Protein 1DJ2 (pdb70)

Sequence (858 aa):
IGSLSQVSGVLGCQWGDEGKGKLVDILAQHFDIVARCQGGANAGHTIYNSEGKKFALHLVPSGILNEDTTCVIGNGVVVHLPGLFKEIDGLESNGVSCKGRILVSDRAHLLFDFHQEVDGLRESELAKSFIGTTKRGIGPAYSSKVIRNGIRVGDLRHMDTLPQKLDLLLSDAAARFQGFKYTPEMLREEVEAYKRYADRLEPYITDTVHFINDSISQKKKVLVEGGQATMLDIDFGTYPFVTSSSPSAGGICTGLGIAPSVVGDLIGVVKAYTTRVGSGPFPTENLGTGGDLLRLAGQEFGTTTGRPRRCGWLDIVALKFSCQINGFASLNLTKLDVLSDLNEIQLGVAYKRSDGTPVKSFPGDLRLLEELHVEYEVLPGWKSDISSVRNYSDLPKAAQQYVERIEELVGVPIHYIGIGPGRDALIYKIGSLSQVSGVLGCQWGDEGKGKLVDILAQHFDIVARCQGGANAGHTIYNSEGKKFALHLVPSGILNEDTTCVIGNGVVVHLPGLFKEIDGLESNGVSCKGRILVSDRAHLLFDFHQEVDGLRESELAKSFIGTTKRGIGPAYSSKVIRNGIRVGDLRHMDTLPQKLDLLLSDAAARFQGFKYTPEMLREEVEAYKRYADRLEPYITDTVHFINDSISQKKKVLVEGGQATMLDIDFGTYPFVTSSSPSAGGICTGLGIAPSVVGDLIGVVKAYTTRVGSGPFPTENLGTGGDLLRLAGQEFGTTTGRPRRCGWLDIVALKFSCQINGFASLNLTKLDVLSDLNEIQLGVAYKRSDGTPVKSFPGDLRLLEELHVEYEVLPGWKSDISSVRNYSDLPKAAQQYVERIEELVGVPIHYIGIGPGRDALIYK

Foldseek 3Di:
DLPFDQFEEEFAQFAFPLQQLLVCCLVLVNAQEEEEFAEEQLHWRWAQDPVGDTQTDGQWGSVQVPQNYAYEYFQNYAYALVVVVVSQVVVVVVPRHNVRRYAYEQNHFYCYPLLLVLQVLVQVVDPDDGQQGPSSNQQVRVVCVVVVLTHTNNCLVCLVCVLVSLCVSLVVSCVVDVPDDDDPVVSVVVSVVVNVSNVVCVVRYDNQQCVVVVCVVVSGGYYYYQRGHQLQAVPNHQPPNHGPHGSALVSVCVRRVDDPVSRTAYEYRAEQAHWHATDAQDQFFDPDVVQVLLCVLVVQADPVHRHGITTGGAELLSNLSSCVRRVHQAYAHAPLQSCLQPQKGKYQQFKAAPVGHTDDGDDRPRVRSRGIHTDMDIAGHHNDGCQPPAELVVDDPSSNVSQVVSCVSRVHYHQWYANDSHSRRIYGD/DLPFDLFEEEFAQFAFDLQLLLVCCLVLVNAQEEEEFAEEQLHWHWAQPPVGDTQTDRQWRSNLVPQNHAYEYWQNYAYALVVVVVSQVVVVVVPRHCPRRYAYEQNHFYCYPLLLVLLVLVQVVDDPPGAPDNSPRQVVRVVCVVVPLTHGLNNLVCLPCVLVSLCVSLVVSCVPDVPDDDDPVVSVVVSVVVNVSNVVCVVRYDNQLCVVVVCVVVSGGYYYYQRGHQLQAVPNHQPPHHGDMGSALVSCCVRRVDDPVSRTAYEYRFEQFHWHATDAFDQFWDDDDVFVQLCVLVVQADPVHRHGITTGGRELLSNLSSCVRRVHQAYAHAQLQSLQQPQKGKYQQFKAAPVGHTDDGDDNDRVRSNGIHTDIDIAGHHNDGCQPPAELVVDDPSSNVSQVVSCVSNVHHHQWYANDSHSRRIYGD

Secondary structure (DSSP, 8-state):
-TTS-SEEEEEESSSS-SSHHHHHHHHGGG-SEEEE-S--TT--EEEE-SS--EEEESSS-GGGGSTT-EEEE-TT-EE-HHHHHHHHHHHHTTT---TTTEEEESSSEE--HHHHHHHHHHHHHS-S------S--HHHHHHHHHHT-PPBGGGGG-TTTHHHHHHHHHHHHHHH-TT----HHHHHHHHHHHHHHHHHHTTTEE-HHHHHHHHHHTT--EEEEEEEEGGG-TTTSSTTSS-SS--STHHHHHTTT--TTT---EEEEEESEEEESSSS--TTB--SHHHHHHHHHHT-B-TTT-PBPEEEEEEHHHHHHHHHHHT-SEEEEE-GGGGGG-SEEEEEEEEE-SSS-B--S--S-HHHHHH-EEEEEEEEPP-S--TT--SSTTS-HHHHHHHHHHHHHH-S-EEEEE-SSSSS-EEE-/-TTS-SEEEEEESSSS-S-HHHHHHHHGGG-SEEEE-S--TT--EEEE-SS--EEEESSS-GGGGSTT-EEEE-TT-EE-HHHHHHHHHHHHTTT---TTTEEEETTSEE--HHHHHHHHHHHTT--TT--S--S--HHHHHHHHHHT-PPBGGGGG-TTTHHHHHHHHHHHHHHH-TT----HHHHHHHHHHHHHHHHHHTTTEE-HHHHHHHHHHTT--EEEEEEEEGGG-TTTSSTTSS-SS--STHHHHHHHT--TTT---EEEEEESEEEESSSS--TTEE-SHHHHHHHHHTT-B-TTT-PBPEEEE-BHHHHHHHHHHHT-SEEEEE-GGGGGG-SEEEEEEEEE-SSSPBP-S--S-HHHHHH-EEEEEEEEPP-S--TT--SSTTS-HHHHHHHHHHHHHHS--EEEEE-SSSSS-EEE-

Structure (mmCIF, N/CA/C/O backbone):
data_1DJ2
#
_entry.id   1DJ2
#
_cell.length_a   212.76
_cell.length_b   212.76
_cell.length_c   212.76
_cell.angle_alpha   90
_cell.angle_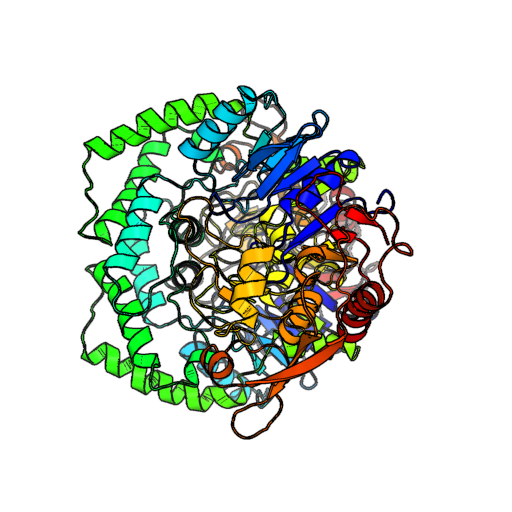beta   90
_cell.angle_gamma   90
#
_symmetry.space_group_name_H-M   'I 2 3'
#
loop_
_entity.id
_entity.type
_entity.pdbx_description
1 polymer 'ADENYLOSUCCINATE SYNTHETASE'
2 non-polymer "GUANOSINE-5'-DIPHOSPHATE"
#
loop_
_atom_site.group_PDB
_atom_site.id
_atom_site.type_symbol
_atom_site.label_atom_id
_atom_site.label_alt_id
_atom_site.label_comp_id
_atom_site.label_asym_id
_atom_site.label_entity_id
_atom_site.label_seq_id
_atom_site.pdbx_PDB_ins_code
_atom_site.Cartn_x
_atom_site.Cartn_y
_atom_site.Cartn_z
_atom_site.occupancy
_atom_site.B_iso_or_equiv
_atom_site.auth_seq_id
_atom_site.auth_comp_id
_atom_site.auth_asym_id
_atom_site.auth_atom_id
_atom_site.pdbx_PDB_model_num
ATOM 1 N N . ILE A 1 15 ? 27.023 58.851 35.988 1.00 91.14 15 ILE A N 1
ATOM 2 C CA . ILE A 1 15 ? 26.353 60.174 36.193 1.00 91.80 15 ILE A CA 1
ATOM 3 C C . ILE A 1 15 ? 24.966 60.202 35.544 1.00 90.47 15 ILE A C 1
ATOM 4 O O . ILE A 1 15 ? 24.011 60.729 36.120 1.00 90.86 15 ILE A O 1
ATOM 9 N N . GLY A 1 16 ? 24.870 59.667 34.330 1.00 88.46 16 GLY A N 1
ATOM 10 C CA . GLY A 1 16 ? 23.590 59.623 33.644 1.00 85.23 16 GLY A CA 1
ATOM 11 C C . GLY A 1 16 ? 22.786 58.421 34.109 1.00 83.03 16 GLY A C 1
ATOM 12 O O . GLY A 1 16 ? 21.646 58.216 33.687 1.00 82.16 16 GLY A O 1
ATOM 13 N N . SER A 1 17 ? 23.405 57.618 34.972 1.00 80.19 17 SER A N 1
ATOM 14 C CA . SER A 1 17 ? 22.796 56.414 35.523 1.00 75.47 17 SER A CA 1
ATOM 15 C C . SER A 1 17 ? 21.940 56.743 36.757 1.00 72.78 17 SER A C 1
ATOM 16 O O . SER A 1 17 ? 21.241 55.879 37.287 1.00 73.68 17 SER A O 1
ATOM 19 N N . LEU A 1 18 ? 22.002 57.995 37.208 1.00 68.25 18 LEU A N 1
ATOM 20 C CA . LEU A 1 18 ? 21.245 58.447 38.377 1.00 61.98 18 LEU A CA 1
ATOM 21 C C . LEU A 1 18 ? 19.737 58.232 38.246 1.00 58.45 18 LEU A C 1
ATOM 22 O O . LEU A 1 18 ? 19.188 58.255 37.141 1.00 57.82 18 LEU A O 1
ATOM 27 N N . SER A 1 19 ? 19.081 57.997 39.378 1.00 54.55 19 SER A N 1
ATOM 28 C CA . SER A 1 19 ? 17.646 57.768 39.393 1.00 50.55 19 SER A CA 1
ATOM 29 C C . SER A 1 19 ? 16.905 58.999 38.880 1.00 49.51 19 SER A C 1
ATOM 30 O O . SER A 1 19 ? 17.500 60.064 38.695 1.00 47.58 19 SER A O 1
ATOM 33 N N . GLN A 1 20 ? 15.619 58.827 38.580 1.00 48.09 20 GLN A N 1
ATOM 34 C CA . GLN A 1 20 ? 14.806 59.922 38.070 1.00 44.19 20 GLN A CA 1
ATOM 35 C C . GLN A 1 20 ? 14.699 61.047 39.092 1.00 38.91 20 GLN A C 1
ATOM 36 O O . GLN A 1 20 ? 14.721 62.224 38.736 1.00 34.54 20 GLN A O 1
ATOM 42 N N . VAL A 1 21 ? 14.542 60.682 40.358 1.00 34.30 21 VAL A N 1
ATOM 43 C CA . VAL A 1 21 ? 14.435 61.683 41.404 1.00 32.10 21 VAL A CA 1
ATOM 44 C C . VAL A 1 21 ? 15.600 61.569 42.379 1.00 31.43 21 VAL A C 1
ATOM 45 O O . VAL A 1 21 ? 15.461 61.012 43.467 1.00 31.78 21 VAL A O 1
ATOM 49 N N . SER A 1 22 ? 16.748 62.107 41.979 1.00 30.66 22 SER A N 1
ATOM 50 C CA . SER A 1 22 ? 17.941 62.074 42.816 1.00 29.04 22 SER A CA 1
ATOM 51 C C . SER A 1 22 ? 17.957 63.241 43.801 1.00 26.22 22 SER A C 1
ATOM 52 O O . SER A 1 22 ? 17.112 64.135 43.744 1.00 26.73 22 SER A O 1
ATOM 55 N N . GLY A 1 23 ? 18.938 63.236 44.695 1.00 23.96 23 GLY A N 1
ATOM 56 C CA . GLY A 1 23 ? 19.053 64.291 45.679 1.00 21.18 23 GLY A CA 1
ATOM 57 C C . GLY A 1 23 ? 20.480 64.366 46.169 1.00 22.05 23 GLY A C 1
ATOM 58 O O . GLY A 1 23 ? 21.237 63.405 46.046 1.00 26.30 23 GLY A O 1
ATOM 59 N N . VAL A 1 24 ? 20.856 65.508 46.721 1.00 20.30 24 VAL A N 1
ATOM 60 C CA . VAL A 1 24 ? 22.207 65.704 47.218 1.00 19.58 24 VAL A CA 1
ATOM 61 C C . VAL A 1 24 ? 22.109 66.311 48.607 1.00 20.24 24 VAL A C 1
ATOM 62 O O . VAL A 1 24 ? 21.574 67.399 48.764 1.00 19.28 24 VAL A O 1
ATOM 66 N N . LEU A 1 25 ? 22.616 65.611 49.614 1.00 22.51 25 LEU A N 1
ATOM 67 C CA . LEU A 1 25 ? 22.557 66.109 50.986 1.00 25.07 25 LEU A CA 1
ATOM 68 C C . LEU A 1 25 ? 23.935 66.190 51.635 1.00 25.70 25 LEU A C 1
ATOM 69 O O . LEU A 1 25 ? 24.892 65.588 51.149 1.00 27.45 25 LEU A O 1
ATOM 74 N N . GLY A 1 26 ? 24.035 66.959 52.714 1.00 24.32 26 GLY A N 1
ATOM 75 C CA . GLY A 1 26 ? 25.301 67.091 53.418 1.00 28.01 26 GLY A CA 1
ATOM 76 C C . GLY A 1 26 ? 25.401 66.074 54.543 1.00 31.47 26 GLY A C 1
ATOM 77 O O . GLY A 1 26 ? 24.393 65.782 55.196 1.00 33.35 26 GLY A O 1
ATOM 78 N N . CYS A 1 27 ? 26.606 65.563 54.799 1.00 30.32 27 CYS A N 1
ATOM 79 C CA . CYS A 1 27 ? 26.816 64.555 55.839 1.00 27.05 27 CYS A CA 1
ATOM 80 C C . CYS A 1 27 ? 27.430 65.052 57.141 1.00 27.63 27 CYS A C 1
ATOM 81 O O . CYS A 1 27 ? 27.276 64.415 58.184 1.00 27.26 27 CYS A O 1
ATOM 84 N N . GLN A 1 28 ? 28.173 66.150 57.080 1.00 28.25 28 GLN A N 1
ATOM 85 C CA . GLN A 1 28 ? 28.819 66.672 58.279 1.00 30.35 28 GLN A CA 1
ATOM 86 C C . GLN A 1 28 ? 28.126 67.874 58.912 1.00 29.39 28 GLN A C 1
ATOM 87 O O . GLN A 1 28 ? 26.979 67.767 59.324 1.00 28.64 28 GLN A O 1
ATOM 93 N N . TRP A 1 29 ? 28.814 69.005 59.022 1.00 29.65 29 TRP A N 1
ATOM 94 C CA . TRP A 1 29 ? 28.204 70.178 59.629 1.00 29.31 29 TRP A CA 1
ATOM 95 C C . TRP A 1 29 ? 28.003 71.414 58.760 1.00 31.39 29 TRP A C 1
ATOM 96 O O . TRP A 1 29 ? 28.114 72.541 59.263 1.00 30.57 29 TRP A O 1
ATOM 107 N N . GLY A 1 30 ? 27.753 71.227 57.466 1.00 32.92 30 GLY A N 1
ATOM 108 C CA . GLY A 1 30 ? 27.477 72.384 56.631 1.00 36.68 30 GLY A CA 1
ATOM 109 C C . GLY A 1 30 ? 28.131 72.774 55.318 1.00 37.31 30 GLY A C 1
ATOM 110 O O . GLY A 1 30 ? 27.419 73.073 54.352 1.00 42.42 30 GLY A O 1
ATOM 111 N N . ASP A 1 31 ? 29.454 72.839 55.270 1.00 32.42 31 ASP A N 1
ATOM 112 C CA . ASP A 1 31 ? 30.108 73.291 54.051 1.00 29.40 31 ASP A CA 1
ATOM 113 C C . ASP A 1 31 ? 30.781 72.237 53.207 1.00 30.47 31 ASP A C 1
ATOM 114 O O . ASP A 1 31 ? 31.783 72.508 52.541 1.00 30.75 31 ASP A O 1
ATOM 119 N N . GLU A 1 32 ? 30.177 71.059 53.163 1.00 30.21 32 GLU A N 1
ATOM 120 C CA . GLU A 1 32 ? 30.724 69.946 52.406 1.00 30.58 32 GLU A CA 1
ATOM 121 C C . GLU A 1 32 ? 31.159 70.318 50.988 1.00 31.11 32 GLU A C 1
ATOM 122 O O . GLU A 1 32 ? 32.334 70.179 50.644 1.00 32.84 32 GLU A O 1
ATOM 128 N N . GLY A 1 33 ? 30.234 70.840 50.187 1.00 29.92 33 GLY A N 1
ATOM 129 C CA . GLY A 1 33 ? 30.566 71.207 48.820 1.00 26.45 33 GLY A CA 1
ATOM 130 C C . GLY A 1 33 ? 29.490 70.738 47.858 1.00 24.88 33 GLY A C 1
ATOM 131 O O . GLY A 1 33 ? 29.781 70.340 46.729 1.00 23.75 33 GLY A O 1
ATOM 132 N N . LYS A 1 34 ? 28.240 70.803 48.311 1.00 24.03 34 LYS A N 1
ATOM 133 C CA . LYS A 1 34 ? 27.089 70.378 47.519 1.00 21.92 34 LYS A CA 1
ATOM 134 C C . LYS A 1 34 ? 26.858 71.284 46.326 1.00 22.45 34 LYS A C 1
ATOM 135 O O . LYS A 1 34 ? 26.539 70.806 45.240 1.00 22.89 34 LYS A O 1
ATOM 141 N N . GLY A 1 35 ? 26.954 72.593 46.558 1.00 24.68 35 GLY A N 1
ATOM 142 C CA . GLY A 1 35 ? 26.748 73.566 45.498 1.00 24.02 35 GLY A CA 1
ATOM 143 C C . GLY A 1 35 ? 27.478 73.178 44.233 1.00 25.24 35 GLY A C 1
ATOM 144 O O . GLY A 1 35 ? 26.886 73.109 43.155 1.00 26.97 35 GLY A O 1
ATOM 145 N N . LYS A 1 36 ? 28.768 72.902 44.379 1.00 24.50 36 LYS A N 1
ATOM 146 C CA . LYS A 1 36 ? 29.596 72.493 43.257 1.00 24.21 36 LYS A CA 1
ATOM 147 C C . LYS A 1 36 ? 28.982 71.290 42.547 1.00 22.90 36 LYS A C 1
ATOM 148 O O . LYS A 1 36 ? 28.832 71.285 41.329 1.00 20.78 36 LYS A O 1
ATOM 154 N N . LEU A 1 37 ? 28.647 70.272 43.332 1.00 25.33 37 LEU A N 1
ATOM 155 C CA . LEU A 1 37 ? 28.079 69.031 42.823 1.00 25.28 37 LEU A CA 1
ATOM 156 C C . LEU A 1 37 ? 26.763 69.187 42.097 1.00 26.40 37 LEU A C 1
ATOM 157 O O . LEU A 1 37 ? 26.557 68.565 41.055 1.00 26.58 37 LEU A O 1
ATOM 162 N N . VAL A 1 38 ? 25.841 69.936 42.692 1.00 27.59 38 VAL A N 1
ATOM 163 C CA . VAL A 1 38 ? 24.539 70.147 42.076 1.00 30.12 38 VAL A CA 1
ATOM 164 C C . VAL A 1 38 ? 24.733 70.849 40.742 1.00 32.99 38 VAL A C 1
ATOM 165 O O . VAL A 1 38 ? 24.089 70.503 39.753 1.00 35.46 38 VAL A O 1
ATOM 169 N N . ASP A 1 39 ? 25.619 71.837 40.730 1.00 33.55 39 ASP A N 1
ATOM 170 C CA . ASP A 1 39 ? 25.922 72.588 39.523 1.00 33.89 39 ASP A CA 1
ATOM 171 C C . ASP A 1 39 ? 26.445 71.647 38.446 1.00 32.64 39 ASP A C 1
ATOM 172 O O . ASP A 1 39 ? 26.116 71.787 37.267 1.00 34.07 39 ASP A O 1
ATOM 177 N N . ILE A 1 40 ? 27.240 70.669 38.862 1.00 30.49 40 ILE A N 1
ATOM 178 C CA . ILE A 1 40 ? 27.810 69.702 37.935 1.00 32.03 40 ILE A CA 1
ATOM 179 C C . ILE A 1 40 ? 26.767 68.692 37.464 1.00 32.81 40 ILE A C 1
ATOM 180 O O . ILE A 1 40 ? 26.738 68.318 36.292 1.00 30.34 40 ILE A O 1
ATOM 185 N N . LEU A 1 41 ? 25.916 68.254 38.384 1.00 36.35 41 LEU A N 1
ATOM 186 C CA . LEU A 1 41 ? 24.883 67.273 38.074 1.00 38.88 41 LEU A CA 1
ATOM 187 C C . LEU A 1 41 ? 23.681 67.825 37.315 1.00 39.58 41 LEU A C 1
ATOM 188 O O . LEU A 1 41 ? 22.983 67.075 36.632 1.00 37.92 41 LEU A O 1
ATOM 193 N N . ALA A 1 42 ? 23.448 69.129 37.441 1.00 41.93 42 ALA A N 1
ATOM 194 C CA . ALA A 1 42 ? 22.325 69.808 36.793 1.00 45.17 42 ALA A CA 1
ATOM 195 C C . ALA A 1 42 ? 22.267 69.661 35.276 1.00 48.55 42 ALA A C 1
ATOM 196 O O . ALA A 1 42 ? 21.212 69.826 34.671 1.00 48.75 42 ALA A O 1
ATOM 198 N N . GLN A 1 43 ? 23.397 69.334 34.667 1.00 54.01 43 GLN A N 1
ATOM 199 C CA . GLN A 1 43 ? 23.469 69.170 33.220 1.00 58.11 43 GLN A CA 1
ATOM 200 C C . GLN A 1 43 ? 22.495 68.103 32.713 1.00 57.08 43 GLN A C 1
ATOM 201 O O . GLN A 1 43 ? 21.993 68.195 31.595 1.00 55.98 43 GLN A O 1
ATOM 207 N N . HIS A 1 44 ? 22.248 67.082 33.528 1.00 57.87 44 HIS A N 1
ATOM 208 C CA . HIS A 1 44 ? 21.356 65.995 33.134 1.00 60.80 44 HIS A CA 1
ATOM 209 C C . HIS A 1 44 ? 20.065 65.920 33.942 1.00 59.46 44 HIS A C 1
ATOM 210 O O . HIS A 1 44 ? 19.511 64.834 34.144 1.00 59.57 44 HIS A O 1
ATOM 217 N N . PHE A 1 45 ? 19.577 67.076 34.380 1.00 55.95 45 PHE A N 1
ATOM 218 C CA . PHE A 1 45 ? 18.349 67.150 35.162 1.00 51.59 45 PHE A CA 1
ATOM 219 C C . PHE A 1 45 ? 17.434 68.267 34.680 1.00 49.01 45 PHE A C 1
ATOM 220 O O . PHE A 1 45 ? 17.869 69.401 34.495 1.00 48.86 45 PHE A O 1
ATOM 228 N N . ASP A 1 46 ? 16.161 67.936 34.488 1.00 46.26 46 ASP A N 1
ATOM 229 C CA . ASP A 1 46 ? 15.172 68.904 34.032 1.00 41.45 46 ASP A CA 1
ATOM 230 C C . ASP A 1 46 ? 14.819 69.904 35.138 1.00 40.27 46 ASP A C 1
ATOM 231 O O . ASP A 1 46 ? 14.557 71.078 34.861 1.00 41.41 46 ASP A O 1
ATOM 236 N N . ILE A 1 47 ? 14.830 69.447 36.390 1.00 38.16 47 ILE A N 1
ATOM 237 C CA . ILE A 1 47 ? 14.470 70.304 37.525 1.00 36.20 47 ILE A CA 1
ATOM 238 C C . ILE A 1 47 ? 15.388 70.175 38.742 1.00 33.11 47 ILE A C 1
ATOM 239 O O . ILE A 1 47 ? 15.799 69.072 39.108 1.00 32.13 47 ILE A O 1
ATOM 244 N N . VAL A 1 48 ? 15.699 71.308 39.366 1.00 29.27 48 VAL A N 1
ATOM 245 C CA . VAL A 1 48 ? 16.529 71.336 40.570 1.00 29.45 48 VAL A CA 1
ATOM 246 C C . VAL A 1 48 ? 15.739 72.086 41.638 1.00 29.50 48 VAL A C 1
ATOM 247 O O . VAL A 1 48 ? 15.416 73.263 41.459 1.00 28.36 48 VAL A O 1
ATOM 251 N N . ALA A 1 49 ? 15.461 71.427 42.760 1.00 28.08 49 ALA A N 1
ATOM 252 C CA . ALA A 1 49 ? 14.665 72.057 43.806 1.00 27.12 49 ALA A CA 1
ATOM 253 C C . ALA A 1 49 ? 15.180 71.990 45.232 1.00 25.13 49 ALA A C 1
ATOM 254 O O . ALA A 1 49 ? 15.555 70.932 45.729 1.00 24.49 49 ALA A O 1
ATOM 256 N N . ARG A 1 50 ? 15.152 73.135 45.897 1.00 26.79 50 ARG A N 1
ATOM 257 C CA . ARG A 1 50 ? 15.570 73.235 47.286 1.00 30.78 50 ARG A CA 1
ATOM 258 C C . ARG A 1 50 ? 14.344 72.835 48.106 1.00 31.77 50 ARG A C 1
ATOM 259 O O . ARG A 1 50 ? 13.216 73.098 47.694 1.00 32.08 50 ARG A O 1
ATOM 267 N N . CYS A 1 51 ? 14.547 72.206 49.257 1.00 33.60 51 CYS A N 1
ATOM 268 C CA . CYS A 1 51 ? 13.410 71.766 50.061 1.00 33.31 51 CYS A CA 1
ATOM 269 C C . CYS A 1 51 ? 13.293 72.308 51.480 1.00 32.07 51 CYS A C 1
ATOM 270 O O . CYS A 1 51 ? 12.189 72.415 52.002 1.00 30.65 51 CYS A O 1
ATOM 273 N N . GLN A 1 52 ? 14.418 72.635 52.108 1.00 34.44 52 GLN A N 1
ATOM 274 C CA . GLN A 1 52 ? 14.403 73.143 53.483 1.00 37.52 52 GLN A CA 1
ATOM 275 C C . GLN A 1 52 ? 15.292 74.368 53.638 1.00 38.80 52 GLN A C 1
ATOM 276 O O . GLN A 1 52 ? 15.818 74.887 52.658 1.00 39.96 52 GLN A O 1
ATOM 282 N N . GLY A 1 53 ? 15.480 74.791 54.884 1.00 41.74 53 GLY A N 1
ATOM 283 C CA . GLY A 1 53 ? 16.327 75.932 55.188 1.00 47.09 53 GLY A CA 1
ATOM 284 C C . GLY A 1 53 ? 15.884 77.267 54.622 1.00 50.89 53 GLY A C 1
ATOM 285 O O . GLY A 1 53 ? 14.742 77.424 54.174 1.00 49.96 53 GLY A O 1
ATOM 286 N N . GLY A 1 54 ? 16.794 78.239 54.662 1.00 54.13 54 GLY A N 1
ATOM 287 C CA . GLY A 1 54 ? 16.496 79.565 54.156 1.00 56.00 54 GLY A CA 1
ATOM 288 C C . GLY A 1 54 ? 17.643 80.236 53.423 1.00 56.84 54 GLY A C 1
ATOM 289 O O . GLY A 1 54 ? 18.229 79.673 52.501 1.00 55.96 54 GLY A O 1
ATOM 290 N N . ALA A 1 55 ? 17.926 81.477 53.801 1.00 59.08 55 ALA A N 1
ATOM 291 C CA . ALA A 1 55 ? 19.000 82.240 53.175 1.00 61.68 55 ALA A CA 1
ATOM 292 C C . ALA A 1 55 ? 20.341 81.962 53.841 1.00 63.27 55 ALA A C 1
ATOM 293 O O . ALA A 1 55 ? 21.390 82.381 53.348 1.00 63.33 55 ALA A O 1
ATOM 295 N N . ASN A 1 56 ? 20.288 81.281 54.980 1.00 65.73 56 ASN A N 1
ATOM 296 C CA . ASN A 1 56 ? 21.473 80.913 55.750 1.00 68.40 56 ASN A CA 1
ATOM 297 C C . ASN A 1 56 ? 22.560 80.217 54.918 1.00 69.57 56 ASN A C 1
ATOM 298 O O . ASN A 1 56 ? 23.729 80.201 55.309 1.00 70.43 56 ASN A O 1
ATOM 303 N N . ALA A 1 57 ? 22.171 79.659 53.774 1.00 69.80 57 ALA A N 1
ATOM 304 C CA . ALA A 1 57 ? 23.088 78.942 52.891 1.00 68.45 57 ALA A CA 1
ATOM 305 C C . ALA A 1 57 ? 24.166 79.812 52.236 1.00 67.01 57 ALA A C 1
ATOM 306 O O . ALA A 1 57 ? 24.182 81.036 52.392 1.00 66.26 57 ALA A O 1
ATOM 308 N N . GLY A 1 58 ? 25.071 79.156 51.510 1.00 64.96 58 GLY A N 1
ATOM 309 C CA . GLY A 1 58 ? 26.148 79.850 50.828 1.00 61.28 58 GLY A CA 1
ATOM 310 C C . GLY A 1 58 ? 26.830 78.950 49.814 1.00 57.78 58 GLY A C 1
ATOM 311 O O . GLY A 1 58 ? 28.043 78.778 49.839 1.00 58.73 58 GLY A O 1
ATOM 312 N N . HIS A 1 59 ? 26.034 78.353 48.936 1.00 56.13 59 HIS A N 1
ATOM 313 C CA . HIS A 1 59 ? 26.538 77.453 47.905 1.00 55.75 59 HIS A CA 1
ATOM 314 C C . HIS A 1 59 ? 27.429 78.182 46.893 1.00 54.53 59 HIS A C 1
ATOM 315 O O . HIS A 1 59 ? 26.925 78.893 46.029 1.00 57.74 59 HIS A O 1
ATOM 322 N N . THR A 1 60 ? 28.743 77.983 46.982 1.00 51.68 60 THR A N 1
ATOM 323 C CA . THR A 1 60 ? 29.684 78.628 46.062 1.00 46.57 60 THR A CA 1
ATOM 324 C C . THR A 1 60 ? 29.935 77.771 44.814 1.00 46.74 60 THR A C 1
ATOM 325 O O . THR A 1 60 ? 30.195 76.568 44.912 1.00 48.42 60 THR A O 1
ATOM 329 N N . ILE A 1 61 ? 29.880 78.399 43.642 1.00 46.99 61 ILE A N 1
ATOM 330 C CA . ILE A 1 61 ? 30.072 77.703 42.370 1.00 48.17 61 ILE A CA 1
ATOM 331 C C . ILE A 1 61 ? 30.880 78.542 41.383 1.00 47.18 61 ILE A C 1
ATOM 332 O O . ILE A 1 61 ? 30.810 79.765 41.403 1.00 48.97 61 ILE A O 1
ATOM 337 N N . TYR A 1 62 ? 31.635 77.879 40.513 1.00 45.74 62 TYR A N 1
ATOM 338 C CA . TYR A 1 62 ? 32.436 78.564 39.502 1.00 44.96 62 TYR A CA 1
ATOM 339 C C . TYR A 1 62 ? 32.040 78.048 38.124 1.00 45.87 62 TYR A C 1
ATOM 340 O O . TYR A 1 62 ? 32.083 76.845 37.877 1.00 47.23 62 TYR A O 1
ATOM 349 N N . ASN A 1 63 ? 31.648 78.945 37.229 1.00 47.38 63 ASN A N 1
ATOM 350 C CA . ASN A 1 63 ? 31.260 78.526 35.889 1.00 50.23 63 ASN A CA 1
ATOM 351 C C . ASN A 1 63 ? 32.453 78.079 35.041 1.00 52.10 63 ASN A C 1
ATOM 352 O O . ASN A 1 63 ? 33.566 77.916 35.547 1.00 51.48 63 ASN A O 1
ATOM 357 N N . SER A 1 64 ? 32.208 77.863 33.753 1.00 54.13 64 SER A N 1
ATOM 358 C CA . SER A 1 64 ? 33.242 77.413 32.827 1.00 54.42 64 SER A CA 1
ATOM 359 C C . SER A 1 64 ? 34.458 78.337 32.774 1.00 54.29 64 SER A C 1
ATOM 360 O O . SER A 1 64 ? 35.583 77.882 32.565 1.00 52.40 64 SER A O 1
ATOM 363 N N . GLU A 1 65 ? 34.223 79.629 32.972 1.00 56.73 65 GLU A N 1
ATOM 364 C CA . GLU A 1 65 ? 35.285 80.630 32.936 1.00 58.24 65 GLU A CA 1
ATOM 365 C C . GLU A 1 65 ? 36.046 80.804 34.246 1.00 56.06 65 GLU A C 1
ATOM 366 O O . GLU A 1 65 ? 37.258 81.013 34.240 1.00 58.39 65 GLU A O 1
ATOM 372 N N . GLY A 1 66 ? 35.334 80.751 35.364 1.00 52.99 66 GLY A N 1
ATOM 373 C CA . GLY A 1 66 ? 35.980 80.910 36.651 1.00 50.02 66 GLY A CA 1
ATOM 374 C C . GLY A 1 66 ? 35.304 81.940 37.533 1.00 50.91 66 GLY A C 1
ATOM 375 O O . GLY A 1 66 ? 35.838 82.301 38.585 1.00 49.26 66 GLY A O 1
ATOM 376 N N . LYS A 1 67 ? 34.142 82.426 37.099 1.00 52.05 67 LYS A N 1
A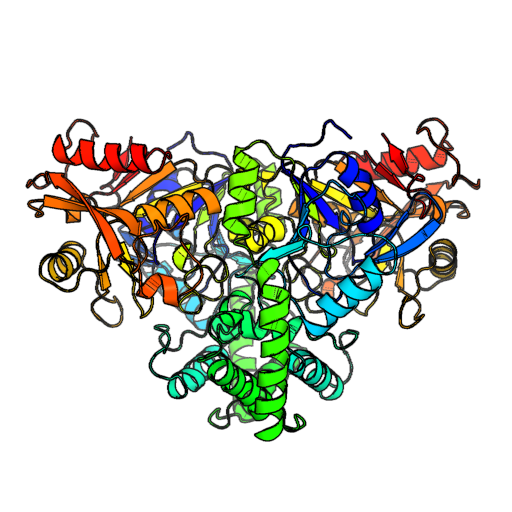TOM 377 C CA . LYS A 1 67 ? 33.381 83.418 37.854 1.00 50.96 67 LYS A CA 1
ATOM 378 C C . LYS A 1 67 ? 32.806 82.783 39.117 1.00 48.39 67 LYS A C 1
ATOM 379 O O . LYS A 1 67 ? 32.235 81.696 39.073 1.00 47.80 67 LYS A O 1
ATOM 385 N N . LYS A 1 68 ? 32.970 83.473 40.238 1.00 46.32 68 LYS A N 1
ATOM 386 C CA . LYS A 1 68 ? 32.494 82.998 41.531 1.00 44.79 68 LYS A CA 1
ATOM 387 C C . LYS A 1 68 ? 31.055 83.423 41.815 1.00 45.87 68 LYS A C 1
ATOM 388 O O . LYS A 1 68 ? 30.774 84.604 42.029 1.00 47.09 68 LYS A O 1
ATOM 394 N N . PHE A 1 69 ? 30.148 82.455 41.791 1.00 45.69 69 PHE A N 1
ATOM 395 C CA . PHE A 1 69 ? 28.738 82.688 42.071 1.00 43.61 69 PHE A CA 1
ATOM 396 C C . PHE A 1 69 ? 28.445 82.153 43.472 1.00 43.13 69 PHE A C 1
ATOM 397 O O . PHE A 1 69 ? 28.821 81.031 43.794 1.00 41.13 69 PHE A O 1
ATOM 405 N N . ALA A 1 70 ? 27.790 82.951 44.309 1.00 44.55 70 ALA A N 1
ATOM 406 C CA . ALA A 1 70 ? 27.460 82.504 45.661 1.00 45.94 70 ALA A CA 1
ATOM 407 C C . ALA A 1 70 ? 25.950 82.516 45.908 1.00 47.17 70 ALA A C 1
ATOM 408 O O . ALA A 1 70 ? 25.403 83.499 46.415 1.00 49.04 70 ALA A O 1
ATOM 410 N N . LEU A 1 71 ? 25.282 81.432 45.516 1.00 46.27 71 LEU A N 1
ATOM 411 C CA . LEU A 1 71 ? 23.836 81.290 45.684 1.00 45.53 71 LEU A CA 1
ATOM 412 C C . LEU A 1 71 ? 23.444 81.167 47.152 1.00 46.49 71 LEU A C 1
ATOM 413 O O . LEU A 1 71 ? 24.266 80.817 47.997 1.00 48.56 71 LEU A O 1
ATOM 418 N N . HIS A 1 72 ? 22.182 81.450 47.446 1.00 46.74 72 HIS A N 1
ATOM 419 C CA . HIS A 1 72 ? 21.663 81.352 48.803 1.00 46.24 72 HIS A CA 1
ATOM 420 C C . HIS A 1 72 ? 20.307 80.675 48.776 1.00 45.92 72 HIS A C 1
ATOM 421 O O . HIS A 1 72 ? 20.163 79.549 49.243 1.00 46.72 72 HIS A O 1
ATOM 428 N N . LEU A 1 73 ? 19.317 81.364 48.223 1.00 45.60 73 LEU A N 1
ATOM 429 C CA . LEU A 1 73 ? 17.967 80.824 48.125 1.00 45.22 73 LEU A CA 1
ATOM 430 C C . LEU A 1 73 ? 17.719 80.086 46.816 1.00 42.36 73 LEU A C 1
ATOM 431 O O . LEU A 1 73 ? 17.055 79.048 46.796 1.00 42.25 73 LEU A O 1
ATOM 436 N N . VAL A 1 74 ? 18.210 80.653 45.720 1.00 39.40 74 VAL A N 1
ATOM 437 C CA . VAL A 1 74 ? 18.042 80.059 44.403 1.00 36.35 74 VAL A CA 1
ATOM 438 C C . VAL A 1 74 ? 18.862 78.777 44.299 1.00 34.70 74 VAL A C 1
ATOM 439 O O . VAL A 1 74 ? 20.038 78.755 44.662 1.00 35.14 74 VAL A O 1
ATOM 443 N N . PRO A 1 75 ? 18.237 77.680 43.838 1.00 34.18 75 PRO A N 1
ATOM 444 C CA . PRO A 1 75 ? 18.906 76.383 43.686 1.00 37.32 75 PRO A CA 1
ATOM 445 C C . PRO A 1 75 ? 20.179 76.469 42.837 1.00 39.74 75 PRO A C 1
ATOM 446 O O . PRO A 1 75 ? 20.201 77.158 41.812 1.00 40.67 75 PRO A O 1
ATOM 450 N N . SER A 1 76 ? 21.216 75.748 43.255 1.00 42.02 76 SER A N 1
ATOM 451 C CA . SER A 1 76 ? 22.504 75.741 42.564 1.00 43.66 76 SER A CA 1
ATOM 452 C C . SER A 1 76 ? 22.462 75.325 41.092 1.00 44.85 76 SER A C 1
ATOM 453 O O . SER A 1 76 ? 23.444 75.492 40.368 1.00 47.30 76 SER A O 1
ATOM 456 N N . GLY A 1 77 ? 21.337 74.781 40.642 1.00 43.84 77 GLY A N 1
ATOM 457 C CA . GLY A 1 77 ? 21.236 74.399 39.245 1.00 44.97 77 GLY A CA 1
ATOM 458 C C . GLY A 1 77 ? 20.785 75.565 38.378 1.00 45.45 77 GLY A C 1
ATOM 459 O O . GLY A 1 77 ? 20.396 75.375 37.227 1.00 44.79 77 GLY A O 1
ATOM 460 N N . ILE A 1 78 ? 20.827 76.772 38.939 1.00 46.19 78 ILE A N 1
ATOM 461 C CA . ILE A 1 78 ? 20.405 77.983 38.236 1.00 46.25 78 ILE A CA 1
ATOM 462 C C . ILE A 1 78 ? 21.362 78.400 37.119 1.00 48.57 78 ILE A C 1
ATOM 463 O O . ILE A 1 78 ? 21.011 79.210 36.266 1.00 48.63 78 ILE A O 1
ATOM 468 N N . LEU A 1 79 ? 22.587 77.891 37.155 1.00 52.27 79 LEU A N 1
ATOM 469 C CA . LEU A 1 79 ? 23.561 78.238 36.132 1.00 53.94 79 LEU A CA 1
ATOM 470 C C . LEU A 1 79 ? 23.283 77.535 34.807 1.00 55.92 79 LEU A C 1
ATOM 471 O O . LEU A 1 79 ? 23.738 77.986 33.757 1.00 57.53 79 LEU A O 1
ATOM 476 N N . ASN A 1 80 ? 22.555 76.425 34.859 1.00 59.11 80 ASN A N 1
ATOM 477 C CA . ASN A 1 80 ? 22.202 75.689 33.649 1.00 63.49 80 ASN A CA 1
ATOM 478 C C . ASN A 1 80 ? 20.944 76.310 33.064 1.00 65.49 80 ASN A C 1
ATOM 479 O O . ASN A 1 80 ? 19.866 76.205 33.638 1.00 66.95 80 ASN A O 1
ATOM 484 N N . GLU A 1 81 ? 21.090 76.923 31.897 1.00 68.03 81 GLU A N 1
ATOM 485 C CA . GLU A 1 81 ? 19.988 77.601 31.228 1.00 69.44 81 GLU A CA 1
ATOM 486 C C . GLU A 1 81 ? 18.730 76.774 30.981 1.00 68.13 81 GLU A C 1
ATOM 487 O O . GLU A 1 81 ? 17.623 77.310 31.009 1.00 68.80 81 GLU A O 1
ATOM 493 N N . ASP A 1 82 ? 18.891 75.486 30.701 1.00 66.95 82 ASP A N 1
ATOM 494 C CA . ASP A 1 82 ? 17.7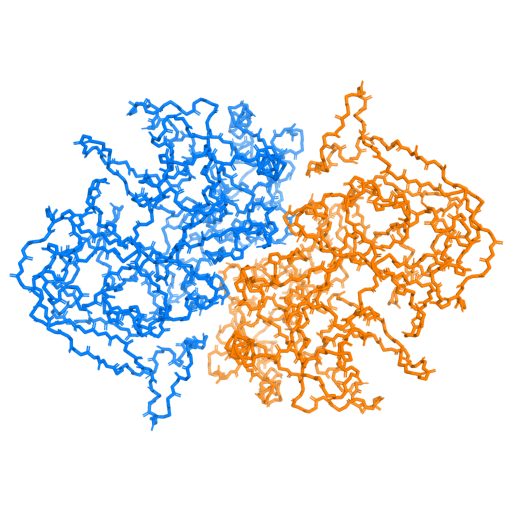32 74.634 30.443 1.00 66.96 82 ASP A CA 1
ATOM 495 C C . ASP A 1 82 ? 17.214 73.928 31.700 1.00 65.27 82 ASP A C 1
ATOM 496 O O . ASP A 1 82 ? 16.650 72.832 31.624 1.00 66.53 82 ASP A O 1
ATOM 501 N N . THR A 1 83 ? 17.358 74.586 32.845 1.00 61.59 83 THR A N 1
ATOM 502 C CA . THR A 1 83 ? 16.921 74.020 34.114 1.00 57.85 83 THR A CA 1
ATOM 503 C C . THR A 1 83 ? 15.944 74.922 34.856 1.00 55.27 83 THR A C 1
ATOM 504 O O . THR A 1 83 ? 16.198 76.113 35.049 1.00 54.05 83 THR A O 1
ATOM 508 N N . THR A 1 84 ? 14.827 74.345 35.283 1.00 51.89 84 THR A N 1
ATOM 509 C CA . THR A 1 84 ? 13.830 75.103 36.024 1.00 47.65 84 THR A CA 1
ATOM 510 C C . THR A 1 84 ? 14.045 74.875 37.521 1.00 43.78 84 THR A C 1
ATOM 511 O O . THR A 1 84 ? 13.884 73.761 38.018 1.00 45.46 84 THR A O 1
ATOM 515 N N . CYS A 1 85 ? 14.486 75.913 38.218 1.00 39.10 85 CYS A N 1
ATOM 516 C CA . CYS A 1 85 ? 14.719 75.829 39.653 1.00 37.09 85 CYS A CA 1
ATOM 517 C C . CYS A 1 85 ? 13.417 75.960 40.432 1.00 37.37 85 CYS A C 1
ATOM 518 O O . CYS A 1 85 ? 12.557 76.766 40.080 1.00 39.38 85 CYS A O 1
ATOM 521 N N . VAL A 1 86 ? 13.282 75.184 41.502 1.00 35.47 86 VAL A N 1
ATOM 522 C CA . VAL A 1 86 ? 12.075 75.220 42.318 1.00 32.70 86 VAL A CA 1
ATOM 523 C C . VAL A 1 86 ? 12.391 75.396 43.796 1.00 30.46 86 VAL A C 1
ATOM 524 O O . VAL A 1 86 ? 13.245 74.700 44.342 1.00 29.05 86 VAL A O 1
ATOM 528 N N . ILE A 1 87 ? 11.734 76.363 44.424 1.00 28.98 87 ILE A N 1
ATOM 529 C CA . ILE A 1 87 ? 11.913 76.605 45.848 1.00 28.45 87 ILE A CA 1
ATOM 530 C C . ILE A 1 87 ? 10.713 75.970 46.542 1.00 31.81 87 ILE A C 1
ATOM 531 O O . ILE A 1 87 ? 9.608 76.506 46.503 1.00 31.31 87 ILE A O 1
ATOM 536 N N . GLY A 1 88 ? 10.949 74.813 47.154 1.00 35.06 88 GLY A N 1
ATOM 537 C CA . GLY A 1 88 ? 9.900 74.070 47.833 1.00 34.98 88 GLY A CA 1
ATOM 538 C C . GLY A 1 88 ? 9.163 74.744 48.974 1.00 34.22 88 GLY A C 1
ATOM 539 O O . GLY A 1 88 ? 9.503 75.856 49.395 1.00 34.41 88 GLY A O 1
ATOM 540 N N . ASN A 1 89 ? 8.160 74.034 49.486 1.00 32.75 89 ASN A N 1
ATOM 541 C CA . ASN A 1 89 ? 7.318 74.505 50.585 1.00 31.18 89 ASN A CA 1
ATOM 542 C C . ASN A 1 89 ? 7.966 74.472 51.968 1.00 29.28 89 ASN A C 1
ATOM 543 O O . ASN A 1 89 ? 7.532 75.187 52.875 1.00 29.08 89 ASN A O 1
ATOM 548 N N . GLY A 1 90 ? 9.011 73.665 52.123 1.00 27.92 90 GLY A N 1
ATOM 549 C CA . GLY A 1 90 ? 9.687 73.580 53.405 1.00 27.90 90 GLY A CA 1
ATOM 550 C C . GLY A 1 90 ? 10.633 74.743 53.638 1.00 28.48 90 GLY A C 1
ATOM 551 O O . GLY A 1 90 ? 11.171 74.918 54.733 1.00 28.06 90 GLY A O 1
ATOM 552 N N . VAL A 1 91 ? 10.830 75.542 52.595 1.00 28.29 91 VAL A N 1
ATOM 553 C CA . VAL A 1 91 ? 11.720 76.693 52.648 1.00 29.34 91 VAL A CA 1
ATOM 554 C C . VAL A 1 91 ? 11.069 77.888 53.351 1.00 30.74 91 VAL A C 1
ATOM 555 O O . VAL A 1 91 ? 9.844 77.950 53.481 1.00 31.25 91 VAL A O 1
ATOM 559 N N . VAL A 1 92 ? 11.896 78.830 53.800 1.00 32.75 92 VAL A N 1
ATOM 560 C CA . VAL A 1 92 ? 11.429 80.052 54.463 1.00 35.10 92 VAL A CA 1
ATOM 561 C C . VAL A 1 92 ? 12.008 81.270 53.730 1.00 37.76 92 VAL A C 1
ATOM 562 O O . VAL A 1 92 ? 13.025 81.843 54.138 1.00 40.84 92 VAL A O 1
ATOM 566 N N . VAL A 1 93 ? 11.357 81.649 52.634 1.00 39.67 93 VAL A N 1
ATOM 567 C CA . VAL A 1 93 ? 11.810 82.764 51.805 1.00 40.92 93 VAL A CA 1
ATOM 568 C C . VAL A 1 93 ? 11.698 84.172 52.376 1.00 40.87 93 VAL A C 1
ATOM 569 O O . VAL A 1 93 ? 10.647 84.585 52.863 1.00 38.94 93 VAL A O 1
ATOM 573 N N . HIS A 1 94 ? 12.807 84.900 52.286 1.00 42.64 94 HIS A N 1
ATOM 574 C CA . HIS A 1 94 ? 12.895 86.289 52.724 1.00 44.83 94 HIS A CA 1
ATOM 575 C C . HIS A 1 94 ? 12.911 87.064 51.414 1.00 45.47 94 HIS A C 1
ATOM 576 O O . HIS A 1 94 ? 13.965 87.235 50.803 1.00 46.60 94 HIS A O 1
ATOM 583 N N . LEU A 1 95 ? 11.737 87.505 50.972 1.00 45.78 95 LEU A N 1
ATOM 584 C CA . LEU A 1 95 ? 11.597 88.224 49.708 1.00 45.07 95 LEU A CA 1
ATOM 585 C C . LEU A 1 95 ? 12.622 89.309 49.374 1.00 43.54 95 LEU A C 1
ATOM 586 O O . LEU A 1 95 ? 13.103 89.374 48.241 1.00 42.61 95 LEU A O 1
ATOM 591 N N . PRO A 1 96 ? 12.935 90.201 50.331 1.00 40.98 96 PRO A N 1
ATOM 592 C CA . PRO A 1 96 ? 13.917 91.254 50.051 1.00 40.74 96 PRO A CA 1
ATOM 593 C C . PRO A 1 96 ? 15.249 90.663 49.585 1.00 42.45 96 PRO A C 1
ATOM 594 O O . PRO A 1 96 ? 15.885 91.177 48.660 1.00 44.68 96 PRO A O 1
ATOM 598 N N . GLY A 1 97 ? 15.671 89.594 50.253 1.00 41.61 97 GLY A N 1
ATOM 599 C CA . GLY A 1 97 ? 16.914 88.939 49.902 1.00 38.56 97 GLY A CA 1
ATOM 600 C C . GLY A 1 97 ? 16.827 88.163 48.601 1.00 36.62 97 GLY A C 1
ATOM 601 O O . GLY A 1 97 ? 17.777 88.155 47.817 1.00 37.25 97 GLY A O 1
ATOM 602 N N . LEU A 1 98 ? 15.693 87.505 48.376 1.00 35.22 98 LEU A N 1
ATOM 603 C CA . LEU A 1 98 ? 15.491 86.708 47.170 1.00 36.56 98 LEU A CA 1
ATOM 604 C C . LEU A 1 98 ? 15.593 87.530 45.893 1.00 37.84 98 LEU A C 1
ATOM 605 O O . LEU A 1 98 ? 16.157 87.074 44.894 1.00 34.38 98 LEU A O 1
ATOM 610 N N . PHE A 1 99 ? 14.987 88.713 45.907 1.00 40.65 99 PHE A N 1
ATOM 611 C CA . PHE A 1 99 ? 15.015 89.590 44.745 1.00 42.20 99 PHE A CA 1
ATOM 612 C C . PHE A 1 99 ? 16.397 90.174 44.548 1.00 43.63 99 PHE A C 1
ATOM 613 O O . PHE A 1 99 ? 16.894 90.223 43.430 1.00 43.63 99 PHE A O 1
ATOM 621 N N . LYS A 1 100 ? 17.026 90.582 45.646 1.00 45.04 100 LYS A N 1
ATOM 622 C CA . LYS A 1 100 ? 18.374 91.129 45.589 1.00 46.16 100 LYS A CA 1
ATOM 623 C C . LYS A 1 100 ? 19.295 90.086 44.954 1.00 46.31 100 LYS A C 1
ATOM 624 O O . LYS A 1 100 ? 20.239 90.424 44.241 1.00 47.80 100 LYS A O 1
ATOM 630 N N . GLU A 1 101 ? 19.032 88.820 45.258 1.00 46.09 101 GLU A N 1
ATOM 631 C CA . GLU A 1 101 ? 19.812 87.721 44.719 1.00 46.09 101 GLU A CA 1
ATOM 632 C C . GLU A 1 101 ? 19.507 87.554 43.237 1.00 46.74 101 GLU A C 1
ATOM 633 O O . GLU A 1 101 ? 20.416 87.345 42.435 1.00 48.25 101 GLU A O 1
ATOM 639 N N . ILE A 1 102 ? 18.228 87.622 42.878 1.00 47.75 102 ILE A N 1
ATOM 640 C CA . ILE A 1 102 ? 17.815 87.485 41.483 1.00 48.86 102 ILE A CA 1
ATOM 641 C C . ILE A 1 102 ? 18.335 88.661 40.652 1.00 48.85 102 ILE A C 1
ATOM 642 O O . ILE A 1 102 ? 18.672 88.500 39.480 1.00 46.46 102 ILE A O 1
ATOM 647 N N . ASP A 1 103 ? 18.405 89.834 41.271 1.00 51.21 103 ASP A N 1
ATOM 648 C CA . ASP A 1 103 ? 18.886 91.036 40.596 1.00 53.58 103 ASP A CA 1
ATOM 649 C C . ASP A 1 103 ? 20.362 90.910 40.231 1.00 54.96 103 ASP A C 1
ATOM 650 O O . ASP A 1 103 ? 20.738 91.085 39.070 1.00 55.00 103 ASP A O 1
ATOM 655 N N . GLY A 1 104 ? 21.193 90.629 41.231 1.00 55.60 104 GLY A N 1
ATOM 656 C CA . GLY A 1 104 ? 22.618 90.482 40.995 1.00 56.87 104 GLY A CA 1
ATOM 657 C C . GLY A 1 104 ? 22.965 89.209 40.246 1.00 58.16 104 GLY A C 1
ATOM 658 O O . GLY A 1 104 ? 24.130 88.959 39.936 1.00 58.89 104 GLY A O 1
ATOM 659 N N . LEU A 1 105 ? 21.964 88.373 40.005 1.00 59.10 105 LEU A N 1
ATOM 660 C CA . LEU A 1 105 ? 22.181 87.129 39.291 1.00 62.07 105 LEU A CA 1
ATOM 661 C C . LEU A 1 105 ? 21.976 87.365 37.799 1.00 64.05 105 LEU A C 1
ATOM 662 O O . LEU A 1 105 ? 22.743 86.864 36.971 1.00 65.07 105 LEU A O 1
ATOM 667 N N . GLU A 1 106 ? 20.940 88.129 37.460 1.00 65.34 106 GLU A N 1
ATOM 668 C CA . GLU A 1 106 ? 20.647 88.430 36.066 1.00 66.16 106 GLU A CA 1
ATOM 669 C C . GLU A 1 106 ? 21.632 89.443 35.500 1.00 66.80 106 GLU A C 1
ATOM 670 O O . GLU A 1 106 ? 21.891 89.454 34.293 1.00 68.30 106 GLU A O 1
ATOM 676 N N . SER A 1 107 ? 22.159 90.313 36.360 1.00 66.34 107 SER A N 1
ATOM 677 C CA . SER A 1 107 ? 23.130 91.309 35.917 1.00 65.22 107 SER A CA 1
ATOM 678 C C . SER A 1 107 ? 24.446 90.608 35.601 1.00 65.73 107 SER A C 1
ATOM 679 O O . SER A 1 107 ? 25.282 91.134 34.859 1.00 67.81 107 SER A O 1
ATOM 682 N N . ASN A 1 108 ? 24.608 89.404 36.140 1.00 64.60 108 ASN A N 1
ATOM 683 C CA . ASN A 1 108 ? 25.803 88.616 35.899 1.00 63.11 108 ASN A CA 1
ATOM 684 C C . ASN A 1 108 ? 25.609 87.603 34.770 1.00 63.05 108 ASN A C 1
ATOM 685 O O . ASN A 1 108 ? 26.415 86.687 34.602 1.00 64.42 108 ASN A O 1
ATOM 690 N N . GLY A 1 109 ? 24.535 87.766 34.000 1.00 62.54 109 GLY A N 1
ATOM 691 C CA . GLY A 1 109 ? 24.290 86.879 32.877 1.00 62.79 109 GLY A CA 1
ATOM 692 C C . GLY A 1 109 ? 23.090 85.953 32.905 1.00 64.39 109 GLY A C 1
ATOM 693 O O . GLY A 1 109 ? 22.318 85.923 31.948 1.00 66.92 109 GLY A O 1
ATOM 694 N N . VAL A 1 110 ? 22.953 85.174 33.972 1.00 65.00 110 VAL A N 1
ATOM 695 C CA . VAL A 1 110 ? 21.861 84.209 34.114 1.00 64.27 110 VAL A CA 1
ATOM 696 C C . VAL A 1 110 ? 20.476 84.843 34.107 1.00 64.52 110 VAL A C 1
ATOM 697 O O . VAL A 1 110 ? 20.171 85.652 34.974 1.00 64.54 110 VAL A O 1
ATOM 701 N N . SER A 1 111 ? 19.632 84.459 33.152 1.00 65.65 111 SER A N 1
ATOM 702 C CA . SER A 1 111 ? 18.277 85.004 33.086 1.00 68.43 111 SER A CA 1
ATOM 703 C C . SER A 1 111 ? 17.287 84.155 33.885 1.00 68.47 111 SER A C 1
ATOM 704 O O . SER A 1 111 ? 16.926 83.050 33.486 1.00 69.90 111 SER A O 1
ATOM 707 N N . CYS A 1 112 ? 16.835 84.699 35.009 1.00 67.74 112 CYS A N 1
ATOM 708 C CA . CYS A 1 112 ? 15.910 84.013 35.906 1.00 66.37 112 CYS A CA 1
ATOM 709 C C . CYS A 1 112 ? 14.426 84.078 35.541 1.00 67.21 112 CYS A C 1
ATOM 710 O O . CYS A 1 112 ? 13.583 83.555 36.273 1.00 68.18 112 CYS A O 1
ATOM 713 N N . LYS A 1 113 ? 14.101 84.707 34.419 1.00 67.49 113 LYS A N 1
ATOM 714 C CA . LYS A 1 113 ? 12.711 84.832 33.999 1.00 66.46 113 LYS A CA 1
ATOM 715 C C . LYS A 1 113 ? 12.064 83.486 33.690 1.00 64.41 113 LYS A C 1
ATOM 716 O O . LYS A 1 113 ? 12.470 82.785 32.760 1.00 63.54 113 LYS A O 1
ATOM 722 N N . GLY A 1 114 ? 11.050 83.139 34.478 1.00 61.81 114 GLY A N 1
ATOM 723 C CA . GLY A 1 114 ? 10.336 81.889 34.284 1.00 57.41 114 GLY A CA 1
ATOM 724 C C . GLY A 1 114 ? 11.141 80.632 34.552 1.00 54.71 114 GLY A C 1
ATOM 725 O O . GLY A 1 114 ? 10.844 79.574 33.996 1.00 54.19 114 GLY A O 1
ATOM 726 N N . ARG A 1 115 ? 12.148 80.739 35.410 1.00 52.15 115 ARG A N 1
ATOM 727 C CA . ARG A 1 115 ? 12.986 79.595 35.744 1.00 49.47 115 ARG A CA 1
ATOM 728 C C . ARG A 1 115 ? 13.043 79.334 37.247 1.00 45.02 115 ARG A C 1
ATOM 729 O O . ARG A 1 115 ? 13.450 78.263 37.679 1.00 45.79 115 ARG A O 1
ATOM 737 N N . ILE A 1 116 ? 12.652 80.324 38.041 1.00 40.53 116 ILE A N 1
ATOM 738 C CA . ILE A 1 116 ? 12.631 80.180 39.494 1.00 36.24 116 ILE A CA 1
ATOM 739 C C . ILE A 1 116 ? 11.175 80.089 39.954 1.00 36.38 116 ILE A C 1
ATOM 740 O O . ILE A 1 116 ? 10.464 81.096 39.986 1.00 36.94 116 ILE A O 1
ATOM 745 N N . LEU A 1 117 ? 10.730 78.882 40.289 1.00 33.75 117 LEU A N 1
ATOM 746 C CA . LEU A 1 117 ? 9.361 78.663 40.745 1.00 30.33 117 LEU A CA 1
ATOM 747 C C . LEU A 1 117 ? 9.286 78.674 42.273 1.00 30.11 117 LEU A C 1
ATOM 748 O O . LEU A 1 117 ? 9.864 77.811 42.937 1.00 30.72 117 LEU A O 1
ATOM 753 N N . VAL A 1 118 ? 8.626 79.685 42.829 1.00 27.82 118 VAL A N 1
ATOM 754 C CA . VAL A 1 118 ? 8.492 79.802 44.276 1.00 27.70 118 VAL A CA 1
ATOM 755 C C . VAL A 1 118 ? 7.155 79.255 44.777 1.00 32.81 118 VAL A C 1
ATOM 756 O O . VAL A 1 118 ? 6.089 79.785 44.444 1.00 35.93 118 VAL A O 1
ATOM 760 N N . SER A 1 119 ? 7.237 78.231 45.622 1.00 34.52 119 SER A N 1
ATOM 761 C CA . SER A 1 119 ? 6.071 77.577 46.216 1.00 35.90 119 SER A CA 1
ATOM 762 C C . SER A 1 119 ? 5.159 78.549 46.955 1.00 36.69 119 SER A C 1
ATOM 763 O O . SER A 1 119 ? 5.623 79.465 47.645 1.00 37.04 119 SER A O 1
ATOM 766 N N . ASP A 1 120 ? 3.857 78.353 46.792 1.00 37.70 120 ASP A N 1
ATOM 767 C CA . ASP A 1 120 ? 2.865 79.185 47.453 1.00 36.99 120 ASP A CA 1
ATOM 768 C C . ASP A 1 120 ? 2.649 78.745 48.899 1.00 39.27 120 ASP A C 1
ATOM 769 O O . ASP A 1 120 ? 2.140 79.517 49.717 1.00 38.97 120 ASP A O 1
ATOM 774 N N . ARG A 1 121 ? 3.073 77.523 49.221 1.00 39.22 121 ARG A N 1
ATOM 775 C CA . ARG A 1 121 ? 2.928 76.982 50.569 1.00 38.64 121 ARG A CA 1
ATOM 776 C C . ARG A 1 121 ? 4.135 77.286 51.457 1.00 38.01 121 ARG A C 1
ATOM 777 O O . ARG A 1 121 ? 4.133 76.967 52.649 1.00 39.07 121 ARG A O 1
ATOM 785 N N . ALA A 1 122 ? 5.172 77.877 50.873 1.00 36.64 122 ALA A N 1
ATOM 786 C CA . ALA A 1 122 ? 6.377 78.228 51.623 1.00 34.99 122 ALA A CA 1
ATOM 787 C C . ALA A 1 122 ? 6.088 79.407 52.555 1.00 34.04 122 ALA A C 1
ATOM 788 O O . ALA A 1 122 ? 5.205 80.214 52.278 1.00 34.69 122 ALA A O 1
ATOM 790 N N . HIS A 1 123 ? 6.802 79.494 53.673 1.00 33.81 123 HIS A N 1
ATOM 791 C CA . HIS A 1 123 ? 6.591 80.595 54.609 1.00 33.36 123 HIS A CA 1
ATOM 792 C C . HIS A 1 123 ? 7.482 81.798 54.321 1.00 33.91 123 HIS A C 1
ATOM 793 O O . HIS A 1 123 ? 8.573 81.660 53.769 1.00 34.31 123 HIS A O 1
ATOM 800 N N . LEU A 1 124 ? 7.004 82.980 54.687 1.00 34.45 124 LEU A N 1
ATOM 801 C CA . LEU A 1 124 ? 7.753 84.206 54.454 1.00 35.02 124 LEU A CA 1
ATOM 802 C C . LEU A 1 124 ? 8.556 84.654 55.660 1.00 35.81 124 LEU A C 1
ATOM 803 O O . LEU A 1 124 ? 8.011 84.863 56.741 1.00 37.80 124 LEU A O 1
ATOM 808 N N . LEU A 1 125 ? 9.866 84.744 55.482 1.00 37.97 125 LEU A N 1
ATOM 809 C CA . LEU A 1 125 ? 10.755 85.200 56.533 1.00 39.07 125 LEU A CA 1
ATOM 810 C C . LEU A 1 125 ? 10.709 86.725 56.462 1.00 41.60 125 LEU A C 1
ATOM 811 O O . LEU A 1 125 ? 11.135 87.321 55.472 1.00 41.38 125 LEU A O 1
ATOM 816 N N . PHE A 1 126 ? 10.136 87.348 57.485 1.00 43.36 126 PHE A N 1
ATOM 817 C CA . PHE A 1 126 ? 10.022 88.801 57.511 1.00 47.54 126 PHE A CA 1
ATOM 818 C C . PHE A 1 126 ? 11.201 89.503 58.161 1.00 51.71 126 PHE A C 1
ATOM 819 O O . PHE A 1 126 ? 11.996 88.882 58.870 1.00 51.78 126 PHE A O 1
ATOM 827 N N . ASP A 1 127 ? 11.288 90.807 57.919 1.00 57.30 127 ASP A N 1
ATOM 828 C CA . ASP A 1 127 ? 12.349 91.645 58.458 1.00 61.76 127 ASP A CA 1
ATOM 829 C C . ASP A 1 127 ? 12.335 91.623 59.980 1.00 63.71 127 ASP A C 1
ATOM 830 O O . ASP A 1 127 ? 13.383 91.723 60.622 1.00 63.44 127 ASP A O 1
ATOM 835 N N . PHE A 1 128 ? 11.146 91.494 60.561 1.00 65.88 128 PHE A N 1
ATOM 836 C CA . PHE A 1 128 ? 11.034 91.458 62.010 1.00 68.31 128 PHE A CA 1
ATOM 837 C C . PHE A 1 128 ? 11.577 90.137 62.546 1.00 68.86 128 PHE A C 1
ATOM 838 O O . PHE A 1 128 ? 12.023 90.069 63.686 1.00 69.93 128 PHE A O 1
ATOM 846 N N . HIS A 1 129 ? 11.488 89.080 61.740 1.00 70.06 129 HIS A N 1
ATOM 847 C CA . HIS A 1 129 ? 11.990 87.766 62.142 1.00 72.79 129 HIS A CA 1
ATOM 848 C C . HIS A 1 129 ? 13.492 87.814 62.408 1.00 74.99 129 HIS A C 1
ATOM 849 O O . HIS A 1 129 ? 13.998 87.101 63.276 1.00 74.21 129 HIS A O 1
ATOM 856 N N . GLN A 1 130 ? 14.193 88.628 61.623 1.00 77.15 130 GLN A N 1
ATOM 857 C CA . GLN A 1 130 ? 15.639 88.792 61.742 1.00 79.27 130 GLN A CA 1
ATOM 858 C C . GLN A 1 130 ? 16.024 89.636 62.957 1.00 80.97 130 GLN A C 1
ATOM 859 O O . GLN A 1 130 ? 17.038 89.375 63.606 1.00 80.54 130 GLN A O 1
ATOM 865 N N . GLU A 1 131 ? 15.241 90.677 63.226 1.00 83.86 131 GLU A N 1
ATOM 866 C CA . GLU A 1 131 ? 15.497 91.556 64.363 1.00 87.46 131 GLU A CA 1
ATOM 867 C C . GLU A 1 131 ? 15.206 90.814 65.665 1.00 88.41 131 GLU A C 1
ATOM 868 O O . GLU A 1 131 ? 15.913 90.982 66.658 1.00 88.09 131 GLU A O 1
ATOM 874 N N . VAL A 1 132 ? 14.155 90.000 65.644 1.00 90.58 132 VAL A N 1
ATOM 875 C CA . VAL A 1 132 ? 13.739 89.207 66.797 1.00 92.59 132 VAL A CA 1
ATOM 876 C C . VAL A 1 132 ? 14.783 88.148 67.151 1.00 93.29 132 VAL A C 1
ATOM 877 O O . VAL A 1 132 ? 15.111 87.957 68.326 1.00 93.14 132 VAL A O 1
ATOM 881 N N . ASP A 1 133 ? 15.277 87.456 66.129 1.00 93.66 133 ASP A N 1
ATOM 882 C CA . ASP A 1 133 ? 16.278 86.408 66.297 1.00 93.74 133 ASP A CA 1
ATOM 883 C C . ASP A 1 133 ? 17.496 86.946 67.042 1.00 94.02 133 ASP A C 1
ATOM 884 O O . ASP A 1 133 ? 17.964 86.339 68.009 1.00 94.84 133 ASP A O 1
ATOM 889 N N . GLY A 1 134 ? 17.972 88.111 66.613 1.00 94.00 134 GLY A N 1
ATOM 890 C CA . GLY A 1 134 ? 19.129 88.724 67.237 1.00 94.97 134 GLY A CA 1
ATOM 891 C C . GLY A 1 134 ? 18.903 89.203 68.657 1.00 95.66 134 GLY A C 1
ATOM 892 O O . GLY A 1 134 ? 19.858 89.341 69.422 1.00 95.75 134 GLY A O 1
ATOM 893 N N . LEU A 1 135 ? 17.653 89.501 68.994 1.00 96.57 135 LEU A N 1
ATOM 894 C CA . LEU A 1 135 ? 17.308 89.971 70.331 1.00 97.68 135 LEU A CA 1
ATOM 895 C C . LEU A 1 135 ? 17.403 88.860 71.375 1.00 98.31 135 LEU A C 1
ATOM 896 O O . LEU A 1 135 ? 17.509 89.134 72.572 1.00 98.72 135 LEU A O 1
ATOM 901 N N . ARG A 1 136 ? 17.335 87.611 70.923 1.00 98.22 136 ARG A N 1
ATOM 902 C CA . ARG A 1 136 ? 17.401 86.470 71.828 1.00 98.73 136 ARG A CA 1
ATOM 903 C C . ARG A 1 136 ? 18.830 86.020 72.150 1.00 99.57 136 ARG A C 1
ATOM 904 O O . ARG A 1 136 ? 19.056 85.324 73.145 1.00 100.00 136 ARG A O 1
ATOM 912 N N . GLU A 1 137 ? 19.784 86.376 71.294 1.00 100.00 137 GLU A N 1
ATOM 913 C CA . GLU A 1 137 ? 21.180 86.005 71.524 1.00 100.00 137 GLU A CA 1
ATOM 914 C C . GLU A 1 137 ? 21.882 86.969 72.484 1.00 100.00 137 GLU A C 1
ATOM 915 O O . GLU A 1 137 ? 22.732 86.553 73.277 1.00 100.00 137 GLU A O 1
ATOM 921 N N . SER A 1 138 ? 21.553 88.255 72.381 1.00 100.00 138 SER A N 1
ATOM 922 C CA . SER A 1 138 ? 22.144 89.276 73.248 1.00 100.00 138 SER A CA 1
ATOM 923 C C . SER A 1 138 ? 21.537 89.207 74.647 1.00 99.63 138 SER A C 1
ATOM 924 O O . SER A 1 138 ? 22.147 89.643 75.629 1.00 99.62 138 SER A O 1
ATOM 927 N N . GLU A 1 139 ? 20.322 88.676 74.716 1.00 98.86 139 GLU A N 1
ATOM 928 C CA . GLU A 1 139 ? 19.600 88.519 75.968 1.00 99.20 139 GLU A CA 1
ATOM 929 C C . GLU A 1 139 ? 20.176 87.328 76.739 1.00 99.65 139 GLU A C 1
ATOM 930 O O . GLU A 1 139 ? 20.206 87.323 77.972 1.00 100.00 139 GLU A O 1
ATOM 936 N N . LEU A 1 140 ? 20.632 86.324 75.997 1.00 99.51 140 LEU A N 1
ATOM 937 C CA . LEU A 1 140 ? 21.207 85.116 76.576 1.00 99.53 140 LEU A CA 1
ATOM 938 C C . LEU A 1 140 ? 22.609 85.360 77.145 1.00 99.81 140 LEU A C 1
ATOM 939 O O . LEU A 1 140 ? 23.364 86.196 76.643 1.00 99.46 140 LEU A O 1
ATOM 944 N N . ALA A 1 141 ? 22.931 84.652 78.223 1.00 100.00 141 ALA A N 1
ATOM 945 C CA . ALA A 1 141 ? 24.239 84.768 78.859 1.00 100.00 141 ALA A CA 1
ATOM 946 C C . ALA A 1 141 ? 25.100 83.549 78.512 1.00 100.00 141 ALA A C 1
ATOM 947 O O . ALA A 1 141 ? 24.575 82.465 78.238 1.00 100.00 141 ALA A O 1
ATOM 949 N N . LYS A 1 142 ? 26.420 83.733 78.544 1.00 100.00 142 LYS A N 1
ATOM 950 C CA . LYS A 1 142 ? 27.387 82.671 78.243 1.00 100.00 142 LYS A CA 1
ATOM 951 C C . LYS A 1 142 ? 27.306 82.091 76.822 1.00 100.00 142 LYS A C 1
ATOM 952 O O . LYS A 1 142 ? 27.563 82.802 75.843 1.00 100.00 142 LYS A O 1
ATOM 958 N N . SER A 1 143 ? 26.982 80.802 76.722 1.00 100.00 143 SER A N 1
ATOM 959 C CA . SER A 1 143 ? 26.889 80.098 75.439 1.00 100.00 143 SER A CA 1
ATOM 960 C C . SER A 1 143 ? 25.808 80.617 74.482 1.00 100.00 143 SER A C 1
ATOM 961 O O . SER A 1 143 ? 24.616 80.634 74.813 1.00 100.00 143 SER A O 1
ATOM 964 N N . PHE A 1 144 ? 26.240 81.033 73.291 1.00 100.00 144 PHE A N 1
ATOM 965 C CA . PHE A 1 144 ? 25.340 81.543 72.255 1.00 100.00 144 PHE A CA 1
ATOM 966 C C . PHE A 1 144 ? 25.155 80.471 71.172 1.00 100.00 144 PHE A C 1
ATOM 967 O O . PHE A 1 144 ? 25.355 79.281 71.432 1.00 100.00 144 PHE A O 1
ATOM 975 N N . ILE A 1 145 ? 24.748 80.886 69.976 1.00 100.00 145 ILE A N 1
ATOM 976 C CA . ILE A 1 145 ? 24.547 79.951 68.867 1.00 100.00 145 ILE A CA 1
ATOM 977 C C . ILE A 1 145 ? 25.599 80.167 67.776 1.00 99.93 145 ILE A C 1
ATOM 978 O O . ILE A 1 145 ? 26.184 79.208 67.259 1.00 99.97 145 ILE A O 1
ATOM 983 N N . GLY A 1 146 ? 25.854 81.433 67.457 1.00 99.90 146 GLY A N 1
ATOM 984 C CA . GLY A 1 146 ? 26.824 81.772 66.430 1.00 99.93 146 GLY A CA 1
ATOM 985 C C . GLY A 1 146 ? 26.201 82.137 65.090 1.00 99.92 146 GLY A C 1
ATOM 986 O O . GLY A 1 146 ? 26.917 82.256 64.089 1.00 99.91 146 GLY A O 1
ATOM 987 N N . THR A 1 147 ? 24.880 82.314 65.067 1.00 99.89 147 THR A N 1
ATOM 988 C CA . THR A 1 147 ? 24.146 82.667 63.845 1.00 99.91 147 THR A CA 1
ATOM 989 C C . THR A 1 147 ? 24.327 84.153 63.468 1.00 99.89 147 THR A C 1
ATOM 990 O O . THR A 1 147 ? 24.533 85.011 64.336 1.00 99.91 147 THR A O 1
ATOM 994 N N . THR A 1 148 ? 24.301 84.437 62.165 1.00 99.92 148 THR A N 1
ATOM 995 C CA . THR A 1 148 ? 24.458 85.802 61.645 1.00 99.94 148 THR A CA 1
ATOM 996 C C . THR A 1 148 ? 23.211 86.676 61.820 1.00 99.94 148 THR A C 1
ATOM 997 O O . THR A 1 148 ? 23.168 87.816 61.337 1.00 99.95 148 THR A O 1
ATOM 1001 N N . LYS A 1 149 ? 22.221 86.142 62.537 1.00 99.96 149 LYS A N 1
ATOM 1002 C CA . LYS A 1 149 ? 20.951 86.816 62.808 1.00 97.76 149 LYS A CA 1
ATOM 1003 C C . LYS A 1 149 ? 20.076 86.898 61.550 1.00 96.03 149 LYS A C 1
ATOM 1004 O O . LYS A 1 149 ? 19.564 87.966 61.198 1.00 96.10 149 LYS A O 1
ATOM 1010 N N . ARG A 1 150 ? 19.914 85.762 60.871 1.00 92.36 150 ARG A N 1
ATOM 1011 C CA . ARG A 1 150 ? 19.104 85.697 59.656 1.00 88.63 150 ARG A CA 1
ATOM 1012 C C . ARG A 1 150 ? 17.636 85.371 59.976 1.00 84.69 150 ARG A C 1
ATOM 1013 O O . ARG A 1 150 ? 16.765 85.467 59.110 1.00 83.61 150 ARG A O 1
ATOM 1021 N N . GLY A 1 151 ? 17.376 84.961 61.214 1.00 81.40 151 GLY A N 1
ATOM 1022 C CA . GLY A 1 151 ? 16.018 84.657 61.642 1.00 76.30 151 GLY A CA 1
ATOM 1023 C C . GLY A 1 151 ? 15.352 83.384 61.148 1.00 71.69 151 GLY A C 1
ATOM 1024 O O . GLY A 1 151 ? 14.131 83.345 61.003 1.00 69.09 151 GLY A O 1
ATOM 1025 N N . ILE A 1 152 ? 16.134 82.337 60.910 1.00 69.15 152 ILE A N 1
ATOM 1026 C CA . ILE A 1 152 ? 15.586 81.066 60.445 1.00 65.07 152 ILE A CA 1
ATOM 1027 C C . ILE A 1 152 ? 14.707 80.438 61.522 1.00 61.67 152 ILE A C 1
ATOM 1028 O O . ILE A 1 152 ? 13.615 79.948 61.235 1.00 61.43 152 ILE A O 1
ATOM 1033 N N . GLY A 1 153 ? 15.195 80.463 62.759 1.00 57.59 153 GLY A N 1
ATOM 1034 C CA . GLY A 1 153 ? 14.452 79.896 63.868 1.00 51.98 153 GLY A CA 1
ATOM 1035 C C . GLY A 1 153 ? 13.067 80.497 64.013 1.00 47.93 153 GLY A C 1
ATOM 1036 O O . GLY A 1 153 ? 12.075 79.775 63.944 1.00 47.81 153 GLY A O 1
ATOM 1037 N N . PRO A 1 154 ? 12.965 81.820 64.220 1.00 45.00 154 PRO A N 1
ATOM 1038 C CA . PRO A 1 154 ? 11.676 82.494 64.373 1.00 42.55 154 PRO A CA 1
ATOM 1039 C C . PRO A 1 154 ? 10.719 82.248 63.215 1.00 40.31 154 PRO A C 1
ATOM 1040 O O . PRO A 1 154 ? 9.509 82.267 63.404 1.00 40.89 154 PRO A O 1
ATOM 1044 N N . ALA A 1 155 ? 11.263 82.060 62.017 1.00 39.23 155 ALA A N 1
ATOM 1045 C CA . ALA A 1 155 ? 10.443 81.810 60.834 1.00 38.86 155 ALA A CA 1
ATOM 1046 C C . ALA A 1 155 ? 9.673 80.501 60.983 1.00 40.73 155 ALA A C 1
ATOM 1047 O O . ALA A 1 155 ? 8.473 80.440 60.696 1.00 42.30 155 ALA A O 1
ATOM 1049 N N . TYR A 1 156 ? 10.380 79.446 61.379 1.00 41.69 156 TYR A N 1
ATOM 1050 C CA . TYR A 1 156 ? 9.759 78.142 61.577 1.00 40.69 156 TYR A CA 1
ATOM 1051 C C . TYR A 1 156 ? 8.904 78.159 62.839 1.00 41.26 156 TYR A C 1
ATOM 1052 O O . TYR A 1 156 ? 7.953 77.388 62.964 1.00 42.54 156 TYR A O 1
ATOM 1061 N N . SER A 1 157 ? 9.273 79.018 63.785 1.00 41.70 157 SER A N 1
ATOM 1062 C CA . SER A 1 157 ? 8.534 79.158 65.036 1.00 41.80 157 SER A CA 1
ATOM 1063 C C . SER A 1 157 ? 7.089 79.524 64.699 1.00 42.25 157 SER A C 1
ATOM 1064 O O . SER A 1 157 ? 6.155 78.818 65.086 1.00 42.65 157 SER A O 1
ATOM 1067 N N . SER A 1 158 ? 6.929 80.599 63.929 1.00 41.90 158 SER A N 1
ATOM 1068 C CA . SER A 1 158 ? 5.620 81.080 63.503 1.00 39.25 158 SER A CA 1
ATOM 1069 C C . SER A 1 158 ? 4.892 80.024 62.677 1.00 39.22 158 SER A C 1
ATOM 1070 O O . SER A 1 158 ? 3.673 79.901 62.760 1.00 40.95 158 SER A O 1
ATOM 1073 N N . LYS A 1 159 ? 5.639 79.282 61.862 1.00 37.89 159 LYS A N 1
ATOM 1074 C CA . LYS A 1 159 ? 5.054 78.230 61.036 1.00 35.01 159 LYS A CA 1
ATOM 1075 C C . LYS A 1 159 ? 4.428 77.170 61.926 1.00 34.75 159 LYS A C 1
ATOM 1076 O O . LYS A 1 159 ? 3.343 76.662 61.637 1.00 35.04 159 LYS A O 1
ATOM 1082 N N . VAL A 1 160 ? 5.170 76.779 62.957 1.00 33.48 160 VAL A N 1
ATOM 1083 C CA . VAL A 1 160 ? 4.712 75.784 63.910 1.00 33.59 160 VAL A CA 1
ATOM 1084 C C . VAL A 1 160 ? 3.522 76.343 64.683 1.00 35.09 160 VAL A C 1
ATOM 1085 O O . VAL A 1 160 ? 2.520 75.659 64.881 1.00 35.85 160 VAL A O 1
ATOM 1089 N N . ILE A 1 161 ? 3.644 77.598 65.105 1.00 36.67 161 ILE A N 1
ATOM 1090 C CA . ILE A 1 161 ? 2.594 78.289 65.844 1.00 37.47 161 ILE A CA 1
ATOM 1091 C C . ILE A 1 161 ? 1.382 78.502 64.941 1.00 38.87 161 ILE A C 1
ATOM 1092 O O . ILE A 1 161 ? 0.292 78.827 65.413 1.00 41.77 161 ILE A O 1
ATOM 1097 N N . ARG A 1 162 ? 1.583 78.304 63.642 1.00 39.54 162 ARG A N 1
ATOM 1098 C CA . ARG A 1 162 ? 0.530 78.448 62.644 1.00 40.13 162 ARG A CA 1
ATOM 1099 C C . ARG A 1 162 ? 0.025 79.876 62.417 1.00 39.54 162 ARG A C 1
ATOM 1100 O O . ARG A 1 162 ? -1.030 80.075 61.803 1.00 39.10 162 ARG A O 1
ATOM 1108 N N . ASN A 1 163 ? 0.744 80.866 62.937 1.00 37.76 163 ASN A N 1
ATOM 1109 C CA . ASN A 1 163 ? 0.345 82.253 62.729 1.00 37.45 163 ASN A CA 1
ATOM 1110 C C . ASN A 1 163 ? 1.242 82.935 61.691 1.00 36.81 163 ASN A C 1
ATOM 1111 O O . ASN A 1 163 ? 1.085 84.126 61.409 1.00 37.35 163 ASN A O 1
ATOM 1116 N N . GLY A 1 164 ? 2.153 82.159 61.105 1.00 34.57 164 GLY A N 1
ATOM 1117 C CA . GLY A 1 164 ? 3.064 82.677 60.100 1.00 34.22 164 GLY A CA 1
ATOM 1118 C C . GLY A 1 164 ? 2.406 82.866 58.747 1.00 33.34 164 GLY A C 1
ATOM 1119 O O . GLY A 1 164 ? 1.529 82.101 58.361 1.00 33.13 164 GLY A O 1
ATOM 1120 N N . ILE A 1 165 ? 2.849 83.881 58.014 1.00 33.98 165 ILE A N 1
ATOM 1121 C CA . ILE A 1 165 ? 2.296 84.186 56.694 1.00 32.55 165 ILE A CA 1
ATOM 1122 C C . ILE A 1 165 ? 3.025 83.424 55.586 1.00 32.25 165 ILE A C 1
ATOM 1123 O O . ILE A 1 165 ? 4.256 83.403 55.543 1.00 31.16 165 ILE A O 1
ATOM 1128 N N . ARG A 1 166 ? 2.262 82.798 54.698 1.00 33.22 166 ARG A N 1
ATOM 1129 C CA . ARG A 1 166 ? 2.838 82.042 53.595 1.00 35.91 166 ARG A CA 1
ATOM 1130 C C . ARG A 1 166 ? 2.918 82.871 52.312 1.00 37.81 166 ARG A C 1
ATOM 1131 O O . ARG A 1 166 ? 2.434 84.002 52.260 1.00 39.02 166 ARG A O 1
ATOM 1139 N N . VAL A 1 167 ? 3.577 82.322 51.298 1.00 39.26 167 VAL A N 1
ATOM 1140 C CA . VAL A 1 167 ? 3.744 83.006 50.024 1.00 39.46 167 VAL A CA 1
ATOM 1141 C C . VAL A 1 167 ? 2.414 83.249 49.328 1.00 40.80 167 VAL A C 1
ATOM 1142 O O . VAL A 1 167 ? 2.206 84.314 48.745 1.00 43.34 167 VAL A O 1
ATOM 1146 N N . GLY A 1 168 ? 1.536 82.251 49.362 1.00 41.08 168 GLY A N 1
ATOM 1147 C CA . GLY A 1 168 ? 0.234 82.372 48.725 1.00 43.67 168 GLY A CA 1
ATOM 1148 C C . GLY A 1 168 ? -0.708 83.368 49.383 1.00 44.93 168 GLY A C 1
ATOM 1149 O O . GLY A 1 168 ? -1.755 83.712 48.822 1.00 44.12 168 GLY A O 1
ATOM 1150 N N . ASP A 1 169 ? -0.340 83.824 50.576 1.00 45.97 169 ASP A N 1
ATOM 1151 C CA . ASP A 1 169 ? -1.142 84.786 51.322 1.00 46.53 169 ASP A CA 1
ATOM 1152 C C . ASP A 1 169 ? -0.955 86.201 50.772 1.00 47.35 169 ASP A C 1
ATOM 1153 O O . ASP A 1 169 ? -1.637 87.137 51.195 1.00 48.67 169 ASP A O 1
ATOM 1158 N N . LEU A 1 170 ? -0.015 86.351 49.841 1.00 47.73 170 LEU A N 1
ATOM 1159 C CA . LEU A 1 170 ? 0.276 87.640 49.217 1.00 47.42 170 LEU A CA 1
ATOM 1160 C C . LEU A 1 170 ? -0.759 88.000 48.147 1.00 48.42 170 LEU A C 1
ATOM 1161 O O . LEU A 1 170 ? -0.831 89.145 47.687 1.00 49.55 170 LEU A O 1
ATOM 1166 N N . ARG A 1 171 ? -1.541 87.009 47.734 1.00 47.10 171 ARG A N 1
ATOM 1167 C CA . ARG A 1 171 ? -2.577 87.214 46.732 1.00 47.32 171 ARG A CA 1
ATOM 1168 C C . ARG A 1 171 ? -3.861 87.780 47.344 1.00 49.06 171 ARG A C 1
ATOM 1169 O O . ARG A 1 171 ? -4.851 87.994 46.643 1.00 49.07 171 ARG A O 1
ATOM 1177 N N . HIS A 1 172 ? -3.847 87.972 48.661 1.00 50.79 172 HIS A N 1
ATOM 1178 C CA . HIS A 1 172 ? -4.983 88.525 49.397 1.00 51.15 172 HIS A CA 1
ATOM 1179 C C . HIS A 1 172 ? -4.438 89.678 50.220 1.00 52.91 172 HIS A C 1
ATOM 1180 O O . HIS A 1 172 ? -4.176 89.541 51.417 1.00 51.05 172 HIS A O 1
ATOM 1187 N N . MET A 1 173 ? -4.182 90.789 49.538 1.00 57.09 173 MET A N 1
ATOM 1188 C CA . MET A 1 173 ? -3.641 91.981 50.176 1.00 62.61 173 MET A CA 1
ATOM 1189 C C . MET A 1 173 ? -4.585 92.615 51.193 1.00 64.18 173 MET A C 1
ATOM 1190 O O . MET A 1 173 ? -4.156 93.388 52.055 1.00 64.76 173 MET A O 1
ATOM 1195 N N . ASP A 1 174 ? -5.871 92.312 51.061 1.00 65.96 174 ASP A N 1
ATOM 1196 C CA . ASP A 1 174 ? -6.902 92.826 51.955 1.00 65.52 174 ASP A CA 1
ATOM 1197 C C . ASP A 1 174 ? -6.772 92.276 53.373 1.00 67.40 174 ASP A C 1
ATOM 1198 O O . ASP A 1 174 ? -7.083 92.971 54.347 1.00 67.86 174 ASP A O 1
ATOM 1203 N N . THR A 1 175 ? -6.301 91.039 53.488 1.00 69.32 175 THR A N 1
ATOM 1204 C CA . THR A 1 175 ? -6.130 90.404 54.788 1.00 70.83 175 THR A CA 1
ATOM 1205 C C . THR A 1 175 ? -4.681 90.419 55.258 1.00 70.90 175 THR A C 1
ATOM 1206 O O . THR A 1 175 ? -4.415 90.312 56.456 1.00 71.59 175 THR A O 1
ATOM 1210 N N . LEU A 1 176 ? -3.754 90.598 54.322 1.00 70.47 176 LEU A N 1
ATOM 1211 C CA . LEU A 1 176 ? -2.331 90.608 54.641 1.00 71.57 176 LEU A CA 1
ATOM 1212 C C . LEU A 1 176 ? -1.945 91.511 55.817 1.00 72.32 176 LEU A C 1
ATOM 1213 O O . LEU A 1 176 ? -1.145 91.111 56.667 1.00 71.81 176 LEU A O 1
ATOM 1218 N N . PRO A 1 177 ? -2.474 92.751 55.864 1.00 72.76 177 PRO A N 1
ATOM 1219 C CA . PRO A 1 177 ? -2.135 93.650 56.973 1.00 72.66 177 PRO A CA 1
ATOM 1220 C C . PRO A 1 177 ? -2.633 93.137 58.325 1.00 71.44 177 PRO A C 1
ATOM 1221 O O . PRO A 1 177 ? -2.120 93.530 59.371 1.00 70.62 177 PRO A O 1
ATOM 1225 N N . GLN A 1 178 ? -3.662 92.298 58.288 1.00 71.22 178 GLN A N 1
ATOM 1226 C CA . GLN A 1 178 ? -4.232 91.706 59.493 1.00 71.97 178 GLN A CA 1
ATOM 1227 C C . GLN A 1 178 ? -3.244 90.682 60.052 1.00 68.88 178 GLN A C 1
ATOM 1228 O O . GLN A 1 178 ? -2.949 90.668 61.249 1.00 67.27 178 GLN A O 1
ATOM 1234 N N . LYS A 1 179 ? -2.756 89.814 59.173 1.00 65.25 179 LYS A N 1
ATOM 1235 C CA . LYS A 1 179 ? -1.797 88.785 59.551 1.00 62.58 179 LYS A CA 1
ATOM 1236 C C . LYS A 1 179 ? -0.545 89.436 60.131 1.00 63.07 179 LYS A C 1
ATOM 1237 O O . LYS A 1 179 ? -0.016 88.992 61.154 1.00 63.10 179 LYS A O 1
ATOM 1243 N N . LEU A 1 180 ? -0.069 90.473 59.446 1.00 62.55 180 LEU A N 1
ATOM 1244 C CA . LEU A 1 180 ? 1.113 91.211 59.863 1.00 62.70 180 LEU A CA 1
ATOM 1245 C C . LEU A 1 180 ? 1.021 91.669 61.316 1.00 64.13 180 LEU A C 1
ATOM 1246 O O . LEU A 1 180 ? 1.949 91.460 62.098 1.00 64.03 180 LEU A O 1
ATOM 1251 N N . ASP A 1 181 ? -0.096 92.307 61.652 1.00 65.87 181 ASP A N 1
ATOM 1252 C CA . ASP A 1 181 ? -0.345 92.824 62.996 1.00 67.35 181 ASP A CA 1
ATOM 1253 C C . ASP A 1 181 ? -0.114 91.765 64.077 1.00 67.96 181 ASP A C 1
ATOM 1254 O O . ASP A 1 181 ? 0.555 92.026 65.080 1.00 66.78 181 ASP A O 1
ATOM 1259 N N . LEU A 1 182 ? -0.650 90.566 63.856 1.00 68.31 182 LEU A N 1
ATOM 1260 C CA . LEU A 1 182 ? -0.504 89.467 64.806 1.00 67.49 182 LEU A CA 1
ATOM 1261 C C . LEU A 1 182 ? 0.950 89.087 65.031 1.00 66.42 182 LEU A C 1
ATOM 1262 O O . LEU A 1 182 ? 1.400 88.992 66.172 1.00 65.88 182 LEU A O 1
ATOM 1267 N N . LEU A 1 183 ? 1.659 88.824 63.938 1.00 63.97 183 LEU A N 1
ATOM 1268 C CA . LEU A 1 183 ? 3.063 88.455 64.001 1.00 62.19 183 LEU A CA 1
ATOM 1269 C C . LEU A 1 183 ? 3.881 89.517 64.719 1.00 64.18 183 LEU A C 1
ATOM 1270 O O . LEU A 1 183 ? 4.755 89.201 65.526 1.00 65.51 183 LEU A O 1
ATOM 1275 N N . LEU A 1 184 ? 3.620 90.776 64.385 1.00 65.79 184 LEU A N 1
ATOM 1276 C CA . LEU A 1 184 ? 4.326 91.896 64.991 1.00 67.75 184 LEU A CA 1
ATOM 1277 C C . LEU A 1 184 ? 3.931 92.078 66.449 1.00 69.22 184 LEU A C 1
ATOM 1278 O O . LEU A 1 184 ? 4.739 92.516 67.269 1.00 68.65 184 LEU A O 1
ATOM 1283 N N . SER A 1 185 ? 2.677 91.765 66.753 1.00 71.82 185 SER A N 1
ATOM 1284 C CA . SER A 1 185 ? 2.159 91.873 68.109 1.00 74.97 185 SER A CA 1
ATOM 1285 C C . SER A 1 185 ? 2.868 90.824 68.966 1.00 76.14 185 SER A C 1
ATOM 1286 O O . SER A 1 185 ? 3.339 91.122 70.067 1.00 75.00 185 SER A O 1
ATOM 1289 N N . ASP A 1 186 ? 2.950 89.605 68.436 1.00 78.16 186 ASP A N 1
ATOM 1290 C CA . ASP A 1 186 ? 3.602 88.483 69.108 1.00 80.67 186 ASP A CA 1
ATOM 1291 C C . ASP A 1 186 ? 5.045 88.882 69.412 1.00 81.77 186 ASP A C 1
ATOM 1292 O O . ASP A 1 186 ? 5.528 88.732 70.537 1.00 81.89 186 ASP A O 1
ATOM 1297 N N . ALA A 1 187 ? 5.705 89.449 68.408 1.00 83.23 187 ALA A N 1
ATOM 1298 C CA . ALA A 1 187 ? 7.090 89.882 68.528 1.00 86.05 187 ALA A CA 1
ATOM 1299 C C . ALA A 1 187 ? 7.293 90.998 69.553 1.00 88.14 187 ALA A C 1
ATOM 1300 O O . ALA A 1 187 ? 8.289 91.006 70.280 1.00 89.24 187 ALA A O 1
ATOM 1302 N N . ALA A 1 188 ? 6.377 91.961 69.574 1.00 89.87 188 ALA A N 1
ATOM 1303 C CA . ALA A 1 188 ? 6.460 93.084 70.502 1.00 91.17 188 ALA A CA 1
ATOM 1304 C C . ALA A 1 188 ? 6.143 92.671 71.935 1.00 92.44 188 ALA A C 1
ATOM 1305 O O . ALA A 1 188 ? 6.752 93.171 72.884 1.00 93.77 188 ALA A O 1
ATOM 1307 N N . ALA A 1 189 ? 5.149 91.800 72.089 1.00 92.92 189 ALA A N 1
ATOM 1308 C CA . ALA A 1 189 ? 4.740 91.315 73.403 1.00 93.05 189 ALA A CA 1
ATOM 1309 C C . ALA A 1 189 ? 5.864 90.523 74.056 1.00 94.04 189 ALA A C 1
ATOM 1310 O O . ALA A 1 189 ? 6.065 90.597 75.269 1.00 94.70 189 ALA A O 1
ATOM 1312 N N . ARG A 1 190 ? 6.592 89.770 73.239 1.00 94.61 190 ARG A N 1
ATOM 1313 C CA . ARG A 1 190 ? 7.700 88.951 73.707 1.00 96.04 190 ARG A CA 1
ATOM 1314 C C . ARG A 1 190 ? 8.923 89.787 74.091 1.00 96.78 190 ARG A C 1
ATOM 1315 O O . ARG A 1 190 ? 9.326 89.815 75.255 1.00 96.44 190 ARG A O 1
ATOM 1323 N N . PHE A 1 191 ? 9.515 90.455 73.106 1.00 97.98 191 PHE A N 1
ATOM 1324 C CA . PHE A 1 191 ? 10.701 91.272 73.337 1.00 98.99 191 PHE A CA 1
ATOM 1325 C C . PHE A 1 191 ? 10.415 92.759 73.505 1.00 99.19 191 PHE A C 1
ATOM 1326 O O . PHE A 1 191 ? 9.868 93.406 72.609 1.00 98.62 191 PHE A O 1
ATOM 1334 N N . GLN A 1 192 ? 10.820 93.297 74.653 1.00 99.81 192 GLN A N 1
ATOM 1335 C CA . GLN A 1 192 ? 10.638 94.712 74.958 1.00 99.70 192 GLN A CA 1
ATOM 1336 C C . GLN A 1 192 ? 11.553 95.588 74.098 1.00 99.39 192 GLN A C 1
ATOM 1337 O O . GLN A 1 192 ? 11.276 96.770 73.879 1.00 99.46 192 GLN A O 1
ATOM 1343 N N . GLY A 1 193 ? 12.642 94.996 73.613 1.00 98.63 193 GLY A N 1
ATOM 1344 C CA . GLY A 1 193 ? 13.577 95.731 72.784 1.00 97.94 193 GLY A CA 1
ATOM 1345 C C . GLY A 1 193 ? 13.058 95.966 71.379 1.00 97.93 193 GLY A C 1
ATOM 1346 O O . GLY A 1 193 ? 13.597 96.797 70.648 1.00 98.06 193 GLY A O 1
ATOM 1347 N N . PHE A 1 194 ? 12.021 95.224 70.999 1.00 97.60 194 PHE A N 1
ATOM 1348 C CA . PHE A 1 194 ? 11.425 95.342 69.671 1.00 97.25 194 PHE A CA 1
ATOM 1349 C C . PHE A 1 194 ? 10.654 96.647 69.482 1.00 98.14 194 PHE A C 1
ATOM 1350 O O . PHE A 1 194 ? 9.553 96.816 70.013 1.00 97.35 194 PHE A O 1
ATOM 1358 N N . LYS A 1 195 ? 11.239 97.557 68.705 1.00 99.69 195 LYS A N 1
ATOM 1359 C CA . LYS A 1 195 ? 10.635 98.856 68.416 1.00 100.00 195 LYS A CA 1
ATOM 1360 C C . LYS A 1 195 ? 9.442 98.681 67.474 1.00 100.00 195 LYS A C 1
ATOM 1361 O O . LYS A 1 195 ? 9.602 98.619 66.253 1.00 100.00 195 LYS A O 1
ATOM 1367 N N . TYR A 1 196 ? 8.246 98.603 68.045 1.00 99.72 196 TYR A N 1
ATOM 1368 C CA . TYR A 1 196 ? 7.044 98.420 67.244 1.00 99.84 196 TYR A CA 1
ATOM 1369 C C . TYR A 1 196 ? 6.145 99.651 67.226 1.00 100.00 196 TYR A C 1
ATOM 1370 O O . TYR A 1 196 ? 5.694 100.122 68.273 1.00 100.00 196 TYR A O 1
ATOM 1379 N N . THR A 1 197 ? 5.872 100.151 66.025 1.00 100.00 197 THR A N 1
ATOM 1380 C CA . THR A 1 197 ? 5.011 101.316 65.846 1.00 99.90 197 THR A CA 1
ATOM 1381 C C . THR A 1 197 ? 3.959 101.033 64.775 1.00 99.50 197 THR A C 1
ATOM 1382 O O . THR A 1 197 ? 4.143 100.153 63.933 1.00 98.72 197 THR A O 1
ATOM 1386 N N . PRO A 1 198 ? 2.797 101.708 64.857 1.00 99.76 198 PRO A N 1
ATOM 1387 C CA . PRO A 1 198 ? 1.723 101.514 63.875 1.00 99.30 198 PRO A CA 1
ATOM 1388 C C . PRO A 1 198 ? 2.185 101.966 62.493 1.00 99.00 198 PRO A C 1
ATOM 1389 O O . PRO A 1 198 ? 1.571 101.631 61.479 1.00 97.84 198 PRO A O 1
ATOM 1393 N N . GLU A 1 199 ? 3.270 102.733 62.478 1.00 99.19 199 GLU A N 1
ATOM 1394 C CA . GLU A 1 199 ? 3.850 103.254 61.249 1.00 99.08 199 GLU A CA 1
ATOM 1395 C C . GLU A 1 199 ? 4.706 102.197 60.556 1.00 98.81 199 GLU A C 1
ATOM 1396 O O . GLU A 1 199 ? 4.748 102.134 59.327 1.00 99.58 199 GLU A O 1
ATOM 1402 N N . MET A 1 200 ? 5.410 101.389 61.346 1.00 98.40 200 MET A N 1
ATOM 1403 C CA . MET A 1 200 ? 6.251 100.324 60.804 1.00 97.64 200 MET A CA 1
ATOM 1404 C C . MET A 1 200 ? 5.411 99.175 60.262 1.00 96.57 200 MET A C 1
ATOM 1405 O O . MET A 1 200 ? 5.918 98.308 59.548 1.00 96.44 200 MET A O 1
ATOM 1410 N N . LEU A 1 201 ? 4.139 99.146 60.646 1.00 95.48 201 LEU A N 1
ATOM 1411 C CA . LEU A 1 201 ? 3.219 98.112 60.190 1.00 94.59 201 LEU A CA 1
ATOM 1412 C C . LEU A 1 201 ? 2.866 98.437 58.745 1.00 94.19 201 LEU A C 1
ATOM 1413 O O . LEU A 1 201 ? 2.951 97.585 57.863 1.00 94.89 201 LEU A O 1
ATOM 1418 N N . ARG A 1 202 ? 2.460 99.681 58.523 1.00 94.03 202 ARG A N 1
ATOM 1419 C CA . ARG A 1 202 ? 2.092 100.164 57.199 1.00 93.39 202 ARG A CA 1
ATOM 1420 C C . ARG A 1 202 ? 3.313 100.159 56.280 1.00 91.40 202 ARG A C 1
ATOM 1421 O O . ARG A 1 202 ? 3.180 100.119 55.058 1.00 89.85 202 ARG A O 1
ATOM 1429 N N . GLU A 1 203 ? 4.496 100.221 56.883 1.00 90.19 203 GLU A N 1
ATOM 1430 C CA . GLU A 1 203 ? 5.756 100.222 56.147 1.00 89.81 203 GLU A CA 1
ATOM 1431 C C . GLU A 1 203 ? 5.916 98.920 55.370 1.00 87.44 203 GLU A C 1
ATOM 1432 O O . GLU A 1 203 ? 6.059 98.934 54.145 1.00 86.02 203 GLU A O 1
ATOM 1438 N N . GLU A 1 204 ? 5.894 97.800 56.089 1.00 84.88 204 GLU A N 1
ATOM 1439 C CA . GLU A 1 204 ? 6.037 96.488 55.470 1.00 82.67 204 GLU A CA 1
ATOM 1440 C C . GLU A 1 204 ? 4.829 96.089 54.635 1.00 80.27 204 GLU A C 1
ATOM 1441 O O . GLU A 1 204 ? 4.925 95.201 53.789 1.00 79.72 204 GLU A O 1
ATOM 1447 N N . VAL A 1 205 ? 3.687 96.716 54.900 1.00 77.63 205 VAL A N 1
ATOM 1448 C CA . VAL A 1 205 ? 2.468 96.424 54.155 1.00 75.64 205 VAL A CA 1
ATOM 1449 C C . VAL A 1 205 ? 2.607 96.897 52.714 1.00 74.80 205 VAL A C 1
ATOM 1450 O O . VAL A 1 205 ? 2.301 96.158 51.773 1.00 72.84 205 VAL A O 1
ATOM 1454 N N . GLU A 1 206 ? 3.040 98.141 52.554 1.00 75.60 206 GLU A N 1
ATOM 1455 C CA . GLU A 1 206 ? 3.224 98.720 51.233 1.00 76.69 206 GLU A CA 1
ATOM 1456 C C . GLU A 1 206 ? 4.421 98.066 50.556 1.00 75.13 206 GLU A C 1
ATOM 1457 O O . GLU A 1 206 ? 4.411 97.831 49.348 1.00 75.25 206 GLU A O 1
ATOM 1463 N N . ALA A 1 207 ? 5.448 97.771 51.349 1.00 73.11 207 ALA A N 1
ATOM 1464 C CA . ALA A 1 207 ? 6.662 97.139 50.848 1.00 69.86 207 ALA A CA 1
ATOM 1465 C C . ALA A 1 207 ? 6.367 95.758 50.273 1.00 68.15 207 ALA A C 1
ATOM 1466 O O . ALA A 1 207 ? 6.771 95.445 49.152 1.00 66.63 207 ALA A O 1
ATOM 1468 N N . TYR A 1 208 ? 5.689 94.926 51.060 1.00 68.00 208 TYR A N 1
ATOM 1469 C CA . TYR A 1 208 ? 5.341 93.576 50.632 1.00 67.04 208 TYR A CA 1
ATOM 1470 C C . TYR A 1 208 ? 4.286 93.521 49.534 1.00 65.76 208 TYR A C 1
ATOM 1471 O O . TYR A 1 208 ? 4.063 92.469 48.928 1.00 61.86 208 TYR A O 1
ATOM 1480 N N . LYS A 1 209 ? 3.616 94.646 49.305 1.00 67.09 209 LYS A N 1
ATOM 1481 C CA . LYS A 1 209 ? 2.623 94.729 48.246 1.00 68.05 209 LYS A CA 1
ATOM 1482 C C . LYS A 1 209 ? 3.411 94.747 46.944 1.00 67.75 209 LYS A C 1
ATOM 1483 O O . LYS A 1 209 ? 3.038 94.094 45.974 1.00 66.65 209 LYS A O 1
ATOM 1489 N N . ARG A 1 210 ? 4.508 95.503 46.945 1.00 67.74 210 ARG A N 1
ATOM 1490 C CA . ARG A 1 210 ? 5.377 95.610 45.780 1.00 68.47 210 ARG A CA 1
ATOM 1491 C C . ARG A 1 210 ? 5.993 94.234 45.526 1.00 66.60 210 ARG A C 1
ATOM 1492 O O . ARG A 1 210 ? 6.129 93.800 44.377 1.00 64.86 210 ARG A O 1
ATOM 1500 N N . TYR A 1 211 ? 6.408 93.578 46.609 1.00 63.71 211 TYR A N 1
ATOM 1501 C CA . TYR A 1 211 ? 7.012 92.253 46.530 1.00 58.99 211 TYR A CA 1
ATOM 1502 C C . TYR A 1 211 ? 5.994 91.254 46.008 1.00 56.29 211 TYR A C 1
ATOM 1503 O O . TYR A 1 211 ? 6.346 90.308 45.308 1.00 56.53 211 TYR A O 1
ATOM 1512 N N . ALA A 1 212 ? 4.739 91.444 46.394 1.00 52.88 212 ALA A N 1
ATOM 1513 C CA . ALA A 1 212 ? 3.669 90.557 45.969 1.00 50.94 212 ALA A CA 1
ATOM 1514 C C . ALA A 1 212 ? 3.433 90.641 44.464 1.00 50.50 212 ALA A C 1
ATOM 1515 O O . ALA A 1 212 ? 3.250 89.618 43.799 1.00 48.47 212 ALA A O 1
ATOM 1517 N N . ASP A 1 213 ? 3.440 91.861 43.937 1.00 51.23 213 ASP A N 1
ATOM 1518 C CA . ASP A 1 213 ? 3.214 92.091 42.512 1.00 52.81 213 ASP A CA 1
ATOM 1519 C C . ASP A 1 213 ? 4.370 91.547 41.682 1.00 51.46 213 ASP A C 1
ATOM 1520 O O . ASP A 1 213 ? 4.166 90.987 40.601 1.00 49.65 213 ASP A O 1
ATOM 1525 N N . ARG A 1 214 ? 5.583 91.742 42.190 1.00 51.77 214 ARG A N 1
ATOM 1526 C CA . ARG A 1 214 ? 6.803 91.286 41.536 1.00 50.72 214 ARG A CA 1
ATOM 1527 C C . ARG A 1 214 ? 6.937 89.767 41.588 1.00 49.42 214 ARG A C 1
ATOM 1528 O O . ARG A 1 214 ? 7.290 89.133 40.591 1.00 50.38 214 ARG A O 1
ATOM 1536 N N . LEU A 1 215 ? 6.668 89.196 42.757 1.00 47.35 215 LEU A N 1
ATOM 1537 C CA . LEU A 1 215 ? 6.772 87.756 42.968 1.00 46.53 215 LEU A CA 1
ATOM 1538 C C . LEU A 1 215 ? 5.669 86.939 42.304 1.00 44.41 215 LEU A C 1
ATOM 1539 O O . LEU A 1 215 ? 5.834 85.743 42.073 1.00 42.22 215 LEU A O 1
ATOM 1544 N N . GLU A 1 216 ? 4.557 87.592 41.991 1.00 44.01 216 GLU A N 1
ATOM 1545 C CA . GLU A 1 216 ? 3.407 86.935 41.378 1.00 44.63 216 GLU A CA 1
ATOM 1546 C C . GLU A 1 216 ? 3.720 85.892 40.298 1.00 43.38 216 GLU A C 1
ATOM 1547 O O . GLU A 1 216 ? 3.253 84.754 40.372 1.00 41.47 216 GLU A O 1
ATOM 1553 N N . PRO A 1 217 ? 4.521 86.261 39.285 1.00 43.44 217 PRO A N 1
ATOM 1554 C CA . PRO A 1 217 ? 4.855 85.307 38.220 1.00 43.67 217 PRO A CA 1
ATOM 1555 C C . PRO A 1 217 ? 5.570 84.048 38.719 1.00 43.66 217 PRO A C 1
ATOM 1556 O O . PRO A 1 217 ? 5.401 82.964 38.155 1.00 41.12 217 PRO A O 1
ATOM 1560 N N . TYR A 1 218 ? 6.402 84.218 39.743 1.00 46.09 218 TYR A N 1
ATOM 1561 C CA . TYR A 1 218 ? 7.164 83.119 40.335 1.00 48.03 218 TYR A CA 1
ATOM 1562 C C . TYR A 1 218 ? 6.292 82.107 41.085 1.00 47.80 218 TYR A C 1
ATOM 1563 O O . TYR A 1 218 ? 6.467 80.894 40.934 1.00 48.16 218 TYR A O 1
ATOM 1572 N N . ILE A 1 219 ? 5.371 82.615 41.902 1.00 46.56 219 ILE A N 1
ATOM 1573 C CA . ILE A 1 219 ? 4.481 81.777 42.701 1.00 42.72 219 ILE A CA 1
ATOM 1574 C C . ILE A 1 219 ? 3.785 80.678 41.904 1.00 41.34 219 ILE A C 1
ATOM 1575 O O . ILE A 1 219 ? 3.048 80.949 40.953 1.00 42.22 219 ILE A O 1
ATOM 1580 N N . THR A 1 220 ? 4.030 79.436 42.296 1.00 40.36 220 THR A N 1
ATOM 1581 C CA . THR A 1 220 ? 3.414 78.290 41.646 1.00 41.09 220 THR A CA 1
ATOM 1582 C C . THR A 1 220 ? 3.215 77.173 42.661 1.00 41.58 220 THR A C 1
ATOM 1583 O O . THR A 1 220 ? 3.861 77.152 43.707 1.00 40.82 220 THR A O 1
ATOM 1587 N N . ASP A 1 221 ? 2.271 76.283 42.365 1.00 44.02 221 ASP A N 1
ATOM 1588 C CA . ASP A 1 221 ? 1.972 75.148 43.232 1.00 43.99 221 ASP A CA 1
ATOM 1589 C C . ASP A 1 221 ? 3.108 74.144 43.083 1.00 43.97 221 ASP A C 1
ATOM 1590 O O . ASP A 1 221 ? 3.149 73.361 42.127 1.00 43.12 221 ASP A O 1
ATOM 1595 N N . THR A 1 222 ? 4.053 74.221 44.011 1.00 42.34 222 THR A N 1
ATOM 1596 C CA . THR A 1 222 ? 5.220 73.360 44.031 1.00 40.34 222 THR A CA 1
ATOM 1597 C C . THR A 1 222 ? 4.872 71.880 44.081 1.00 39.30 222 THR A C 1
ATOM 1598 O O . THR A 1 222 ? 5.398 71.085 43.299 1.00 38.09 222 THR A O 1
ATOM 1602 N N . VAL A 1 223 ? 3.998 71.523 45.017 1.00 36.98 223 VAL A N 1
ATOM 1603 C CA . VAL A 1 223 ? 3.568 70.144 45.202 1.00 32.71 223 VAL A CA 1
ATOM 1604 C C . VAL A 1 223 ? 3.043 69.554 43.907 1.00 32.55 223 VAL A C 1
ATOM 1605 O O . VAL A 1 223 ? 3.480 68.490 43.477 1.00 32.62 223 VAL A O 1
ATOM 1609 N N . HIS A 1 224 ? 2.095 70.256 43.297 1.00 33.99 224 HIS A N 1
ATOM 1610 C CA . HIS A 1 224 ? 1.499 69.815 42.046 1.00 36.26 224 HIS A CA 1
ATOM 1611 C C . HIS A 1 224 ? 2.558 69.746 40.955 1.00 35.12 224 HIS A C 1
ATOM 1612 O O . HIS A 1 224 ? 2.693 68.728 40.279 1.00 34.19 224 HIS A O 1
ATOM 1619 N N . PHE A 1 225 ? 3.301 70.834 40.784 1.00 34.21 225 PHE A N 1
ATOM 1620 C CA . PHE A 1 225 ? 4.332 70.889 39.762 1.00 34.24 225 PHE A CA 1
ATOM 1621 C C . PHE A 1 225 ? 5.291 69.713 39.817 1.00 34.05 225 PHE A C 1
ATOM 1622 O O . PHE A 1 225 ? 5.481 69.017 38.824 1.00 34.39 225 PHE A O 1
ATOM 1630 N N . ILE A 1 226 ? 5.920 69.521 40.972 1.00 32.12 226 ILE A N 1
ATOM 1631 C CA . ILE A 1 226 ? 6.875 68.438 41.141 1.00 31.05 226 ILE A CA 1
ATOM 1632 C C . ILE A 1 226 ? 6.261 67.089 40.805 1.00 30.66 226 ILE A C 1
ATOM 1633 O O . ILE A 1 226 ? 6.808 66.337 40.004 1.00 29.53 226 ILE A O 1
ATOM 1638 N N . ASN A 1 227 ? 5.131 66.786 41.427 1.00 33.75 227 ASN A N 1
ATOM 1639 C CA . ASN A 1 227 ? 4.459 65.513 41.211 1.00 38.27 227 ASN A CA 1
ATOM 1640 C C . ASN A 1 227 ? 4.045 65.278 39.771 1.00 39.36 227 ASN A C 1
ATOM 1641 O O . ASN A 1 227 ? 4.230 64.180 39.241 1.00 39.24 227 ASN A O 1
ATOM 1646 N N . ASP A 1 228 ? 3.468 66.300 39.152 1.00 41.23 228 ASP A N 1
ATOM 1647 C CA . ASP A 1 228 ? 3.021 66.207 37.766 1.00 43.54 228 ASP A CA 1
ATOM 1648 C C . ASP A 1 228 ? 4.234 65.979 36.870 1.00 40.95 228 ASP A C 1
ATOM 1649 O O . ASP A 1 228 ? 4.229 65.114 35.994 1.00 39.98 228 ASP A O 1
ATOM 1654 N N . SER A 1 229 ? 5.285 66.753 37.119 1.00 38.11 229 SER A N 1
ATOM 1655 C CA . SER A 1 229 ? 6.515 66.647 36.355 1.00 35.18 229 SER A CA 1
ATOM 1656 C C . SER A 1 229 ? 7.084 65.235 36.455 1.00 34.62 229 SER A C 1
ATOM 1657 O O . SER A 1 229 ? 7.517 64.658 35.455 1.00 34.56 229 SER A O 1
ATOM 1660 N N . ILE A 1 230 ? 7.069 64.683 37.663 1.00 34.62 230 ILE A N 1
ATOM 1661 C CA . ILE A 1 230 ? 7.589 63.346 37.910 1.00 35.60 230 ILE A CA 1
ATOM 1662 C C . ILE A 1 230 ? 6.860 62.255 37.128 1.00 38.69 230 ILE A C 1
ATOM 1663 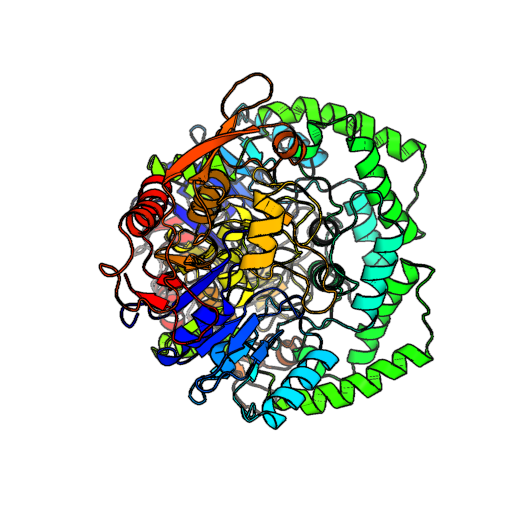O O . ILE A 1 230 ? 7.491 61.346 36.599 1.00 40.93 230 ILE A O 1
ATOM 1668 N N . SER A 1 231 ? 5.536 62.313 37.071 1.00 42.76 231 SER A N 1
ATOM 1669 C CA . SER A 1 231 ? 4.814 61.299 36.312 1.00 46.62 231 SER A CA 1
ATOM 1670 C C . SER A 1 231 ? 5.084 61.492 34.822 1.00 47.48 231 SER A C 1
ATOM 1671 O O . SER A 1 231 ? 5.018 60.538 34.039 1.00 45.63 231 SER A O 1
ATOM 1674 N N . GLN A 1 232 ? 5.433 62.724 34.452 1.00 50.68 232 GLN A N 1
ATOM 1675 C CA . GLN A 1 232 ? 5.741 63.078 33.071 1.00 53.28 232 GLN A CA 1
ATOM 1676 C C . GLN A 1 232 ? 7.156 62.649 32.695 1.00 52.79 232 GLN A C 1
ATOM 1677 O O . GLN A 1 232 ? 7.641 62.952 31.602 1.00 52.32 232 GLN A O 1
ATOM 1683 N N . LYS A 1 233 ? 7.804 61.936 33.610 1.00 52.18 233 LYS A N 1
ATOM 1684 C CA . LYS A 1 233 ? 9.157 61.421 33.426 1.00 51.72 233 LYS A CA 1
ATOM 1685 C C . LYS A 1 233 ? 10.261 62.477 33.397 1.00 50.97 233 LYS A C 1
ATOM 1686 O O . LYS A 1 233 ? 11.325 62.256 32.812 1.00 53.28 233 LYS A O 1
ATOM 1692 N N . LYS A 1 234 ? 10.008 63.627 34.010 1.00 49.05 234 LYS A N 1
ATOM 1693 C CA . LYS A 1 234 ? 11.008 64.684 34.061 1.00 47.19 234 LYS A CA 1
ATOM 1694 C C . LYS A 1 234 ? 11.990 64.389 35.196 1.00 46.82 234 LYS A C 1
ATOM 1695 O O . LYS A 1 234 ? 11.600 63.861 36.240 1.00 49.28 234 LYS A O 1
ATOM 1701 N N . LYS A 1 235 ? 13.263 64.710 34.983 1.00 43.83 235 LYS A N 1
ATOM 1702 C CA . LYS A 1 235 ? 14.299 64.475 35.987 1.00 40.94 235 LYS A CA 1
ATOM 1703 C C . LYS A 1 235 ? 14.314 65.543 37.082 1.00 36.53 235 LYS A C 1
ATOM 1704 O O . LYS A 1 235 ? 14.299 66.738 36.795 1.00 33.89 235 LYS A O 1
ATOM 1710 N N . VAL A 1 236 ? 14.345 65.106 38.337 1.00 33.02 236 VAL A N 1
ATOM 1711 C CA . VAL A 1 236 ? 14.352 66.033 39.464 1.00 32.42 236 VAL A CA 1
ATOM 1712 C C . VAL A 1 236 ? 15.520 65.807 40.414 1.00 31.62 236 VAL A C 1
ATOM 1713 O O . VAL A 1 236 ? 15.674 64.727 40.976 1.00 33.65 236 VAL A O 1
ATOM 1717 N N . LEU A 1 237 ? 16.336 66.836 40.593 1.00 29.54 237 LEU A N 1
ATOM 1718 C CA . LEU A 1 237 ? 17.467 66.751 41.494 1.00 29.97 237 LEU A CA 1
ATOM 1719 C C . LEU A 1 237 ? 17.214 67.643 42.696 1.00 30.10 237 LEU A C 1
ATOM 1720 O O . LEU A 1 237 ? 17.231 68.869 42.593 1.00 29.77 237 LEU A O 1
ATOM 1725 N N . VAL A 1 238 ? 16.957 67.022 43.835 1.00 30.83 238 VAL A N 1
ATOM 1726 C CA . VAL A 1 238 ? 16.705 67.773 45.049 1.00 33.14 238 VAL A CA 1
ATOM 1727 C C . VAL A 1 238 ? 18.023 68.287 45.612 1.00 34.38 238 VAL A C 1
ATOM 1728 O O . VAL A 1 238 ? 19.026 67.576 45.609 1.00 36.78 238 VAL A O 1
ATOM 1732 N N . GLU A 1 239 ? 18.023 69.533 46.062 1.00 35.09 239 GLU A N 1
ATOM 1733 C CA . GLU A 1 239 ? 19.216 70.134 46.629 1.00 36.23 239 GLU A CA 1
ATOM 1734 C C . GLU A 1 239 ? 19.103 70.232 48.140 1.00 36.52 239 GLU A C 1
ATOM 1735 O O . GLU A 1 239 ? 18.198 70.879 48.671 1.00 34.66 239 GLU A O 1
ATOM 1741 N N . GLY A 1 240 ? 20.029 69.570 48.824 1.00 39.15 240 GLY A N 1
ATOM 1742 C CA . GLY A 1 240 ? 20.042 69.580 50.273 1.00 39.84 240 GLY A CA 1
ATOM 1743 C C . GLY A 1 240 ? 20.493 70.914 50.816 1.00 41.24 240 GLY A C 1
ATOM 1744 O O . GLY A 1 240 ? 21.496 71.473 50.368 1.00 38.43 240 GLY A O 1
ATOM 1745 N N . GLY A 1 241 ? 19.741 71.426 51.784 1.00 45.57 241 GLY A N 1
ATOM 1746 C CA . GLY A 1 241 ? 20.075 72.703 52.383 1.00 47.55 241 GLY A CA 1
ATOM 1747 C C . GLY A 1 241 ? 21.444 72.664 53.027 1.00 45.10 241 GLY A C 1
ATOM 1748 O O . GLY A 1 241 ? 22.396 73.272 52.536 1.00 46.63 241 GLY A O 1
ATOM 1749 N N . GLN A 1 242 ? 21.539 71.940 54.134 1.00 43.02 242 GLN A N 1
ATOM 1750 C CA . GLN A 1 242 ? 22.797 71.813 54.852 1.00 43.21 242 GLN A CA 1
ATOM 1751 C C . GLN A 1 242 ? 23.074 70.346 55.144 1.00 42.80 242 GLN A C 1
ATOM 1752 O O . GLN A 1 242 ? 22.557 69.463 54.451 1.00 47.88 242 GLN A O 1
ATOM 1758 N N . ALA A 1 243 ? 23.872 70.084 56.172 1.00 38.55 243 ALA A N 1
ATOM 1759 C CA . ALA A 1 243 ? 24.213 68.714 56.534 1.00 34.64 243 ALA A CA 1
ATOM 1760 C C . ALA A 1 243 ? 23.327 68.159 57.641 1.00 32.52 243 ALA A C 1
ATOM 1761 O O . ALA A 1 243 ? 22.750 68.923 58.422 1.00 29.61 243 ALA A O 1
ATOM 1763 N N . THR A 1 244 ? 23.244 66.830 57.715 1.00 30.21 244 THR A N 1
ATOM 1764 C CA . THR A 1 244 ? 22.415 66.148 58.709 1.00 27.45 244 THR A CA 1
ATOM 1765 C C . THR A 1 244 ? 22.869 66.295 60.156 1.00 26.65 244 THR A C 1
ATOM 1766 O O . THR A 1 244 ? 22.083 66.068 61.071 1.00 29.30 244 THR A O 1
ATOM 1770 N N . MET A 1 245 ? 24.136 66.624 60.382 1.00 24.59 245 MET A N 1
ATOM 1771 C CA . MET A 1 245 ? 24.593 66.798 61.755 1.00 25.99 245 MET A CA 1
ATOM 1772 C C . MET A 1 245 ? 24.084 68.139 62.276 1.00 26.03 245 MET A C 1
ATOM 1773 O O . MET A 1 245 ? 24.331 68.510 63.421 1.00 23.08 245 MET A O 1
ATOM 1778 N N . LEU A 1 246 ? 23.393 68.868 61.401 1.00 28.34 246 LEU A N 1
ATOM 1779 C CA . LEU A 1 246 ? 22.798 70.161 61.725 1.00 28.30 246 LEU A CA 1
ATOM 1780 C C . LEU A 1 246 ? 21.281 70.048 61.675 1.00 29.43 246 LEU A C 1
ATOM 1781 O O . LEU A 1 246 ? 20.576 71.058 61.690 1.00 28.78 246 LEU A O 1
ATOM 1786 N N . ASP A 1 247 ? 20.794 68.813 61.584 1.00 31.76 247 ASP A N 1
ATOM 1787 C CA . ASP A 1 247 ? 19.364 68.534 61.539 1.00 32.43 247 ASP A CA 1
ATOM 1788 C C . ASP A 1 247 ? 18.753 68.830 62.906 1.00 34.27 247 ASP A C 1
ATOM 1789 O O . ASP A 1 247 ? 19.387 68.601 63.944 1.00 34.34 247 ASP A O 1
ATOM 1794 N N . ILE A 1 248 ? 17.541 69.378 62.897 1.00 33.05 248 ILE A N 1
ATOM 1795 C CA . ILE A 1 248 ? 16.825 69.722 64.122 1.00 29.85 248 ILE A CA 1
ATOM 1796 C C . ILE A 1 248 ? 16.591 68.500 65.027 1.00 29.81 248 ILE A C 1
ATOM 1797 O O . ILE A 1 248 ? 16.489 68.636 66.251 1.00 29.98 248 ILE A O 1
ATOM 1802 N N . ASP A 1 249 ? 16.524 67.317 64.422 1.00 29.78 249 ASP A N 1
ATOM 1803 C CA . ASP A 1 249 ? 16.304 66.075 65.153 1.00 33.68 249 ASP A CA 1
ATOM 1804 C C . ASP A 1 249 ? 17.567 65.241 65.322 1.00 35.21 249 ASP A C 1
ATOM 1805 O O . ASP A 1 249 ? 17.990 64.936 66.440 1.00 37.80 249 ASP A O 1
ATOM 1810 N N . PHE A 1 250 ? 18.155 64.855 64.197 1.00 34.38 250 PHE A N 1
ATOM 1811 C CA . PHE A 1 250 ? 19.341 64.010 64.186 1.00 35.01 250 PHE A CA 1
ATOM 1812 C C . PHE A 1 250 ? 20.691 64.706 64.381 1.00 35.59 250 PHE A C 1
ATOM 1813 O O . PHE A 1 250 ? 21.736 64.046 64.395 1.00 36.73 250 PHE A O 1
ATOM 1821 N N . GLY A 1 251 ? 20.673 66.026 64.541 1.00 35.54 251 GLY A N 1
ATOM 1822 C CA . GLY A 1 251 ? 21.910 66.763 64.736 1.00 33.70 251 GLY A CA 1
ATOM 1823 C C . GLY A 1 251 ? 22.420 66.781 66.168 1.00 31.67 251 GLY A C 1
ATOM 1824 O O . GLY A 1 251 ? 22.094 65.904 66.976 1.00 33.04 251 GLY A O 1
ATOM 1825 N N . THR A 1 252 ? 23.252 67.772 66.470 1.00 28.30 252 THR A N 1
ATOM 1826 C CA . THR A 1 252 ? 23.828 67.934 67.802 1.00 31.03 252 THR A CA 1
ATOM 1827 C C . THR A 1 252 ? 23.082 69.019 68.579 1.00 31.31 252 THR A C 1
ATOM 1828 O O . THR A 1 252 ? 23.666 70.015 69.010 1.00 31.24 252 THR A O 1
ATOM 1832 N N . TYR A 1 253 ? 21.781 68.811 68.752 1.00 31.98 253 TYR A N 1
ATOM 1833 C CA . TYR A 1 253 ? 20.908 69.743 69.464 1.00 30.91 253 TYR A CA 1
ATOM 1834 C C . TYR A 1 253 ? 21.547 70.207 70.774 1.00 29.53 253 TYR A C 1
ATOM 1835 O O . TYR A 1 253 ? 22.108 69.397 71.511 1.00 31.18 253 TYR A O 1
ATOM 1844 N N . PRO A 1 254 ? 21.422 71.505 71.112 1.00 28.93 254 PRO A N 1
ATOM 1845 C CA . PRO A 1 254 ? 20.742 72.592 70.397 1.00 30.23 254 PRO A CA 1
ATOM 1846 C C . PRO A 1 254 ? 21.586 73.309 69.345 1.00 32.39 254 PRO A C 1
ATOM 1847 O O . PRO A 1 254 ? 21.226 74.397 68.896 1.00 34.44 254 PRO A O 1
ATOM 1851 N N . PHE A 1 255 ? 22.722 72.728 68.984 1.00 33.84 255 PHE A N 1
ATOM 1852 C CA . PHE A 1 255 ? 23.594 73.347 67.998 1.00 33.27 255 PHE A CA 1
ATOM 1853 C C . PHE A 1 255 ? 23.340 72.827 66.589 1.00 33.17 255 PHE A C 1
ATOM 1854 O O . PHE A 1 255 ? 24.212 72.250 65.949 1.00 33.79 255 PHE A O 1
ATOM 1862 N N . VAL A 1 256 ? 22.124 73.062 66.112 1.00 32.88 256 VAL A N 1
ATOM 1863 C CA . VAL A 1 256 ? 21.696 72.635 64.783 1.00 31.93 256 VAL A CA 1
ATOM 1864 C C . VAL A 1 256 ? 20.788 73.714 64.213 1.00 31.53 256 VAL A C 1
ATOM 1865 O O . VAL A 1 256 ? 20.531 74.710 64.879 1.00 32.98 256 VAL A O 1
ATOM 1869 N N . THR A 1 257 ? 20.336 73.544 62.976 1.00 31.04 257 THR A N 1
ATOM 1870 C CA . THR A 1 257 ? 19.428 74.523 62.389 1.00 32.94 257 THR A CA 1
ATOM 1871 C C . THR A 1 257 ? 17.981 74.114 62.697 1.00 33.19 257 THR A C 1
ATOM 1872 O O . THR A 1 257 ? 17.728 73.013 63.196 1.00 35.50 257 THR A O 1
ATOM 1876 N N . SER A 1 258 ? 17.038 74.998 62.396 1.00 31.35 258 SER A N 1
ATOM 1877 C CA . SER A 1 258 ? 15.633 74.743 62.664 1.00 27.12 258 SER A CA 1
ATOM 1878 C C . SER A 1 258 ? 14.942 73.844 61.651 1.00 25.50 258 SER A C 1
ATOM 1879 O O . SER A 1 258 ? 13.788 73.471 61.851 1.00 27.15 258 SER A O 1
ATOM 1882 N N . SER A 1 259 ? 15.619 73.523 60.553 1.00 24.69 259 SER A N 1
ATOM 1883 C CA . SER A 1 259 ? 15.026 72.675 59.519 1.00 23.82 259 SER A CA 1
ATOM 1884 C C . SER A 1 259 ? 15.503 71.223 59.552 1.00 22.24 259 SER A C 1
ATOM 1885 O O . SER A 1 259 ? 16.182 70.799 60.488 1.00 20.11 259 SER A O 1
ATOM 1888 N N . SER A 1 260 ? 15.155 70.472 58.513 1.00 21.86 260 SER A N 1
ATOM 1889 C CA . SER A 1 260 ? 15.539 69.072 58.414 1.00 21.78 260 SER A CA 1
ATOM 1890 C C . SER A 1 260 ? 16.386 68.769 57.173 1.00 22.21 260 SER A C 1
ATOM 1891 O O . SER A 1 260 ? 15.862 68.423 56.104 1.00 22.03 260 SER A O 1
ATOM 1894 N N . PRO A 1 261 ? 17.710 68.957 57.282 1.00 21.37 261 PRO A N 1
ATOM 1895 C CA . PRO A 1 261 ? 18.642 68.703 56.181 1.00 22.31 261 PRO A CA 1
ATOM 1896 C C . PRO A 1 261 ? 18.701 67.224 55.793 1.00 23.25 261 PRO A C 1
ATOM 1897 O O . PRO A 1 261 ? 19.420 66.849 54.862 1.00 25.91 261 PRO A O 1
ATOM 1901 N N . SER A 1 262 ? 17.969 66.396 56.537 1.00 25.01 262 SER A N 1
ATOM 1902 C CA . SER A 1 262 ? 17.904 64.954 56.304 1.00 25.67 262 SER A CA 1
ATOM 1903 C C . SER A 1 262 ? 17.137 64.617 55.040 1.00 25.83 262 SER A C 1
ATOM 1904 O O . SER A 1 262 ? 16.571 65.497 54.385 1.00 29.51 262 SER A O 1
ATOM 1907 N N . ALA A 1 263 ? 17.099 63.329 54.720 1.00 22.47 263 ALA A N 1
ATOM 1908 C CA . ALA A 1 263 ? 16.395 62.852 53.545 1.00 23.16 263 ALA A CA 1
ATOM 1909 C C . ALA A 1 263 ? 14.896 63.083 53.710 1.00 25.81 263 ALA A C 1
ATOM 1910 O O . ALA A 1 263 ? 14.176 63.271 52.729 1.00 26.57 263 ALA A O 1
ATOM 1912 N N . GLY A 1 264 ? 14.431 63.034 54.957 1.00 27.69 264 GLY A N 1
ATOM 1913 C CA . GLY A 1 264 ? 13.024 63.251 55.236 1.00 27.60 264 GLY A CA 1
ATOM 1914 C C . GLY A 1 264 ? 12.587 64.627 54.776 1.00 29.38 264 GLY A C 1
ATOM 1915 O O . GLY A 1 264 ? 11.475 64.788 54.272 1.00 32.36 264 GLY A O 1
ATOM 1916 N N . GLY A 1 265 ? 13.474 65.608 54.938 1.00 29.06 265 GLY A N 1
ATOM 1917 C CA . GLY A 1 265 ? 13.183 66.975 54.536 1.00 27.56 265 GLY A CA 1
ATOM 1918 C C . GLY A 1 265 ? 12.839 67.114 53.065 1.00 25.85 265 GLY A C 1
ATOM 1919 O O . GLY A 1 265 ? 12.269 68.122 52.641 1.00 25.99 265 GLY A O 1
ATOM 1920 N N . ILE A 1 266 ? 13.261 66.136 52.270 1.00 21.59 266 ILE A N 1
ATOM 1921 C CA . ILE A 1 266 ? 12.972 66.130 50.846 1.00 20.62 266 ILE A CA 1
ATOM 1922 C C . ILE A 1 266 ? 11.476 65.885 50.682 1.00 23.99 266 ILE A C 1
ATOM 1923 O O . ILE A 1 266 ? 10.829 66.463 49.807 1.00 25.70 266 ILE A O 1
ATOM 1928 N N . CYS A 1 267 ? 10.942 65.002 51.517 1.00 25.83 267 CYS A N 1
ATOM 1929 C CA . CYS A 1 267 ? 9.529 64.658 51.486 1.00 27.01 267 CYS A CA 1
ATOM 1930 C C . CYS A 1 267 ? 8.636 65.734 52.098 1.00 27.63 267 CYS A C 1
ATOM 1931 O O . CYS A 1 267 ? 7.629 66.124 51.503 1.00 29.69 267 CYS A O 1
ATOM 1934 N N . THR A 1 268 ? 8.968 66.181 53.303 1.00 24.64 268 THR A N 1
ATOM 1935 C CA . THR A 1 268 ? 8.156 67.200 53.946 1.00 25.82 268 THR A CA 1
ATOM 1936 C C . THR A 1 268 ? 8.337 68.579 53.329 1.00 27.10 268 THR A C 1
ATOM 1937 O O . THR A 1 268 ? 7.460 69.433 53.449 1.00 30.02 268 THR A O 1
ATOM 1941 N N . GLY A 1 269 ? 9.446 68.778 52.627 1.00 27.56 269 GLY A N 1
ATOM 1942 C CA . GLY A 1 269 ? 9.699 70.070 52.021 1.00 27.33 269 GLY A CA 1
ATOM 1943 C C . GLY A 1 269 ? 9.331 70.176 50.555 1.00 27.62 269 GLY A C 1
ATOM 1944 O O . GLY A 1 269 ? 9.497 71.242 49.960 1.00 27.80 269 GLY A O 1
ATOM 1945 N N . LEU A 1 270 ? 8.850 69.086 49.962 1.00 27.93 270 LEU A N 1
ATOM 1946 C CA . LEU A 1 270 ? 8.487 69.094 48.545 1.00 30.54 270 LEU A CA 1
ATOM 1947 C C . LEU A 1 270 ? 7.172 68.397 48.206 1.00 30.07 270 LEU A C 1
ATOM 1948 O O . LEU A 1 270 ? 6.589 68.639 47.142 1.00 30.57 270 LEU A O 1
ATOM 1953 N N . GLY A 1 271 ? 6.720 67.518 49.092 1.00 27.86 271 GLY A N 1
ATOM 1954 C CA . GLY A 1 271 ? 5.493 66.789 48.842 1.00 25.52 271 GLY A CA 1
ATOM 1955 C C . GLY A 1 271 ? 5.766 65.544 48.025 1.00 25.65 271 GLY A C 1
ATOM 1956 O O . GLY A 1 271 ? 4.929 65.108 47.237 1.00 23.88 271 GLY A O 1
ATOM 1957 N N . ILE A 1 272 ? 6.955 64.982 48.200 1.00 26.56 272 ILE A N 1
ATOM 1958 C CA . ILE A 1 272 ? 7.342 63.777 47.486 1.00 28.80 272 ILE A CA 1
ATOM 1959 C C . ILE A 1 272 ? 7.261 62.589 48.433 1.00 31.47 272 ILE A C 1
ATOM 1960 O O . ILE A 1 272 ? 7.733 62.653 49.570 1.00 33.00 272 ILE A O 1
ATOM 1965 N N . ALA A 1 273 ? 6.633 61.514 47.971 1.00 33.92 273 ALA A N 1
ATOM 1966 C CA . ALA A 1 273 ? 6.500 60.302 48.768 1.00 34.31 273 ALA A CA 1
ATOM 1967 C C . ALA A 1 273 ? 7.871 59.649 48.883 1.00 35.48 273 ALA A C 1
ATOM 1968 O O . ALA A 1 273 ? 8.687 59.744 47.968 1.00 37.47 273 ALA A O 1
ATOM 1970 N N . PRO A 1 274 ? 8.162 59.018 50.028 1.00 36.57 274 PRO A N 1
ATOM 1971 C CA . PRO A 1 274 ? 9.450 58.353 50.245 1.00 35.38 274 PRO A CA 1
ATOM 1972 C C . PRO A 1 274 ? 9.750 57.327 49.159 1.00 33.22 274 PRO A C 1
ATOM 1973 O O . PRO A 1 274 ? 10.899 57.158 48.759 1.00 33.67 274 PRO A O 1
ATOM 1977 N N . SER A 1 275 ? 8.709 56.648 48.692 1.00 31.94 275 SER A N 1
ATOM 1978 C CA . SER A 1 275 ? 8.853 55.637 47.651 1.00 32.22 275 SER A CA 1
ATOM 1979 C C . SER A 1 275 ? 9.238 56.244 46.303 1.00 30.60 275 SER A C 1
ATOM 1980 O O . SER A 1 275 ? 9.702 55.540 45.405 1.00 27.36 275 SER A O 1
ATOM 1983 N N . VAL A 1 276 ? 9.016 57.546 46.160 1.00 32.40 276 VAL A N 1
ATOM 1984 C CA . VAL A 1 276 ? 9.336 58.259 44.926 1.00 34.69 276 VAL A CA 1
ATOM 1985 C C . VAL A 1 276 ? 10.788 58.746 44.902 1.00 34.79 276 VAL A C 1
ATOM 1986 O O . VAL A 1 276 ? 11.399 58.841 43.835 1.00 34.28 276 VAL A O 1
ATOM 1990 N N . VAL A 1 277 ? 11.324 59.066 46.078 1.00 34.18 277 VAL A N 1
ATOM 1991 C CA . VAL A 1 277 ? 12.696 59.547 46.211 1.00 33.47 277 VAL A CA 1
ATOM 1992 C C . VAL A 1 277 ? 13.721 58.505 45.766 1.00 35.70 277 VAL A C 1
ATOM 1993 O O . VAL A 1 277 ? 13.795 57.405 46.322 1.00 37.02 277 VAL A O 1
ATOM 1997 N N . GLY A 1 278 ? 14.522 58.873 44.774 1.00 37.27 278 GLY A N 1
ATOM 1998 C CA . GLY A 1 278 ? 15.531 57.971 44.250 1.00 39.15 278 GLY A CA 1
ATOM 1999 C C . GLY A 1 278 ? 16.850 58.006 44.993 1.00 40.38 278 GLY A C 1
ATOM 2000 O O . GLY A 1 278 ? 16.888 58.210 46.212 1.00 42.10 278 GLY A O 1
ATOM 2001 N N . ASP A 1 279 ? 17.933 57.807 44.247 1.00 40.93 279 ASP A N 1
ATOM 2002 C CA . ASP A 1 279 ? 19.285 57.789 44.798 1.00 39.70 279 ASP A CA 1
ATOM 2003 C C . ASP A 1 279 ? 19.730 59.093 45.432 1.00 36.37 279 ASP A C 1
ATOM 2004 O O . ASP A 1 279 ? 19.667 60.155 44.819 1.00 35.59 279 ASP A O 1
ATOM 2009 N N . LEU A 1 280 ? 20.188 59.001 46.673 1.00 34.07 280 LEU A N 1
ATOM 2010 C CA . LEU A 1 280 ? 20.668 60.167 47.395 1.00 33.02 280 LEU A CA 1
ATOM 2011 C C . LEU A 1 280 ? 22.185 60.145 47.477 1.00 31.06 280 LEU A C 1
ATOM 2012 O O . LEU A 1 280 ? 22.786 59.125 47.823 1.00 32.39 280 LEU A O 1
ATOM 2017 N N . ILE A 1 281 ? 22.802 61.273 47.153 1.00 27.23 281 ILE A N 1
ATOM 2018 C CA . ILE A 1 281 ? 24.249 61.376 47.188 1.00 24.32 281 ILE A CA 1
ATOM 2019 C C . ILE A 1 281 ? 24.706 62.174 48.403 1.00 22.13 281 ILE A C 1
ATOM 2020 O O . ILE A 1 281 ? 24.283 63.312 48.612 1.00 22.04 281 ILE A O 1
ATOM 2025 N N . GLY A 1 282 ? 25.544 61.549 49.220 1.00 18.96 282 GLY A N 1
ATOM 2026 C CA . GLY A 1 282 ? 26.048 62.205 50.409 1.00 20.45 282 GLY A CA 1
ATOM 2027 C C . GLY A 1 282 ? 27.372 62.890 50.165 1.00 20.71 282 GLY A C 1
ATOM 2028 O O . GLY A 1 282 ? 28.361 62.255 49.808 1.00 22.54 282 GLY A O 1
ATOM 2029 N N . VAL A 1 283 ? 27.388 64.199 50.353 1.00 20.88 283 VAL A N 1
ATOM 2030 C CA . VAL A 1 283 ? 28.591 64.983 50.155 1.00 18.80 283 VAL A CA 1
ATOM 2031 C C . VAL A 1 283 ? 29.429 64.978 51.436 1.00 18.61 283 VAL A C 1
ATOM 2032 O O . VAL A 1 283 ? 29.028 65.541 52.451 1.00 19.42 283 VAL A O 1
ATOM 2036 N N . VAL A 1 284 ? 30.554 64.273 51.408 1.00 18.39 284 VAL A N 1
ATOM 2037 C CA . VAL A 1 284 ? 31.446 64.206 52.564 1.00 16.84 284 VAL A CA 1
ATOM 2038 C C . VAL A 1 284 ? 32.771 64.862 52.270 1.00 17.55 284 VAL A C 1
ATOM 2039 O O . VAL A 1 284 ? 33.394 64.600 51.244 1.00 18.46 284 VAL A O 1
ATOM 2043 N N . LYS A 1 285 ? 33.206 65.702 53.190 1.00 17.84 285 LYS A N 1
ATOM 2044 C CA . LYS A 1 285 ? 34.479 66.371 53.048 1.00 19.29 285 LYS A CA 1
ATOM 2045 C C . LYS A 1 285 ? 35.556 65.336 53.392 1.00 22.25 285 LYS A C 1
ATOM 2046 O O . LYS A 1 285 ? 35.283 64.356 54.097 1.00 23.05 285 LYS A O 1
ATOM 2052 N N . ALA A 1 286 ? 36.762 65.522 52.857 1.00 21.25 286 ALA A N 1
ATOM 2053 C CA . ALA A 1 286 ? 37.868 64.603 53.119 1.00 18.19 286 ALA A CA 1
ATOM 2054 C C . ALA A 1 286 ? 38.275 64.660 54.586 1.00 17.59 286 ALA A C 1
ATOM 2055 O O . ALA A 1 286 ? 39.144 63.920 55.035 1.00 17.55 286 ALA A O 1
ATOM 2057 N N . TYR A 1 287 ? 37.676 65.597 55.306 1.00 17.79 287 TYR A N 1
ATOM 2058 C CA . TYR A 1 287 ? 37.900 65.786 56.733 1.00 22.40 287 TYR A CA 1
ATOM 2059 C C . TYR A 1 287 ? 36.614 66.422 57.253 1.00 24.33 287 TYR A C 1
ATOM 2060 O O . TYR A 1 287 ? 35.580 66.326 56.593 1.00 26.08 287 TYR A O 1
ATOM 2069 N N . THR A 1 288 ? 36.658 67.067 58.412 1.00 25.48 288 THR A N 1
ATOM 2070 C CA . THR A 1 288 ? 35.449 67.689 58.939 1.00 29.90 288 THR A CA 1
ATOM 2071 C C . THR A 1 288 ? 35.650 69.122 59.417 1.00 31.72 288 THR A C 1
ATOM 2072 O O . THR A 1 288 ? 36.759 69.532 59.774 1.00 31.44 288 THR A O 1
ATOM 2076 N N . THR A 1 289 ? 34.568 69.889 59.384 1.00 33.24 289 THR A N 1
ATOM 2077 C CA . THR A 1 289 ? 34.582 71.277 59.821 1.00 32.74 289 THR A CA 1
ATOM 2078 C C . THR A 1 289 ? 33.307 71.551 60.600 1.00 33.89 289 THR A C 1
ATOM 2079 O O . THR A 1 289 ? 32.385 70.729 60.621 1.00 32.67 289 THR A O 1
ATOM 2083 N N . ARG A 1 290 ? 33.267 72.708 61.246 1.00 36.23 290 ARG A N 1
ATOM 2084 C CA . ARG A 1 290 ? 32.110 73.130 62.017 1.00 39.48 290 ARG A CA 1
ATOM 2085 C C . ARG A 1 290 ? 32.242 74.637 62.189 1.00 40.51 290 ARG A C 1
ATOM 2086 O O . ARG A 1 290 ? 33.209 75.119 62.780 1.00 38.15 290 ARG A O 1
ATOM 2094 N N . VAL A 1 291 ? 31.296 75.380 61.625 1.00 44.34 291 VAL A N 1
ATOM 2095 C CA . VAL A 1 291 ? 31.321 76.837 61.698 1.00 44.82 291 VAL A CA 1
ATOM 2096 C C . VAL A 1 291 ? 31.110 77.415 63.103 1.00 42.83 291 VAL A C 1
ATOM 2097 O O . VAL A 1 291 ? 31.962 78.148 63.602 1.00 43.95 291 VAL A O 1
ATOM 2101 N N . GLY A 1 292 ? 29.987 77.086 63.735 1.00 41.93 292 GLY A N 1
ATOM 2102 C CA . GLY A 1 292 ? 29.708 77.606 65.066 1.00 44.12 292 GLY A CA 1
ATOM 2103 C C . GLY A 1 292 ? 30.336 76.808 66.190 1.00 42.94 292 GLY A C 1
ATOM 2104 O O . GLY A 1 292 ? 31.323 76.111 65.975 1.00 42.73 292 GLY A O 1
ATOM 2105 N N . SER A 1 293 ? 29.813 76.973 67.403 1.00 43.69 293 SER A N 1
ATOM 2106 C CA . SER A 1 293 ? 30.316 76.230 68.556 1.00 43.74 293 SER A CA 1
ATOM 2107 C C . SER A 1 293 ? 29.441 75.002 68.807 1.00 43.77 293 SER A C 1
ATOM 2108 O O . SER A 1 293 ? 28.362 74.864 68.224 1.00 42.99 293 SER A O 1
ATOM 2111 N N . GLY A 1 294 ? 29.910 74.109 69.670 1.00 44.27 294 GLY A N 1
ATOM 2112 C CA . GLY A 1 294 ? 29.156 72.903 69.959 1.00 45.31 294 GLY A CA 1
ATOM 2113 C C . GLY A 1 294 ? 30.022 71.660 69.912 1.00 45.50 294 GLY A C 1
ATOM 2114 O O . GLY A 1 294 ? 31.238 71.759 69.788 1.00 47.22 294 GLY A O 1
ATOM 2115 N N . PRO A 1 295 ? 29.423 70.468 70.031 1.00 45.15 295 PRO A N 1
ATOM 2116 C CA . PRO A 1 295 ? 30.136 69.185 70.005 1.00 45.08 295 PRO A CA 1
ATOM 2117 C C . PRO A 1 295 ? 30.880 68.909 68.694 1.00 45.03 295 PRO A C 1
ATOM 2118 O O . PRO A 1 295 ? 30.277 68.852 67.621 1.00 48.02 295 PRO A O 1
ATOM 2122 N N . PHE A 1 296 ? 32.181 68.666 68.800 1.00 41.61 296 PHE A N 1
ATOM 2123 C CA . PHE A 1 296 ? 33.021 68.376 67.639 1.00 36.73 296 PHE A CA 1
ATOM 2124 C C . PHE A 1 296 ? 34.084 67.400 68.136 1.00 34.06 296 PHE A C 1
ATOM 2125 O O . PHE A 1 296 ? 35.188 67.788 68.518 1.00 33.31 296 PHE A O 1
ATOM 2133 N N . PRO A 1 297 ? 33.741 66.109 68.152 1.00 31.65 297 PRO A N 1
ATOM 2134 C CA . PRO A 1 297 ? 34.596 65.008 68.598 1.00 31.07 297 PRO A CA 1
ATOM 2135 C C . PRO A 1 297 ? 36.006 64.981 68.013 1.00 30.52 297 PRO A C 1
ATOM 2136 O O . PRO A 1 297 ? 36.986 64.864 68.753 1.00 30.02 297 PRO A O 1
ATOM 2140 N N . THR A 1 298 ? 36.091 65.080 66.690 1.00 29.78 298 THR A N 1
ATOM 2141 C CA . THR A 1 298 ? 37.364 65.033 65.972 1.00 28.01 298 THR A CA 1
ATOM 2142 C C . THR A 1 298 ? 38.112 66.357 65.834 1.00 29.69 298 THR A C 1
ATOM 2143 O O . THR A 1 298 ? 39.122 66.424 65.131 1.00 31.72 298 THR A O 1
ATOM 2147 N N . GLU A 1 299 ? 37.638 67.397 66.518 1.00 31.86 299 GLU A N 1
ATOM 2148 C CA . GLU A 1 299 ? 38.276 68.707 66.445 1.00 32.03 299 GLU A CA 1
ATOM 2149 C C . GLU A 1 299 ? 39.759 68.623 66.771 1.00 33.07 299 GLU A C 1
ATOM 2150 O O . GLU A 1 299 ? 40.164 67.955 67.722 1.00 31.70 299 GLU A O 1
ATOM 2156 N N . ASN A 1 300 ? 40.561 69.289 65.950 1.00 37.62 300 ASN A N 1
ATOM 2157 C CA . ASN A 1 300 ? 42.011 69.312 66.104 1.00 41.99 300 ASN A CA 1
ATOM 2158 C C . ASN A 1 300 ? 42.458 70.731 66.450 1.00 44.12 300 ASN A C 1
ATOM 2159 O O . ASN A 1 300 ? 42.468 71.616 65.594 1.00 45.50 300 ASN A O 1
ATOM 2164 N N . LEU A 1 301 ? 42.790 70.954 67.717 1.00 46.16 301 LEU A N 1
ATOM 2165 C CA . LEU A 1 301 ? 43.222 72.272 68.175 1.00 49.61 301 LEU A CA 1
ATOM 2166 C C . LEU A 1 301 ? 44.713 72.548 67.945 1.00 50.94 301 LEU A C 1
ATOM 2167 O O . LEU A 1 301 ? 45.237 73.575 68.390 1.00 51.69 301 LEU A O 1
ATOM 2172 N N . GLY A 1 302 ? 45.398 71.614 67.294 1.00 51.32 302 GLY A N 1
ATOM 2173 C CA . GLY A 1 302 ? 46.817 71.779 67.044 1.00 51.71 302 GLY A CA 1
ATOM 2174 C C . GLY A 1 302 ? 47.169 72.207 65.637 1.00 51.89 302 GLY A C 1
ATOM 2175 O O . GLY A 1 302 ? 46.326 72.711 64.897 1.00 50.05 302 GLY A O 1
ATOM 2176 N N . THR A 1 303 ? 48.432 71.999 65.278 1.00 53.27 303 THR A N 1
ATOM 2177 C CA . THR A 1 303 ? 48.938 72.353 63.957 1.00 53.99 303 THR A CA 1
ATOM 2178 C C . THR A 1 303 ? 48.312 71.513 62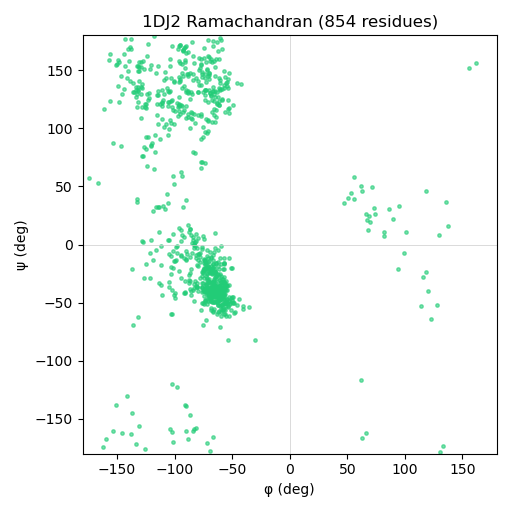.853 1.00 52.85 303 THR A C 1
ATOM 2179 O O . THR A 1 303 ? 48.376 71.879 61.680 1.00 53.01 303 THR A O 1
ATOM 2183 N N . GLY A 1 304 ? 47.765 70.358 63.225 1.00 53.24 304 GLY A N 1
ATOM 2184 C CA . GLY A 1 304 ? 47.129 69.489 62.249 1.00 53.33 304 GLY A CA 1
ATOM 2185 C C . GLY A 1 304 ? 45.871 70.140 61.705 1.00 53.10 304 GLY A C 1
ATOM 2186 O O . GLY A 1 304 ? 45.535 69.985 60.523 1.00 51.32 304 GLY A O 1
ATOM 2187 N N . GLY A 1 305 ? 45.164 70.839 62.593 1.00 51.52 305 GLY A N 1
ATOM 2188 C CA . GLY A 1 305 ? 43.950 71.540 62.219 1.00 48.43 305 GLY A CA 1
ATOM 2189 C C . GLY A 1 305 ? 44.306 72.811 61.477 1.00 46.82 305 GLY A C 1
ATOM 2190 O O . GLY A 1 305 ? 43.618 73.195 60.531 1.00 46.25 305 GLY A O 1
ATOM 2191 N N . ASP A 1 306 ? 45.392 73.451 61.903 1.00 45.76 306 ASP A N 1
ATOM 2192 C CA . ASP A 1 306 ? 45.873 74.678 61.280 1.00 45.47 306 ASP A CA 1
ATOM 2193 C C . ASP A 1 306 ? 46.153 74.436 59.797 1.00 45.13 306 ASP A C 1
ATOM 2194 O O . ASP A 1 306 ? 45.703 75.200 58.942 1.00 46.88 306 ASP A O 1
ATOM 2199 N N . LEU A 1 307 ? 46.915 73.383 59.502 1.00 43.01 307 LEU A N 1
ATOM 2200 C CA . LEU A 1 307 ? 47.275 73.031 58.126 1.00 43.42 307 LEU A CA 1
ATOM 2201 C C . LEU A 1 307 ? 46.057 72.632 57.311 1.00 41.75 307 LEU A C 1
ATOM 2202 O O . LEU A 1 307 ? 45.999 72.861 56.098 1.00 39.71 307 LEU A O 1
ATOM 2207 N N . LEU A 1 308 ? 45.131 71.960 57.985 1.00 39.49 308 LEU A N 1
ATOM 2208 C CA . LEU A 1 308 ? 43.897 71.477 57.383 1.00 34.87 308 LEU A CA 1
ATOM 2209 C C . LEU A 1 308 ? 43.011 72.650 56.975 1.00 30.58 308 LEU A C 1
ATOM 2210 O O . LEU A 1 308 ? 42.393 72.634 55.911 1.00 26.60 308 LEU A O 1
ATOM 2215 N N . ARG A 1 309 ? 42.977 73.669 57.828 1.00 29.65 309 ARG A N 1
ATOM 2216 C CA . ARG A 1 309 ? 42.189 74.874 57.587 1.00 30.99 309 ARG A CA 1
ATOM 2217 C C . ARG A 1 309 ? 42.724 75.679 56.405 1.00 31.40 309 ARG A C 1
ATOM 2218 O O . ARG A 1 309 ? 41.968 76.100 55.530 1.00 32.36 309 ARG A O 1
ATOM 2226 N N . LEU A 1 310 ? 44.028 75.929 56.415 1.00 32.67 310 LEU A N 1
ATOM 2227 C CA . LEU A 1 310 ? 44.681 76.699 55.369 1.00 32.36 310 LEU A CA 1
ATOM 2228 C C . LEU A 1 310 ? 44.534 76.103 53.976 1.00 33.43 310 LEU A C 1
ATOM 2229 O O . LEU A 1 310 ? 44.223 76.816 53.021 1.00 37.22 310 LEU A O 1
ATOM 2234 N N . ALA A 1 311 ? 44.776 74.804 53.852 1.00 32.37 311 ALA A N 1
ATOM 2235 C CA . ALA A 1 311 ? 44.666 74.141 52.559 1.00 31.76 311 ALA A CA 1
ATOM 2236 C C . ALA A 1 311 ? 43.224 74.061 52.065 1.00 32.74 311 ALA A C 1
ATOM 2237 O O . ALA A 1 311 ? 42.981 73.881 50.871 1.00 32.30 311 ALA A O 1
ATOM 2239 N N . GLY A 1 312 ? 42.276 74.176 52.988 1.00 35.27 312 GLY A N 1
ATOM 2240 C CA . GLY A 1 312 ? 40.871 74.114 52.626 1.00 37.81 312 GLY A CA 1
ATOM 2241 C C . GLY A 1 312 ? 40.211 75.473 52.503 1.00 39.27 312 GLY A C 1
ATOM 2242 O O . GLY A 1 312 ? 39.130 75.589 51.918 1.00 40.84 312 GLY A O 1
ATOM 2243 N N . GLN A 1 313 ? 40.887 76.510 52.996 1.00 40.21 313 GLN A N 1
ATOM 2244 C CA . GLN A 1 313 ? 40.370 77.877 52.958 1.00 41.25 313 GLN A CA 1
ATOM 2245 C C . GLN A 1 313 ? 39.084 77.949 53.775 1.00 40.40 313 GLN A C 1
ATOM 2246 O O . GLN A 1 313 ? 38.087 78.543 53.351 1.00 41.09 313 GLN A O 1
ATOM 2252 N N . GLU A 1 314 ? 39.134 77.356 54.963 1.00 39.42 314 GLU A N 1
ATOM 2253 C CA . GLU A 1 314 ? 37.986 77.311 55.856 1.00 40.33 314 GLU A CA 1
ATOM 2254 C C . GLU A 1 314 ? 37.835 78.576 56.706 1.00 41.32 314 GLU A C 1
ATOM 2255 O O . GLU A 1 314 ? 38.246 78.615 57.874 1.00 40.60 314 GLU A O 1
ATOM 2261 N N . PHE A 1 315 ? 37.280 79.619 56.093 1.00 41.73 315 PHE A N 1
ATOM 2262 C CA . PHE A 1 315 ? 37.045 80.903 56.752 1.00 43.21 315 PHE A CA 1
ATOM 2263 C C . PHE A 1 315 ? 35.710 81.450 56.261 1.00 46.03 315 PHE A C 1
ATOM 2264 O O . PHE A 1 315 ? 35.364 81.288 55.087 1.00 43.63 315 PHE A O 1
ATOM 2272 N N . GLY A 1 316 ? 34.973 82.105 57.156 1.00 50.17 316 GLY A N 1
ATOM 2273 C CA . GLY A 1 316 ? 33.689 82.674 56.785 1.00 53.19 316 GLY A CA 1
ATOM 2274 C C . GLY A 1 316 ? 33.840 83.588 55.584 1.00 54.41 316 GLY A C 1
ATOM 2275 O O . GLY A 1 316 ? 34.798 84.359 55.499 1.00 53.60 316 GLY A O 1
ATOM 2276 N N . THR A 1 317 ? 32.924 83.478 54.632 1.00 57.63 317 THR A N 1
ATOM 2277 C CA . THR A 1 317 ? 32.991 84.311 53.437 1.00 61.37 317 THR A CA 1
ATOM 2278 C C . THR A 1 317 ? 32.595 85.747 53.771 1.00 64.77 317 THR A C 1
ATOM 2279 O O . THR A 1 317 ? 33.174 86.706 53.247 1.00 67.92 317 THR A O 1
ATOM 2283 N N . THR A 1 318 ? 31.609 85.887 54.650 1.00 65.57 318 THR A N 1
ATOM 2284 C CA . THR A 1 318 ? 31.120 87.196 55.048 1.00 66.15 318 THR A CA 1
ATOM 2285 C C . THR A 1 318 ? 31.903 87.777 56.224 1.00 66.35 318 THR A C 1
ATOM 2286 O O . THR A 1 318 ? 32.080 88.993 56.318 1.00 69.89 318 THR A O 1
ATOM 2290 N N . THR A 1 319 ? 32.375 86.913 57.115 1.00 65.33 319 THR A N 1
ATOM 2291 C CA . THR A 1 319 ? 33.112 87.365 58.291 1.00 64.87 319 THR A CA 1
ATOM 2292 C C . THR A 1 319 ? 34.626 87.159 58.258 1.00 63.33 319 THR A C 1
ATOM 2293 O O . THR A 1 319 ? 35.384 87.976 58.796 1.00 62.77 319 THR A O 1
ATOM 2297 N N . GLY A 1 320 ? 35.065 86.089 57.604 1.00 62.19 320 GLY A N 1
ATOM 2298 C CA . GLY A 1 320 ? 36.484 85.788 57.538 1.00 59.69 320 GLY A CA 1
ATOM 2299 C C . GLY A 1 320 ? 36.942 85.076 58.797 1.00 58.54 320 GLY A C 1
ATOM 2300 O O . GLY A 1 320 ? 38.142 84.917 59.034 1.00 57.07 320 GLY A O 1
ATOM 2301 N N . ARG A 1 321 ? 35.981 84.649 59.611 1.00 58.54 321 ARG A N 1
ATOM 2302 C CA . ARG A 1 321 ? 36.269 83.951 60.860 1.00 58.10 321 ARG A CA 1
ATOM 2303 C C . ARG A 1 321 ? 36.774 82.529 60.615 1.00 54.68 321 ARG A C 1
ATOM 2304 O O . ARG A 1 321 ? 36.292 81.830 59.721 1.00 53.17 321 ARG A O 1
ATOM 2312 N N . PRO A 1 322 ? 37.775 82.094 61.399 1.00 50.40 322 PRO A N 1
ATOM 2313 C CA . PRO A 1 322 ? 38.352 80.753 61.275 1.00 48.52 322 PRO A CA 1
ATOM 2314 C C . PRO A 1 322 ? 37.349 79.676 61.666 1.00 47.68 322 PRO A C 1
ATOM 2315 O O . PRO A 1 322 ? 36.673 79.787 62.692 1.00 49.23 322 PRO A O 1
ATOM 2319 N N . ARG A 1 323 ? 37.229 78.654 60.830 1.00 45.68 323 ARG A N 1
ATOM 2320 C CA . ARG A 1 323 ? 36.306 77.566 61.106 1.00 44.32 323 ARG A CA 1
ATOM 2321 C C . ARG A 1 323 ? 37.008 76.421 61.823 1.00 42.59 323 ARG A C 1
ATOM 2322 O O . ARG A 1 323 ? 38.203 76.211 61.641 1.00 45.87 323 ARG A O 1
ATOM 2330 N N . ARG A 1 324 ? 36.274 75.725 62.685 1.00 40.38 324 ARG A N 1
ATOM 2331 C CA . ARG A 1 324 ? 36.814 74.596 63.436 1.00 39.85 324 ARG A CA 1
ATOM 2332 C C . ARG A 1 324 ? 37.115 73.442 62.478 1.00 39.10 324 ARG A C 1
ATOM 2333 O O . ARG A 1 324 ? 36.255 73.045 61.686 1.00 38.70 324 ARG A O 1
ATOM 2341 N N . CYS A 1 325 ? 38.328 72.901 62.553 1.00 35.94 325 CYS A N 1
ATOM 2342 C CA . CYS A 1 325 ? 38.719 71.807 61.670 1.00 34.89 325 CYS A CA 1
ATOM 2343 C C . CYS A 1 325 ? 39.133 70.530 62.388 1.00 32.48 325 CYS A C 1
ATOM 2344 O O . CYS A 1 325 ? 39.663 70.577 63.497 1.00 31.42 325 CYS A O 1
ATOM 2347 N N . GLY A 1 326 ? 38.914 69.395 61.729 1.00 30.11 326 GLY A N 1
ATOM 2348 C CA . GLY A 1 326 ? 39.257 68.106 62.304 1.00 27.21 326 GLY A CA 1
ATOM 2349 C C . GLY A 1 326 ? 39.335 66.989 61.275 1.00 26.40 326 GLY A C 1
ATOM 2350 O O . GLY A 1 326 ? 39.272 67.239 60.070 1.00 27.20 326 GLY A O 1
ATOM 2351 N N . TRP A 1 327 ? 39.535 65.761 61.745 1.00 24.54 327 TRP A N 1
ATOM 2352 C CA . TRP A 1 327 ? 39.632 64.604 60.858 1.00 24.55 327 TRP A CA 1
ATOM 2353 C C . TRP A 1 327 ? 38.257 64.068 60.489 1.00 24.67 327 TRP A C 1
ATOM 2354 O O . TRP A 1 327 ? 37.293 64.253 61.229 1.00 25.61 327 TRP A O 1
ATOM 2365 N N . LEU A 1 328 ? 38.179 63.378 59.356 1.00 23.20 328 LEU A N 1
ATOM 2366 C CA . LEU A 1 328 ? 36.917 62.810 58.908 1.00 22.14 328 LEU A CA 1
ATOM 2367 C C . LEU A 1 328 ? 36.355 61.900 59.996 1.00 24.84 328 LEU A C 1
ATOM 2368 O O . LEU A 1 328 ? 36.953 60.878 60.331 1.00 27.20 328 LEU A O 1
ATOM 2373 N N . ASP A 1 329 ? 35.221 62.294 60.563 1.00 26.20 329 ASP A N 1
ATOM 2374 C CA . ASP A 1 329 ? 34.579 61.518 61.617 1.00 24.02 329 ASP A CA 1
ATOM 2375 C C . ASP A 1 329 ? 33.821 60.362 60.974 1.00 23.99 329 ASP A C 1
ATOM 2376 O O . ASP A 1 329 ? 32.860 60.583 60.232 1.00 26.84 329 ASP A O 1
ATOM 2381 N N . ILE A 1 330 ? 34.300 59.141 61.189 1.00 22.26 330 ILE A N 1
ATOM 2382 C CA . ILE A 1 330 ? 33.658 57.960 60.627 1.00 20.60 330 ILE A CA 1
ATOM 2383 C C . ILE A 1 330 ? 32.401 57.602 61.405 1.00 21.78 330 ILE A C 1
ATOM 2384 O O . ILE A 1 330 ? 31.420 57.126 60.826 1.00 20.96 330 ILE A O 1
ATOM 2389 N N . VAL A 1 331 ? 32.445 57.790 62.720 1.00 20.82 331 VAL A N 1
ATOM 2390 C CA . VAL A 1 331 ? 31.293 57.500 63.564 1.00 22.97 331 VAL A CA 1
ATOM 2391 C C . VAL A 1 331 ? 30.121 58.391 63.141 1.00 25.57 331 VAL A C 1
ATOM 2392 O O . VAL A 1 331 ? 28.995 57.912 62.951 1.00 26.67 331 VAL A O 1
ATOM 2396 N N . ALA A 1 332 ? 30.403 59.683 62.985 1.00 26.25 332 ALA A N 1
ATOM 2397 C CA . ALA A 1 332 ? 29.406 60.662 62.568 1.00 24.83 332 ALA A CA 1
ATOM 2398 C C . ALA A 1 332 ? 28.957 60.414 61.135 1.00 23.97 332 ALA A C 1
ATOM 2399 O O . ALA A 1 332 ? 27.814 60.686 60.786 1.00 26.93 332 ALA A O 1
ATOM 2401 N N . LEU A 1 333 ? 29.866 59.913 60.309 1.00 22.94 333 LEU A N 1
ATOM 2402 C CA . LEU A 1 333 ? 29.560 59.640 58.917 1.00 22.61 333 LEU A CA 1
ATOM 2403 C C . LEU A 1 333 ? 28.694 58.397 58.715 1.00 24.02 333 LEU A C 1
ATOM 2404 O O . LEU A 1 333 ? 27.855 58.371 57.817 1.00 23.21 333 LEU A O 1
ATOM 2409 N N . LYS A 1 334 ? 28.936 57.342 59.489 1.00 27.13 334 LYS A N 1
ATOM 2410 C CA . LYS A 1 334 ? 28.122 56.135 59.356 1.00 28.57 334 LYS A CA 1
ATOM 2411 C C . LYS A 1 334 ? 26.708 56.460 59.810 1.00 28.05 334 LYS A C 1
ATOM 2412 O O . LYS A 1 334 ? 25.729 55.958 59.254 1.00 25.86 334 LYS A O 1
ATOM 2418 N N . PHE A 1 335 ? 26.624 57.297 60.839 1.00 28.78 335 PHE A N 1
ATOM 2419 C CA . PHE A 1 335 ? 25.356 57.738 61.390 1.00 28.78 335 PHE A CA 1
ATOM 2420 C C . PHE A 1 335 ? 24.528 58.404 60.289 1.00 31.33 335 PHE A C 1
ATOM 2421 O O . PHE A 1 335 ? 23.424 57.956 59.979 1.00 32.42 335 PHE A O 1
ATOM 2429 N N . SER A 1 336 ? 25.066 59.466 59.699 1.00 32.45 336 SER A N 1
ATOM 2430 C CA . SER A 1 336 ? 24.364 60.180 58.639 1.00 34.76 336 SER A CA 1
ATOM 2431 C C . SER A 1 336 ? 24.014 59.260 57.477 1.00 35.06 336 SER A C 1
ATOM 2432 O O . SER A 1 336 ? 22.991 59.442 56.821 1.00 36.99 336 SER A O 1
ATOM 2435 N N . CYS A 1 337 ? 24.858 58.265 57.227 1.00 34.47 337 CYS A N 1
ATOM 2436 C CA . CYS A 1 337 ? 24.610 57.335 56.139 1.00 34.92 337 CYS A CA 1
ATOM 2437 C C . CYS A 1 337 ? 23.401 56.453 56.384 1.00 37.03 337 CYS A C 1
ATOM 2438 O O . CYS A 1 337 ? 22.725 56.059 55.435 1.00 40.05 337 CYS A O 1
ATOM 2441 N N . GLN A 1 338 ? 23.147 56.104 57.640 1.00 36.43 338 GLN A N 1
ATOM 2442 C CA . GLN A 1 338 ? 22.000 55.263 57.942 1.00 36.50 338 GLN A CA 1
ATOM 2443 C C . GLN A 1 338 ? 20.724 56.087 58.026 1.00 33.27 338 GLN A C 1
ATOM 2444 O O . GLN A 1 338 ? 19.646 55.601 57.681 1.00 37.35 338 GLN A O 1
ATOM 2450 N N . ILE A 1 339 ? 20.860 57.337 58.462 1.00 27.69 339 ILE A N 1
ATOM 2451 C CA . ILE A 1 339 ? 19.733 58.262 58.584 1.00 24.04 339 ILE A CA 1
ATOM 2452 C C . ILE A 1 339 ? 19.129 58.583 57.214 1.00 23.06 339 ILE A C 1
ATOM 2453 O O . ILE A 1 339 ? 17.908 58.596 57.039 1.00 23.20 339 ILE A O 1
ATOM 2458 N N . ASN A 1 340 ? 19.996 58.832 56.244 1.00 20.59 340 ASN A N 1
ATOM 2459 C CA . ASN A 1 340 ? 19.561 59.187 54.908 1.00 19.07 340 ASN A CA 1
ATOM 2460 C C . ASN A 1 340 ? 19.594 58.033 53.922 1.00 20.82 340 ASN A C 1
ATOM 2461 O O . ASN A 1 340 ? 19.008 58.126 52.842 1.00 21.79 340 ASN A O 1
ATOM 2466 N N . GLY A 1 341 ? 20.271 56.949 54.288 1.00 22.12 341 GLY A N 1
ATOM 2467 C CA . GLY A 1 341 ? 20.365 55.798 53.406 1.00 23.43 341 GLY A CA 1
ATOM 2468 C C . GLY A 1 341 ? 20.925 56.181 52.049 1.00 26.50 341 GLY A C 1
ATOM 2469 O O . GLY A 1 341 ? 20.276 55.986 51.021 1.00 29.60 341 GLY A O 1
ATOM 2470 N N . PHE A 1 342 ? 22.131 56.740 52.046 1.00 28.05 342 PHE A N 1
ATOM 2471 C CA . PHE A 1 342 ? 22.785 57.165 50.813 1.00 27.62 342 PHE A CA 1
ATOM 2472 C C . PHE A 1 342 ? 23.132 56.017 49.873 1.00 29.03 342 PHE A C 1
ATOM 2473 O O . PHE A 1 342 ? 23.480 54.917 50.312 1.00 29.30 342 PHE A O 1
ATOM 2481 N N . ALA A 1 343 ? 23.026 56.279 48.576 1.00 30.81 343 ALA A N 1
ATOM 2482 C CA . ALA A 1 343 ? 23.352 55.284 47.563 1.00 33.40 343 ALA A CA 1
ATOM 2483 C C . ALA A 1 343 ? 24.821 55.443 47.191 1.00 34.95 343 ALA A C 1
ATOM 2484 O O . ALA A 1 343 ? 25.552 54.458 47.049 1.00 34.38 343 ALA A O 1
ATOM 2486 N N . SER A 1 344 ? 25.245 56.698 47.073 1.00 35.48 344 SER A N 1
ATOM 2487 C CA . SER A 1 344 ? 26.613 57.033 46.716 1.00 33.62 344 SER A CA 1
ATOM 2488 C C . SER A 1 344 ? 27.071 58.192 47.576 1.00 31.81 344 SER A C 1
ATOM 2489 O O . SER A 1 344 ? 26.266 58.832 48.252 1.00 28.63 344 SER A O 1
ATOM 2492 N N . LEU A 1 345 ? 28.372 58.461 47.539 1.00 33.06 345 LEU A N 1
ATOM 2493 C CA . LEU A 1 345 ? 28.962 59.560 48.295 1.00 30.65 345 LEU A CA 1
ATOM 2494 C C . LEU A 1 345 ? 29.837 60.420 47.385 1.00 29.76 345 LEU A C 1
ATOM 2495 O O . LEU A 1 345 ? 30.262 59.982 46.312 1.00 29.99 345 LEU A O 1
ATOM 2500 N N . ASN A 1 346 ? 30.044 61.667 47.789 1.00 28.79 346 ASN A N 1
ATOM 2501 C CA . ASN A 1 346 ? 30.883 62.589 47.043 1.00 28.95 346 ASN A CA 1
ATOM 2502 C C . ASN A 1 346 ? 31.940 63.095 48.014 1.00 29.46 346 ASN A C 1
ATOM 2503 O O . ASN A 1 346 ? 31.693 64.015 48.790 1.00 29.69 346 ASN A O 1
ATOM 2508 N N . LEU A 1 347 ? 33.077 62.413 48.044 1.00 29.26 347 LEU A N 1
ATOM 2509 C CA . LEU A 1 347 ? 34.165 62.796 48.929 1.00 26.73 347 LEU A CA 1
ATOM 2510 C C . LEU A 1 347 ? 34.781 64.060 48.351 1.00 25.86 347 LEU A C 1
ATOM 2511 O O . LEU A 1 347 ? 35.421 64.028 47.301 1.00 26.89 347 LEU A O 1
ATOM 2516 N N . THR A 1 348 ? 34.533 65.177 49.017 1.00 24.95 348 THR A N 1
ATOM 2517 C CA . THR A 1 348 ? 35.036 66.464 48.572 1.00 26.36 348 THR A CA 1
ATOM 2518 C C . THR A 1 348 ? 36.335 66.882 49.251 1.00 28.17 348 THR A C 1
ATOM 2519 O O . THR A 1 348 ? 36.796 66.245 50.200 1.00 29.10 348 THR A O 1
ATOM 2523 N N . LYS A 1 349 ? 36.921 67.959 48.736 1.00 27.39 349 LYS A N 1
ATOM 2524 C CA . LYS A 1 349 ? 38.156 68.524 49.264 1.00 27.22 349 LYS A CA 1
ATOM 2525 C C . LYS A 1 349 ? 39.279 67.528 49.539 1.00 26.78 349 LYS A C 1
ATOM 2526 O O . LYS A 1 349 ? 40.029 67.687 50.510 1.00 26.20 349 LYS A O 1
ATOM 2532 N N . LEU A 1 350 ? 39.398 66.501 48.702 1.00 24.23 350 LEU A N 1
ATOM 2533 C CA . LEU A 1 350 ? 40.451 65.520 48.900 1.00 25.31 350 LEU A CA 1
ATOM 2534 C C . LEU A 1 350 ? 41.804 66.217 48.802 1.00 26.53 350 LEU A C 1
ATOM 2535 O O . LEU A 1 350 ? 42.689 65.995 49.628 1.00 29.07 350 LEU A O 1
ATOM 2540 N N . ASP A 1 351 ? 41.929 67.090 47.809 1.00 27.58 351 ASP A N 1
ATOM 2541 C CA . ASP A 1 351 ? 43.148 67.852 47.557 1.00 26.37 351 ASP A CA 1
ATOM 2542 C C . ASP A 1 351 ? 43.699 68.634 48.750 1.00 25.86 351 ASP A C 1
ATOM 2543 O O . ASP A 1 351 ? 44.824 69.137 48.700 1.00 29.71 351 ASP A O 1
ATOM 2548 N N . VAL A 1 352 ? 42.917 68.748 49.816 1.00 23.98 352 VAL A N 1
ATOM 2549 C CA . VAL A 1 352 ? 43.358 69.474 51.002 1.00 22.87 352 VAL A CA 1
ATOM 2550 C C . VAL A 1 352 ? 44.365 68.655 51.812 1.00 24.59 352 VAL A C 1
ATOM 2551 O O . VAL A 1 352 ? 45.178 69.204 52.558 1.00 24.39 352 VAL A O 1
ATOM 2555 N N . LEU A 1 353 ? 44.310 67.340 51.650 1.00 26.85 353 LEU A N 1
ATOM 2556 C CA . LEU A 1 353 ? 45.195 66.430 52.366 1.00 29.00 353 LEU A CA 1
ATOM 2557 C C . LEU A 1 353 ? 46.477 66.114 51.597 1.00 33.72 353 LEU A C 1
ATOM 2558 O O . LEU A 1 353 ? 47.257 65.254 52.016 1.00 36.39 353 LEU A O 1
ATOM 2563 N N . SER A 1 354 ? 46.685 66.796 50.474 1.00 35.93 354 SER A N 1
ATOM 2564 C CA . SER A 1 354 ? 47.861 66.568 49.638 1.00 36.36 354 SER A CA 1
ATOM 2565 C C . SER A 1 354 ? 49.188 66.894 50.316 1.00 38.72 354 SER A C 1
ATOM 2566 O O . SER A 1 354 ? 50.234 66.372 49.927 1.00 40.78 354 SER A O 1
ATOM 2569 N N . ASP A 1 355 ? 49.156 67.780 51.306 1.00 39.80 355 ASP A N 1
ATOM 2570 C CA . ASP A 1 355 ? 50.378 68.179 51.999 1.00 41.17 355 ASP A CA 1
ATOM 2571 C C . ASP A 1 355 ? 50.616 67.368 53.272 1.00 39.91 355 ASP A C 1
ATOM 2572 O O . ASP A 1 355 ? 51.693 67.415 53.869 1.00 39.37 355 ASP A O 1
ATOM 2577 N N . LEU A 1 356 ? 49.612 66.595 53.668 1.00 40.99 356 LEU A N 1
ATOM 2578 C CA . LEU A 1 356 ? 49.707 65.786 54.874 1.00 40.60 356 LEU A CA 1
ATOM 2579 C C . LEU A 1 356 ? 50.589 64.545 54.808 1.00 41.51 356 LEU A C 1
ATOM 2580 O O . LEU A 1 356 ? 50.467 63.700 53.914 1.00 37.85 356 LEU A O 1
ATOM 2585 N N . ASN A 1 357 ? 51.476 64.462 55.793 1.00 43.43 357 ASN A N 1
ATOM 2586 C CA . ASN A 1 357 ? 52.407 63.356 55.973 1.00 43.44 357 ASN A CA 1
ATOM 2587 C C . ASN A 1 357 ? 51.612 62.084 56.277 1.00 41.73 357 ASN A C 1
ATOM 2588 O O . ASN A 1 357 ? 51.833 61.040 55.663 1.00 39.16 357 ASN A O 1
ATOM 2593 N N . GLU A 1 358 ? 50.686 62.193 57.227 1.00 41.70 358 GLU A N 1
ATOM 2594 C CA . GLU A 1 358 ? 49.815 61.094 57.639 1.00 40.68 358 GLU A CA 1
ATOM 2595 C C . GLU A 1 358 ? 48.403 61.631 57.842 1.00 37.56 358 GLU A C 1
ATOM 2596 O O . GLU A 1 358 ? 48.216 62.727 58.375 1.00 40.05 358 GLU A O 1
ATOM 2602 N N . ILE A 1 359 ? 47.411 60.852 57.429 1.00 32.87 359 ILE A N 1
ATOM 2603 C CA . ILE A 1 359 ? 46.012 61.239 57.560 1.00 27.65 359 ILE A CA 1
ATOM 2604 C C . ILE A 1 359 ? 45.298 60.377 58.599 1.00 25.62 359 ILE A C 1
ATOM 2605 O O . ILE A 1 359 ? 45.421 59.162 58.577 1.00 26.05 359 ILE A O 1
ATOM 2610 N N . GLN A 1 360 ? 44.549 61.003 59.500 1.00 24.62 360 GLN A N 1
ATOM 2611 C CA . GLN A 1 360 ? 43.822 60.259 60.524 1.00 24.68 360 GLN A CA 1
ATOM 2612 C C . GLN A 1 360 ? 42.320 60.151 60.254 1.00 26.64 360 GLN A C 1
ATOM 2613 O O . GLN A 1 360 ? 41.747 60.949 59.511 1.00 25.97 360 GLN A O 1
ATOM 2619 N N . LEU A 1 361 ? 41.688 59.171 60.895 1.00 28.65 361 LEU A N 1
ATOM 2620 C CA . LEU A 1 361 ? 40.252 58.939 60.777 1.00 28.89 361 LEU A CA 1
ATOM 2621 C C . LEU A 1 361 ? 39.653 58.667 62.152 1.00 31.87 361 LEU A C 1
ATOM 2622 O O . LEU A 1 361 ? 40.204 57.877 62.919 1.00 32.86 361 LEU A O 1
ATOM 2627 N N . GLY A 1 362 ? 38.561 59.360 62.479 1.00 34.29 362 GLY A N 1
ATOM 2628 C CA . GLY A 1 362 ? 37.885 59.145 63.752 1.00 34.89 362 GLY A CA 1
ATOM 2629 C C . GLY A 1 362 ? 37.098 57.855 63.614 1.00 36.26 362 GLY A C 1
ATOM 2630 O O . GLY A 1 362 ? 35.945 57.859 63.183 1.00 38.00 362 GLY A O 1
ATOM 2631 N N . VAL A 1 363 ? 37.729 56.745 63.975 1.00 35.97 363 VAL A N 1
ATOM 2632 C CA . VAL A 1 363 ? 37.124 55.429 63.834 1.00 33.97 363 VAL A CA 1
ATOM 2633 C C . VAL A 1 363 ? 36.145 54.964 64.911 1.00 31.62 363 VAL A C 1
ATOM 2634 O O . VAL A 1 363 ? 35.153 54.292 64.599 1.00 30.32 363 VAL A O 1
ATOM 2638 N N . ALA A 1 364 ? 36.396 55.320 66.166 1.00 29.78 364 ALA A N 1
ATOM 2639 C CA . ALA A 1 364 ? 35.511 54.889 67.242 1.00 29.22 364 ALA A CA 1
ATOM 2640 C C . ALA A 1 364 ? 35.409 55.837 68.431 1.00 31.05 364 ALA A C 1
ATOM 2641 O O . ALA A 1 364 ? 36.297 56.650 68.680 1.00 30.26 364 ALA A O 1
ATOM 2643 N N . TYR A 1 365 ? 34.286 55.746 69.136 1.00 34.96 365 TYR A N 1
ATOM 2644 C CA . TYR A 1 365 ? 34.029 56.558 70.320 1.00 38.50 365 TYR A CA 1
ATOM 2645 C C . TYR A 1 365 ? 34.093 55.648 71.541 1.00 40.82 365 TYR A C 1
ATOM 2646 O O . TYR A 1 365 ? 33.620 54.506 71.495 1.00 40.84 365 TYR A O 1
ATOM 2655 N N . LYS A 1 366 ? 34.662 56.149 72.630 1.00 42.12 366 LYS A N 1
ATOM 2656 C CA . LYS A 1 366 ? 34.759 55.379 73.868 1.00 43.76 366 LYS A CA 1
ATOM 2657 C C . LYS A 1 366 ? 34.591 56.330 75.050 1.00 46.43 366 LYS A C 1
ATOM 2658 O O . LYS A 1 366 ? 35.167 57.420 75.064 1.00 46.20 366 LYS A O 1
ATOM 2664 N N . ARG A 1 367 ? 33.763 55.938 76.015 1.00 49.48 367 ARG A N 1
ATOM 2665 C CA . ARG A 1 367 ? 33.508 56.760 77.199 1.00 51.87 367 ARG A CA 1
ATOM 2666 C C . ARG A 1 367 ? 34.750 56.974 78.057 1.00 53.78 367 ARG A C 1
ATOM 2667 O O . ARG A 1 367 ? 35.813 56.411 77.792 1.00 53.83 367 ARG A O 1
ATOM 2675 N N . SER A 1 368 ? 34.607 57.812 79.076 1.00 57.40 368 SER A N 1
ATOM 2676 C CA . SER A 1 368 ? 35.696 58.119 79.998 1.00 59.27 368 SER A CA 1
ATOM 2677 C C . SER A 1 368 ? 36.141 56.858 80.741 1.00 58.26 368 SER A C 1
ATOM 2678 O O . SER A 1 368 ? 37.327 56.673 81.026 1.00 56.91 368 SER A O 1
ATOM 2681 N N . ASP A 1 369 ? 35.172 56.016 81.085 1.00 58.19 369 ASP A N 1
ATOM 2682 C CA . ASP A 1 369 ? 35.444 54.773 81.789 1.00 56.26 369 ASP A CA 1
ATOM 2683 C C . ASP A 1 369 ? 35.938 53.685 80.843 1.00 54.50 369 ASP A C 1
ATOM 2684 O O . ASP A 1 369 ? 36.561 52.718 81.278 1.00 54.96 369 ASP A O 1
ATOM 2689 N N . GLY A 1 370 ? 35.701 53.862 79.548 1.00 51.83 370 GLY A N 1
ATOM 2690 C CA . GLY A 1 370 ? 36.157 52.878 78.587 1.00 47.65 370 GLY A CA 1
ATOM 2691 C C . GLY A 1 370 ? 35.071 52.204 77.781 1.00 45.49 370 GLY A C 1
ATOM 2692 O O . GLY A 1 370 ? 35.346 51.680 76.703 1.00 43.46 370 GLY A O 1
ATOM 2693 N N . THR A 1 371 ? 33.848 52.177 78.298 1.00 46.36 371 THR A N 1
ATOM 2694 C CA . THR A 1 371 ? 32.752 51.547 77.573 1.00 47.25 371 THR A CA 1
ATOM 2695 C C . THR A 1 371 ? 32.548 52.203 76.212 1.00 46.36 371 THR A C 1
ATOM 2696 O O . THR A 1 371 ? 32.431 53.421 76.100 1.00 46.47 371 THR A O 1
ATOM 2700 N N . PRO A 1 372 ? 32.572 51.398 75.146 1.00 45.22 372 PRO A N 1
ATOM 2701 C CA . PRO A 1 372 ? 32.391 51.919 73.794 1.00 44.29 372 PRO A CA 1
ATOM 2702 C C . PRO A 1 372 ? 31.036 52.577 73.596 1.00 41.28 372 PRO A C 1
ATOM 2703 O O . PRO A 1 372 ? 30.013 52.045 74.024 1.00 41.62 372 PRO A O 1
ATOM 2707 N N . VAL A 1 373 ? 31.047 53.750 72.971 1.00 37.48 373 VAL A N 1
ATOM 2708 C CA . VAL A 1 373 ? 29.826 54.483 72.665 1.00 33.46 373 VAL A CA 1
ATOM 2709 C C . VAL A 1 373 ? 29.332 53.947 71.318 1.00 36.15 373 VAL A C 1
ATOM 2710 O O . VAL A 1 373 ? 29.855 54.309 70.264 1.00 32.50 373 VAL A O 1
ATOM 2714 N N . LYS A 1 374 ? 28.347 53.054 71.393 1.00 41.84 374 LYS A N 1
ATOM 2715 C CA . LYS A 1 374 ? 27.719 52.373 70.253 1.00 46.88 374 LYS A CA 1
ATOM 2716 C C . LYS A 1 374 ? 27.665 53.136 68.921 1.00 45.14 374 LYS A C 1
ATOM 2717 O O . LYS A 1 374 ? 28.428 52.845 67.993 1.00 41.94 374 LYS A O 1
ATOM 2723 N N . SER A 1 375 ? 26.671 54.013 68.805 1.00 40.53 375 SER A N 1
ATOM 2724 C CA . SER A 1 375 ? 26.462 54.825 67.612 1.00 37.01 375 SER A CA 1
ATOM 2725 C C . SER A 1 375 ? 26.610 56.279 68.049 1.00 35.88 375 SER A C 1
ATOM 2726 O O . SER A 1 375 ? 26.874 56.544 69.228 1.00 36.81 375 SER A O 1
ATOM 2729 N N . PHE A 1 376 ? 26.468 57.216 67.112 1.00 33.39 376 PHE A N 1
ATOM 2730 C CA . PHE A 1 376 ? 26.570 58.639 67.436 1.00 30.79 376 PHE A CA 1
ATOM 2731 C C . PHE A 1 376 ? 25.465 59.014 68.433 1.00 29.80 376 PHE A C 1
ATOM 2732 O O . PHE A 1 376 ? 24.281 58.884 68.133 1.00 30.97 376 PHE A O 1
ATOM 2740 N N . PRO A 1 377 ? 25.848 59.510 69.620 1.00 27.56 377 PRO A N 1
ATOM 2741 C CA . PRO A 1 377 ? 24.912 59.902 70.678 1.00 28.55 377 PRO A CA 1
ATOM 2742 C C . PRO A 1 377 ? 24.198 61.234 70.504 1.00 30.47 377 PRO A C 1
ATOM 2743 O O . PRO A 1 377 ? 24.708 62.156 69.862 1.00 31.68 377 PRO A O 1
ATOM 2747 N N . GLY A 1 378 ? 23.035 61.333 71.137 1.00 31.00 378 GLY A N 1
ATOM 2748 C CA . GLY A 1 378 ? 22.254 62.552 71.081 1.00 32.73 378 GLY A CA 1
ATOM 2749 C C . GLY A 1 378 ? 22.625 63.454 72.239 1.00 33.73 378 GLY A C 1
ATOM 2750 O O . GLY A 1 378 ? 22.589 64.679 72.125 1.00 33.90 378 GLY A O 1
ATOM 2751 N N . ASP A 1 379 ? 22.998 62.838 73.359 1.00 36.12 379 ASP A N 1
ATOM 2752 C CA . ASP A 1 379 ? 23.383 63.575 74.560 1.00 37.86 379 ASP A CA 1
ATOM 2753 C C . ASP A 1 379 ? 24.646 64.401 74.328 1.00 38.31 379 ASP A C 1
ATOM 2754 O O . ASP A 1 379 ? 25.742 63.858 74.173 1.00 38.17 379 ASP A O 1
ATOM 2759 N N . LEU A 1 380 ? 24.476 65.718 74.283 1.00 39.52 380 LEU A N 1
ATOM 2760 C CA . LEU A 1 380 ? 25.585 66.636 74.062 1.00 42.36 380 LEU A CA 1
ATOM 2761 C C . LEU A 1 380 ? 26.715 66.448 75.067 1.00 43.30 380 LEU A C 1
ATOM 2762 O O . LEU A 1 380 ? 27.884 66.577 74.720 1.00 44.28 380 LEU A O 1
ATOM 2767 N N . ARG A 1 381 ? 26.357 66.195 76.319 1.00 44.13 381 ARG A N 1
ATOM 2768 C CA . ARG A 1 381 ? 27.344 65.999 77.364 1.00 44.32 381 ARG A CA 1
ATOM 2769 C C . ARG A 1 381 ? 28.245 64.825 77.028 1.00 44.44 381 ARG A C 1
ATOM 2770 O O . ARG A 1 381 ? 29.464 64.960 77.018 1.00 46.40 381 ARG A O 1
ATOM 2778 N N . LEU A 1 382 ? 27.636 63.669 76.782 1.00 43.44 382 LEU A N 1
ATOM 2779 C CA . LEU A 1 382 ? 28.378 62.462 76.432 1.00 42.06 382 LEU A CA 1
ATOM 2780 C C . LEU A 1 382 ? 29.244 62.723 75.214 1.00 42.87 382 LEU A C 1
ATOM 2781 O O . LEU A 1 382 ? 30.314 62.133 75.058 1.00 43.93 382 LEU A O 1
ATOM 2786 N N . LEU A 1 383 ? 28.749 63.583 74.335 1.00 43.60 383 LEU A N 1
ATOM 2787 C CA . LEU A 1 383 ? 29.449 63.928 73.116 1.00 43.99 383 LEU A CA 1
ATOM 2788 C C . LEU A 1 383 ? 30.646 64.840 73.372 1.00 45.04 383 LEU A C 1
ATOM 2789 O O . LEU A 1 383 ? 31.494 65.020 72.498 1.00 46.23 383 LEU A O 1
ATOM 2794 N N . GLU A 1 384 ? 30.723 65.409 74.567 1.00 47.81 384 GLU A N 1
ATOM 2795 C CA . GLU A 1 384 ? 31.835 66.286 74.911 1.00 52.13 384 GLU A CA 1
ATOM 2796 C C . GLU A 1 384 ? 32.737 65.660 75.972 1.00 53.36 384 GLU A C 1
ATOM 2797 O O . GLU A 1 384 ? 33.769 66.229 76.338 1.00 53.48 384 GLU A O 1
ATOM 2803 N N . GLU A 1 385 ? 32.366 64.464 76.420 1.00 54.95 385 GLU A N 1
ATOM 2804 C CA . GLU A 1 385 ? 33.130 63.733 77.427 1.00 55.94 385 GLU A CA 1
ATOM 2805 C C . GLU A 1 385 ? 33.956 62.617 76.800 1.00 53.03 385 GLU A C 1
ATOM 2806 O O . GLU A 1 385 ? 35.092 62.362 77.204 1.00 52.23 385 GLU A O 1
ATOM 2812 N N . LEU A 1 386 ? 33.363 61.948 75.819 1.00 49.26 386 LEU A N 1
ATOM 2813 C CA . LEU A 1 386 ? 34.006 60.839 75.133 1.00 46.44 386 LEU A CA 1
ATOM 2814 C C . LEU A 1 386 ? 35.258 61.237 74.359 1.00 45.87 386 LEU A C 1
ATOM 2815 O O . LEU A 1 386 ? 35.465 62.412 74.045 1.00 45.63 386 LEU A O 1
ATOM 2820 N N . HIS A 1 387 ? 36.103 60.251 74.080 1.00 44.47 387 HIS A N 1
ATOM 2821 C CA . HIS A 1 387 ? 37.321 60.477 73.322 1.00 42.35 387 HIS A CA 1
ATOM 2822 C C . HIS A 1 387 ? 37.278 59.607 72.072 1.00 38.90 387 HIS A C 1
ATOM 2823 O O . HIS A 1 387 ? 36.591 58.580 72.044 1.00 34.67 387 HIS A O 1
ATOM 2830 N N . VAL A 1 388 ? 37.992 60.035 71.036 1.00 35.96 388 VAL A N 1
ATOM 2831 C CA . VAL A 1 388 ? 38.019 59.309 69.768 1.00 32.58 388 VAL A CA 1
ATOM 2832 C C . VAL A 1 388 ? 39.267 58.460 69.574 1.00 30.38 388 VAL A C 1
ATOM 2833 O O . VAL A 1 388 ? 40.370 58.858 69.966 1.00 27.39 388 VAL A O 1
ATOM 2837 N N . GLU A 1 389 ? 39.070 57.274 69.008 1.00 29.37 389 GLU A N 1
ATOM 2838 C CA . GLU A 1 389 ? 40.165 56.367 68.701 1.00 31.80 389 GLU A CA 1
ATOM 2839 C C . GLU A 1 389 ? 40.415 56.513 67.206 1.00 31.04 389 GLU A C 1
ATOM 2840 O O . GLU A 1 389 ? 39.542 56.232 66.383 1.00 30.60 389 GLU A O 1
ATOM 2846 N N . TYR A 1 390 ? 41.597 57.005 66.860 1.00 29.72 390 TYR A N 1
ATOM 2847 C CA . TYR A 1 390 ? 41.934 57.211 65.464 1.00 26.52 390 TYR A CA 1
ATOM 2848 C C . TYR A 1 390 ? 42.651 56.067 64.767 1.00 26.49 390 TYR A C 1
ATOM 2849 O O . TYR A 1 390 ? 43.167 55.130 65.389 1.00 24.00 390 TYR A O 1
ATOM 2858 N N . GLU A 1 391 ? 42.697 56.197 63.451 1.00 26.63 391 GLU A N 1
ATOM 2859 C CA . GLU A 1 391 ? 43.347 55.260 62.564 1.00 26.11 391 GLU A CA 1
ATOM 2860 C C . GLU A 1 391 ? 44.254 56.171 61.733 1.00 26.38 391 GLU A C 1
ATOM 2861 O O . GLU A 1 391 ? 43.858 57.288 61.406 1.00 26.27 391 GLU A O 1
ATOM 2867 N N . VAL A 1 392 ? 45.490 55.756 61.473 1.00 27.31 392 VAL A N 1
ATOM 2868 C CA . VAL A 1 392 ? 46.393 56.589 60.680 1.00 28.76 392 VAL A CA 1
ATOM 2869 C C . VAL A 1 392 ? 46.777 55.962 59.346 1.00 27.74 392 VAL A C 1
ATOM 2870 O O . VAL A 1 392 ? 47.317 54.858 59.295 1.00 28.47 392 VAL A O 1
ATOM 2874 N N . LEU A 1 393 ? 46.458 56.658 58.262 1.00 28.62 393 LEU A N 1
ATOM 2875 C CA . LEU A 1 393 ? 46.777 56.189 56.923 1.00 29.55 393 LEU A CA 1
ATOM 2876 C C . LEU A 1 393 ? 47.903 57.039 56.346 1.00 31.12 393 LEU A C 1
ATOM 2877 O O . LEU A 1 393 ? 48.045 58.216 56.677 1.00 29.35 393 LEU A O 1
ATOM 2882 N N . PRO A 1 394 ? 48.742 56.442 55.493 1.00 32.32 394 PRO A N 1
ATOM 2883 C CA . PRO A 1 394 ? 49.837 57.208 54.908 1.00 32.83 394 PRO A CA 1
ATOM 2884 C C . PRO A 1 394 ? 49.290 58.164 53.852 1.00 33.04 394 PRO A C 1
ATOM 2885 O O . PRO A 1 394 ? 48.443 57.790 53.036 1.00 32.97 394 PRO A O 1
ATOM 2889 N N . GLY A 1 395 ? 49.733 59.410 53.906 1.00 32.11 395 GLY A N 1
ATOM 2890 C CA . GLY A 1 395 ? 49.276 60.371 52.930 1.00 34.49 395 GLY A CA 1
ATOM 2891 C C . GLY A 1 395 ? 50.194 60.406 51.727 1.00 36.74 395 GLY A C 1
ATOM 2892 O O . GLY A 1 395 ? 51.312 59.892 51.764 1.00 37.77 395 GLY A O 1
ATOM 2893 N N . TRP A 1 396 ? 49.670 60.892 50.613 1.00 38.96 396 TRP A N 1
ATOM 2894 C CA . TRP A 1 396 ? 50.456 61.048 49.400 1.00 40.80 396 TRP A CA 1
ATOM 2895 C C . TRP A 1 396 ? 50.875 62.509 49.501 1.00 44.74 396 TRP A C 1
ATOM 2896 O O . TRP A 1 396 ? 50.124 63.327 50.043 1.00 48.76 396 TRP A O 1
ATOM 2907 N N . LYS A 1 397 ? 52.086 62.838 49.071 1.00 44.47 397 LYS A N 1
ATOM 2908 C CA . LYS A 1 397 ? 52.513 64.231 49.146 1.00 45.07 397 LYS A CA 1
ATOM 2909 C C . LYS A 1 397 ? 52.786 64.776 47.750 1.00 44.63 397 LYS A C 1
ATOM 2910 O O . LYS A 1 397 ? 53.930 65.089 47.394 1.00 45.04 397 LYS A O 1
ATOM 2916 N N . SER A 1 398 ? 51.718 64.857 46.959 1.00 42.37 398 SER A N 1
ATOM 2917 C CA . SER A 1 398 ? 51.790 65.354 45.590 1.00 40.86 398 SER A CA 1
ATOM 2918 C C . SER A 1 398 ? 50.561 66.168 45.218 1.00 40.31 398 SER A C 1
ATOM 2919 O O . SER A 1 398 ? 49.505 66.013 45.816 1.00 42.52 398 SER A O 1
ATOM 2922 N N . ASP A 1 399 ? 50.723 67.086 44.273 1.00 40.18 399 ASP A N 1
ATOM 2923 C CA . ASP A 1 399 ? 49.608 67.907 43.821 1.00 40.83 399 ASP A CA 1
ATOM 2924 C C . ASP A 1 399 ? 48.707 67.017 42.972 1.00 40.88 399 ASP A C 1
ATOM 2925 O O . ASP A 1 399 ? 49.191 66.268 42.118 1.00 40.60 399 ASP A O 1
ATOM 2930 N N . ILE A 1 400 ? 47.406 67.064 43.230 1.00 41.54 400 ILE A N 1
ATOM 2931 C CA . ILE A 1 400 ? 46.470 66.233 42.482 1.00 40.60 400 ILE A CA 1
ATOM 2932 C C . ILE A 1 400 ? 45.319 67.017 41.869 1.00 39.46 400 ILE A C 1
ATOM 2933 O O . ILE A 1 400 ? 44.429 66.434 41.247 1.00 36.93 400 ILE A O 1
ATOM 2938 N N . SER A 1 401 ? 45.336 68.331 42.040 1.00 40.09 401 SER A N 1
ATOM 2939 C CA . SER A 1 401 ? 44.272 69.168 41.513 1.00 41.46 401 SER A CA 1
ATOM 2940 C C . SER A 1 401 ? 44.083 69.114 39.999 1.00 41.39 401 SER A C 1
ATOM 2941 O O . SER A 1 401 ? 43.165 69.741 39.473 1.00 45.75 401 SER A O 1
ATOM 2944 N N . SER A 1 402 ? 44.908 68.336 39.306 1.00 40.31 402 SER A N 1
ATOM 2945 C CA . SER A 1 402 ? 44.794 68.224 37.855 1.00 39.51 402 SER A CA 1
ATOM 2946 C C . SER A 1 402 ? 44.435 66.810 37.399 1.00 40.75 402 SER A C 1
ATOM 2947 O O . SER A 1 402 ? 44.256 66.560 36.201 1.00 40.91 402 SER A O 1
ATOM 2950 N N . VAL A 1 403 ? 44.379 65.876 38.344 1.00 39.01 403 VAL A N 1
ATOM 2951 C CA . VAL A 1 403 ? 44.049 64.493 38.031 1.00 39.12 403 VAL A CA 1
ATOM 2952 C C . VAL A 1 403 ? 42.592 64.377 37.584 1.00 43.17 403 VAL A C 1
ATOM 2953 O O . VAL A 1 403 ? 41.685 64.844 38.274 1.00 43.09 403 VAL A O 1
ATOM 2957 N N . ARG A 1 404 ? 42.376 63.756 36.426 1.00 48.23 404 ARG A N 1
ATOM 2958 C CA . ARG A 1 404 ? 41.027 63.582 35.887 1.00 52.40 404 ARG A CA 1
ATOM 2959 C C . ARG A 1 404 ? 40.483 62.162 36.025 1.00 52.29 404 ARG A C 1
ATOM 2960 O O . ARG A 1 404 ? 39.281 61.970 36.208 1.00 53.93 404 ARG A O 1
ATOM 2968 N N . ASN A 1 405 ? 41.353 61.171 35.877 1.00 52.76 405 ASN A N 1
ATOM 2969 C CA . ASN A 1 405 ? 40.947 59.774 36.012 1.00 53.86 405 ASN A CA 1
ATOM 2970 C C . ASN A 1 405 ? 41.215 59.290 37.436 1.00 51.97 405 ASN A C 1
ATOM 2971 O O . ASN A 1 405 ? 42.037 59.869 38.151 1.00 50.28 405 ASN A O 1
ATOM 2976 N N . TYR A 1 406 ? 40.494 58.256 37.861 1.00 48.87 406 TYR A N 1
ATOM 2977 C CA . TYR A 1 406 ? 40.668 57.722 39.206 1.00 44.56 406 TYR A CA 1
ATOM 2978 C C . TYR A 1 406 ? 42.034 57.075 39.395 1.00 44.14 406 TYR A C 1
ATOM 2979 O O . TYR A 1 406 ? 42.777 57.437 40.306 1.00 44.03 406 TYR A O 1
ATOM 2988 N N . SER A 1 407 ? 42.333 56.094 38.549 1.00 42.88 407 SER A N 1
ATOM 2989 C CA . SER A 1 407 ? 43.595 55.367 38.614 1.00 41.05 407 SER A CA 1
ATOM 2990 C C . SER A 1 407 ? 44.840 56.247 38.510 1.00 39.14 407 SER A C 1
ATOM 2991 O O . SER A 1 407 ? 45.942 55.807 38.838 1.00 39.68 407 SER A O 1
ATOM 2994 N N . ASP A 1 408 ? 44.662 57.483 38.054 1.00 37.37 408 ASP A N 1
ATOM 2995 C CA . ASP A 1 408 ? 45.771 58.419 37.935 1.00 37.26 408 ASP A CA 1
ATOM 2996 C C . ASP A 1 408 ? 46.132 59.012 39.295 1.00 35.85 408 ASP A C 1
ATOM 2997 O O . ASP A 1 408 ? 47.147 59.694 39.437 1.00 38.16 408 ASP A O 1
ATOM 3002 N N . LEU A 1 409 ? 45.286 58.773 40.290 1.00 33.52 409 LEU A N 1
ATOM 3003 C CA . LEU A 1 409 ? 45.524 59.269 41.640 1.00 30.16 409 LEU A CA 1
ATOM 3004 C C . LEU A 1 409 ? 46.577 58.434 42.339 1.00 29.84 409 LEU A C 1
ATOM 3005 O O . LEU A 1 409 ? 46.649 57.222 42.140 1.00 28.94 409 LEU A O 1
ATOM 3010 N N . PRO A 1 410 ? 47.411 59.075 43.173 1.00 29.09 410 PRO A N 1
ATOM 3011 C CA . PRO A 1 410 ? 48.464 58.384 43.921 1.00 28.12 410 PRO A CA 1
ATOM 3012 C C . PRO A 1 410 ? 47.815 57.223 44.670 1.00 29.38 410 PRO A C 1
ATOM 3013 O O . PRO A 1 410 ? 46.663 57.327 45.092 1.00 28.77 410 PRO A O 1
ATOM 3017 N N . LYS A 1 411 ? 48.548 56.130 44.844 1.00 30.54 411 LYS A N 1
ATOM 3018 C CA . LYS A 1 411 ? 47.986 54.969 45.520 1.00 30.72 411 LYS A CA 1
ATOM 3019 C C . LYS A 1 411 ? 47.491 55.263 46.940 1.00 29.51 411 LYS A C 1
ATOM 3020 O O . LYS A 1 411 ? 46.449 54.760 47.352 1.00 26.88 411 LYS A O 1
ATOM 3026 N N . ALA A 1 412 ? 48.230 56.083 47.682 1.00 29.57 412 ALA A N 1
ATOM 3027 C CA . ALA A 1 412 ? 47.839 56.420 49.049 1.00 29.44 412 ALA A CA 1
ATOM 3028 C C . ALA A 1 412 ? 46.482 57.114 49.064 1.00 29.85 412 ALA A C 1
ATOM 3029 O O . ALA A 1 412 ? 45.704 56.963 50.009 1.00 30.72 412 ALA A O 1
ATOM 3031 N N . ALA A 1 413 ? 46.227 57.903 48.026 1.00 30.34 413 ALA A N 1
ATOM 3032 C CA . ALA A 1 413 ? 44.971 58.626 47.891 1.00 30.51 413 ALA A CA 1
ATOM 3033 C C . ALA A 1 413 ? 43.830 57.649 47.634 1.00 30.35 413 ALA A C 1
ATOM 3034 O O . ALA A 1 413 ? 42.772 57.735 48.260 1.00 28.84 413 ALA A O 1
ATOM 3036 N N . GLN A 1 414 ? 44.043 56.746 46.681 1.00 31.36 414 GLN A N 1
ATOM 3037 C CA . GLN A 1 414 ? 43.045 55.745 46.335 1.00 31.69 414 GLN A CA 1
ATOM 3038 C C . GLN A 1 414 ? 42.669 54.967 47.584 1.00 32.91 414 GLN A C 1
ATOM 3039 O O . GLN A 1 414 ? 41.496 54.815 47.903 1.00 35.59 414 GLN A O 1
ATOM 3045 N N . GLN A 1 415 ? 43.683 54.516 48.313 1.00 32.32 415 GLN A N 1
ATOM 3046 C CA . GLN A 1 415 ? 43.466 53.753 49.527 1.00 31.85 415 GLN A CA 1
ATOM 3047 C C . GLN A 1 415 ? 42.625 54.515 50.546 1.00 30.45 415 GLN A C 1
ATOM 3048 O O . GLN A 1 415 ? 41.789 53.919 51.228 1.00 31.04 415 GLN A O 1
ATOM 3054 N N . TYR A 1 416 ? 42.862 55.819 50.669 1.00 27.44 416 TYR A N 1
ATOM 3055 C CA . TYR A 1 416 ? 42.105 56.641 51.607 1.00 23.51 416 TYR A CA 1
ATOM 3056 C C . TYR A 1 416 ? 40.641 56.573 51.229 1.00 23.49 416 TYR A C 1
ATOM 3057 O O . TYR A 1 416 ? 39.779 56.402 52.084 1.00 24.69 416 TYR A O 1
ATOM 3066 N N . VAL A 1 417 ? 40.375 56.753 49.942 1.00 24.28 417 VAL A N 1
ATOM 3067 C CA . VAL A 1 417 ? 39.025 56.713 49.400 1.00 26.50 417 VAL A CA 1
ATOM 3068 C C . VAL A 1 417 ? 38.365 55.369 49.657 1.00 28.00 417 VAL A C 1
ATOM 3069 O O . VAL A 1 417 ? 37.259 55.305 50.190 1.00 30.66 417 VAL A O 1
ATOM 3073 N N . GLU A 1 418 ? 39.057 54.304 49.280 1.00 29.88 418 GLU A N 1
ATOM 3074 C CA . GLU A 1 418 ? 38.549 52.951 49.437 1.00 31.24 418 GLU A CA 1
ATOM 3075 C C . GLU A 1 418 ? 38.349 52.560 50.898 1.00 31.23 418 GLU A C 1
ATOM 3076 O O . GLU A 1 418 ? 37.530 51.691 51.203 1.00 31.76 418 GLU A O 1
ATOM 3082 N N . ARG A 1 419 ? 39.117 53.177 51.793 1.00 30.66 419 ARG A N 1
ATOM 3083 C CA . ARG A 1 419 ? 39.012 52.896 53.223 1.00 29.43 419 ARG A CA 1
ATOM 3084 C C . ARG A 1 419 ? 37.724 53.471 53.793 1.00 29.34 419 ARG A C 1
ATOM 3085 O O . ARG A 1 419 ? 37.101 52.874 54.669 1.00 30.55 419 ARG A O 1
ATOM 3093 N N . ILE A 1 420 ? 37.368 54.667 53.341 1.00 28.82 420 ILE A N 1
ATOM 3094 C CA . ILE A 1 420 ? 36.151 55.319 53.796 1.00 29.09 420 ILE A CA 1
ATOM 3095 C C . ILE A 1 420 ? 34.959 54.474 53.353 1.00 29.69 420 ILE A C 1
ATOM 3096 O O . ILE A 1 420 ? 33.972 54.349 54.075 1.00 30.89 420 ILE A O 1
ATOM 3101 N N . GLU A 1 421 ? 35.066 53.880 52.172 1.00 30.55 421 GLU A N 1
ATOM 3102 C CA . GLU A 1 421 ? 34.004 53.031 51.655 1.00 33.02 421 GLU A CA 1
ATOM 3103 C C . GLU A 1 421 ? 33.903 51.740 52.467 1.00 37.11 421 GLU A C 1
ATOM 3104 O O . GLU A 1 421 ? 32.810 51.206 52.661 1.00 41.29 421 GLU A O 1
ATOM 3110 N N . GLU A 1 422 ? 35.046 51.216 52.899 1.00 38.64 422 GLU A N 1
ATOM 3111 C CA . GLU A 1 422 ? 35.073 49.978 53.669 1.00 41.11 422 GLU A CA 1
ATOM 3112 C C . GLU A 1 422 ? 34.458 50.139 55.052 1.00 38.26 422 GLU A C 1
ATOM 3113 O O . GLU A 1 422 ? 33.691 49.290 55.508 1.00 39.79 422 GLU A O 1
ATOM 3119 N N . LEU A 1 423 ? 34.813 51.226 55.722 1.00 34.69 423 LEU A N 1
ATOM 3120 C CA . LEU A 1 423 ? 34.311 51.498 57.057 1.00 32.01 423 LEU A CA 1
ATOM 3121 C C . LEU A 1 423 ? 32.841 51.899 57.063 1.00 31.37 423 LEU A C 1
ATOM 3122 O O . LEU A 1 423 ? 32.090 51.536 57.972 1.00 28.92 423 LEU A O 1
ATOM 3127 N N . VAL A 1 424 ? 32.445 52.661 56.050 1.00 30.87 424 VAL A N 1
ATOM 3128 C CA . VAL A 1 424 ? 31.081 53.153 55.926 1.00 29.84 424 VAL A CA 1
ATOM 3129 C C . VAL A 1 424 ? 30.100 52.211 55.249 1.00 28.74 424 VAL A C 1
ATOM 3130 O O . VAL A 1 424 ? 28.962 52.084 55.695 1.00 30.87 424 VAL A O 1
ATOM 3134 N N . GLY A 1 425 ? 30.519 51.579 54.162 1.00 27.57 425 GLY A N 1
ATOM 3135 C CA . GLY A 1 425 ? 29.632 50.666 53.467 1.00 27.90 425 GLY A CA 1
ATOM 3136 C C . GLY A 1 425 ? 28.948 51.263 52.250 1.00 31.10 425 GLY A C 1
ATOM 3137 O O . GLY A 1 425 ? 28.243 50.552 51.526 1.00 34.21 425 GLY A O 1
ATOM 3138 N N . VAL A 1 426 ? 29.110 52.569 52.040 1.00 30.33 426 VAL A N 1
ATOM 3139 C CA . VAL A 1 426 ? 28.517 53.246 50.885 1.00 25.98 426 VAL A CA 1
ATOM 3140 C C . VAL A 1 426 ? 29.655 53.620 49.940 1.00 24.88 426 VAL A C 1
ATOM 3141 O O . VAL A 1 426 ? 30.646 54.209 50.366 1.00 25.86 426 VAL A O 1
ATOM 3145 N N . PRO A 1 427 ? 29.529 53.275 48.648 1.00 24.98 427 PRO A N 1
ATOM 3146 C CA . PRO A 1 427 ? 30.544 53.566 47.628 1.00 25.83 427 PRO A CA 1
ATOM 3147 C C . PRO A 1 427 ? 30.659 55.039 47.257 1.00 27.65 427 PRO A C 1
ATOM 3148 O O . PRO A 1 427 ? 29.664 55.761 47.218 1.00 29.74 427 PRO A O 1
ATOM 3152 N N . ILE A 1 428 ? 31.877 55.478 46.975 1.00 28.95 428 ILE A N 1
ATOM 3153 C CA . ILE A 1 428 ? 32.118 56.860 46.592 1.00 29.41 428 ILE A CA 1
ATOM 3154 C C . ILE A 1 428 ? 32.240 56.932 45.079 1.00 31.15 428 ILE A C 1
ATOM 3155 O O . ILE A 1 428 ? 33.146 56.337 44.496 1.00 31.40 428 ILE A O 1
ATOM 3160 N N . HIS A 1 429 ? 31.295 57.623 44.448 1.00 32.69 429 HIS A N 1
ATOM 3161 C CA . HIS A 1 429 ? 31.292 57.768 42.998 1.00 32.80 429 HIS A CA 1
ATOM 3162 C C . HIS A 1 429 ? 31.778 59.132 42.527 1.00 31.01 429 HIS A C 1
ATOM 3163 O O . HIS A 1 429 ? 31.968 59.349 41.332 1.00 29.92 429 HIS A O 1
ATOM 3170 N N . TYR A 1 430 ? 31.939 60.064 43.459 1.00 30.35 430 TYR A N 1
ATOM 3171 C CA . TYR A 1 430 ? 32.392 61.407 43.118 1.00 29.57 430 TYR A CA 1
ATOM 3172 C C . TYR A 1 430 ? 33.484 61.866 44.069 1.00 29.76 430 TYR A C 1
ATOM 3173 O O . TYR A 1 430 ? 33.325 61.804 45.293 1.00 27.32 430 TYR A O 1
ATOM 3182 N N . ILE A 1 431 ? 34.608 62.288 43.499 1.00 29.27 431 ILE A N 1
ATOM 3183 C CA . ILE A 1 431 ? 35.747 62.745 44.289 1.00 28.92 431 ILE A CA 1
ATOM 3184 C C . ILE A 1 431 ? 36.166 64.154 43.880 1.00 29.20 431 ILE A C 1
ATOM 3185 O O . ILE A 1 431 ? 36.573 64.387 42.739 1.00 28.05 431 ILE A O 1
ATOM 3190 N N . GLY A 1 432 ? 36.064 65.088 44.817 1.00 29.19 432 GLY A N 1
ATOM 3191 C CA . GLY A 1 432 ? 36.432 66.461 44.532 1.00 31.67 432 GLY A CA 1
ATOM 3192 C C . GLY A 1 432 ? 37.888 66.731 44.835 1.00 32.95 432 GLY A C 1
ATOM 3193 O O . GLY A 1 432 ? 38.382 66.363 45.905 1.00 34.33 432 GLY A O 1
ATOM 3194 N N . ILE A 1 433 ? 38.582 67.346 43.883 1.00 32.64 433 ILE A N 1
ATOM 3195 C CA . ILE A 1 433 ? 39.994 67.683 44.043 1.00 31.33 433 ILE A CA 1
ATOM 3196 C C . ILE A 1 433 ? 40.283 69.122 43.618 1.00 31.37 433 ILE A C 1
ATOM 3197 O O . ILE A 1 433 ? 41.307 69.404 42.991 1.00 32.37 433 ILE A O 1
ATOM 3202 N N . GLY A 1 434 ? 39.367 70.024 43.955 1.00 29.89 434 GLY A N 1
ATOM 3203 C CA . GLY A 1 434 ? 39.521 71.426 43.605 1.00 28.05 434 GLY A CA 1
ATOM 3204 C C . GLY A 1 434 ? 38.175 72.126 43.534 1.00 27.64 434 GLY A C 1
ATOM 3205 O O . GLY A 1 434 ? 37.165 71.487 43.242 1.00 28.58 434 GLY A O 1
ATOM 3206 N N . PRO A 1 435 ? 38.119 73.441 43.800 1.00 26.43 435 PRO A N 1
ATOM 3207 C CA . PRO A 1 435 ? 36.856 74.184 43.753 1.00 27.26 435 PRO A CA 1
ATOM 3208 C C . PRO A 1 435 ? 36.267 74.333 42.348 1.00 29.69 435 PRO A C 1
ATOM 3209 O O . PRO A 1 435 ? 35.124 74.758 42.188 1.00 31.28 435 PRO A O 1
ATOM 3213 N N . GLY A 1 436 ? 37.050 73.984 41.335 1.00 33.53 436 GLY A N 1
ATOM 3214 C CA . GLY A 1 436 ? 36.583 74.106 39.966 1.00 37.42 436 GLY A CA 1
ATOM 3215 C C . GLY A 1 436 ? 35.371 73.277 39.587 1.00 37.74 436 GLY A C 1
ATOM 3216 O O . GLY A 1 436 ? 35.041 72.291 40.235 1.00 35.90 436 GLY A O 1
ATOM 3217 N N . ARG A 1 437 ? 34.715 73.692 38.511 1.00 42.80 437 ARG A N 1
ATOM 3218 C CA . ARG A 1 437 ? 33.536 73.010 37.991 1.00 46.99 437 ARG A CA 1
ATOM 3219 C C . ARG A 1 437 ? 33.961 71.686 37.355 1.00 46.99 437 ARG A C 1
ATOM 3220 O O . ARG A 1 437 ? 33.229 70.698 37.403 1.00 46.58 437 ARG A O 1
ATOM 3228 N N . ASP A 1 438 ? 35.158 71.677 36.775 1.00 48.33 438 ASP A N 1
ATOM 3229 C CA . ASP A 1 438 ? 35.698 70.495 36.110 1.00 49.62 438 ASP A CA 1
ATOM 3230 C C . ASP A 1 438 ? 36.537 69.611 37.037 1.00 45.74 438 ASP A C 1
ATOM 3231 O O . ASP A 1 438 ? 36.858 68.476 36.697 1.00 44.20 438 ASP A O 1
ATOM 3236 N N . ALA A 1 439 ? 36.864 70.127 38.218 1.00 42.78 439 ALA A N 1
ATOM 3237 C CA . ALA A 1 439 ? 37.678 69.399 39.190 1.00 38.78 439 ALA A CA 1
ATOM 3238 C C . ALA A 1 439 ? 36.936 68.309 39.971 1.00 36.70 439 ALA A C 1
ATOM 3239 O O . ALA A 1 439 ? 36.804 68.391 41.193 1.00 34.83 439 ALA A O 1
ATOM 3241 N N . LEU A 1 440 ? 36.502 67.267 39.268 1.00 34.37 440 LEU A N 1
ATOM 3242 C CA . LEU A 1 440 ? 35.783 66.160 39.888 1.00 31.18 440 LEU A CA 1
ATOM 3243 C C . LEU A 1 440 ? 36.132 64.846 39.198 1.00 30.63 440 LEU A C 1
ATOM 3244 O O . LEU A 1 440 ? 36.049 64.732 37.973 1.00 29.22 440 LEU A O 1
ATOM 3249 N N . ILE A 1 441 ? 36.503 63.852 39.997 1.00 30.03 441 ILE A N 1
ATOM 3250 C CA . ILE A 1 441 ? 36.863 62.534 39.487 1.00 27.75 441 ILE A CA 1
ATOM 3251 C C . ILE A 1 441 ? 35.710 61.568 39.702 1.00 30.31 441 ILE A C 1
ATOM 3252 O O . ILE A 1 441 ? 35.225 61.410 40.823 1.00 31.41 441 ILE A O 1
ATOM 3257 N N . TYR A 1 442 ? 35.263 60.938 38.624 1.00 32.61 442 TYR A N 1
ATOM 3258 C CA . TYR A 1 442 ? 34.174 59.976 38.712 1.00 35.97 442 TYR A CA 1
ATOM 3259 C C . TYR A 1 442 ? 34.733 58.591 38.995 1.00 39.52 442 TYR A C 1
ATOM 3260 O O . TYR A 1 442 ? 35.828 58.254 38.538 1.00 42.93 442 TYR A O 1
ATOM 3269 N N . LYS A 1 443 ? 33.990 57.806 39.766 1.00 42.21 443 LYS A N 1
ATOM 3270 C CA . LYS A 1 443 ? 34.394 56.448 40.117 1.00 43.07 443 LYS A CA 1
ATOM 3271 C C . LYS A 1 443 ? 33.197 55.503 40.035 1.00 42.64 443 LYS A C 1
ATOM 3272 O O . LYS A 1 443 ? 33.408 54.300 39.789 1.00 43.40 443 LYS A O 1
ATOM 3279 N N . ILE B 1 15 ? -1.942 40.397 54.201 1.00 90.57 15 ILE B N 1
ATOM 3280 C CA . ILE B 1 15 ? -1.521 40.962 55.520 1.00 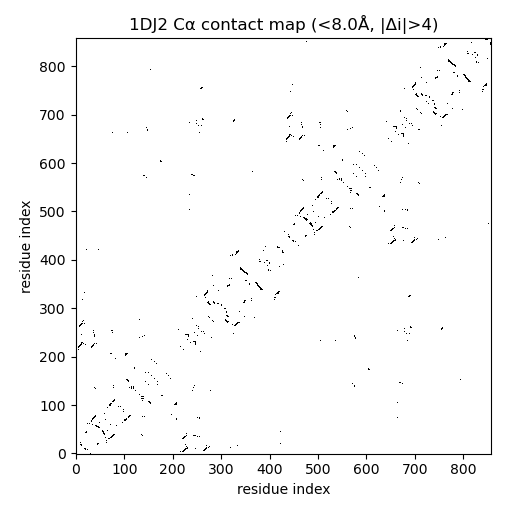91.17 15 ILE B CA 1
ATOM 3281 C C . ILE B 1 15 ? -0.076 40.587 55.867 1.00 89.72 15 ILE B C 1
ATOM 3282 O O . ILE B 1 15 ? 0.700 41.428 56.326 1.00 89.16 15 ILE B O 1
ATOM 3287 N N . GLY B 1 16 ? 0.269 39.315 55.681 1.00 88.48 16 GLY B N 1
ATOM 3288 C CA . GLY B 1 16 ? 1.622 38.868 55.962 1.00 85.14 16 GLY B CA 1
ATOM 3289 C C . GLY B 1 16 ? 2.541 39.149 54.786 1.00 82.68 16 GLY B C 1
ATOM 3290 O O . GLY B 1 16 ? 3.726 38.811 54.814 1.00 82.71 16 GLY B O 1
ATOM 3291 N N . SER B 1 17 ? 1.980 39.751 53.741 1.00 79.49 17 SER B N 1
ATOM 3292 C CA . SER B 1 17 ? 2.728 40.081 52.535 1.00 75.19 17 SER B CA 1
ATOM 3293 C C . SER B 1 17 ? 3.249 41.521 52.592 1.00 73.01 17 SER B C 1
ATOM 3294 O O . SER B 1 17 ? 3.840 42.018 51.632 1.00 74.04 17 SER B O 1
ATOM 3297 N N . LEU B 1 18 ? 3.002 42.196 53.712 1.00 68.78 18 LEU B N 1
ATOM 3298 C CA . LEU B 1 18 ? 3.455 43.573 53.898 1.00 63.38 18 LEU B CA 1
ATOM 3299 C C . LEU B 1 18 ? 4.976 43.644 53.936 1.00 60.68 18 LEU B C 1
ATOM 3300 O O . LEU B 1 18 ? 5.647 42.642 54.202 1.00 60.21 18 LEU B O 1
ATOM 3305 N N . SER B 1 19 ? 5.517 44.823 53.653 1.00 59.44 19 SER B N 1
ATOM 3306 C CA . SER B 1 19 ? 6.965 45.023 53.656 1.00 56.46 19 SER B CA 1
ATOM 3307 C C . SER B 1 19 ? 7.538 44.962 55.072 1.00 53.45 19 SER B C 1
ATOM 3308 O O . SER B 1 19 ? 6.811 45.081 56.062 1.00 51.67 19 SER B O 1
ATOM 3311 N N . GLN B 1 20 ? 8.845 44.738 55.160 1.00 50.63 20 GLN B N 1
ATOM 3312 C CA . GLN B 1 20 ? 9.517 44.657 56.447 1.00 45.88 20 GLN B CA 1
ATOM 3313 C C . GLN B 1 20 ? 9.249 45.900 57.280 1.00 41.48 20 GLN B C 1
ATOM 3314 O O . GLN B 1 20 ? 9.125 45.823 58.504 1.00 38.22 20 GLN B O 1
ATOM 3320 N N . VAL B 1 21 ? 9.228 47.047 56.613 1.00 38.54 21 VAL B N 1
ATOM 3321 C CA . VAL B 1 21 ? 8.975 48.312 57.284 1.00 36.55 21 VAL B CA 1
ATOM 3322 C C . VAL B 1 21 ? 7.731 48.979 56.705 1.00 35.49 21 VAL B C 1
ATOM 3323 O O . VAL B 1 21 ? 7.824 49.808 55.797 1.00 35.41 21 VAL B O 1
ATOM 3327 N N . SER B 1 22 ? 6.572 48.624 57.247 1.00 33.94 22 SER B N 1
ATOM 3328 C CA . SER B 1 22 ? 5.311 49.192 56.791 1.00 29.63 22 SER B CA 1
ATOM 3329 C C . SER B 1 22 ? 4.894 50.377 57.665 1.00 27.85 22 SER B C 1
ATOM 3330 O O . SER B 1 22 ? 5.502 50.650 58.703 1.00 27.20 22 SER B O 1
ATOM 3333 N N . GLY B 1 23 ? 3.846 51.073 57.241 1.00 28.21 23 GLY B N 1
ATOM 3334 C CA . GLY B 1 23 ? 3.343 52.207 57.990 1.00 27.15 23 GLY B CA 1
ATOM 3335 C C . GLY B 1 23 ? 1.846 52.363 57.797 1.00 28.01 23 GLY B C 1
ATOM 3336 O O . GLY B 1 23 ? 1.269 51.844 56.834 1.00 28.75 23 GLY B O 1
ATOM 3337 N N . VAL B 1 24 ? 1.210 53.059 58.731 1.00 26.88 24 VAL B N 1
ATOM 3338 C CA . VAL B 1 24 ? -0.228 53.308 58.685 1.00 26.09 24 VAL B CA 1
ATOM 3339 C C . VAL B 1 24 ? -0.433 54.808 58.860 1.00 26.97 24 VAL B C 1
ATOM 3340 O O . VAL B 1 24 ? -0.052 55.370 59.887 1.00 25.26 24 VAL B O 1
ATOM 3344 N N . LEU B 1 25 ? -1.018 55.463 57.861 1.00 29.51 25 LEU B N 1
ATOM 3345 C CA . LEU B 1 25 ? -1.241 56.908 57.939 1.00 32.23 25 LEU B CA 1
ATOM 3346 C C . LEU B 1 25 ? -2.689 57.324 57.671 1.00 32.54 25 LEU B C 1
ATOM 3347 O O . LEU B 1 25 ? -3.456 56.578 57.060 1.00 32.87 25 LEU B O 1
ATOM 3352 N N . GLY B 1 26 ? -3.052 58.513 58.152 1.00 32.49 26 GLY B N 1
ATOM 3353 C CA . GLY B 1 26 ? -4.398 59.031 57.960 1.00 32.54 26 GLY B CA 1
ATOM 3354 C C . GLY B 1 26 ? -4.527 59.883 56.708 1.00 34.04 26 GLY B C 1
ATOM 3355 O O . GLY B 1 26 ? -3.676 60.734 56.440 1.00 33.56 26 GLY B O 1
ATOM 3356 N N . CYS B 1 27 ? -5.605 59.675 55.957 1.00 32.67 27 CYS B N 1
ATOM 3357 C CA . CYS B 1 27 ? -5.833 60.409 54.718 1.00 29.41 27 CYS B CA 1
ATOM 3358 C C . CYS B 1 27 ? -6.703 61.660 54.848 1.00 29.27 27 CYS B C 1
ATOM 3359 O O . CYS B 1 27 ? -6.577 62.593 54.057 1.00 30.82 27 CYS B O 1
ATOM 3362 N N . GLN B 1 28 ? -7.612 61.670 55.814 1.00 28.11 28 GLN B N 1
ATOM 3363 C CA . GLN B 1 28 ? -8.507 62.809 55.977 1.00 28.27 28 GLN B CA 1
ATOM 3364 C C . GLN B 1 28 ? -8.124 63.832 57.037 1.00 28.24 28 GLN B C 1
ATOM 3365 O O . GLN B 1 28 ? -7.056 64.432 56.951 1.00 27.07 28 GLN B O 1
ATOM 3371 N N . TRP B 1 29 ? -9.001 64.076 58.006 1.00 29.08 29 TRP B N 1
ATOM 3372 C CA . TRP B 1 29 ? -8.704 65.063 59.033 1.00 30.55 29 TRP B CA 1
ATOM 3373 C C . TRP B 1 29 ? -8.532 64.573 60.462 1.00 31.85 29 TRP B C 1
ATOM 3374 O O . TRP B 1 29 ? -8.868 65.294 61.410 1.00 31.31 29 TRP B O 1
ATOM 3385 N N . GLY B 1 30 ? -8.022 63.357 60.629 1.00 33.62 30 GLY B N 1
ATOM 3386 C CA . GLY B 1 30 ? -7.773 62.870 61.976 1.00 39.39 30 GLY B CA 1
ATOM 3387 C C . GLY B 1 30 ? -8.390 61.637 62.618 1.00 41.65 30 GLY B C 1
ATOM 3388 O O . GLY B 1 30 ? -7.677 60.926 63.341 1.00 43.87 30 GLY B O 1
ATOM 3389 N N . ASP B 1 31 ? -9.675 61.369 62.399 1.00 38.85 31 ASP B N 1
ATOM 3390 C CA . ASP B 1 31 ? -10.298 60.224 63.064 1.00 36.34 31 ASP B CA 1
ATOM 3391 C C . ASP B 1 31 ? -10.649 59.004 62.225 1.00 35.58 31 ASP B C 1
ATOM 3392 O O . ASP B 1 31 ? -11.529 58.222 62.591 1.00 33.55 31 ASP B O 1
ATOM 3397 N N . GLU B 1 32 ? -9.869 58.777 61.174 1.00 35.95 32 GLU B N 1
ATOM 3398 C CA . GLU B 1 32 ? -10.081 57.664 60.255 1.00 35.73 32 GLU B CA 1
ATOM 3399 C C . GLU B 1 32 ? -10.254 56.282 60.904 1.00 35.18 32 GLU B C 1
ATOM 3400 O O . GLU B 1 32 ? -11.161 55.538 60.531 1.00 34.63 32 GLU B O 1
ATOM 3406 N N . GLY B 1 33 ? -9.406 55.945 61.876 1.00 35.09 33 GLY B N 1
ATOM 3407 C CA . GLY B 1 33 ? -9.503 54.644 62.528 1.00 34.38 33 GLY B CA 1
ATOM 3408 C C . GLY B 1 33 ? -8.257 53.794 62.334 1.00 32.36 33 GLY B C 1
ATOM 3409 O O . GLY B 1 33 ? -8.331 52.601 62.011 1.00 30.91 33 GLY B O 1
ATOM 3410 N N . LYS B 1 34 ? -7.104 54.422 62.539 1.00 29.30 34 LYS B N 1
ATOM 3411 C CA . LYS B 1 34 ? -5.820 53.757 62.380 1.00 28.69 34 LYS B CA 1
ATOM 3412 C C . LYS B 1 34 ? -5.567 52.817 63.546 1.00 29.65 34 LYS B C 1
ATOM 3413 O O . LYS B 1 34 ? -5.093 51.693 63.351 1.00 28.31 34 LYS B O 1
ATOM 3419 N N . GLY B 1 35 ? -5.854 53.308 64.753 1.00 30.20 35 GLY B N 1
ATOM 3420 C CA . GLY B 1 35 ? -5.662 52.518 65.958 1.00 30.02 35 GLY B CA 1
ATOM 3421 C C . GLY B 1 35 ? -6.092 51.082 65.752 1.00 30.66 35 GLY B C 1
ATOM 3422 O O . GLY B 1 35 ? -5.304 50.152 65.942 1.00 32.13 35 GLY B O 1
ATOM 3423 N N . LYS B 1 36 ? -7.340 50.912 65.328 1.00 28.84 36 LYS B N 1
ATOM 3424 C CA . LYS B 1 36 ? -7.891 49.594 65.064 1.00 28.18 36 LYS B CA 1
ATOM 3425 C C . LYS B 1 36 ? -6.988 48.804 64.119 1.00 29.22 36 LYS B C 1
ATOM 3426 O O . LYS B 1 36 ? -6.684 47.640 64.373 1.00 30.94 36 LYS B O 1
ATOM 3432 N N . LEU B 1 37 ? -6.594 49.432 63.016 1.00 28.55 37 LEU B N 1
ATOM 3433 C CA . LEU B 1 37 ? -5.746 48.781 62.026 1.00 29.17 37 LEU B CA 1
ATOM 3434 C C . LEU B 1 37 ? -4.381 48.364 62.553 1.00 30.47 37 LEU B C 1
ATOM 3435 O O . LEU B 1 37 ? -3.921 47.257 62.271 1.00 27.54 37 LEU B O 1
ATOM 3440 N N . VAL B 1 38 ? -3.698 49.274 63.242 1.00 33.91 38 VAL B N 1
ATOM 3441 C CA . VAL B 1 38 ? -2.378 48.973 63.792 1.00 37.54 38 VAL B CA 1
ATOM 3442 C C . VAL B 1 38 ? -2.453 47.783 64.749 1.00 40.85 38 VAL B C 1
ATOM 3443 O O . VAL B 1 38 ? -1.596 46.897 64.708 1.00 40.68 38 VAL B O 1
ATOM 3447 N N . ASP B 1 39 ? -3.468 47.792 65.612 1.00 42.09 39 ASP B N 1
ATOM 3448 C CA . ASP B 1 39 ? -3.701 46.727 66.589 1.00 41.58 39 ASP B CA 1
ATOM 3449 C C . ASP B 1 39 ? -3.882 45.375 65.895 1.00 38.50 39 ASP B C 1
ATOM 3450 O O . ASP B 1 39 ? -3.369 44.351 66.347 1.00 35.71 39 ASP B O 1
ATOM 3455 N N . ILE B 1 40 ? -4.617 45.387 64.791 1.00 36.37 40 ILE B N 1
ATOM 3456 C CA . ILE B 1 40 ? -4.862 44.180 64.017 1.00 39.35 40 ILE B CA 1
ATOM 3457 C C . ILE B 1 40 ? -3.591 43.738 63.288 1.00 39.58 40 ILE B C 1
ATOM 3458 O O . ILE B 1 40 ? -3.309 42.546 63.181 1.00 38.79 40 ILE B O 1
ATOM 3463 N N . LEU B 1 41 ? -2.830 44.706 62.786 1.00 42.03 41 LEU B N 1
ATOM 3464 C CA . LEU B 1 41 ? -1.600 44.416 62.056 1.00 44.55 41 LEU B CA 1
ATOM 3465 C C . LEU B 1 41 ? -0.402 44.048 62.933 1.00 45.41 41 LEU B C 1
ATOM 3466 O O . LEU B 1 41 ? 0.486 43.309 62.496 1.00 43.67 41 LEU B O 1
ATOM 3471 N N . ALA B 1 42 ? -0.372 44.575 64.154 1.00 47.41 42 ALA B N 1
ATOM 3472 C CA . ALA B 1 42 ? 0.721 44.320 65.091 1.00 50.04 42 ALA B CA 1
ATOM 3473 C C . ALA B 1 42 ? 0.955 42.842 65.388 1.00 53.15 42 ALA B C 1
ATOM 3474 O O . ALA B 1 42 ? 1.999 42.471 65.919 1.00 54.73 42 ALA B O 1
ATOM 3476 N N . GLN B 1 43 ? -0.014 41.999 65.044 1.00 57.77 43 GLN B N 1
ATOM 3477 C CA . GLN B 1 43 ? 0.107 40.563 65.277 1.00 61.36 43 GLN B CA 1
ATOM 3478 C C . GLN B 1 43 ? 1.285 39.976 64.500 1.00 61.53 43 GLN B C 1
ATOM 3479 O O . GLN B 1 43 ? 1.825 38.936 64.875 1.00 62.37 43 GLN B O 1
ATOM 3485 N N . HIS B 1 44 ? 1.644 40.615 63.389 1.00 61.65 44 HIS B N 1
ATOM 3486 C CA . HIS B 1 44 ? 2.742 40.138 62.553 1.00 62.18 44 HIS B CA 1
ATOM 3487 C C . HIS B 1 44 ? 3.899 41.125 62.430 1.00 59.34 44 HIS B C 1
ATOM 3488 O O . HIS B 1 44 ? 4.615 41.133 61.424 1.00 58.29 44 HIS B O 1
ATOM 3495 N N . PHE B 1 45 ? 4.080 41.946 63.460 1.00 55.76 45 PHE B N 1
ATOM 3496 C CA . PHE B 1 45 ? 5.149 42.938 63.495 1.00 52.25 45 PHE B CA 1
ATOM 3497 C C . PHE B 1 45 ? 5.903 42.877 64.816 1.00 50.34 45 PHE B C 1
ATOM 3498 O O . PHE B 1 45 ? 5.296 42.776 65.883 1.00 51.28 45 PHE B O 1
ATOM 3506 N N . ASP B 1 46 ? 7.228 42.927 64.735 1.00 46.06 46 ASP B N 1
ATOM 3507 C CA . ASP B 1 46 ? 8.069 42.880 65.925 1.00 42.69 46 ASP B CA 1
ATOM 3508 C C . ASP B 1 46 ? 8.054 44.216 66.656 1.00 40.08 46 ASP B C 1
ATOM 3509 O O . ASP B 1 46 ? 8.074 44.272 67.889 1.00 37.55 46 ASP B O 1
ATOM 3514 N N . ILE B 1 47 ? 8.019 45.298 65.888 1.00 38.83 47 ILE B N 1
ATOM 3515 C CA . ILE B 1 47 ? 8.041 46.632 66.467 1.00 37.60 47 ILE B CA 1
ATOM 3516 C C . ILE B 1 47 ? 6.957 47.544 65.909 1.00 35.56 47 ILE B C 1
ATOM 3517 O O . ILE B 1 47 ? 6.643 47.510 64.717 1.00 34.83 47 ILE B O 1
ATOM 3522 N N . VAL B 1 48 ? 6.376 48.347 66.791 1.00 32.40 48 VAL B N 1
ATOM 3523 C CA . VAL B 1 48 ? 5.354 49.308 66.411 1.00 31.52 48 VAL B CA 1
ATOM 3524 C C . VAL B 1 48 ? 5.870 50.645 66.935 1.00 32.61 48 VAL B C 1
ATOM 3525 O O . VAL B 1 48 ? 6.071 50.806 68.141 1.00 33.11 48 VAL B O 1
ATOM 3529 N N . ALA B 1 49 ? 6.110 51.593 66.034 1.00 31.03 49 ALA B N 1
ATOM 3530 C CA . ALA B 1 49 ? 6.646 52.882 66.440 1.00 30.02 49 ALA B CA 1
ATOM 3531 C C . ALA B 1 49 ? 5.889 54.098 65.938 1.00 31.91 49 ALA B C 1
ATOM 3532 O O . ALA B 1 49 ? 5.539 54.183 64.763 1.00 34.17 49 ALA B O 1
ATOM 3534 N N . ARG B 1 50 ? 5.665 55.048 66.840 1.00 34.26 50 ARG B N 1
ATOM 3535 C CA . ARG B 1 50 ? 4.979 56.299 66.527 1.00 35.74 50 ARG B CA 1
ATOM 3536 C C . ARG B 1 50 ? 6.080 57.320 66.226 1.00 35.00 50 ARG B C 1
ATOM 3537 O O . ARG B 1 50 ? 7.107 57.340 66.905 1.00 33.02 50 ARG B O 1
ATOM 3545 N N . CYS B 1 51 ? 5.869 58.171 65.225 1.00 35.38 51 CYS B N 1
ATOM 3546 C CA . CYS B 1 51 ? 6.885 59.146 64.838 1.00 33.28 51 CYS B CA 1
ATOM 3547 C C . CYS B 1 51 ? 6.614 60.627 65.079 1.00 34.22 51 CYS B C 1
ATOM 3548 O O . CYS B 1 51 ? 7.538 61.382 65.370 1.00 31.33 51 CYS B O 1
ATOM 3551 N N . GLN B 1 52 ? 5.362 61.049 64.951 1.00 36.58 52 GLN B N 1
ATOM 3552 C CA . GLN B 1 52 ? 5.027 62.462 65.140 1.00 40.18 52 GLN B CA 1
ATOM 3553 C C . GLN B 1 52 ? 3.929 62.689 66.170 1.00 42.09 52 GLN B C 1
ATOM 3554 O O . GLN B 1 52 ? 3.437 61.747 66.786 1.00 44.42 52 GLN B O 1
ATOM 3560 N N . GLY B 1 53 ? 3.527 63.948 66.312 1.00 44.41 53 GLY B N 1
ATOM 3561 C CA . GLY B 1 53 ? 2.470 64.310 67.240 1.00 48.47 53 GLY B CA 1
ATOM 3562 C C . GLY B 1 53 ? 2.769 64.132 68.717 1.00 50.61 53 GLY B C 1
ATOM 3563 O O . GLY B 1 53 ? 3.928 64.058 69.133 1.00 49.68 53 GLY B O 1
ATOM 3564 N N . GLY B 1 54 ? 1.706 64.100 69.514 1.00 53.43 54 GLY B N 1
ATOM 3565 C CA . GLY B 1 54 ? 1.848 63.932 70.946 1.00 56.26 54 GLY B CA 1
ATOM 3566 C C . GLY B 1 54 ? 0.658 63.240 71.581 1.00 58.35 54 GLY B C 1
ATOM 3567 O O . GLY B 1 54 ? 0.132 62.258 71.055 1.00 56.18 54 GLY B O 1
ATOM 3568 N N . ALA B 1 55 ? 0.249 63.743 72.741 1.00 62.37 55 ALA B N 1
ATOM 3569 C CA . ALA B 1 55 ? -0.882 63.178 73.471 1.00 66.22 55 ALA B CA 1
ATOM 3570 C C . ALA B 1 55 ? -2.226 63.532 72.829 1.00 68.07 55 ALA B C 1
ATOM 3571 O O . ALA B 1 55 ? -3.260 62.957 73.182 1.00 68.06 55 ALA B O 1
ATOM 3573 N N . ASN B 1 56 ? -2.200 64.491 71.905 1.00 69.70 56 ASN B N 1
ATOM 3574 C CA . ASN B 1 56 ? -3.396 64.947 71.195 1.00 71.00 56 ASN B CA 1
ATOM 3575 C C . ASN B 1 56 ? -4.222 63.812 70.586 1.00 71.89 56 ASN B C 1
ATOM 3576 O O . ASN B 1 56 ? -5.411 63.985 70.298 1.00 74.08 56 ASN B O 1
ATOM 3581 N N . ALA B 1 57 ? -3.593 62.657 70.397 1.00 71.03 57 ALA B N 1
ATOM 3582 C CA . ALA B 1 57 ? -4.260 61.502 69.816 1.00 69.04 57 ALA B CA 1
ATOM 3583 C C . ALA B 1 57 ? -5.320 60.878 70.735 1.00 67.52 57 ALA B C 1
ATOM 3584 O O . ALA B 1 57 ? -5.612 61.386 71.824 1.00 65.04 57 ALA B O 1
ATOM 3586 N N . GLY B 1 58 ? -5.911 59.787 70.264 1.00 66.85 58 GLY B N 1
ATOM 3587 C CA . GLY B 1 58 ? -6.928 59.086 71.025 1.00 65.44 58 GLY B CA 1
ATOM 3588 C C . GLY B 1 58 ? -7.301 57.817 70.288 1.00 64.67 58 GLY B C 1
ATOM 3589 O O . GLY B 1 58 ? -8.455 57.627 69.905 1.00 67.20 58 GLY B O 1
ATOM 3590 N N . HIS B 1 59 ? -6.299 56.980 70.036 1.00 62.73 59 HIS B N 1
ATOM 3591 C CA . HIS B 1 59 ? -6.484 55.719 69.325 1.00 61.32 59 HIS B CA 1
ATOM 3592 C C . HIS B 1 59 ? -7.312 54.702 70.118 1.00 60.15 59 HIS B C 1
ATOM 3593 O O . HIS B 1 59 ? -6.821 54.090 71.067 1.00 59.33 59 HIS B O 1
ATOM 3600 N N . THR B 1 60 ? -8.564 54.520 69.705 1.00 60.08 60 THR B N 1
ATOM 3601 C CA . THR B 1 60 ? -9.477 53.589 70.366 1.00 59.18 60 THR B CA 1
ATOM 3602 C C . THR B 1 60 ? -9.381 52.172 69.785 1.00 60.45 60 THR B C 1
ATOM 3603 O O . THR B 1 60 ? -9.409 51.976 68.562 1.00 60.77 60 THR B O 1
ATOM 3607 N N . ILE B 1 61 ? -9.263 51.191 70.678 1.00 60.62 61 ILE B N 1
ATOM 3608 C CA . ILE B 1 61 ? -9.151 49.781 70.309 1.00 58.16 61 ILE B CA 1
ATOM 3609 C C . ILE B 1 61 ? -9.971 48.925 71.271 1.00 58.15 61 ILE B C 1
ATOM 3610 O O . ILE B 1 61 ? -10.273 49.339 72.392 1.00 58.22 61 ILE B O 1
ATOM 3615 N N . TYR B 1 62 ? -10.337 47.733 70.811 1.00 58.00 62 TYR B N 1
ATOM 3616 C CA . TYR B 1 62 ? -11.094 46.773 71.604 1.00 56.54 62 TYR B CA 1
ATOM 3617 C C . TYR B 1 62 ? -10.383 45.430 71.456 1.00 57.33 62 TYR B C 1
ATOM 3618 O O . TYR B 1 62 ? -10.162 44.967 70.334 1.00 56.62 62 TYR B O 1
ATOM 3627 N N . ASN B 1 63 ? -9.974 44.838 72.576 1.00 58.64 63 ASN B N 1
ATOM 3628 C CA . ASN B 1 63 ? -9.291 43.540 72.557 1.00 59.66 63 ASN B CA 1
ATOM 3629 C C . ASN B 1 63 ? -10.210 42.403 72.084 1.00 60.82 63 ASN B C 1
ATOM 3630 O O . ASN B 1 63 ? -11.278 42.648 71.510 1.00 61.41 63 ASN B O 1
ATOM 3635 N N . SER B 1 64 ? -9.785 41.162 72.302 1.00 60.74 64 SER B N 1
ATOM 3636 C CA . SER B 1 64 ? -10.579 40.005 71.896 1.00 61.45 64 SER B CA 1
ATOM 3637 C C . SER B 1 64 ? -11.913 39.910 72.641 1.00 63.03 64 SER B C 1
ATOM 3638 O O . SER B 1 64 ? -12.892 39.377 72.112 1.00 62.52 64 SER B O 1
ATOM 3641 N N . GLU B 1 65 ? -11.943 40.419 73.869 1.00 65.27 65 GLU B N 1
ATOM 3642 C CA . GLU B 1 65 ? -13.155 40.402 74.683 1.00 67.00 65 GLU B CA 1
ATOM 3643 C C . GLU B 1 65 ? -14.088 41.568 74.363 1.00 66.86 65 GLU B C 1
ATOM 3644 O O . GLU B 1 65 ? -15.296 41.378 74.182 1.00 69.66 65 GLU B O 1
ATOM 3650 N N . GLY B 1 66 ? -13.530 42.773 74.311 1.00 63.25 66 GLY B N 1
ATOM 3651 C CA . GLY B 1 66 ? -14.326 43.946 74.014 1.00 60.97 66 GLY B CA 1
ATOM 3652 C C . GLY B 1 66 ? -13.982 45.125 74.899 1.00 61.11 66 GLY B C 1
ATOM 3653 O O . GLY B 1 66 ? -14.763 46.078 74.992 1.00 61.21 66 GLY B O 1
ATOM 3654 N N . LYS B 1 67 ? -12.827 45.062 75.561 1.00 60.37 67 LYS B N 1
ATOM 3655 C CA . LYS B 1 67 ? -12.387 46.141 76.442 1.00 59.12 67 LYS B CA 1
ATOM 3656 C C . LYS B 1 67 ? -11.922 47.358 75.647 1.00 57.91 67 LYS B C 1
ATOM 3657 O O . LYS B 1 67 ? -11.036 47.267 74.792 1.00 54.50 67 LYS B O 1
ATOM 3663 N N . LYS B 1 68 ? -12.536 48.496 75.955 1.00 58.04 68 LYS B N 1
ATOM 3664 C CA . LYS B 1 68 ? -12.245 49.762 75.296 1.00 56.60 68 LYS B CA 1
ATOM 3665 C C . LYS B 1 68 ? -10.941 50.378 75.804 1.00 55.92 68 LYS B C 1
ATOM 3666 O O . LYS B 1 68 ? -10.845 50.812 76.958 1.00 56.17 68 LYS B O 1
ATOM 3672 N N . PHE B 1 69 ? -9.935 50.381 74.938 1.00 54.77 69 PHE B N 1
ATOM 3673 C CA . PHE B 1 69 ? -8.632 50.949 75.252 1.00 52.39 69 PHE B CA 1
ATOM 3674 C C . PHE B 1 69 ? -8.425 52.209 74.427 1.00 51.22 69 PHE B C 1
ATOM 3675 O O . PHE B 1 69 ? -8.482 52.168 73.201 1.00 47.61 69 PHE B O 1
ATOM 3683 N N . ALA B 1 70 ? -8.196 53.332 75.093 1.00 52.10 70 ALA B N 1
ATOM 3684 C CA . ALA B 1 70 ? -7.969 54.577 74.374 1.00 54.38 70 ALA B CA 1
ATOM 3685 C C . ALA B 1 70 ? -6.529 55.038 74.572 1.00 54.94 70 ALA B C 1
ATOM 3686 O O . ALA B 1 70 ? -6.210 55.720 75.553 1.00 55.78 70 ALA B O 1
ATOM 3688 N N . LEU B 1 71 ? -5.651 54.601 73.674 1.00 52.67 71 LEU B N 1
ATOM 3689 C CA . LEU B 1 71 ? -4.244 54.974 73.730 1.00 51.61 71 LEU B CA 1
ATOM 3690 C C . LEU B 1 71 ? -4.077 56.428 73.318 1.00 52.48 71 LEU B C 1
ATOM 3691 O O . LEU B 1 71 ? -4.930 56.991 72.627 1.00 54.88 71 LEU B O 1
ATOM 3696 N N . HIS B 1 72 ? -2.979 57.034 73.750 1.00 52.82 72 HIS B N 1
ATOM 3697 C CA . HIS B 1 72 ? -2.681 58.423 73.426 1.00 52.55 72 HIS B CA 1
ATOM 3698 C C . HIS B 1 72 ? -1.249 58.557 72.925 1.00 51.18 72 HIS B C 1
ATOM 3699 O O . HIS B 1 72 ? -1.017 58.973 71.789 1.00 51.20 72 HIS B O 1
ATOM 3706 N N . LEU B 1 73 ? -0.296 58.224 73.789 1.00 49.53 73 LEU B N 1
ATOM 3707 C CA . LEU B 1 73 ? 1.120 58.286 73.451 1.00 46.62 73 LEU B CA 1
ATOM 3708 C C . LEU B 1 73 ? 1.638 56.900 73.112 1.00 42.96 73 LEU B C 1
ATOM 3709 O O . LEU B 1 73 ? 2.407 56.726 72.165 1.00 44.45 73 LEU B O 1
ATOM 3714 N N . VAL B 1 74 ? 1.239 55.919 73.909 1.00 38.79 74 VAL B N 1
ATOM 3715 C CA . VAL B 1 74 ? 1.665 54.547 73.696 1.00 37.04 74 VAL B CA 1
ATOM 3716 C C . VAL B 1 74 ? 1.110 54.034 72.374 1.00 34.39 74 VAL B C 1
ATOM 3717 O O . VAL B 1 74 ? -0.081 54.145 72.112 1.00 34.34 74 VAL B O 1
ATOM 3721 N N . PRO B 1 75 ? 1.984 53.501 71.507 1.00 35.56 75 PRO B N 1
ATOM 3722 C CA . PRO B 1 75 ? 1.573 52.974 70.202 1.00 38.68 75 PRO B CA 1
ATOM 3723 C C . PRO B 1 75 ? 0.457 51.952 70.352 1.00 40.79 75 PRO B C 1
ATOM 3724 O O . PRO B 1 75 ? 0.468 51.164 71.297 1.00 42.00 75 PRO B O 1
ATOM 3728 N N . SER B 1 76 ? -0.487 51.963 69.416 1.00 43.65 76 SER B N 1
ATOM 3729 C CA . SER B 1 76 ? -1.629 51.048 69.439 1.00 46.61 76 SER B CA 1
ATOM 3730 C C . SER B 1 76 ? -1.280 49.561 69.456 1.00 48.19 76 SER B C 1
ATOM 3731 O O . SER B 1 76 ? -2.133 48.727 69.770 1.00 49.59 76 SER B O 1
ATOM 3734 N N . GLY B 1 77 ? -0.042 49.223 69.109 1.00 48.65 77 GLY B N 1
ATOM 3735 C CA . GLY B 1 77 ? 0.363 47.827 69.113 1.00 49.42 77 GLY B CA 1
ATOM 3736 C C . GLY B 1 77 ? 0.745 47.320 70.494 1.00 49.29 77 GLY B C 1
ATOM 3737 O O . GLY B 1 77 ? 1.273 46.216 70.629 1.00 49.89 77 GLY B O 1
ATOM 3738 N N . ILE B 1 78 ? 0.487 48.131 71.518 1.00 47.83 78 ILE B N 1
ATOM 3739 C CA . ILE B 1 78 ? 0.814 47.777 72.895 1.00 47.26 78 ILE B CA 1
ATOM 3740 C C . ILE B 1 78 ? -0.014 46.599 73.406 1.00 47.84 78 ILE B C 1
ATOM 3741 O O . ILE B 1 78 ? 0.310 46.008 74.430 1.00 48.85 78 ILE B O 1
ATOM 3746 N N . LEU B 1 79 ? -1.107 46.286 72.722 1.00 50.47 79 LEU B N 1
ATOM 3747 C CA . LEU B 1 79 ? -1.948 45.177 73.150 1.00 53.42 79 LEU B CA 1
ATOM 3748 C C . LEU B 1 79 ? -1.342 43.813 72.852 1.00 55.65 79 LEU B C 1
ATOM 3749 O O . LEU B 1 79 ? -1.735 42.817 73.457 1.00 55.18 79 LEU B O 1
ATOM 3754 N N . ASN B 1 80 ? -0.422 43.759 71.893 1.00 60.40 80 ASN B N 1
ATOM 3755 C CA . ASN B 1 80 ? 0.246 42.505 71.549 1.00 64.53 80 ASN B CA 1
ATOM 3756 C C . ASN B 1 80 ? 1.468 42.369 72.443 1.00 66.20 80 ASN B C 1
ATOM 3757 O O . ASN B 1 80 ? 2.429 43.124 72.314 1.00 65.71 80 ASN B O 1
ATOM 3762 N N . GLU B 1 81 ? 1.418 41.391 73.343 1.00 68.86 81 GLU B N 1
ATOM 3763 C CA . GLU B 1 81 ? 2.487 41.142 74.309 1.00 71.09 81 GLU B CA 1
ATOM 3764 C C . GLU B 1 81 ? 3.876 40.941 73.706 1.00 69.45 81 GLU B C 1
ATOM 3765 O O . GLU B 1 81 ? 4.883 41.338 74.298 1.00 68.20 81 GLU B O 1
ATOM 3771 N N . ASP B 1 82 ? 3.929 40.298 72.545 1.00 68.29 82 ASP B N 1
ATOM 3772 C CA . ASP B 1 82 ? 5.201 40.042 71.879 1.00 67.36 82 ASP B CA 1
ATOM 3773 C C . ASP B 1 82 ? 5.590 41.164 70.920 1.00 65.68 82 ASP B C 1
ATOM 3774 O O . ASP B 1 82 ? 6.173 40.914 69.861 1.00 65.34 82 ASP B O 1
ATOM 3779 N N . THR B 1 83 ? 5.310 42.399 71.319 1.00 63.10 83 THR B N 1
ATOM 3780 C CA . THR B 1 83 ? 5.614 43.560 70.495 1.00 59.09 83 THR B CA 1
ATOM 3781 C C . THR B 1 83 ? 6.288 44.670 71.293 1.00 56.60 83 THR B C 1
ATOM 3782 O O . THR B 1 83 ? 5.856 45.020 72.394 1.00 56.66 83 THR B O 1
ATOM 3786 N N . THR B 1 84 ? 7.369 45.206 70.737 1.00 52.73 84 THR B N 1
ATOM 3787 C CA . THR B 1 84 ? 8.091 46.287 71.385 1.00 47.41 84 THR B CA 1
ATOM 3788 C C . THR B 1 84 ? 7.590 47.602 70.794 1.00 42.87 84 THR B C 1
ATOM 3789 O O . THR B 1 84 ? 7.608 47.801 69.575 1.00 40.13 84 THR B O 1
ATOM 3793 N N . CYS B 1 85 ? 7.069 48.462 71.657 1.00 38.05 85 CYS B N 1
ATOM 3794 C CA . CYS B 1 85 ? 6.564 49.751 71.226 1.00 36.43 85 CYS B CA 1
ATOM 3795 C C . CYS B 1 85 ? 7.639 50.813 71.358 1.00 35.39 85 CYS B C 1
ATOM 3796 O O . CYS B 1 85 ? 8.336 50.880 72.371 1.00 34.57 85 CYS B O 1
ATOM 3799 N N . VAL B 1 86 ? 7.776 51.631 70.320 1.00 33.84 86 VAL B N 1
ATOM 3800 C CA . VAL B 1 86 ? 8.777 52.682 70.302 1.00 32.58 86 VAL B CA 1
ATOM 3801 C C . VAL B 1 86 ? 8.163 54.057 70.097 1.00 31.62 86 VAL B C 1
ATOM 3802 O O . VAL B 1 86 ? 7.324 54.248 69.219 1.00 29.88 86 VAL B O 1
ATOM 3806 N N . ILE B 1 87 ? 8.554 54.994 70.952 1.00 30.81 87 ILE B N 1
ATOM 3807 C CA . ILE B 1 87 ? 8.097 56.370 70.858 1.00 30.76 87 ILE B CA 1
ATOM 3808 C C . ILE B 1 87 ? 9.265 57.145 70.240 1.00 32.28 87 ILE B C 1
ATOM 3809 O O . ILE B 1 87 ? 10.269 57.404 70.905 1.00 30.02 87 ILE B O 1
ATOM 3814 N N . GLY B 1 88 ? 9.123 57.480 68.958 1.00 33.27 88 GLY B N 1
ATOM 3815 C CA . GLY B 1 88 ? 10.158 58.186 68.215 1.00 32.39 88 GLY B CA 1
ATOM 3816 C C . GLY B 1 88 ? 10.613 59.567 68.659 1.00 32.29 88 GLY B C 1
ATOM 3817 O O . GLY B 1 88 ? 10.093 60.144 69.621 1.00 31.24 88 GLY B O 1
ATOM 3818 N N . ASN B 1 89 ? 11.592 60.095 67.925 1.00 32.11 89 ASN B N 1
ATOM 3819 C CA . ASN B 1 89 ? 12.174 61.408 68.194 1.00 32.05 89 ASN B CA 1
ATOM 3820 C C . ASN B 1 89 ? 11.321 62.598 67.758 1.00 30.63 89 ASN B C 1
ATOM 3821 O O . ASN B 1 89 ? 11.399 63.672 68.359 1.00 30.10 89 ASN B O 1
ATOM 3826 N N . GLY B 1 90 ? 10.481 62.400 66.747 1.00 30.60 90 GLY B N 1
ATOM 3827 C CA . GLY B 1 90 ? 9.627 63.481 66.277 1.00 33.61 90 GLY B CA 1
ATOM 3828 C C . GLY B 1 90 ? 8.459 63.779 67.210 1.00 34.46 90 GLY B C 1
ATOM 3829 O O . GLY B 1 90 ? 7.775 64.797 67.076 1.00 33.90 90 GLY B O 1
ATOM 3830 N N . VAL B 1 91 ? 8.230 62.879 68.159 1.00 33.21 91 VAL B N 1
ATOM 3831 C CA . VAL B 1 91 ? 7.149 63.019 69.122 1.00 31.00 91 VAL B CA 1
ATOM 3832 C C . VAL B 1 91 ? 7.489 64.031 70.221 1.00 31.82 91 VAL B C 1
ATOM 3833 O O . VAL B 1 91 ? 8.657 64.361 70.443 1.00 32.45 91 VAL B O 1
ATOM 3837 N N . VAL B 1 92 ? 6.454 64.540 70.883 1.00 33.43 92 VAL B N 1
ATOM 3838 C CA . VAL B 1 92 ? 6.606 65.486 71.986 1.00 35.86 92 VAL B CA 1
ATOM 3839 C C . VAL B 1 92 ? 5.915 64.874 73.206 1.00 37.04 92 VAL B C 1
ATOM 3840 O O . VAL B 1 92 ? 4.704 65.014 73.391 1.00 37.75 92 VAL B O 1
ATOM 3844 N N . VAL B 1 93 ? 6.682 64.147 74.010 1.00 38.81 93 VAL B N 1
ATOM 3845 C CA . VAL B 1 93 ? 6.134 63.490 75.187 1.00 39.38 93 VAL B CA 1
ATOM 3846 C C . VAL B 1 93 ? 5.916 64.360 76.409 1.00 40.10 93 VAL B C 1
ATOM 3847 O O . VAL B 1 93 ? 6.786 65.129 76.817 1.00 39.21 93 VAL B O 1
ATOM 3851 N N . HIS B 1 94 ? 4.722 64.233 76.971 1.00 42.84 94 HIS B N 1
ATOM 3852 C CA . HIS B 1 94 ? 4.342 64.940 78.181 1.00 44.63 94 HIS B CA 1
ATOM 3853 C C . HIS B 1 94 ? 4.393 63.835 79.230 1.00 45.47 94 HIS B C 1
ATOM 3854 O O . HIS B 1 94 ? 3.474 63.020 79.324 1.00 44.86 94 HIS B O 1
ATOM 3861 N N . LEU B 1 95 ? 5.491 63.781 79.977 1.00 45.84 95 LEU B N 1
ATOM 3862 C CA . LEU B 1 95 ? 5.687 62.749 80.989 1.00 44.94 95 LEU B CA 1
ATOM 3863 C C . LEU B 1 95 ? 4.544 62.486 81.965 1.00 44.48 95 LEU B C 1
ATOM 3864 O O . LEU B 1 95 ? 4.161 61.333 82.163 1.00 43.87 95 LEU B O 1
ATOM 3869 N N . PRO B 1 96 ? 3.996 63.541 82.601 1.00 42.88 96 PRO B N 1
ATOM 3870 C CA . PRO B 1 96 ? 2.898 63.328 83.548 1.00 42.38 96 PRO B CA 1
ATOM 3871 C C . PRO B 1 96 ? 1.803 62.468 82.930 1.00 42.45 96 PRO B C 1
ATOM 3872 O O . PRO B 1 96 ? 1.328 61.508 83.537 1.00 45.09 96 PRO B O 1
ATOM 3876 N N . GLY B 1 97 ? 1.417 62.829 81.712 1.00 41.03 97 GLY B N 1
ATOM 3877 C CA . GLY B 1 97 ? 0.389 62.091 81.010 1.00 38.73 97 GLY B CA 1
ATOM 3878 C C . GLY B 1 97 ? 0.844 60.716 80.576 1.00 37.60 97 GLY B C 1
ATOM 3879 O O . GLY B 1 97 ? 0.065 59.770 80.632 1.00 39.74 97 GLY B O 1
ATOM 3880 N N . LEU B 1 98 ? 2.092 60.608 80.127 1.00 36.37 98 LEU B N 1
ATOM 3881 C CA . LEU B 1 98 ? 2.637 59.335 79.671 1.00 36.46 98 LEU B CA 1
ATOM 3882 C C . LEU B 1 98 ? 2.566 58.275 80.753 1.00 36.34 98 LEU B C 1
ATOM 3883 O O . LEU B 1 98 ? 2.179 57.135 80.492 1.00 34.41 98 LEU B O 1
ATOM 3888 N N . PHE B 1 99 ? 2.991 58.645 81.955 1.00 39.12 99 PHE B N 1
ATOM 3889 C CA . PHE B 1 99 ? 2.985 57.724 83.084 1.00 43.17 99 PHE B CA 1
ATOM 3890 C C . PHE B 1 99 ? 1.567 57.346 83.474 1.00 44.80 99 PHE B C 1
ATOM 3891 O O . PHE B 1 99 ? 1.272 56.177 83.711 1.00 44.04 99 PHE B O 1
ATOM 3899 N N . LYS B 1 100 ? 0.690 58.344 83.502 1.00 46.04 100 LYS B N 1
ATOM 3900 C CA . LYS B 1 100 ? -0.709 58.138 83.845 1.00 47.64 100 LYS B CA 1
ATOM 3901 C C . LYS B 1 100 ? -1.325 57.113 82.890 1.00 46.33 100 LYS B C 1
ATOM 3902 O O . LYS B 1 100 ? -2.178 56.310 83.277 1.00 44.18 100 LYS B O 1
ATOM 3908 N N . GLU B 1 101 ? -0.903 57.175 81.633 1.00 47.62 101 GLU B N 1
ATOM 3909 C CA . GLU B 1 101 ? -1.389 56.266 80.604 1.00 48.54 101 GLU B CA 1
ATOM 3910 C C . GLU B 1 101 ? -0.818 54.873 80.830 1.00 49.62 101 GLU B C 1
ATOM 3911 O O . GLU B 1 101 ? -1.487 53.870 80.574 1.00 49.09 101 GLU B O 1
ATOM 3917 N N . ILE B 1 102 ? 0.436 54.818 81.266 1.00 50.73 102 ILE B N 1
ATOM 3918 C CA . ILE B 1 102 ? 1.095 53.547 81.537 1.00 52.84 102 ILE B CA 1
ATOM 3919 C C . ILE B 1 102 ? 0.488 52.905 82.786 1.00 53.17 102 ILE B C 1
ATOM 3920 O O . ILE B 1 102 ? 0.260 51.697 82.816 1.00 52.47 102 ILE B O 1
ATOM 3925 N N . ASP B 1 103 ? 0.227 53.721 83.803 1.00 53.20 103 ASP B N 1
ATOM 3926 C CA . ASP B 1 103 ? -0.363 53.247 85.050 1.00 53.25 103 ASP B CA 1
ATOM 3927 C C . ASP B 1 103 ? -1.666 52.517 84.769 1.00 53.78 103 ASP B C 1
ATOM 3928 O O . ASP B 1 103 ? -1.807 51.334 85.079 1.00 53.08 103 ASP B O 1
ATOM 3933 N N . GLY B 1 104 ? -2.620 53.243 84.191 1.00 55.43 104 GLY B N 1
ATOM 3934 C CA . GLY B 1 104 ? -3.913 52.668 83.878 1.00 58.93 104 GLY B CA 1
ATOM 3935 C C . GLY B 1 104 ? -3.878 51.600 82.803 1.00 61.24 104 GLY B C 1
ATOM 3936 O O . GLY B 1 104 ? -4.891 50.957 82.522 1.00 62.52 104 GLY B O 1
ATOM 3937 N N . LEU B 1 105 ? -2.732 51.445 82.152 1.00 63.85 105 LEU B N 1
ATOM 3938 C CA . LEU B 1 105 ? -2.605 50.444 81.106 1.00 67.01 105 LEU B CA 1
ATOM 3939 C C . LEU B 1 105 ? -2.230 49.102 81.725 1.00 67.48 105 LEU B C 1
ATOM 3940 O O . LEU B 1 105 ? -2.739 48.058 81.307 1.00 66.47 105 LEU B O 1
ATOM 3945 N N . GLU B 1 106 ? -1.342 49.139 82.717 1.00 69.78 106 GLU B N 1
ATOM 3946 C CA . GLU B 1 106 ? -0.901 47.929 83.408 1.00 71.11 106 GLU B CA 1
ATOM 3947 C C . GLU B 1 106 ? -1.979 47.425 84.365 1.00 71.29 106 GLU B C 1
ATOM 3948 O O . GLU B 1 106 ? -2.105 46.215 84.589 1.00 70.36 106 GLU B O 1
ATOM 3954 N N . SER B 1 107 ? -2.739 48.354 84.945 1.00 70.78 107 SER B N 1
ATOM 3955 C CA . SER B 1 107 ? -3.814 47.991 85.865 1.00 69.24 107 SER B CA 1
ATOM 3956 C C . SER B 1 107 ? -4.940 47.286 85.106 1.00 69.61 107 SER B C 1
ATOM 3957 O O . SER B 1 107 ? -5.716 46.521 85.688 1.00 72.21 107 SER B O 1
ATOM 3960 N N . ASN B 1 108 ? -5.008 47.531 83.801 1.00 68.61 108 ASN B N 1
ATOM 3961 C CA . ASN B 1 108 ? -6.015 46.905 82.957 1.00 68.22 108 ASN B CA 1
ATOM 3962 C C . ASN B 1 108 ? -5.485 45.624 82.318 1.00 67.97 108 ASN B C 1
ATOM 3963 O O . ASN B 1 108 ? -6.138 45.038 81.452 1.00 68.30 108 ASN B O 1
ATOM 3968 N N . GLY B 1 109 ? -4.296 45.197 82.739 1.00 67.50 109 GLY B N 1
ATOM 3969 C CA . GLY B 1 109 ? -3.725 43.974 82.206 1.00 68.42 109 GLY B CA 1
ATOM 3970 C C . GLY B 1 109 ? -2.363 44.057 81.542 1.00 70.29 109 GLY B C 1
ATOM 3971 O O . GLY B 1 109 ? -1.409 43.437 82.014 1.00 72.66 109 GLY B O 1
ATOM 3972 N N . VAL B 1 110 ? -2.279 44.795 80.437 1.00 71.49 110 VAL B N 1
ATOM 3973 C CA . VAL B 1 110 ? -1.041 44.945 79.657 1.00 71.18 110 VAL B CA 1
ATOM 3974 C C . VAL B 1 110 ? 0.192 45.406 80.446 1.00 71.33 110 VAL B C 1
ATOM 3975 O O . VAL B 1 110 ? 0.221 46.530 80.948 1.00 70.39 110 VAL B O 1
ATOM 3979 N N . SER B 1 111 ? 1.214 44.552 80.518 1.00 71.07 111 SER B N 1
ATOM 3980 C CA . SER B 1 111 ? 2.450 44.887 81.229 1.00 70.84 111 SER B CA 1
ATOM 3981 C C . SER B 1 111 ? 3.426 45.671 80.347 1.00 69.10 111 SER B C 1
ATOM 3982 O O . SER B 1 111 ? 4.047 45.128 79.434 1.00 68.01 111 SER B O 1
ATOM 3985 N N . CYS B 1 112 ? 3.567 46.954 80.654 1.00 68.14 112 CYS B N 1
ATOM 3986 C CA . CYS B 1 112 ? 4.426 47.859 79.902 1.00 69.25 112 CYS B CA 1
ATOM 3987 C C . CYS B 1 112 ? 5.915 47.824 80.245 1.00 69.77 112 CYS B C 1
ATOM 3988 O O . CYS B 1 112 ? 6.704 48.592 79.685 1.00 69.37 112 CYS B O 1
ATOM 3991 N N . LYS B 1 113 ? 6.306 46.933 81.147 1.00 70.23 113 LYS B N 1
ATOM 3992 C CA . LYS B 1 113 ? 7.703 46.836 81.549 1.00 69.50 113 LYS B CA 1
ATOM 3993 C C . LYS B 1 113 ? 8.636 46.381 80.424 1.00 66.44 113 LYS B C 1
ATOM 3994 O O . LYS B 1 113 ? 8.513 45.268 79.905 1.00 64.57 113 LYS B O 1
ATOM 4000 N N . GLY B 1 114 ? 9.560 47.267 80.053 1.00 63.05 114 GLY B N 1
ATOM 4001 C CA . GLY B 1 114 ? 10.525 46.970 79.009 1.00 59.36 114 GLY B CA 1
ATOM 4002 C C . GLY B 1 114 ? 9.960 46.807 77.612 1.00 57.06 114 GLY B C 1
ATOM 4003 O O . GLY B 1 114 ? 10.600 46.203 76.749 1.00 56.20 114 GLY B O 1
ATOM 4004 N N . ARG B 1 115 ? 8.770 47.346 77.380 1.00 55.53 115 ARG B N 1
ATOM 4005 C CA . ARG B 1 115 ? 8.137 47.251 76.070 1.00 53.44 115 ARG B CA 1
ATOM 4006 C C . ARG B 1 115 ? 7.901 48.625 75.443 1.00 50.00 115 ARG B C 1
ATOM 4007 O O . ARG B 1 115 ? 7.602 48.730 74.254 1.00 50.01 115 ARG B O 1
ATOM 4015 N N . ILE B 1 116 ? 8.028 49.673 76.250 1.00 44.72 116 ILE B N 1
ATOM 4016 C CA . ILE B 1 116 ? 7.845 51.035 75.767 1.00 40.12 116 ILE B CA 1
ATOM 4017 C C . ILE B 1 116 ? 9.190 51.756 75.727 1.00 39.60 116 ILE B C 1
ATOM 4018 O O . ILE B 1 116 ? 9.707 52.200 76.753 1.00 39.41 116 ILE B O 1
ATOM 4023 N N . LEU B 1 117 ? 9.765 51.847 74.536 1.00 36.76 117 LEU B N 1
ATOM 4024 C CA . LEU B 1 117 ? 11.045 52.513 74.357 1.00 31.97 117 LEU B CA 1
ATOM 4025 C C . LEU B 1 117 ? 10.818 53.982 74.020 1.00 31.62 117 LEU B C 1
ATOM 4026 O O . LEU B 1 117 ? 10.195 54.302 73.004 1.00 32.14 117 LEU B O 1
ATOM 4031 N N . VAL B 1 118 ? 11.258 54.869 74.906 1.00 28.55 118 VAL B N 1
ATOM 4032 C CA . VAL B 1 118 ? 11.100 56.299 74.683 1.00 26.09 118 VAL B CA 1
ATOM 4033 C C . VAL B 1 118 ? 12.404 56.927 74.211 1.00 29.44 118 VAL B C 1
ATOM 4034 O O . VAL B 1 118 ? 13.389 56.944 74.948 1.00 31.79 118 VAL B O 1
ATOM 4038 N N . SER B 1 119 ? 12.372 57.495 73.009 1.00 32.65 119 SER B N 1
ATOM 4039 C CA . SER B 1 119 ? 13.529 58.153 72.398 1.00 33.49 119 SER B CA 1
ATOM 4040 C C . SER B 1 119 ? 14.093 59.282 73.257 1.00 35.20 119 SER B C 1
ATOM 4041 O O . SER B 1 119 ? 13.346 60.078 73.846 1.00 33.91 119 SER B O 1
ATOM 4044 N N . ASP B 1 120 ? 15.419 59.330 73.339 1.00 37.26 120 ASP B N 1
ATOM 4045 C CA . ASP B 1 120 ? 16.119 60.352 74.103 1.00 37.48 120 ASP B CA 1
ATOM 4046 C C . ASP B 1 120 ? 16.248 61.656 73.314 1.00 36.83 120 ASP B C 1
ATOM 4047 O O . ASP B 1 120 ? 16.654 62.683 73.862 1.00 35.16 120 ASP B O 1
ATOM 4052 N N . ARG B 1 121 ? 15.897 61.611 72.031 1.00 37.49 121 ARG B N 1
ATOM 4053 C CA . ARG B 1 121 ? 15.958 62.790 71.175 1.00 38.54 121 ARG B CA 1
ATOM 4054 C C . ARG B 1 121 ? 14.583 63.455 71.043 1.00 40.01 121 ARG B C 1
ATOM 4055 O O . ARG B 1 121 ? 14.454 64.524 70.439 1.00 41.17 121 ARG B O 1
ATOM 4063 N N . ALA B 1 122 ? 13.553 62.802 71.577 1.00 38.92 122 ALA B N 1
ATOM 4064 C CA . ALA B 1 122 ? 12.196 63.344 71.537 1.00 36.24 122 ALA B CA 1
ATOM 4065 C C . ALA B 1 122 ? 12.121 64.522 72.506 1.00 35.36 122 ALA B C 1
ATOM 4066 O O . ALA B 1 122 ? 12.850 64.559 73.505 1.00 34.76 122 ALA B O 1
ATOM 4068 N N . HIS B 1 123 ? 11.264 65.494 72.202 1.00 36.04 123 HIS B N 1
ATOM 4069 C CA . HIS B 1 123 ? 11.120 66.676 73.053 1.00 37.22 123 HIS B CA 1
ATOM 4070 C C . HIS B 1 123 ? 10.078 66.543 74.158 1.00 35.74 123 HIS B C 1
ATOM 4071 O O . HIS B 1 123 ? 9.056 65.878 73.992 1.00 34.41 123 HIS B O 1
ATOM 4078 N N . LEU B 1 124 ? 10.354 67.187 75.288 1.00 35.36 124 LEU B N 1
ATOM 4079 C CA . LEU B 1 124 ? 9.460 67.155 76.435 1.00 35.21 124 LEU B CA 1
ATOM 4080 C C . LEU B 1 124 ? 8.426 68.271 76.445 1.00 37.83 124 LEU B C 1
ATOM 4081 O O . LEU B 1 124 ? 8.771 69.458 76.450 1.00 38.56 124 LEU B O 1
ATOM 4086 N N . LEU B 1 125 ? 7.158 67.884 76.417 1.00 39.19 125 LEU B N 1
ATOM 4087 C CA . LEU B 1 125 ? 6.065 68.839 76.476 1.00 40.95 125 LEU B CA 1
ATOM 4088 C C . LEU B 1 125 ? 5.831 69.093 77.964 1.00 42.56 125 LEU B C 1
ATOM 4089 O O . LEU B 1 125 ? 5.451 68.181 78.700 1.00 42.93 125 LEU B O 1
ATOM 4094 N N . PHE B 1 126 ? 6.089 70.316 78.414 1.00 43.65 126 PHE B N 1
ATOM 4095 C CA . PHE B 1 126 ? 5.913 70.640 79.825 1.00 47.46 126 PHE B CA 1
ATOM 4096 C C . PHE B 1 126 ? 4.531 71.170 80.169 1.00 52.03 126 PHE B C 1
ATOM 4097 O O . PHE B 1 126 ? 3.730 71.470 79.281 1.00 50.80 126 PHE B O 1
ATOM 4105 N N . ASP B 1 127 ? 4.266 71.278 81.468 1.00 58.30 127 ASP B N 1
ATOM 4106 C CA . ASP B 1 127 ? 2.991 71.777 81.976 1.00 62.59 127 ASP B CA 1
ATOM 4107 C C . ASP B 1 127 ? 2.775 73.227 81.569 1.00 63.78 127 ASP B C 1
ATOM 4108 O O . ASP B 1 127 ? 1.643 73.655 81.347 1.00 62.81 127 ASP B O 1
ATOM 4113 N N . PHE B 1 128 ? 3.863 73.988 81.490 1.00 66.03 128 PHE B N 1
ATOM 4114 C CA . PHE B 1 128 ? 3.771 75.388 81.104 1.00 68.41 128 PHE B CA 1
ATOM 4115 C C . PHE B 1 128 ? 3.405 75.503 79.625 1.00 68.78 128 PHE B C 1
ATOM 4116 O O . PHE B 1 128 ? 2.819 76.494 79.208 1.00 69.08 128 PHE B O 1
ATOM 4124 N N . HIS B 1 129 ? 3.818 74.521 78.827 1.00 70.52 129 HIS B N 1
ATOM 4125 C CA . HIS B 1 129 ? 3.511 74.517 77.398 1.00 72.08 129 HIS B CA 1
ATOM 4126 C C . HIS B 1 129 ? 2.001 74.478 77.187 1.00 74.11 129 HIS B C 1
ATOM 4127 O O . HIS B 1 129 ? 1.491 75.049 76.225 1.00 72.99 129 HIS B O 1
ATOM 4134 N N . GLN B 1 130 ? 1.309 73.761 78.073 1.00 77.65 130 GLN B N 1
ATOM 4135 C CA . GLN B 1 130 ? -0.146 73.613 78.021 1.00 79.79 130 GLN B CA 1
ATOM 4136 C C . GLN B 1 130 ? -0.870 74.884 78.462 1.00 81.89 130 GLN B C 1
ATOM 4137 O O . GLN B 1 130 ? -1.926 75.227 77.923 1.00 80.68 130 GLN B O 1
ATOM 4143 N N . GLU B 1 131 ? -0.329 75.546 79.482 1.00 85.30 131 GLU B N 1
ATOM 4144 C CA . GLU B 1 131 ? -0.916 76.778 79.998 1.00 88.44 131 GLU B CA 1
ATOM 4145 C C . GLU B 1 131 ? -0.709 77.908 78.992 1.00 89.80 131 GLU B C 1
ATOM 4146 O O . GLU B 1 131 ? -1.581 78.759 78.813 1.00 90.46 131 GLU B O 1
ATOM 4152 N N . VAL B 1 132 ? 0.451 77.902 78.340 1.00 92.43 132 VAL B N 1
ATOM 4153 C CA . VAL B 1 132 ? 0.810 78.907 77.340 1.00 94.48 132 VAL B CA 1
ATOM 4154 C C . VAL B 1 132 ? -0.047 78.808 76.074 1.00 94.74 132 VAL B C 1
ATOM 4155 O O . VAL B 1 132 ? -0.474 79.830 75.530 1.00 94.66 132 VAL B O 1
ATOM 4159 N N . ASP B 1 133 ? -0.274 77.583 75.605 1.00 94.95 133 ASP B N 1
ATOM 4160 C CA . ASP B 1 133 ? -1.078 77.340 74.406 1.00 94.67 133 ASP B CA 1
ATOM 4161 C C . ASP B 1 133 ? -2.471 77.945 74.568 1.00 95.82 133 ASP B C 1
ATOM 4162 O O . ASP B 1 133 ? -2.996 78.585 73.653 1.00 95.76 133 ASP B O 1
ATOM 4167 N N . GLY B 1 134 ? -3.047 77.761 75.753 1.00 97.15 134 GLY B N 1
ATOM 4168 C CA . GLY B 1 134 ? -4.370 78.286 76.036 1.00 97.47 134 GLY B CA 1
ATOM 4169 C C . GLY B 1 134 ? -4.434 79.795 76.180 1.00 97.38 134 GLY B C 1
ATOM 4170 O O . GLY B 1 134 ? -5.471 80.398 75.901 1.00 97.65 134 GLY B O 1
ATOM 4171 N N . LEU B 1 135 ? -3.351 80.402 76.659 1.00 96.92 135 LEU B N 1
ATOM 4172 C CA . LEU B 1 135 ? -3.300 81.850 76.833 1.00 96.90 135 LEU B CA 1
ATOM 4173 C C . LEU B 1 135 ? -3.375 82.575 75.490 1.00 96.86 135 LEU B C 1
ATOM 4174 O O . LEU B 1 135 ? -3.729 83.750 75.432 1.00 96.35 135 LEU B O 1
ATOM 4179 N N . ARG B 1 136 ? -3.005 81.876 74.422 1.00 97.60 136 ARG B N 1
ATOM 4180 C CA . ARG B 1 136 ? -3.035 82.445 73.081 1.00 98.41 136 ARG B CA 1
ATOM 4181 C C . ARG B 1 136 ? -4.413 82.257 72.458 1.00 98.53 136 ARG B C 1
ATOM 4182 O O . ARG B 1 136 ? -4.785 82.983 71.534 1.00 98.83 136 ARG B O 1
ATOM 4190 N N . GLU B 1 137 ? -5.145 81.251 72.933 1.00 98.95 137 GLU B N 1
ATOM 4191 C CA . GLU B 1 137 ? -6.480 80.963 72.419 1.00 99.23 137 GLU B CA 1
ATOM 4192 C C . GLU B 1 137 ? -7.464 82.075 72.774 1.00 99.57 137 GLU B C 1
ATOM 4193 O O . GLU B 1 137 ? -8.357 82.390 71.984 1.00 100.00 137 GLU B O 1
ATOM 4199 N N . SER B 1 138 ? -7.317 82.655 73.963 1.00 98.96 138 SER B N 1
ATOM 4200 C CA . SER B 1 138 ? -8.204 83.736 74.386 1.00 98.34 138 SER B CA 1
ATOM 4201 C C . SER B 1 138 ? -7.870 85.047 73.672 1.00 97.00 138 SER B C 1
ATOM 4202 O O . SER B 1 138 ? -8.474 86.089 73.941 1.00 96.77 138 SER B O 1
ATOM 4205 N N . GLU B 1 139 ? -6.924 84.976 72.742 1.00 96.17 139 GLU B N 1
ATOM 4206 C CA . GLU B 1 139 ? -6.503 86.134 71.967 1.00 96.38 139 GLU B CA 1
ATOM 4207 C C . GLU B 1 139 ? -6.909 85.980 70.499 1.00 97.40 139 GLU B C 1
ATOM 4208 O O . GLU B 1 139 ? -6.935 86.957 69.747 1.00 97.84 139 GLU B O 1
ATOM 4214 N N . LEU B 1 140 ? -7.217 84.749 70.098 1.00 98.69 140 LEU B N 1
ATOM 4215 C CA . LEU B 1 140 ? -7.623 84.448 68.725 1.00 99.57 140 LEU B CA 1
ATOM 4216 C C . LEU B 1 140 ? -8.984 85.052 68.363 1.00 100.00 140 LEU B C 1
ATOM 4217 O O . LEU B 1 140 ? -9.795 85.368 69.241 1.00 100.00 140 LEU B O 1
ATOM 4222 N N . ALA B 1 141 ? -9.209 85.238 67.063 1.00 100.00 141 ALA B N 1
ATOM 4223 C CA . ALA B 1 141 ? -10.463 85.793 66.557 1.00 100.00 141 ALA B CA 1
ATOM 4224 C C . ALA B 1 141 ? -11.470 84.669 66.276 1.00 100.00 141 ALA B C 1
ATOM 4225 O O . ALA B 1 141 ? -11.602 83.733 67.070 1.00 100.00 141 ALA B O 1
ATOM 4227 N N . LYS B 1 142 ? -12.196 84.779 65.165 1.00 100.00 142 LYS B N 1
ATOM 4228 C CA . LYS B 1 142 ? -13.180 83.763 64.788 1.00 100.00 142 LYS B CA 1
ATOM 4229 C C . LYS B 1 142 ? -12.501 82.510 64.227 1.00 100.00 142 LYS B C 1
ATOM 4230 O O . LYS B 1 142 ? -13.170 81.519 63.911 1.00 100.00 142 LYS B O 1
ATOM 4236 N N . SER B 1 143 ? -11.178 82.570 64.092 1.00 100.00 143 SER B N 1
ATOM 4237 C CA . SER B 1 143 ? -10.395 81.455 63.569 1.00 100.00 143 SER B CA 1
ATOM 4238 C C . SER B 1 143 ? -9.582 80.722 64.648 1.00 100.00 143 SER B C 1
ATOM 4239 O O . SER B 1 143 ? -8.409 80.380 64.444 1.00 100.00 143 SER B O 1
ATOM 4242 N N . PHE B 1 144 ? -10.216 80.478 65.795 1.00 100.00 144 PHE B N 1
ATOM 4243 C CA . PHE B 1 144 ? -9.569 79.784 66.910 1.00 100.00 144 PHE B CA 1
ATOM 4244 C C . PHE B 1 144 ? -9.410 78.279 66.652 1.00 100.00 144 PHE B C 1
ATOM 4245 O O . PHE B 1 144 ? -10.271 77.651 66.031 1.00 100.00 144 PHE B O 1
ATOM 4253 N N . ILE B 1 145 ? -8.290 77.717 67.105 1.00 100.00 145 ILE B N 1
ATOM 4254 C CA . ILE B 1 145 ? -8.026 76.287 66.932 1.00 100.00 145 ILE B CA 1
ATOM 4255 C C . ILE B 1 145 ? -8.930 75.415 67.814 1.00 100.00 145 ILE B C 1
ATOM 4256 O O . ILE B 1 145 ? -9.547 75.901 68.769 1.00 100.00 145 ILE B O 1
ATOM 4261 N N . GLY B 1 146 ? -9.031 74.135 67.464 1.00 100.00 146 GLY B N 1
ATOM 4262 C CA . GLY B 1 146 ? -9.857 73.219 68.231 1.00 100.00 146 GLY B CA 1
ATOM 4263 C C . GLY B 1 146 ? -9.113 72.549 69.374 1.00 99.93 146 GLY B C 1
ATOM 4264 O O . GLY B 1 146 ? -9.718 71.846 70.185 1.00 99.93 146 GLY B O 1
ATOM 4265 N N . THR B 1 147 ? -7.799 72.752 69.425 1.00 99.93 147 THR B N 1
ATOM 4266 C CA . THR B 1 147 ? -6.955 72.164 70.462 1.00 99.94 147 THR B CA 1
ATOM 4267 C C . THR B 1 147 ? -7.285 72.730 71.853 1.00 99.97 147 THR B C 1
ATOM 4268 O O . THR B 1 147 ? -7.052 73.911 72.121 1.00 100.00 147 THR B O 1
ATOM 4272 N N . THR B 1 148 ? -7.844 71.886 72.721 1.00 99.95 148 THR B N 1
ATOM 4273 C CA . THR B 1 148 ? -8.211 72.296 74.081 1.00 99.93 148 THR B CA 1
ATOM 4274 C C . THR B 1 148 ? -7.022 72.392 75.047 1.00 99.93 148 THR B C 1
ATOM 4275 O O . THR B 1 148 ? -6.890 71.588 75.977 1.00 99.91 148 THR B O 1
ATOM 4279 N N . LYS B 1 149 ? -6.180 73.403 74.837 1.00 99.98 149 LYS B N 1
ATOM 4280 C CA . LYS B 1 149 ? -4.999 73.644 75.670 1.00 100.00 149 LYS B CA 1
ATOM 4281 C C . LYS B 1 149 ? -4.079 72.420 75.803 1.00 99.38 149 LYS B C 1
ATOM 4282 O O . LYS B 1 149 ? -3.629 72.088 76.906 1.00 99.97 149 LYS B O 1
ATOM 4288 N N . ARG B 1 150 ? -3.823 71.740 74.688 1.00 96.90 150 ARG B N 1
ATOM 4289 C CA . ARG B 1 150 ? -2.950 70.568 74.691 1.00 93.46 150 ARG B CA 1
ATOM 4290 C C . ARG B 1 150 ? -1.480 71.011 74.703 1.00 89.47 150 ARG B C 1
ATOM 4291 O O . ARG B 1 150 ? -0.649 70.410 75.384 1.00 90.24 150 ARG B O 1
ATOM 4299 N N . GLY B 1 151 ? -1.167 72.057 73.943 1.00 83.69 151 GLY B N 1
ATOM 4300 C CA . GLY B 1 151 ? 0.191 72.575 73.908 1.00 76.34 151 GLY B CA 1
ATOM 4301 C C . GLY B 1 151 ? 1.142 71.993 72.879 1.00 71.83 151 GLY B C 1
ATOM 4302 O O . GLY B 1 151 ? 2.359 72.084 73.044 1.00 70.70 151 GLY B O 1
ATOM 4303 N N . ILE B 1 152 ? 0.605 71.413 71.810 1.00 67.98 152 ILE B N 1
ATOM 4304 C CA . ILE B 1 152 ? 1.435 70.827 70.760 1.00 64.07 152 ILE B CA 1
ATOM 4305 C C . ILE B 1 152 ? 2.221 71.909 70.023 1.00 61.31 152 ILE B C 1
ATOM 4306 O O . ILE B 1 152 ? 3.398 71.728 69.709 1.00 62.12 152 ILE B O 1
ATOM 4311 N N . GLY B 1 153 ? 1.559 73.032 69.759 1.00 58.26 153 GLY B N 1
ATOM 4312 C CA . GLY B 1 153 ? 2.198 74.142 69.071 1.00 52.84 153 GLY B CA 1
ATOM 4313 C C . GLY B 1 153 ? 3.413 74.662 69.817 1.00 48.75 153 GLY B C 1
ATOM 4314 O O . GLY B 1 153 ? 4.493 74.739 69.241 1.00 50.93 153 GLY B O 1
ATOM 4315 N N . PRO B 1 154 ? 3.264 75.063 71.092 1.00 45.29 154 PRO B N 1
ATOM 4316 C CA . PRO B 1 154 ? 4.364 75.579 71.913 1.00 44.36 154 PRO B CA 1
ATOM 4317 C C . PRO B 1 154 ? 5.535 74.604 72.034 1.00 42.45 154 PRO B C 1
ATOM 4318 O O . PRO B 1 154 ? 6.687 75.021 72.103 1.00 41.60 154 PRO B O 1
ATOM 4322 N N . ALA B 1 155 ? 5.227 73.315 72.122 1.00 41.55 155 ALA B N 1
ATOM 4323 C CA . ALA B 1 155 ? 6.259 72.290 72.227 1.00 41.85 155 ALA B CA 1
ATOM 4324 C C . ALA B 1 155 ? 7.171 72.352 71.007 1.00 43.18 155 ALA B C 1
ATOM 4325 O O . ALA B 1 155 ? 8.389 72.503 71.138 1.00 45.68 155 ALA B O 1
ATOM 4327 N N . TYR B 1 156 ? 6.583 72.203 69.822 1.00 41.77 156 TYR B N 1
ATOM 4328 C CA . TYR B 1 156 ? 7.353 72.259 68.588 1.00 41.64 156 TYR B CA 1
ATOM 4329 C C . TYR B 1 156 ? 7.955 73.642 68.372 1.00 42.14 156 TYR B C 1
ATOM 4330 O O . TYR B 1 156 ? 8.926 73.792 67.633 1.00 45.38 156 TYR B O 1
ATOM 4339 N N . SER B 1 157 ? 7.351 74.650 68.986 1.00 41.54 157 SER B N 1
ATOM 4340 C CA . SER B 1 157 ? 7.849 76.012 68.873 1.00 41.41 157 SER B CA 1
ATOM 4341 C C . SER B 1 157 ? 9.226 76.047 69.529 1.00 41.58 157 SER B C 1
ATOM 4342 O O . SER B 1 157 ? 10.198 76.497 68.921 1.00 42.00 157 SER B O 1
ATOM 4345 N N . SER B 1 158 ? 9.304 75.517 70.749 1.00 40.58 158 SER B N 1
ATOM 4346 C CA . SER B 1 158 ? 10.551 75.474 71.506 1.00 38.35 158 SER B CA 1
ATOM 4347 C C . SER B 1 158 ? 11.599 74.645 70.777 1.00 38.60 158 SER B C 1
ATOM 4348 O O . SER B 1 158 ? 12.778 74.992 70.769 1.00 39.54 158 SER B O 1
ATOM 4351 N N . LYS B 1 159 ? 11.162 73.541 70.178 1.00 37.11 159 LYS B N 1
ATOM 4352 C CA . LYS B 1 159 ? 12.057 72.658 69.437 1.00 35.08 159 LYS B CA 1
ATOM 4353 C C . LYS B 1 159 ? 12.785 73.440 68.351 1.00 34.45 159 LYS B C 1
ATOM 4354 O O . LYS B 1 159 ? 14.014 73.424 68.274 1.00 33.60 159 LYS B O 1
ATOM 4360 N N . VAL B 1 160 ? 12.000 74.078 67.489 1.00 33.55 160 VAL B N 1
ATOM 4361 C CA . VAL B 1 160 ? 12.509 74.881 66.388 1.00 33.07 160 VAL B CA 1
ATOM 4362 C C . VAL B 1 160 ? 13.419 76.015 66.873 1.00 35.53 160 VAL B C 1
ATOM 4363 O O . VAL B 1 160 ? 14.456 76.292 66.268 1.00 35.09 160 VAL B O 1
ATOM 4367 N N . ILE B 1 161 ? 13.013 76.670 67.956 1.00 38.45 161 ILE B N 1
ATOM 4368 C CA . ILE B 1 161 ? 13.778 77.762 68.556 1.00 38.54 161 ILE B CA 1
ATOM 4369 C C . ILE B 1 161 ? 15.086 77.226 69.147 1.00 40.43 161 ILE B C 1
ATOM 4370 O O . ILE B 1 161 ? 16.042 77.983 69.363 1.00 40.48 161 ILE B O 1
ATOM 4375 N N . ARG B 1 162 ? 15.108 75.916 69.397 1.00 41.36 162 ARG B N 1
ATOM 4376 C CA . ARG B 1 162 ? 16.265 75.207 69.942 1.00 40.64 162 ARG B CA 1
ATOM 4377 C C . ARG B 1 162 ? 16.551 75.442 71.430 1.00 37.77 162 ARG B C 1
ATOM 4378 O O . ARG B 1 162 ? 17.692 75.326 71.881 1.00 37.05 162 ARG B O 1
ATOM 4386 N N . ASN B 1 163 ? 15.523 75.785 72.192 1.00 36.40 163 ASN B N 1
ATOM 4387 C CA . ASN B 1 163 ? 15.698 75.994 73.622 1.00 35.75 163 ASN B CA 1
ATOM 4388 C C . ASN B 1 163 ? 14.819 75.033 74.423 1.00 34.20 163 ASN B C 1
ATOM 4389 O O . ASN B 1 163 ? 14.770 75.095 75.655 1.00 34.73 163 ASN B O 1
ATOM 4394 N N . GLY B 1 164 ? 14.130 74.146 73.713 1.00 31.65 164 GLY B N 1
ATOM 4395 C CA . GLY B 1 164 ? 13.286 73.162 74.360 1.00 31.95 164 GLY B CA 1
ATOM 4396 C C . GLY B 1 164 ? 14.147 72.085 74.995 1.00 32.90 164 GLY B C 1
ATOM 4397 O O . GLY B 1 164 ? 15.318 71.928 74.650 1.00 34.25 164 GLY B O 1
ATOM 4398 N N . ILE B 1 165 ? 13.582 71.352 75.945 1.00 32.53 165 ILE B N 1
ATOM 4399 C CA . ILE B 1 165 ? 14.327 70.294 76.620 1.00 31.36 165 ILE B CA 1
ATOM 4400 C C . ILE B 1 165 ? 13.950 68.934 76.047 1.00 30.36 165 ILE B C 1
ATOM 4401 O O . ILE B 1 165 ? 12.784 68.687 75.739 1.00 30.26 165 ILE B O 1
ATOM 4406 N N . ARG B 1 166 ? 14.941 68.066 75.872 1.00 30.73 166 ARG B N 1
ATOM 4407 C CA . ARG B 1 166 ? 14.696 66.731 75.334 1.00 33.16 166 ARG B CA 1
ATOM 4408 C C . ARG B 1 166 ? 14.695 65.682 76.442 1.00 33.73 166 ARG B C 1
ATOM 4409 O O . ARG B 1 166 ? 15.012 65.975 77.596 1.00 33.43 166 ARG B O 1
ATOM 4417 N N . VAL B 1 167 ? 14.294 64.468 76.091 1.00 34.86 167 VAL B N 1
ATOM 4418 C CA . VAL B 1 167 ? 14.233 63.364 77.040 1.00 37.32 167 VAL B CA 1
ATOM 4419 C C . VAL B 1 167 ? 15.594 63.028 77.650 1.00 39.37 167 VAL B C 1
ATOM 4420 O O . VAL B 1 167 ? 15.696 62.761 78.849 1.00 40.00 167 VAL B O 1
ATOM 4424 N N . GLY B 1 168 ? 16.621 62.990 76.807 1.00 41.37 168 GLY B N 1
ATOM 4425 C CA . GLY B 1 168 ? 17.962 62.674 77.271 1.00 43.22 168 GLY B CA 1
ATOM 4426 C C . GLY B 1 168 ? 18.543 63.714 78.209 1.00 43.72 168 GLY B C 1
ATOM 4427 O O . GLY B 1 168 ? 19.512 63.440 78.924 1.00 44.32 168 GLY B O 1
ATOM 4428 N N . ASP B 1 169 ? 17.960 64.909 78.197 1.00 43.39 169 ASP B N 1
ATOM 4429 C CA . ASP B 1 169 ? 18.418 65.998 79.049 1.00 44.56 169 ASP B CA 1
ATOM 4430 C C . ASP B 1 169 ? 18.049 65.740 80.504 1.00 44.85 169 ASP B C 1
ATOM 4431 O O . ASP B 1 169 ? 18.481 66.465 81.400 1.00 44.35 169 ASP B O 1
ATOM 4436 N N . LEU B 1 170 ? 17.221 64.723 80.728 1.00 45.33 170 LEU B N 1
ATOM 4437 C CA . LEU B 1 170 ? 16.785 64.361 82.072 1.00 46.27 170 LEU B CA 1
ATOM 4438 C C . LEU B 1 170 ? 17.894 63.674 82.858 1.00 48.84 170 LEU B C 1
ATOM 4439 O O . LEU B 1 170 ? 17.819 63.557 84.086 1.00 50.08 170 LEU B O 1
ATOM 4444 N N . ARG B 1 171 ? 18.909 63.203 82.140 1.00 48.50 171 ARG B N 1
ATOM 4445 C CA . ARG B 1 171 ? 20.038 62.517 82.751 1.00 46.66 171 ARG B CA 1
ATOM 4446 C C . ARG B 1 171 ? 21.076 63.467 83.344 1.00 45.89 171 ARG B C 1
ATOM 4447 O O . ARG B 1 171 ? 22.077 63.028 83.910 1.00 46.43 171 ARG B O 1
ATOM 4455 N N . HIS B 1 172 ? 20.849 64.764 83.183 1.00 45.81 172 HIS B N 1
ATOM 4456 C CA . HIS B 1 172 ? 21.748 65.777 83.723 1.00 49.23 172 HIS B CA 1
ATOM 4457 C C . HIS B 1 172 ? 20.898 66.734 84.540 1.00 52.81 172 HIS B C 1
ATOM 4458 O O . HIS B 1 172 ? 20.529 67.817 84.081 1.00 52.34 172 HIS B O 1
ATOM 4465 N N . MET B 1 173 ? 20.523 66.281 85.732 1.00 57.99 173 MET B N 1
ATOM 4466 C CA . MET B 1 173 ? 19.696 67.068 86.634 1.00 62.95 173 MET B CA 1
ATOM 4467 C C . MET B 1 173 ? 20.337 68.373 87.096 1.00 64.87 173 MET B C 1
ATOM 4468 O O . MET B 1 173 ? 19.659 69.237 87.661 1.00 65.69 173 MET B O 1
ATOM 4473 N N . ASP B 1 174 ? 21.644 68.490 86.887 1.00 65.52 174 ASP B N 1
ATOM 4474 C CA . ASP B 1 174 ? 22.397 69.684 87.259 1.00 67.00 174 ASP B CA 1
ATOM 4475 C C . ASP B 1 174 ? 22.120 70.882 86.353 1.00 68.71 174 ASP B C 1
ATOM 4476 O O . ASP B 1 174 ? 22.119 72.033 86.807 1.00 68.14 174 ASP B O 1
ATOM 4481 N N . THR B 1 175 ? 21.892 70.611 85.074 1.00 69.64 175 THR B N 1
ATOM 4482 C CA . THR B 1 175 ? 21.626 71.666 84.109 1.00 69.62 175 THR B CA 1
ATOM 4483 C C . THR B 1 175 ? 20.144 71.807 83.800 1.00 69.49 175 THR B C 1
ATOM 4484 O O . THR B 1 175 ? 19.717 72.821 83.249 1.00 68.72 175 THR B O 1
ATOM 4488 N N . LEU B 1 176 ? 19.357 70.808 84.189 1.00 70.02 176 LEU B N 1
ATOM 4489 C CA . LEU B 1 176 ? 17.921 70.824 83.941 1.00 70.33 176 LEU B CA 1
ATOM 4490 C C . LEU B 1 176 ? 17.221 72.077 84.468 1.00 70.42 176 LEU B C 1
ATOM 4491 O O . LEU B 1 176 ? 16.389 72.654 83.776 1.00 70.76 176 LEU B O 1
ATOM 4496 N N . PRO B 1 177 ? 17.501 72.482 85.720 1.00 70.84 177 PRO B N 1
ATOM 4497 C CA . PRO B 1 177 ? 16.846 73.685 86.246 1.00 70.57 177 PRO B CA 1
ATOM 4498 C C . PRO B 1 177 ? 17.239 74.942 85.471 1.00 69.64 177 PRO B C 1
ATOM 4499 O O . PRO B 1 177 ? 16.501 75.923 85.455 1.00 67.01 177 PRO B O 1
ATOM 4503 N N . GLN B 1 178 ? 18.429 74.910 84.879 1.00 71.66 178 GLN B N 1
ATOM 4504 C CA . GLN B 1 178 ? 18.955 76.013 84.078 1.00 72.26 178 GLN B CA 1
ATOM 4505 C C . GLN B 1 178 ? 18.148 76.122 82.783 1.00 68.98 178 GLN B C 1
ATOM 4506 O O . GLN B 1 178 ? 17.802 77.216 82.345 1.00 68.12 178 GLN B O 1
ATOM 4512 N N . LYS B 1 179 ? 17.898 74.976 82.157 1.00 65.76 179 LYS B N 1
ATOM 4513 C CA . LYS B 1 179 ? 17.120 74.911 80.926 1.00 62.32 179 LYS B CA 1
ATOM 4514 C C . LYS B 1 179 ? 15.687 75.342 81.216 1.00 61.54 179 LYS B C 1
ATOM 4515 O O . LYS B 1 179 ? 15.073 76.052 80.424 1.00 62.11 179 LYS B O 1
ATOM 4521 N N . LEU B 1 180 ? 15.149 74.848 82.329 1.00 61.05 180 LEU B N 1
ATOM 4522 C CA . LEU B 1 180 ? 13.791 75.160 82.752 1.00 61.30 180 LEU B CA 1
ATOM 4523 C C . LEU B 1 180 ? 13.565 76.658 82.857 1.00 62.50 180 LEU B C 1
ATOM 4524 O O . LEU B 1 180 ? 12.579 77.177 82.337 1.00 61.79 180 LEU B O 1
ATOM 4529 N N . ASP B 1 181 ? 14.469 77.330 83.564 1.00 65.16 181 ASP B N 1
ATOM 4530 C CA . ASP B 1 181 ? 14.398 78.774 83.767 1.00 68.09 181 ASP B CA 1
ATOM 4531 C C . ASP B 1 181 ? 14.172 79.513 82.448 1.00 68.39 181 ASP B C 1
ATOM 4532 O O . ASP B 1 181 ? 13.263 80.334 82.340 1.00 68.81 181 ASP B O 1
ATOM 4537 N N . LEU B 1 182 ? 14.979 79.190 81.440 1.00 68.39 182 LEU B N 1
ATOM 4538 C CA . LEU B 1 182 ? 14.863 79.820 80.128 1.00 67.56 182 LEU B CA 1
ATOM 4539 C C . LEU B 1 182 ? 13.489 79.631 79.495 1.00 66.21 182 LEU B C 1
ATOM 4540 O O . LEU B 1 182 ? 12.877 80.598 79.045 1.00 67.08 182 LEU B O 1
ATOM 4545 N N . LEU B 1 183 ? 13.024 78.388 79.425 1.00 63.96 183 LEU B N 1
ATOM 4546 C CA . LEU B 1 183 ? 11.718 78.103 78.844 1.00 62.30 183 LEU B CA 1
ATOM 4547 C C . LEU B 1 183 ? 10.627 78.881 79.559 1.00 63.85 183 LEU B C 1
ATOM 4548 O O . LEU B 1 183 ? 9.715 79.410 78.927 1.00 64.25 183 LEU B O 1
ATOM 4553 N N . LEU B 1 184 ? 10.705 78.907 80.885 1.00 64.82 184 LEU B N 1
ATOM 4554 C CA . LEU B 1 184 ? 9.729 79.615 81.699 1.00 66.63 184 LEU B CA 1
ATOM 4555 C C . LEU B 1 184 ? 9.886 81.127 81.580 1.00 67.39 184 LEU B C 1
ATOM 4556 O O . LEU B 1 184 ? 8.918 81.871 81.727 1.00 66.15 184 LEU B O 1
ATOM 4561 N N . SER B 1 185 ? 11.114 81.572 81.342 1.00 69.71 185 SER B N 1
ATOM 4562 C CA . SER B 1 185 ? 11.408 82.989 81.189 1.00 72.69 185 SER B CA 1
ATOM 4563 C C . SER B 1 185 ? 10.795 83.457 79.869 1.00 74.97 185 SER B C 1
ATOM 4564 O O . SER B 1 185 ? 10.190 84.527 79.803 1.00 75.33 185 SER B O 1
ATOM 4567 N N . ASP B 1 186 ? 10.942 82.634 78.831 1.00 78.02 186 ASP B N 1
ATOM 4568 C CA . ASP B 1 186 ? 10.403 82.920 77.499 1.00 81.18 186 ASP B CA 1
ATOM 4569 C C . ASP B 1 186 ? 8.880 83.027 77.595 1.00 82.62 186 ASP B C 1
ATOM 4570 O O . ASP B 1 186 ? 8.272 83.972 77.084 1.00 82.59 186 ASP B O 1
ATOM 4575 N N . ALA B 1 187 ? 8.276 82.068 78.293 1.00 83.72 187 ALA B N 1
ATOM 4576 C CA . ALA B 1 187 ? 6.830 82.022 78.473 1.00 85.54 187 ALA B CA 1
ATOM 4577 C C . ALA B 1 187 ? 6.282 83.183 79.300 1.00 87.35 187 ALA B C 1
ATOM 4578 O O . ALA B 1 187 ? 5.167 83.648 79.056 1.00 88.08 187 ALA B O 1
ATOM 4580 N N . ALA B 1 188 ? 7.039 83.606 80.309 1.00 88.92 188 ALA B N 1
ATOM 4581 C CA . ALA B 1 188 ? 6.628 84.709 81.174 1.00 90.17 188 ALA B CA 1
ATOM 4582 C C . ALA B 1 188 ? 6.785 86.054 80.476 1.00 91.16 188 ALA B C 1
ATOM 4583 O O . ALA B 1 188 ? 5.960 86.951 80.650 1.00 91.76 188 ALA B O 1
ATOM 4585 N N . ALA B 1 189 ? 7.876 86.206 79.731 1.00 92.30 189 ALA B N 1
ATOM 4586 C CA . ALA B 1 189 ? 8.151 87.440 79.004 1.00 93.28 189 ALA B CA 1
ATOM 4587 C C . ALA B 1 189 ? 7.104 87.678 77.919 1.00 94.50 189 ALA B C 1
ATOM 4588 O O . ALA B 1 189 ? 6.755 88.821 77.621 1.00 94.66 189 ALA B O 1
ATOM 4590 N N . ARG B 1 190 ? 6.609 86.590 77.338 1.00 95.99 190 ARG B N 1
ATOM 4591 C CA . ARG B 1 190 ? 5.604 86.657 76.285 1.00 97.39 190 ARG B CA 1
ATOM 4592 C C . ARG B 1 190 ? 4.211 86.991 76.827 1.00 97.89 190 ARG B C 1
ATOM 4593 O O . ARG B 1 190 ? 3.675 88.070 76.565 1.00 98.53 190 ARG B O 1
ATOM 4601 N N . PHE B 1 191 ? 3.623 86.054 77.564 1.00 97.71 191 PHE B N 1
ATOM 4602 C CA . PHE B 1 191 ? 2.293 86.251 78.128 1.00 97.36 191 PHE B CA 1
ATOM 4603 C C . PHE B 1 191 ? 2.320 86.781 79.553 1.00 97.62 191 PHE B C 1
ATOM 4604 O O . PHE B 1 191 ? 2.849 86.136 80.459 1.00 97.45 191 PHE B O 1
ATOM 4612 N N . GLN B 1 192 ? 1.727 87.955 79.745 1.00 98.11 192 GLN B N 1
ATOM 4613 C CA . GLN B 1 192 ? 1.666 88.583 81.060 1.00 98.74 192 GLN B CA 1
ATOM 4614 C C . GLN B 1 192 ? 0.778 87.799 82.024 1.00 98.76 192 GLN B C 1
ATOM 4615 O O . GLN B 1 192 ? 0.940 87.888 83.243 1.00 98.31 192 GLN B O 1
ATOM 4621 N N . GLY B 1 193 ? -0.161 87.038 81.467 1.00 98.94 193 GLY B N 1
ATOM 4622 C CA . GLY B 1 193 ? -1.066 86.250 82.283 1.00 98.30 193 GLY B CA 1
ATOM 4623 C C . GLY B 1 193 ? -0.406 85.036 82.906 1.00 98.41 193 GLY B C 1
ATOM 4624 O O . GLY B 1 193 ? -0.970 84.424 83.813 1.00 98.65 193 GLY B O 1
ATOM 4625 N N . PHE B 1 194 ? 0.779 84.683 82.412 1.00 98.64 194 PHE B N 1
ATOM 4626 C CA . PHE B 1 194 ? 1.531 83.531 82.909 1.00 97.54 194 PHE B CA 1
ATOM 4627 C C . PHE B 1 194 ? 2.106 83.762 84.308 1.00 97.99 194 PHE B C 1
ATOM 4628 O O . PHE B 1 194 ? 3.073 84.509 84.480 1.00 96.64 194 PHE B O 1
ATOM 4636 N N . LYS B 1 195 ? 1.506 83.103 85.297 1.00 99.32 195 LYS B N 1
ATOM 4637 C CA . LYS B 1 195 ? 1.937 83.210 86.690 1.00 100.00 195 LYS B CA 1
ATOM 4638 C C . LYS B 1 195 ? 3.282 82.507 86.879 1.00 100.00 195 LYS B C 1
ATOM 4639 O O . LYS B 1 195 ? 3.339 81.283 87.046 1.00 100.00 195 LYS B O 1
ATOM 4645 N N . TYR B 1 196 ? 4.361 83.282 86.850 1.00 100.00 196 TYR B N 1
ATOM 4646 C CA . TYR B 1 196 ? 5.699 82.725 87.010 1.00 100.00 196 TYR B CA 1
ATOM 4647 C C . TYR B 1 196 ? 6.371 83.161 88.307 1.00 100.00 196 TYR B C 1
ATOM 4648 O O . TYR B 1 196 ? 6.595 84.353 88.539 1.00 99.48 196 TYR B O 1
ATOM 4657 N N . THR B 1 197 ? 6.721 82.181 89.133 1.00 99.86 197 THR B N 1
ATOM 4658 C CA . THR B 1 197 ? 7.384 82.437 90.407 1.00 99.95 197 THR B CA 1
ATOM 4659 C C . THR B 1 197 ? 8.608 81.536 90.573 1.00 99.68 197 THR B C 1
ATOM 4660 O O . THR B 1 197 ? 8.711 80.487 89.931 1.00 99.60 197 THR B O 1
ATOM 4664 N N . PRO B 1 198 ? 9.600 81.984 91.363 1.00 99.38 198 PRO B N 1
ATOM 4665 C CA . PRO B 1 198 ? 10.811 81.187 91.588 1.00 99.24 198 PRO B CA 1
ATOM 4666 C C . PRO B 1 198 ? 10.486 79.885 92.320 1.00 99.46 198 PRO B C 1
ATOM 4667 O O . PRO B 1 198 ? 11.296 78.959 92.343 1.00 100.00 198 PRO B O 1
ATOM 4671 N N . GLU B 1 199 ? 9.298 79.830 92.915 1.00 99.13 199 GLU B N 1
ATOM 4672 C CA . GLU B 1 199 ? 8.847 78.652 93.648 1.00 99.41 199 GLU B CA 1
ATOM 4673 C C . GLU B 1 199 ? 8.304 77.592 92.688 1.00 99.53 199 GLU B C 1
ATOM 4674 O O . GLU B 1 199 ? 8.397 76.392 92.958 1.00 99.78 199 GLU B O 1
ATOM 4680 N N . MET B 1 200 ? 7.698 78.046 91.592 1.00 99.36 200 MET B N 1
ATOM 4681 C CA . MET B 1 200 ? 7.145 77.153 90.574 1.00 98.86 200 MET B CA 1
ATOM 4682 C C . MET B 1 200 ? 8.252 76.526 89.737 1.00 98.37 200 MET B C 1
ATOM 4683 O O . MET B 1 200 ? 8.038 75.518 89.064 1.00 99.07 200 MET B O 1
ATOM 4688 N N . LEU B 1 201 ? 9.420 77.159 89.741 1.00 97.39 201 LEU B N 1
ATOM 4689 C CA . LEU B 1 201 ? 10.567 76.657 88.996 1.00 96.02 201 LEU B CA 1
ATOM 4690 C C . LEU B 1 201 ? 11.082 75.429 89.736 1.00 95.07 201 LEU B C 1
ATOM 4691 O O . LEU B 1 201 ? 11.345 74.390 89.131 1.00 95.08 201 LEU B O 1
ATOM 4696 N N . ARG B 1 202 ? 11.230 75.570 91.050 1.00 94.28 202 ARG B N 1
ATOM 4697 C CA . ARG B 1 202 ? 11.703 74.496 91.914 1.00 93.73 202 ARG B CA 1
ATOM 4698 C C . ARG B 1 202 ? 10.675 73.368 91.975 1.00 91.86 202 ARG B C 1
ATOM 4699 O O . ARG B 1 202 ? 11.010 72.227 92.292 1.00 90.76 202 ARG B O 1
ATOM 4707 N N . GLU B 1 203 ? 9.422 73.707 91.688 1.00 90.31 203 GLU B N 1
ATOM 4708 C CA . GLU B 1 203 ? 8.324 72.746 91.699 1.00 90.08 203 GLU B CA 1
ATOM 4709 C C . GLU B 1 203 ? 8.524 71.660 90.639 1.00 87.95 203 GLU B C 1
ATOM 4710 O O . GLU B 1 203 ? 8.593 70.472 90.965 1.00 86.88 203 GLU B O 1
ATOM 4716 N N . GLU B 1 204 ? 8.608 72.068 89.374 1.00 85.84 204 GLU B N 1
ATOM 4717 C CA . GLU B 1 204 ? 8.795 71.126 88.274 1.00 83.14 204 GLU B CA 1
ATOM 4718 C C . GLU B 1 204 ? 10.179 70.483 88.252 1.00 81.16 204 GLU B C 1
ATOM 4719 O O . GLU B 1 204 ? 10.378 69.464 87.591 1.00 81.21 204 GLU B O 1
ATOM 4725 N N . VAL B 1 205 ? 11.146 71.102 88.923 1.00 78.87 205 VAL B N 1
ATOM 4726 C CA . VAL B 1 205 ? 12.496 70.553 88.978 1.00 76.84 205 VAL B CA 1
ATOM 4727 C C . VAL B 1 205 ? 12.474 69.278 89.816 1.00 75.73 205 VAL B C 1
ATOM 4728 O O . VAL B 1 205 ? 13.034 68.254 89.420 1.00 73.47 205 VAL B O 1
ATOM 4732 N N . GLU B 1 206 ? 11.826 69.356 90.973 1.00 76.08 206 GLU B N 1
ATOM 4733 C CA . GLU B 1 206 ? 11.712 68.212 91.870 1.00 76.86 206 GLU B CA 1
ATOM 4734 C C . GLU B 1 206 ? 10.783 67.176 91.252 1.00 74.34 206 GLU B C 1
ATOM 4735 O O . GLU B 1 206 ? 11.031 65.976 91.337 1.00 74.63 206 GLU B O 1
ATOM 4741 N N . ALA B 1 207 ? 9.708 67.656 90.634 1.00 72.36 207 ALA B N 1
ATOM 4742 C CA . ALA B 1 207 ? 8.723 66.793 89.994 1.00 69.57 207 ALA B CA 1
ATOM 4743 C C . ALA B 1 207 ? 9.327 65.994 88.843 1.00 68.21 207 ALA B C 1
ATOM 4744 O O . ALA B 1 207 ? 9.129 64.780 88.747 1.00 66.75 207 ALA B O 1
ATOM 4746 N N . TYR B 1 208 ? 10.024 66.687 87.948 1.00 67.39 208 TYR B N 1
ATOM 4747 C CA . TYR B 1 208 ? 10.650 66.039 86.805 1.00 66.63 208 TYR B CA 1
ATOM 4748 C C . TYR B 1 208 ? 11.856 65.175 87.171 1.00 67.38 208 TYR B C 1
ATOM 4749 O O . TYR B 1 208 ? 12.322 64.373 86.354 1.00 65.89 208 TYR B O 1
ATOM 4758 N N . LYS B 1 209 ? 12.368 65.356 88.386 1.00 67.99 209 LYS B N 1
ATOM 4759 C CA . LYS B 1 209 ? 13.493 64.562 88.867 1.00 67.51 209 LYS B CA 1
ATOM 4760 C C . LYS B 1 209 ? 12.964 63.151 89.088 1.00 66.03 209 LYS B C 1
ATOM 4761 O O . LYS B 1 209 ? 13.606 62.171 88.719 1.00 64.56 209 LYS B O 1
ATOM 4767 N N . ARG B 1 210 ? 11.775 63.073 89.681 1.00 66.13 210 ARG B N 1
ATOM 4768 C CA . ARG B 1 210 ? 11.114 61.804 89.962 1.00 66.85 210 ARG B CA 1
ATOM 4769 C C . ARG B 1 210 ? 10.778 61.128 88.637 1.00 64.64 210 ARG B C 1
ATOM 4770 O O . ARG B 1 210 ? 10.849 59.901 88.510 1.00 63.17 210 ARG B O 1
ATOM 4778 N N . TYR B 1 211 ? 10.339 61.940 87.679 1.00 62.75 211 TYR B N 1
ATOM 4779 C CA . TYR B 1 211 ? 9.989 61.459 86.349 1.00 59.94 211 TYR B CA 1
ATOM 4780 C C . TYR B 1 211 ? 11.236 60.934 85.652 1.00 57.14 211 TYR B C 1
ATOM 4781 O O . TYR B 1 211 ? 11.174 59.951 84.915 1.00 55.55 211 TYR B O 1
ATOM 4790 N N . ALA B 1 212 ? 12.348 61.639 85.843 1.00 54.16 212 ALA B N 1
ATOM 4791 C CA . ALA B 1 212 ? 13.625 61.269 85.243 1.00 52.59 212 ALA B CA 1
ATOM 4792 C C . ALA B 1 212 ? 14.101 59.909 85.743 1.00 52.27 212 ALA B C 1
ATOM 4793 O O . ALA B 1 212 ? 14.626 59.105 84.967 1.00 50.92 212 ALA B O 1
ATOM 4795 N N . ASP B 1 213 ? 13.934 59.672 87.043 1.00 52.43 213 ASP B N 1
ATOM 4796 C CA . ASP B 1 213 ? 14.335 58.412 87.658 1.00 52.53 213 ASP B CA 1
ATOM 4797 C C . ASP B 1 213 ? 13.416 57.303 87.164 1.00 51.03 213 ASP B C 1
ATOM 4798 O O . ASP B 1 213 ? 13.853 56.181 86.894 1.00 50.08 213 ASP B O 1
ATOM 4803 N N . ARG B 1 214 ? 12.136 57.633 87.048 1.00 50.47 214 ARG B N 1
ATOM 4804 C CA . ARG B 1 214 ? 11.117 56.697 86.593 1.00 50.72 214 ARG B CA 1
ATOM 4805 C C . ARG B 1 214 ? 11.241 56.359 85.103 1.00 49.48 214 ARG B C 1
ATOM 4806 O O . ARG B 1 214 ? 11.132 55.194 84.706 1.00 49.57 214 ARG B O 1
ATOM 4814 N N . LEU B 1 215 ? 11.444 57.383 84.283 1.00 47.39 215 LEU B N 1
ATOM 4815 C CA . LEU B 1 215 ? 11.568 57.205 82.844 1.00 45.57 215 LEU B CA 1
ATOM 4816 C C . LEU B 1 215 ? 12.879 56.539 82.428 1.00 44.06 215 LEU B C 1
ATOM 4817 O O . LEU B 1 215 ? 12.944 55.899 81.379 1.00 42.45 215 LEU B O 1
ATOM 4822 N N . GLU B 1 216 ? 13.902 56.677 83.265 1.00 43.11 216 GLU B N 1
ATOM 4823 C CA . GLU B 1 216 ? 15.230 56.125 83.004 1.00 43.35 216 GLU B CA 1
ATOM 4824 C C . GLU B 1 216 ? 15.288 54.780 82.274 1.00 42.33 216 GLU B C 1
ATOM 4825 O O . GLU B 1 216 ? 15.965 54.652 81.253 1.00 43.48 216 GLU B O 1
ATOM 4831 N N . PRO B 1 217 ? 14.591 53.754 82.789 1.00 41.26 217 PRO B N 1
ATOM 4832 C CA . PRO B 1 217 ? 14.628 52.454 82.114 1.00 40.93 217 PRO B CA 1
ATOM 4833 C C . PRO B 1 217 ? 14.061 52.517 80.700 1.00 42.17 217 PRO B C 1
ATOM 4834 O O . PRO B 1 217 ? 14.461 51.741 79.832 1.00 44.30 217 PRO B O 1
ATOM 4838 N N . TYR B 1 218 ? 13.101 53.414 80.499 1.00 42.70 218 TYR B N 1
ATOM 4839 C CA . TYR B 1 218 ? 12.445 53.591 79.208 1.00 45.13 218 TYR B CA 1
ATOM 4840 C C . TYR B 1 218 ? 13.302 54.266 78.142 1.00 45.02 218 TYR B C 1
ATOM 4841 O O . TYR B 1 218 ? 13.252 53.887 76.968 1.00 45.96 218 TYR B O 1
ATOM 4850 N N . ILE B 1 219 ? 14.048 55.291 78.546 1.00 42.18 219 ILE B N 1
ATOM 4851 C CA . ILE B 1 219 ? 14.896 56.033 77.621 1.00 39.85 219 ILE B CA 1
ATOM 4852 C C . ILE B 1 219 ? 15.844 55.136 76.838 1.00 39.95 219 ILE B C 1
ATOM 4853 O O . ILE B 1 219 ? 16.621 54.379 77.423 1.00 41.27 219 ILE B O 1
ATOM 4858 N N . THR B 1 220 ? 15.779 55.238 75.514 1.00 39.63 220 THR B N 1
ATOM 4859 C CA . THR B 1 220 ? 16.631 54.456 74.620 1.00 40.24 220 THR B CA 1
ATOM 4860 C C . THR B 1 220 ? 16.907 55.199 73.307 1.00 41.69 220 THR B C 1
ATOM 4861 O O . THR B 1 220 ? 16.137 56.072 72.905 1.00 41.62 220 THR B O 1
ATOM 4865 N N . ASP B 1 221 ? 18.028 54.867 72.663 1.00 42.88 221 ASP B N 1
ATOM 4866 C CA . ASP B 1 221 ? 18.408 55.491 71.394 1.00 41.54 221 ASP B CA 1
ATOM 4867 C C . ASP B 1 221 ? 17.535 54.900 70.286 1.00 40.88 221 ASP B C 1
ATOM 4868 O O . ASP B 1 221 ? 17.833 53.840 69.725 1.00 40.06 221 ASP B O 1
ATOM 4873 N N . THR B 1 222 ? 16.426 55.576 70.022 1.00 40.60 222 THR B N 1
ATOM 4874 C CA . THR B 1 222 ? 15.466 55.166 69.014 1.00 39.40 222 THR B CA 1
ATOM 4875 C C . THR B 1 222 ? 16.059 55.002 67.621 1.00 39.27 222 THR B C 1
ATOM 4876 O O . THR B 1 222 ? 15.825 53.991 66.957 1.00 38.16 222 THR B O 1
ATOM 4880 N N . VAL B 1 223 ? 16.786 56.018 67.169 1.00 39.50 223 VAL B N 1
ATOM 4881 C CA . VAL B 1 223 ? 17.404 55.994 65.851 1.00 36.68 223 VAL B CA 1
ATOM 4882 C C . VAL B 1 223 ? 18.251 54.734 65.698 1.00 36.45 223 VAL B C 1
ATOM 4883 O O . VAL B 1 223 ? 18.065 53.964 64.754 1.00 34.83 223 VAL B O 1
ATOM 4887 N N . HIS B 1 224 ? 19.162 54.526 66.646 1.00 35.65 224 HIS B N 1
ATOM 4888 C CA . HIS B 1 224 ? 20.029 53.355 66.638 1.00 36.66 224 HIS B CA 1
ATOM 4889 C C . HIS B 1 224 ? 19.177 52.094 66.649 1.00 36.00 224 HIS B C 1
ATOM 4890 O O . HIS B 1 224 ? 19.306 51.245 65.769 1.00 35.29 224 HIS B O 1
ATOM 4897 N N . PHE B 1 225 ? 18.311 51.980 67.650 1.00 34.88 225 PHE B N 1
ATOM 4898 C CA . PHE B 1 225 ? 17.441 50.818 67.779 1.00 36.21 225 PHE B CA 1
ATOM 4899 C C . PHE B 1 225 ? 16.715 50.449 66.489 1.00 35.10 225 PHE B C 1
ATOM 4900 O O . PHE B 1 225 ? 16.837 49.328 66.004 1.00 34.68 225 PHE B O 1
ATOM 4908 N N . ILE B 1 226 ? 15.930 51.385 65.966 1.00 33.42 226 ILE B N 1
ATOM 4909 C CA . ILE B 1 226 ? 15.171 51.158 64.746 1.00 33.18 226 ILE B CA 1
ATOM 4910 C C . ILE B 1 226 ? 16.045 50.643 63.611 1.00 34.91 226 ILE B C 1
ATOM 4911 O O . ILE B 1 226 ? 15.708 49.653 62.963 1.00 32.03 226 ILE B O 1
ATOM 4916 N N . ASN B 1 227 ? 17.146 51.341 63.357 1.00 38.83 227 ASN B N 1
ATOM 4917 C CA . ASN B 1 227 ? 18.069 50.972 62.288 1.00 40.64 227 ASN B CA 1
ATOM 4918 C C . ASN B 1 227 ? 18.707 49.613 62.504 1.00 40.01 227 ASN B C 1
ATOM 4919 O O . ASN B 1 227 ? 18.775 48.797 61.582 1.00 38.18 227 ASN B O 1
ATOM 4924 N N . ASP B 1 228 ? 19.190 49.384 63.719 1.00 40.52 228 ASP B N 1
ATOM 4925 C CA . ASP B 1 228 ? 19.824 48.121 64.066 1.00 42.98 228 ASP B CA 1
ATOM 4926 C C . ASP B 1 228 ? 18.801 47.004 63.893 1.00 41.42 228 ASP B C 1
ATOM 4927 O O . ASP B 1 228 ? 19.080 45.974 63.280 1.00 43.28 228 ASP B O 1
ATOM 4932 N N . SER B 1 229 ? 17.602 47.225 64.418 1.00 37.37 229 SER B N 1
ATOM 4933 C CA . SER B 1 229 ? 16.541 46.239 64.313 1.00 35.60 229 SER B CA 1
ATOM 4934 C C . SER B 1 229 ? 16.214 45.939 62.854 1.00 34.67 229 SER B C 1
ATOM 4935 O O . SER B 1 229 ? 16.028 44.781 62.478 1.00 33.72 229 SER B O 1
ATOM 4938 N N . ILE B 1 230 ? 16.142 46.984 62.038 1.00 33.74 230 ILE B N 1
ATOM 4939 C CA . ILE B 1 230 ? 15.838 46.822 60.626 1.00 36.81 230 ILE B CA 1
ATOM 4940 C C . ILE B 1 230 ? 16.887 45.972 59.904 1.00 41.97 230 ILE B C 1
ATOM 4941 O O . ILE B 1 230 ? 16.546 45.154 59.047 1.00 43.57 230 ILE B O 1
ATOM 4946 N N . SER B 1 231 ? 18.164 46.177 60.214 1.00 46.01 231 SER B N 1
ATOM 4947 C CA . SER B 1 231 ? 19.199 45.370 59.576 1.00 49.58 231 SER B CA 1
ATOM 4948 C C . SER B 1 231 ? 19.171 43.941 60.133 1.00 50.12 231 SER B C 1
ATOM 4949 O O . SER B 1 231 ? 19.646 42.996 59.489 1.00 47.94 231 SER B O 1
ATOM 4952 N N . GLN B 1 232 ? 18.567 43.790 61.310 1.00 51.96 232 GLN B N 1
ATOM 4953 C CA . GLN B 1 232 ? 18.429 42.492 61.960 1.00 55.08 232 GLN B CA 1
ATOM 4954 C C . GLN B 1 232 ? 17.209 41.742 6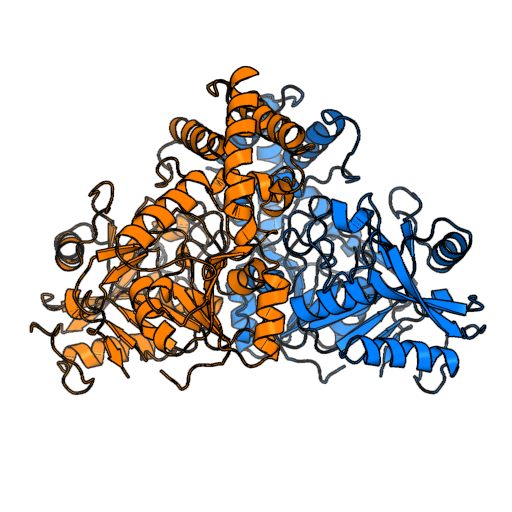1.419 1.00 54.35 232 GLN B C 1
ATOM 4955 O O . GLN B 1 232 ? 16.845 40.672 61.918 1.00 52.76 232 GLN B O 1
ATOM 4961 N N . LYS B 1 233 ? 16.597 42.316 60.387 1.00 54.26 233 LYS B N 1
ATOM 4962 C CA . LYS B 1 233 ? 15.423 41.760 59.720 1.00 54.58 233 LYS B CA 1
ATOM 4963 C C . LYS B 1 233 ? 14.123 41.779 60.536 1.00 52.98 233 LYS B C 1
ATOM 4964 O O . LYS B 1 233 ? 13.176 41.044 60.231 1.00 51.45 233 LYS B O 1
ATOM 4970 N N . LYS B 1 234 ? 14.077 42.627 61.561 1.00 51.64 234 LYS B N 1
ATOM 4971 C CA . LYS B 1 234 ? 12.890 42.756 62.403 1.00 50.47 234 LYS B CA 1
ATOM 4972 C C . LYS B 1 234 ? 11.840 43.615 61.696 1.00 49.85 234 LYS B C 1
ATOM 4973 O O . LYS B 1 234 ? 12.171 44.638 61.093 1.00 51.02 234 LYS B O 1
ATOM 4979 N N . LYS B 1 235 ? 10.580 43.189 61.762 1.00 48.27 235 LYS B N 1
ATOM 4980 C CA . LYS B 1 235 ? 9.478 43.911 61.127 1.00 44.16 235 LYS B CA 1
ATOM 4981 C C . LYS B 1 235 ? 9.091 45.166 61.901 1.00 40.62 235 LYS B C 1
ATOM 4982 O O . LYS B 1 235 ? 8.905 45.126 63.121 1.00 38.46 235 LYS B O 1
ATOM 4988 N N . VAL B 1 236 ? 8.976 46.281 61.188 1.00 36.36 236 VAL B N 1
ATOM 4989 C CA . VAL B 1 236 ? 8.622 47.546 61.817 1.00 34.99 236 VAL B CA 1
ATOM 4990 C C . VAL B 1 236 ? 7.361 48.153 61.218 1.00 34.03 236 VAL B C 1
ATOM 4991 O O . VAL B 1 236 ? 7.262 48.326 60.006 1.00 32.59 236 VAL B O 1
ATOM 4995 N N . LEU B 1 237 ? 6.394 48.459 62.076 1.00 33.99 237 LEU B N 1
ATOM 4996 C CA . LEU B 1 237 ? 5.148 49.074 61.641 1.00 33.95 237 LEU B CA 1
ATOM 4997 C C . LEU B 1 237 ? 5.052 50.457 62.253 1.00 33.41 237 LEU B C 1
ATOM 4998 O O . LEU B 1 237 ? 4.893 50.599 63.469 1.00 32.45 237 LEU B O 1
ATOM 5003 N N . VAL B 1 238 ? 5.149 51.475 61.408 1.00 32.53 238 VAL B N 1
ATOM 5004 C CA . VAL B 1 238 ? 5.070 52.844 61.882 1.00 34.13 238 VAL B CA 1
ATOM 5005 C C . VAL B 1 238 ? 3.616 53.276 61.981 1.00 36.68 238 VAL B C 1
ATOM 5006 O O . VAL B 1 238 ? 2.838 53.092 61.042 1.00 38.80 238 VAL B O 1
ATOM 5010 N N . GLU B 1 239 ? 3.257 53.828 63.135 1.00 36.90 239 GLU B N 1
ATOM 5011 C CA . GLU B 1 239 ? 1.904 54.291 63.396 1.00 35.76 239 GLU B CA 1
ATOM 5012 C C . GLU B 1 239 ? 1.768 55.781 63.140 1.00 36.07 239 GLU B C 1
ATOM 5013 O O . GLU B 1 239 ? 2.384 56.600 63.829 1.00 34.83 239 GLU B O 1
ATOM 5019 N N . GLY B 1 240 ? 0.959 56.123 62.141 1.00 37.05 240 GLY B N 1
ATOM 5020 C CA . GLY B 1 240 ? 0.731 57.515 61.803 1.00 38.86 240 GLY B CA 1
ATOM 5021 C C . GLY B 1 240 ? 0.004 58.241 62.916 1.00 40.58 240 GLY B C 1
ATOM 5022 O O . GLY B 1 240 ? -1.027 57.772 63.405 1.00 37.64 240 GLY B O 1
ATOM 5023 N N . GLY B 1 241 ? 0.550 59.386 63.317 1.00 44.32 241 GLY B N 1
ATOM 5024 C CA . GLY B 1 241 ? -0.046 60.171 64.382 1.00 47.29 241 GLY B CA 1
ATOM 5025 C C . GLY B 1 241 ? -1.456 60.605 64.045 1.00 48.26 241 GLY B C 1
ATOM 5026 O O . GLY B 1 241 ? -2.407 60.251 64.746 1.00 52.15 241 GLY B O 1
ATOM 5027 N N . GLN B 1 242 ? -1.588 61.385 62.975 1.00 46.24 242 GLN B N 1
ATOM 5028 C CA . GLN B 1 242 ? -2.889 61.871 62.529 1.00 44.89 242 GLN B CA 1
ATOM 5029 C C . GLN B 1 242 ? -2.969 61.782 61.014 1.00 45.02 242 GLN B C 1
ATOM 5030 O O . GLN B 1 242 ? -2.169 61.075 60.391 1.00 46.87 242 GLN B O 1
ATOM 5036 N N . ALA B 1 243 ? -3.928 62.490 60.424 1.00 43.67 243 ALA B N 1
ATOM 5037 C CA . ALA B 1 243 ? -4.111 62.480 58.972 1.00 41.24 243 ALA B CA 1
ATOM 5038 C C . ALA B 1 243 ? -3.321 63.575 58.257 1.00 38.82 243 ALA B C 1
ATOM 5039 O O . ALA B 1 243 ? -3.001 64.610 58.851 1.00 37.79 243 ALA B O 1
ATOM 5041 N N . THR B 1 244 ? -3.050 63.360 56.973 1.00 35.72 244 THR B N 1
ATOM 5042 C CA . THR B 1 244 ? -2.273 64.307 56.171 1.00 33.94 244 THR B CA 1
ATOM 5043 C C . THR B 1 244 ? -2.899 65.685 55.922 1.00 31.84 244 THR B C 1
ATOM 5044 O O . THR B 1 244 ? -2.180 66.672 55.753 1.00 30.98 244 THR B O 1
ATOM 5048 N N . MET B 1 245 ? -4.225 65.765 55.888 1.00 29.09 245 MET B N 1
ATOM 5049 C CA . MET B 1 245 ? -4.878 67.048 55.656 1.00 28.38 245 MET B CA 1
ATOM 5050 C C . MET B 1 245 ? -4.675 67.968 56.863 1.00 29.89 245 MET B C 1
ATOM 5051 O O . MET B 1 245 ? -5.063 69.137 56.845 1.00 27.80 245 MET B O 1
ATOM 5056 N N . LEU B 1 246 ? -4.088 67.416 57.921 1.00 30.94 246 LEU B N 1
ATOM 5057 C CA . LEU B 1 246 ? -3.797 68.169 59.135 1.00 31.03 246 LEU B CA 1
ATOM 5058 C C . LEU B 1 246 ? -2.302 68.461 59.203 1.00 32.25 246 LEU B C 1
ATOM 5059 O O . LEU B 1 246 ? -1.815 69.008 60.192 1.00 33.21 246 LEU B O 1
ATOM 5064 N N . ASP B 1 247 ? -1.582 68.075 58.154 1.00 33.20 247 ASP B N 1
ATOM 5065 C CA . ASP B 1 247 ? -0.138 68.280 58.077 1.00 33.29 247 ASP B CA 1
ATOM 5066 C C . ASP B 1 247 ? 0.198 69.766 58.128 1.00 31.58 247 ASP B C 1
ATOM 5067 O O . ASP B 1 247 ? -0.539 70.597 57.593 1.00 34.09 247 ASP B O 1
ATOM 5072 N N . ILE B 1 248 ? 1.294 70.101 58.798 1.00 27.87 248 ILE B N 1
ATOM 5073 C CA . ILE B 1 248 ? 1.723 71.488 58.921 1.00 27.55 248 ILE B CA 1
ATOM 5074 C C . ILE B 1 248 ? 2.045 72.117 57.557 1.00 26.97 248 ILE B C 1
ATOM 5075 O O . ILE B 1 248 ? 1.947 73.333 57.392 1.00 25.33 248 ILE B O 1
ATOM 5080 N N . ASP B 1 249 ? 2.412 71.287 56.586 1.00 30.09 249 ASP B N 1
ATOM 5081 C CA . ASP B 1 249 ? 2.754 71.754 55.242 1.00 34.74 249 ASP B CA 1
ATOM 5082 C C . ASP B 1 249 ? 1.659 71.533 54.208 1.00 35.82 249 ASP B C 1
ATOM 5083 O O . ASP B 1 249 ? 1.182 72.476 53.569 1.00 37.09 249 ASP B O 1
ATOM 5088 N N . PHE B 1 250 ? 1.297 70.270 54.017 1.00 36.19 250 PHE B N 1
ATOM 5089 C CA . PHE B 1 250 ? 0.304 69.886 53.023 1.00 36.84 250 PHE B CA 1
ATOM 5090 C C . PHE B 1 250 ? -1.154 69.962 53.472 1.00 36.53 250 PHE B C 1
ATOM 5091 O O . PHE B 1 250 ? -2.064 69.622 52.706 1.00 34.98 250 PHE B O 1
ATOM 5099 N N . GLY B 1 251 ? -1.373 70.401 54.705 1.00 35.77 251 GLY B N 1
ATOM 5100 C CA . GLY B 1 251 ? -2.727 70.503 55.214 1.00 36.45 251 GLY B CA 1
ATOM 5101 C C . GLY B 1 251 ? -3.482 71.752 54.792 1.00 35.11 251 GLY B C 1
ATOM 5102 O O . GLY B 1 251 ? -3.174 72.379 53.775 1.00 37.14 251 GLY B O 1
ATOM 5103 N N . THR B 1 252 ? -4.500 72.091 55.575 1.00 33.55 252 THR B N 1
ATOM 5104 C CA . THR B 1 252 ? -5.335 73.260 55.330 1.00 31.68 252 THR B CA 1
ATOM 5105 C C . THR B 1 252 ? -4.903 74.397 56.254 1.00 30.71 252 THR B C 1
ATOM 5106 O O . THR B 1 252 ? -5.717 74.982 56.975 1.00 29.34 252 THR B O 1
ATOM 5110 N N . TYR B 1 253 ? -3.606 74.695 56.231 1.00 29.75 253 TYR B N 1
ATOM 5111 C CA . TYR B 1 253 ? -3.013 75.750 57.053 1.00 30.48 253 TYR B CA 1
ATOM 5112 C C . TYR B 1 253 ? -3.887 77.017 57.080 1.00 29.40 253 TYR B C 1
ATOM 5113 O O . TYR B 1 253 ? -4.392 77.453 56.042 1.00 29.87 253 TYR B O 1
ATOM 5122 N N . PRO B 1 254 ? -4.037 77.652 58.259 1.00 27.39 254 PRO B N 1
ATOM 5123 C CA . PRO B 1 254 ? -3.475 77.310 59.570 1.00 29.17 254 PRO B CA 1
ATOM 5124 C C . PRO B 1 254 ? -4.316 76.352 60.417 1.00 31.22 254 PRO B C 1
ATOM 5125 O O . PRO B 1 254 ? -4.125 76.255 61.629 1.00 30.49 254 PRO B O 1
ATOM 5129 N N . PHE B 1 255 ? -5.264 75.669 59.791 1.00 33.54 255 PHE B N 1
ATOM 5130 C CA . PHE B 1 255 ? -6.102 74.735 60.526 1.00 36.97 255 PHE B CA 1
ATOM 5131 C C . PHE B 1 255 ? -5.544 73.330 60.454 1.00 38.76 255 PHE B C 1
ATOM 5132 O O . PHE B 1 255 ? -6.207 72.391 60.018 1.00 39.60 255 PHE B O 1
ATOM 5140 N N . VAL B 1 256 ? -4.308 73.206 60.929 1.00 37.71 256 VAL B N 1
ATOM 5141 C CA . VAL B 1 256 ? -3.584 71.943 60.943 1.00 36.26 256 VAL B CA 1
ATOM 5142 C C . VAL B 1 256 ? -2.842 71.779 62.265 1.00 36.57 256 VAL B C 1
ATOM 5143 O O . VAL B 1 256 ? -2.917 72.645 63.135 1.00 36.15 256 VAL B O 1
ATOM 5147 N N . THR B 1 257 ? -2.188 70.637 62.442 1.00 37.41 257 THR B N 1
ATOM 5148 C CA . THR B 1 257 ? -1.410 70.398 63.651 1.00 37.06 257 THR B CA 1
ATOM 5149 C C . THR B 1 257 ? 0.029 70.831 63.351 1.00 35.84 257 THR B C 1
ATOM 5150 O O . THR B 1 257 ? 0.383 71.074 62.192 1.00 36.63 257 THR B O 1
ATOM 5154 N N . SER B 1 258 ? 0.853 70.938 64.386 1.00 34.12 258 SER B N 1
ATOM 5155 C CA . SER B 1 258 ? 2.234 71.362 64.205 1.00 32.92 258 SER B CA 1
ATOM 5156 C C . SER B 1 258 ? 3.200 70.266 63.748 1.00 32.09 258 SER B C 1
ATOM 5157 O O . SER B 1 258 ? 4.342 70.566 63.381 1.00 34.27 258 SER B O 1
ATOM 5160 N N . SER B 1 259 ? 2.767 69.007 63.791 1.00 28.85 259 SER B N 1
ATOM 5161 C CA . SER B 1 259 ? 3.628 67.901 63.369 1.00 27.59 259 SER B CA 1
ATOM 5162 C C . SER B 1 259 ? 3.499 67.611 61.871 1.00 24.86 259 SER B C 1
ATOM 5163 O O . SER B 1 259 ? 2.934 68.410 61.126 1.00 25.15 259 SER B O 1
ATOM 5166 N N . SER B 1 260 ? 4.028 66.470 61.438 1.00 22.91 260 SER B N 1
ATOM 5167 C CA . SER B 1 260 ? 3.967 66.079 60.036 1.00 23.40 260 SER B CA 1
ATOM 5168 C C . SER B 1 260 ? 3.373 64.678 59.881 1.00 24.81 260 SER B C 1
ATOM 5169 O O . SER B 1 260 ? 4.096 63.676 59.831 1.00 23.05 260 SER B O 1
ATOM 5172 N N . PRO B 1 261 ? 2.036 64.584 59.863 1.00 26.40 261 PRO B N 1
ATOM 5173 C CA . PRO B 1 261 ? 1.313 63.316 59.717 1.00 28.45 261 PRO B CA 1
ATOM 5174 C C . PRO B 1 261 ? 1.594 62.621 58.382 1.00 31.11 261 PRO B C 1
ATOM 5175 O O . PRO B 1 261 ? 1.103 61.513 58.134 1.00 33.43 261 PRO B O 1
ATOM 5179 N N . SER B 1 262 ? 2.359 63.293 57.524 1.00 31.35 262 SER B N 1
ATOM 5180 C CA . SER B 1 262 ? 2.725 62.772 56.210 1.00 29.59 262 SER B CA 1
ATOM 5181 C C . SER B 1 262 ? 3.779 61.680 56.304 1.00 28.86 262 SER B C 1
ATOM 5182 O O . SER B 1 262 ? 4.386 61.469 57.357 1.00 30.47 262 SER B O 1
ATOM 5185 N N . ALA B 1 263 ? 4.010 61.003 55.186 1.00 25.23 263 ALA B N 1
ATOM 5186 C CA . ALA B 1 263 ? 4.990 59.934 55.125 1.00 26.13 263 ALA B CA 1
ATOM 5187 C C . ALA B 1 263 ? 6.400 60.435 55.455 1.00 29.17 263 ALA B C 1
ATOM 5188 O O . ALA B 1 263 ? 7.258 59.657 55.877 1.00 29.68 263 ALA B O 1
ATOM 5190 N N . GLY B 1 264 ? 6.638 61.726 55.234 1.00 31.02 264 GLY B N 1
ATOM 5191 C CA . GLY B 1 264 ? 7.939 62.307 55.524 1.00 28.30 264 GLY B CA 1
ATOM 5192 C C . GLY B 1 264 ? 8.247 62.295 57.009 1.00 27.55 264 GLY B C 1
ATOM 5193 O O . GLY B 1 264 ? 9.398 62.117 57.404 1.00 29.97 264 GLY B O 1
ATOM 5194 N N . GLY B 1 265 ? 7.212 62.493 57.823 1.00 26.15 265 GLY B N 1
ATOM 5195 C CA . GLY B 1 265 ? 7.371 62.498 59.267 1.00 24.25 265 GLY B CA 1
ATOM 5196 C C . GLY B 1 265 ? 7.854 61.168 59.822 1.00 22.86 265 GLY B C 1
ATOM 5197 O O . GLY B 1 265 ? 8.277 61.091 60.975 1.00 21.29 265 GLY B O 1
ATOM 5198 N N . ILE B 1 266 ? 7.712 60.103 59.037 1.00 20.11 266 ILE B N 1
ATOM 5199 C CA . ILE B 1 266 ? 8.179 58.787 59.456 1.00 20.07 266 ILE B CA 1
ATOM 5200 C C . ILE B 1 266 ? 9.704 58.824 59.441 1.00 22.70 266 ILE B C 1
ATOM 5201 O O . ILE B 1 266 ? 10.364 58.256 60.318 1.00 22.76 266 ILE B O 1
ATOM 5206 N N . CYS B 1 267 ? 10.244 59.458 58.404 1.00 21.95 267 CYS B N 1
ATOM 5207 C CA . CYS B 1 267 ? 11.681 59.593 58.226 1.00 21.17 267 CYS B CA 1
ATOM 5208 C C . CYS B 1 267 ? 12.281 60.572 59.225 1.00 21.13 267 CYS B C 1
ATOM 5209 O O . CYS B 1 267 ? 13.278 60.272 59.880 1.00 22.49 267 CYS B O 1
ATOM 5212 N N . THR B 1 268 ? 11.705 61.762 59.305 1.00 20.30 268 THR B N 1
ATOM 5213 C CA . THR B 1 268 ? 12.210 62.766 60.226 1.00 23.33 268 THR B CA 1
ATOM 5214 C C . THR B 1 268 ? 11.921 62.440 61.686 1.00 25.00 268 THR B C 1
ATOM 5215 O O . THR B 1 268 ? 12.652 62.880 62.570 1.00 25.50 268 THR B O 1
ATOM 5219 N N . GLY B 1 269 ? 10.883 61.642 61.925 1.00 25.83 269 GLY B N 1
ATOM 5220 C CA . GLY B 1 269 ? 10.507 61.300 63.285 1.00 26.73 269 GLY B CA 1
ATOM 5221 C C . GLY B 1 269 ? 11.066 60.009 63.850 1.00 27.77 269 GLY B C 1
ATOM 5222 O O . GLY B 1 269 ? 10.885 59.728 65.038 1.00 26.67 269 GLY B O 1
ATOM 5223 N N . LEU B 1 270 ? 11.705 59.199 63.012 1.00 29.41 270 LEU B N 1
ATOM 5224 C CA . LEU B 1 270 ? 12.266 57.930 63.472 1.00 29.53 270 LEU B CA 1
ATOM 5225 C C . LEU B 1 270 ? 13.733 57.746 63.139 1.00 27.70 270 LEU B C 1
ATOM 5226 O O . LEU B 1 270 ? 14.446 57.025 63.839 1.00 28.99 270 LEU B O 1
ATOM 5231 N N . GLY B 1 271 ? 14.169 58.374 62.054 1.00 26.63 271 GLY B N 1
ATOM 5232 C CA . GLY B 1 271 ? 15.546 58.252 61.628 1.00 24.61 271 GLY B CA 1
ATOM 5233 C C . GLY B 1 271 ? 15.654 57.164 60.590 1.00 24.32 271 GLY B C 1
ATOM 5234 O O . GLY B 1 271 ? 16.651 56.454 60.527 1.00 25.56 271 GLY B O 1
ATOM 5235 N N . ILE B 1 272 ? 14.608 57.023 59.786 1.00 24.45 272 ILE B N 1
ATOM 5236 C CA . ILE B 1 272 ? 14.575 56.015 58.739 1.00 27.33 272 ILE B CA 1
ATOM 5237 C C . ILE B 1 272 ? 14.740 56.663 57.375 1.00 29.67 272 ILE B C 1
ATOM 5238 O O . ILE B 1 272 ? 14.113 57.682 57.083 1.00 31.59 272 ILE B O 1
ATOM 5243 N N . ALA B 1 273 ? 15.595 56.074 56.546 1.00 32.92 273 ALA B N 1
ATOM 5244 C CA . ALA B 1 273 ? 15.823 56.594 55.203 1.00 35.15 273 ALA B CA 1
ATOM 5245 C C . ALA B 1 273 ? 14.577 56.341 54.361 1.00 36.57 273 ALA B C 1
ATOM 5246 O O . ALA B 1 273 ? 13.849 55.375 54.595 1.00 38.42 273 ALA B O 1
ATOM 5248 N N . PRO B 1 274 ? 14.285 57.241 53.407 1.00 36.29 274 PRO B N 1
ATOM 5249 C CA . PRO B 1 274 ? 13.121 57.122 52.522 1.00 35.16 274 PRO B CA 1
ATOM 5250 C C . PRO B 1 274 ? 13.124 55.795 51.775 1.00 33.29 274 PRO B C 1
ATOM 5251 O O . PRO B 1 274 ? 12.075 55.217 51.500 1.00 33.61 274 PRO B O 1
ATOM 5255 N N . SER B 1 275 ? 14.320 55.333 51.440 1.00 33.33 275 SER B N 1
ATOM 5256 C CA . SER B 1 275 ? 14.491 54.080 50.723 1.00 34.82 275 SER B CA 1
ATOM 5257 C C . SER B 1 275 ? 14.222 52.878 51.625 1.00 34.83 275 SER B C 1
ATOM 5258 O O . SER B 1 275 ? 14.034 51.755 51.148 1.00 36.55 275 SER B O 1
ATOM 5261 N N . VAL B 1 276 ? 14.230 53.115 52.930 1.00 33.98 276 VAL B N 1
ATOM 5262 C CA . VAL B 1 276 ? 13.986 52.055 53.897 1.00 37.96 276 VAL B CA 1
ATOM 5263 C C . VAL B 1 276 ? 12.492 51.883 54.180 1.00 39.49 276 VAL B C 1
ATOM 5264 O O . VAL B 1 276 ? 12.042 50.782 54.513 1.00 41.50 276 VAL B O 1
ATOM 5268 N N . VAL B 1 277 ? 11.737 52.977 54.075 1.00 40.20 277 VAL B N 1
ATOM 5269 C CA . VAL B 1 277 ? 10.290 52.960 54.304 1.00 36.63 277 VAL B CA 1
ATOM 5270 C C . VAL B 1 277 ? 9.602 52.126 53.225 1.00 37.90 277 VAL B C 1
ATOM 5271 O O . VAL B 1 277 ? 9.744 52.399 52.028 1.00 37.99 277 VAL B O 1
ATOM 5275 N N . GLY B 1 278 ? 8.851 51.120 53.656 1.00 39.24 278 GLY B N 1
ATOM 5276 C CA . GLY B 1 278 ? 8.158 50.258 52.717 1.00 41.15 278 GLY B CA 1
ATOM 5277 C C . GLY B 1 278 ? 6.753 50.705 52.361 1.00 42.33 278 GLY B C 1
ATOM 5278 O O . GLY B 1 278 ? 6.493 51.895 52.142 1.00 42.67 278 GLY B O 1
ATOM 5279 N N . ASP B 1 279 ? 5.848 49.733 52.294 1.00 43.40 279 ASP B N 1
ATOM 5280 C CA . ASP B 1 279 ? 4.450 49.973 51.954 1.00 41.34 279 ASP B CA 1
ATOM 5281 C C . ASP B 1 279 ? 3.707 50.785 52.993 1.00 37.07 279 ASP B C 1
ATOM 5282 O O . ASP B 1 279 ? 3.785 50.520 54.191 1.00 33.93 279 ASP B O 1
ATOM 5287 N N . LEU B 1 280 ? 2.991 51.794 52.522 1.00 35.03 280 LEU B N 1
ATOM 5288 C CA . LEU B 1 280 ? 2.219 52.642 53.409 1.00 34.02 280 LEU B CA 1
ATOM 5289 C C . LEU B 1 280 ? 0.741 52.468 53.116 1.00 33.70 280 LEU B C 1
ATOM 5290 O O . LEU B 1 280 ? 0.313 52.541 51.960 1.00 31.00 280 LEU B O 1
ATOM 5295 N N . ILE B 1 281 ? -0.028 52.205 54.166 1.00 32.82 281 ILE B N 1
ATOM 5296 C CA . ILE B 1 281 ? -1.462 52.026 54.023 1.00 30.40 281 ILE B CA 1
ATOM 5297 C C . ILE B 1 281 ? -2.167 53.287 54.503 1.00 29.46 281 ILE B C 1
ATOM 5298 O O . ILE B 1 281 ? -1.950 53.748 55.631 1.00 26.38 281 ILE B O 1
ATOM 5303 N N . GLY B 1 282 ? -2.967 53.864 53.614 1.00 28.56 282 GLY B N 1
ATOM 5304 C CA . GLY B 1 282 ? -3.704 55.067 53.944 1.00 27.29 282 GLY B CA 1
ATOM 5305 C C . GLY B 1 282 ? -5.088 54.743 54.456 1.00 27.26 282 GLY B C 1
ATOM 5306 O O . GLY B 1 282 ? -5.919 54.197 53.724 1.00 29.64 282 GLY B O 1
ATOM 5307 N N . VAL B 1 283 ? -5.326 55.041 55.727 1.00 26.90 283 VAL B N 1
ATOM 5308 C CA . VAL B 1 283 ? -6.622 54.784 56.335 1.00 27.35 283 VAL B CA 1
ATOM 5309 C C . VAL B 1 283 ? -7.610 55.857 55.886 1.00 26.65 283 VAL B C 1
ATOM 5310 O O . VAL B 1 283 ? -7.440 57.041 56.186 1.00 24.75 283 VAL B O 1
ATOM 5314 N N . VAL B 1 284 ? -8.593 55.438 55.096 1.00 25.27 284 VAL B N 1
ATOM 5315 C CA . VAL B 1 284 ? -9.622 56.336 54.591 1.00 22.96 284 VAL B CA 1
ATOM 5316 C C . VAL B 1 284 ? -10.978 55.951 55.146 1.00 23.75 284 VAL B C 1
ATOM 5317 O O . VAL B 1 284 ? -11.385 54.791 55.069 1.00 25.83 284 VAL B O 1
ATOM 5321 N N . LYS B 1 285 ? -11.673 56.922 55.714 1.00 22.14 285 LYS B N 1
ATOM 5322 C CA . LYS B 1 285 ? -13.000 56.666 56.238 1.00 22.63 285 LYS B CA 1
ATOM 5323 C C . LYS B 1 285 ? -13.961 56.630 55.039 1.00 23.34 285 LYS B C 1
ATOM 5324 O O . LYS B 1 285 ? -13.694 57.245 54.000 1.00 24.75 285 LYS B O 1
ATOM 5330 N N . ALA B 1 286 ? -15.053 55.879 55.163 1.00 22.98 286 ALA B N 1
ATOM 5331 C CA . ALA B 1 286 ? -16.039 55.758 54.086 1.00 21.84 286 ALA B CA 1
ATOM 5332 C C . ALA B 1 286 ? -16.641 57.108 53.699 1.00 20.29 286 ALA B C 1
ATOM 5333 O O . ALA B 1 286 ? -17.286 57.243 52.662 1.00 20.45 286 ALA B O 1
ATOM 5335 N N . TYR B 1 287 ? -16.465 58.083 54.579 1.00 17.47 287 TYR B N 1
ATOM 5336 C CA . TYR B 1 287 ? -16.932 59.444 54.380 1.00 20.37 287 TYR B CA 1
ATOM 5337 C C . TYR B 1 287 ? -15.864 60.297 55.061 1.00 24.32 287 TYR B C 1
ATOM 5338 O O . TYR B 1 287 ? -14.770 59.799 55.322 1.00 26.64 287 TYR B O 1
ATOM 5347 N N . THR B 1 288 ? -16.161 61.553 55.377 1.00 24.91 288 THR B N 1
ATOM 5348 C CA . THR B 1 288 ? -15.150 62.389 56.018 1.00 29.84 288 THR B CA 1
ATOM 5349 C C . THR B 1 288 ? -15.640 63.123 57.257 1.00 32.50 288 THR B C 1
ATOM 5350 O O . THR B 1 288 ? -16.841 63.326 57.444 1.00 35.63 288 THR B O 1
ATOM 5354 N N . THR B 1 289 ? -14.694 63.499 58.113 1.00 34.89 289 THR B N 1
ATOM 5355 C CA . THR B 1 289 ? -14.987 64.235 59.341 1.00 32.80 289 THR B CA 1
ATOM 5356 C C . THR B 1 289 ? -13.871 65.234 59.594 1.00 32.76 289 THR B C 1
ATOM 5357 O O . THR B 1 289 ? -12.790 65.142 59.010 1.00 31.19 289 THR B O 1
ATOM 5361 N N . ARG B 1 290 ? -14.145 66.188 60.471 1.00 34.07 290 ARG B N 1
ATOM 5362 C CA . ARG B 1 290 ? -13.193 67.226 60.818 1.00 36.88 290 ARG B CA 1
ATOM 5363 C C . ARG B 1 290 ? -13.618 67.700 62.193 1.00 38.26 290 ARG B C 1
ATOM 5364 O O . ARG B 1 290 ? -14.765 68.089 62.388 1.00 38.77 290 ARG B O 1
ATOM 5372 N N . VAL B 1 291 ? -12.704 67.646 63.153 1.00 42.43 291 VAL B N 1
ATOM 5373 C CA . VAL B 1 291 ? -13.024 68.034 64.522 1.00 44.72 291 VAL B CA 1
ATOM 5374 C C . VAL B 1 291 ? -13.129 69.535 64.802 1.00 43.95 291 VAL B C 1
ATOM 5375 O O . VAL B 1 291 ? -14.095 69.979 65.423 1.00 46.19 291 VAL B O 1
ATOM 5379 N N . GLY B 1 292 ? -12.122 70.304 64.398 1.00 44.30 292 GLY B N 1
ATOM 5380 C CA . GLY B 1 292 ? -12.156 71.739 64.636 1.00 44.46 292 GLY B CA 1
ATOM 5381 C C . GLY B 1 292 ? -12.792 72.527 63.507 1.00 44.33 292 GLY B C 1
ATOM 5382 O O . GLY B 1 292 ? -13.569 71.982 62.726 1.00 46.24 292 GLY B O 1
ATOM 5383 N N . SER B 1 293 ? -12.509 73.824 63.454 1.00 44.10 293 SER B N 1
ATOM 5384 C CA . SER B 1 293 ? -13.041 74.679 62.396 1.00 43.77 293 SER B CA 1
ATOM 5385 C C . SER B 1 293 ? -12.057 74.742 61.227 1.00 43.84 293 SER B C 1
ATOM 5386 O O . SER B 1 293 ? -10.908 74.312 61.354 1.00 44.15 293 SER B O 1
ATOM 5389 N N . GLY B 1 294 ? -12.499 75.292 60.100 1.00 42.63 294 GLY B N 1
ATOM 5390 C CA . GLY B 1 294 ? -11.636 75.381 58.935 1.00 42.25 294 GLY B CA 1
ATOM 5391 C C . GLY B 1 294 ? -12.307 74.873 57.671 1.00 43.26 294 GLY B C 1
ATOM 5392 O O . GLY B 1 294 ? -13.472 74.496 57.702 1.00 46.46 294 GLY B O 1
ATOM 5393 N N . PRO B 1 295 ? -11.602 74.873 56.532 1.00 41.89 295 PRO B N 1
ATOM 5394 C CA . PRO B 1 295 ? -12.135 74.412 55.246 1.00 40.35 295 PRO B CA 1
ATOM 5395 C C . PRO B 1 295 ? -12.563 72.950 55.244 1.00 39.59 295 PRO B C 1
ATOM 5396 O O . PRO B 1 295 ? -11.808 72.071 55.651 1.00 40.84 295 PRO B O 1
ATOM 5400 N N . PHE B 1 296 ? -13.755 72.700 54.713 1.00 38.79 296 PHE B N 1
ATOM 5401 C CA . PHE B 1 296 ? -14.321 71.355 54.616 1.00 36.41 296 PHE B CA 1
ATOM 5402 C C . PHE B 1 296 ? -15.283 71.401 53.427 1.00 36.48 296 PHE B C 1
ATOM 5403 O O . PHE B 1 296 ? -16.475 71.664 53.581 1.00 37.85 296 PHE B O 1
ATOM 5411 N N . PRO B 1 297 ? -14.758 71.158 52.216 1.00 34.90 297 PRO B N 1
ATOM 5412 C CA . PRO B 1 297 ? -15.486 71.158 50.943 1.00 33.87 297 PRO B CA 1
ATOM 5413 C C . PRO B 1 297 ? -16.736 70.280 50.871 1.00 32.74 297 PRO B C 1
ATOM 5414 O O . PRO B 1 297 ? -17.766 70.707 50.357 1.00 33.42 297 PRO B O 1
ATOM 5418 N N . THR B 1 298 ? -16.627 69.056 51.367 1.00 30.61 298 THR B N 1
ATOM 5419 C CA . THR B 1 298 ? -17.728 68.097 51.342 1.00 28.44 298 THR B CA 1
ATOM 5420 C C . THR B 1 298 ? -18.589 68.060 52.603 1.00 27.94 298 THR B C 1
ATOM 5421 O O . THR B 1 298 ? -19.387 67.138 52.786 1.00 28.14 298 THR B O 1
ATOM 5425 N N . GLU B 1 299 ? -18.428 69.049 53.475 1.00 28.56 299 GLU B N 1
ATOM 5426 C CA . GLU B 1 299 ? -19.199 69.093 54.711 1.00 28.85 299 GLU B CA 1
ATOM 5427 C C . GLU B 1 299 ? -20.700 69.164 54.472 1.00 29.87 299 GLU B C 1
ATOM 5428 O O . GLU B 1 299 ? -21.181 69.949 53.644 1.00 29.80 299 GLU B O 1
ATOM 5434 N N . ASN B 1 300 ? -21.431 68.334 55.207 1.00 30.44 300 ASN B N 1
ATOM 5435 C CA . ASN B 1 300 ? -22.885 68.291 55.122 1.00 32.96 300 ASN B CA 1
ATOM 5436 C C . ASN B 1 300 ? -23.459 68.851 56.420 1.00 33.24 300 ASN B C 1
ATOM 5437 O O . ASN B 1 300 ? -23.120 68.391 57.507 1.00 35.73 300 ASN B O 1
ATOM 5442 N N . LEU B 1 301 ? -24.304 69.867 56.303 1.00 34.37 301 LEU B N 1
ATOM 5443 C CA . LEU B 1 301 ? -24.905 70.496 57.472 1.00 35.76 301 LEU B CA 1
ATOM 5444 C C . LEU B 1 301 ? -26.405 70.210 57.602 1.00 35.34 301 LEU B C 1
ATOM 5445 O O . LEU B 1 301 ? -27.171 71.049 58.094 1.00 32.44 301 LEU B O 1
ATOM 5450 N N . GLY B 1 302 ? -26.816 69.024 57.164 1.00 34.45 302 GLY B N 1
ATOM 5451 C CA . GLY B 1 302 ? -28.217 68.658 57.232 1.00 36.34 302 GLY B CA 1
ATOM 5452 C C . GLY B 1 302 ? -28.471 67.243 57.705 1.00 37.50 302 GLY B C 1
ATOM 5453 O O . GLY B 1 302 ? -27.751 66.719 58.551 1.00 36.10 302 GLY B O 1
ATOM 5454 N N . THR B 1 303 ? -29.508 66.629 57.145 1.00 38.11 303 THR B N 1
ATOM 5455 C CA . THR B 1 303 ? -29.893 65.270 57.501 1.00 38.85 303 THR B CA 1
ATOM 5456 C C . THR B 1 303 ? -28.724 64.298 57.393 1.00 35.51 303 THR B C 1
ATOM 5457 O O . THR B 1 303 ? -28.360 63.650 58.373 1.00 33.34 303 THR B O 1
ATOM 5461 N N . GLY B 1 304 ? -28.188 64.163 56.181 1.00 35.06 304 GLY B N 1
ATOM 5462 C CA . GLY B 1 304 ? -27.069 63.266 55.944 1.00 33.74 304 GLY B CA 1
ATOM 5463 C C . GLY B 1 304 ? -25.906 63.513 56.884 1.00 33.55 304 GLY B C 1
ATOM 5464 O O . GLY B 1 304 ? -25.205 62.580 57.264 1.00 33.07 304 GLY B O 1
ATOM 5465 N N . GLY B 1 305 ? -25.689 64.778 57.229 1.00 34.48 305 GLY B N 1
ATOM 5466 C CA . GLY B 1 305 ? -24.614 65.135 58.135 1.00 32.51 305 GLY B CA 1
ATOM 5467 C C . GLY B 1 305 ? -24.890 64.621 59.533 1.00 33.31 305 GLY B C 1
ATOM 5468 O O . GLY B 1 305 ? -24.085 63.865 60.081 1.00 34.70 305 GLY B O 1
ATOM 5469 N N . ASP B 1 306 ? -26.032 65.013 60.096 1.00 33.33 306 ASP B N 1
ATOM 5470 C CA . ASP B 1 306 ? -26.428 64.591 61.440 1.00 30.65 306 ASP B CA 1
ATOM 5471 C C . ASP B 1 306 ? -26.496 63.070 61.509 1.00 29.98 306 ASP B C 1
ATOM 5472 O O . ASP B 1 306 ? -26.303 62.481 62.574 1.00 31.65 306 ASP B O 1
ATOM 5477 N N . LEU B 1 307 ? -26.812 62.446 60.376 1.00 27.03 307 LEU B N 1
ATOM 5478 C CA . LEU B 1 307 ? -26.943 60.999 60.291 1.00 25.46 307 LEU B CA 1
ATOM 5479 C C . LEU B 1 307 ? -25.612 60.280 60.331 1.00 24.93 307 LEU B C 1
ATOM 5480 O O . LEU B 1 307 ? -25.481 59.260 61.008 1.00 25.52 307 LEU B O 1
ATOM 5485 N N . LEU B 1 308 ? -24.662 60.750 59.526 1.00 25.82 308 LEU B N 1
ATOM 5486 C CA . LEU B 1 308 ? -23.327 60.157 59.484 1.00 24.05 308 LEU B CA 1
ATOM 5487 C C . LEU B 1 308 ? -22.689 60.235 60.869 1.00 25.75 308 LEU B C 1
ATOM 5488 O O . LEU B 1 308 ? -21.995 59.313 61.299 1.00 26.13 308 LEU B O 1
ATOM 5493 N N . ARG B 1 309 ? -22.939 61.346 61.554 1.00 24.61 309 ARG B N 1
ATOM 5494 C CA . ARG B 1 309 ? -22.417 61.588 62.887 1.00 25.78 309 ARG B CA 1
ATOM 5495 C C . ARG B 1 309 ? -22.950 60.586 63.914 1.00 29.19 309 ARG B C 1
ATOM 5496 O O . ARG B 1 309 ? -22.217 60.136 64.791 1.00 30.01 309 ARG B O 1
ATOM 5504 N N . LEU B 1 310 ? -24.240 60.280 63.839 1.00 32.68 310 LEU B N 1
ATOM 5505 C CA . LEU B 1 310 ? -24.848 59.338 64.771 1.00 32.29 310 LEU B CA 1
ATOM 5506 C C . LEU B 1 310 ? -24.426 57.910 64.456 1.00 31.95 310 LEU B C 1
ATOM 5507 O O . LEU B 1 310 ? -24.027 57.169 65.346 1.00 32.21 310 LEU B O 1
ATOM 5512 N N . ALA B 1 311 ? -24.534 57.521 63.190 1.00 31.82 311 ALA B N 1
ATOM 5513 C CA . ALA B 1 311 ? -24.160 56.173 62.779 1.00 34.04 311 ALA B CA 1
ATOM 5514 C C . ALA B 1 311 ? -22.688 55.881 63.059 1.00 35.33 311 ALA B C 1
ATOM 5515 O O . ALA B 1 311 ? -22.313 54.743 63.354 1.00 35.50 311 ALA B O 1
ATOM 5517 N N . GLY B 1 312 ? -21.858 56.911 62.953 1.00 36.31 312 GLY B N 1
ATOM 5518 C CA . GLY B 1 312 ? -20.437 56.748 63.194 1.00 36.95 312 GLY B CA 1
ATOM 5519 C C . GLY B 1 312 ? -20.018 57.176 64.585 1.00 36.54 312 GLY B C 1
ATOM 5520 O O . GLY B 1 312 ? -18.856 57.022 64.969 1.00 35.24 312 GLY B O 1
ATOM 5521 N N . GLN B 1 313 ? -20.979 57.668 65.360 1.00 36.46 313 GLN B N 1
ATOM 5522 C CA . GLN B 1 313 ? -20.719 58.130 66.721 1.00 36.89 313 GLN B CA 1
ATOM 5523 C C . GLN B 1 313 ? -19.619 59.185 66.713 1.00 33.61 313 GLN B C 1
ATOM 5524 O O . GLN B 1 313 ? -18.781 59.229 67.610 1.00 33.21 313 GLN B O 1
ATOM 5530 N N . GLU B 1 314 ? -19.659 60.050 65.707 1.00 32.61 314 GLU B N 1
ATOM 5531 C CA . GLU B 1 314 ? -18.678 61.114 65.543 1.00 32.96 314 GLU B CA 1
ATOM 5532 C C . GLU B 1 314 ? -18.857 62.255 66.538 1.00 32.77 314 GLU B C 1
ATOM 5533 O O . GLU B 1 314 ? -19.286 63.351 66.175 1.00 31.29 314 GLU B O 1
ATOM 5539 N N . PHE B 1 315 ? -18.566 61.977 67.802 1.00 34.39 315 PHE B N 1
ATOM 5540 C CA . PHE B 1 315 ? -18.665 62.973 68.860 1.00 37.59 315 PHE B CA 1
ATOM 5541 C C . PHE B 1 315 ? -17.380 62.940 69.681 1.00 40.86 315 PHE B C 1
ATOM 5542 O O . PHE B 1 315 ? -16.749 61.886 69.809 1.00 41.78 315 PHE B O 1
ATOM 5550 N N . GLY B 1 316 ? -17.000 64.087 70.237 1.00 42.87 316 GLY B N 1
ATOM 5551 C CA . GLY B 1 316 ? -15.799 64.149 71.054 1.00 47.84 316 GLY B CA 1
ATOM 5552 C C . GLY B 1 316 ? -15.880 63.162 72.206 1.00 51.55 316 GLY B C 1
ATOM 5553 O O . GLY B 1 316 ? -16.915 63.056 72.870 1.00 52.76 316 GLY B O 1
ATOM 5554 N N . THR B 1 317 ? -14.804 62.421 72.439 1.00 54.11 317 THR B N 1
ATOM 5555 C CA . THR B 1 317 ? -14.790 61.433 73.510 1.00 56.06 317 THR B CA 1
ATOM 5556 C C . THR B 1 317 ? -14.716 62.085 74.887 1.00 57.69 317 THR B C 1
ATOM 5557 O O . THR B 1 317 ? -15.307 61.594 75.850 1.00 60.29 317 THR B O 1
ATOM 5561 N N . THR B 1 318 ? -13.995 63.194 74.975 1.00 59.10 318 THR B N 1
ATOM 5562 C CA . THR B 1 318 ? -13.833 63.901 76.238 1.00 59.52 318 THR B CA 1
ATOM 5563 C C . THR B 1 318 ? -14.828 65.051 76.387 1.00 59.41 318 THR B C 1
ATOM 5564 O O . THR B 1 318 ? -15.139 65.480 77.501 1.00 58.48 318 THR B O 1
ATOM 5568 N N . THR B 1 319 ? -15.329 65.542 75.261 1.00 60.92 319 THR B N 1
ATOM 5569 C CA . THR B 1 319 ? -16.267 66.658 75.264 1.00 61.91 319 THR B CA 1
ATOM 5570 C C . THR B 1 319 ? -17.678 66.314 74.797 1.00 59.13 319 THR B C 1
ATOM 5571 O O . THR B 1 319 ? -18.659 66.870 75.298 1.00 58.76 319 THR B O 1
ATOM 5575 N N . GLY B 1 320 ? -17.779 65.379 73.862 1.00 56.26 320 GLY B N 1
ATOM 5576 C CA . GLY B 1 320 ? -19.076 64.997 73.343 1.00 55.05 320 GLY B CA 1
ATOM 5577 C C . GLY B 1 320 ? -19.536 65.970 72.276 1.00 54.54 320 GLY B C 1
ATOM 5578 O O . GLY B 1 320 ? -20.674 65.898 71.812 1.00 55.35 320 GLY B O 1
ATOM 5579 N N . ARG B 1 321 ? -18.657 66.890 71.889 1.00 53.73 321 ARG B N 1
ATOM 5580 C CA . ARG B 1 321 ? -18.980 67.878 70.865 1.00 53.27 321 ARG B CA 1
ATOM 5581 C C . ARG B 1 321 ? -19.171 67.231 69.495 1.00 51.50 321 ARG B C 1
ATOM 5582 O O . ARG B 1 321 ? -18.379 66.383 69.075 1.00 52.20 321 ARG B O 1
ATOM 5590 N N . PRO B 1 322 ? -20.222 67.644 68.771 1.00 48.08 322 PRO B N 1
ATOM 5591 C CA . PRO B 1 322 ? -20.511 67.098 67.447 1.00 45.52 322 PRO B CA 1
ATOM 5592 C C . PRO B 1 322 ? -19.399 67.418 66.465 1.00 43.91 322 PRO B C 1
ATOM 5593 O O . PRO B 1 322 ? -18.928 68.552 66.402 1.00 45.14 322 PRO B O 1
ATOM 5597 N N . ARG B 1 323 ? -18.941 66.408 65.739 1.00 43.86 323 ARG B N 1
ATOM 5598 C CA . ARG B 1 323 ? -17.894 66.615 64.750 1.00 44.26 323 ARG B CA 1
ATOM 5599 C C . ARG B 1 323 ? -18.483 66.815 63.355 1.00 43.82 323 ARG B C 1
ATOM 5600 O O . ARG B 1 323 ? -19.456 66.159 62.973 1.00 44.50 323 ARG B O 1
ATOM 5608 N N . ARG B 1 324 ? -17.897 67.744 62.608 1.00 40.24 324 ARG B N 1
ATOM 5609 C CA . ARG B 1 324 ? -18.339 68.047 61.254 1.00 37.32 324 ARG B CA 1
ATOM 5610 C C . ARG B 1 324 ? -18.256 66.795 60.387 1.00 36.16 324 ARG B C 1
ATOM 5611 O O . ARG B 1 324 ? -17.260 66.071 60.418 1.00 35.96 324 ARG B O 1
ATOM 5619 N N . CYS B 1 325 ? -19.311 66.530 59.628 1.00 34.03 325 CYS B N 1
ATOM 5620 C CA . CYS B 1 325 ? -19.339 65.349 58.781 1.00 32.40 325 CYS B CA 1
ATOM 5621 C C . CYS B 1 325 ? -19.656 65.699 57.339 1.00 29.44 325 CYS B C 1
ATOM 5622 O O . CYS B 1 325 ? -20.334 66.685 57.068 1.00 31.83 325 CYS B O 1
ATOM 5625 N N . GLY B 1 326 ? -19.152 64.888 56.419 1.00 28.20 326 GLY B N 1
ATOM 5626 C CA . GLY B 1 326 ? -19.375 65.117 55.003 1.00 24.43 326 GLY B CA 1
ATOM 5627 C C . GLY B 1 326 ? -19.159 63.848 54.204 1.00 24.35 326 GLY B C 1
ATOM 5628 O O . GLY B 1 326 ? -19.098 62.750 54.770 1.00 23.84 326 GLY B O 1
ATOM 5629 N N . TRP B 1 327 ? -19.082 63.984 52.885 1.00 24.61 327 TRP B N 1
ATOM 5630 C CA . TRP B 1 327 ? -18.882 62.832 52.009 1.00 23.29 327 TRP B CA 1
ATOM 5631 C C . TRP B 1 327 ? -17.415 62.610 51.702 1.00 21.86 327 TRP B C 1
ATOM 5632 O O . TRP B 1 327 ? -16.611 63.531 51.765 1.00 18.57 327 TRP B O 1
ATOM 5643 N N . LEU B 1 328 ? -17.077 61.375 51.364 1.00 22.10 328 LEU B N 1
ATOM 5644 C CA . LEU B 1 328 ? -15.708 61.031 51.027 1.00 24.21 328 LEU B CA 1
ATOM 5645 C C . LEU B 1 328 ? -15.204 61.980 49.947 1.00 27.58 328 LEU B C 1
ATOM 5646 O O . LEU B 1 328 ? -15.690 61.947 48.813 1.00 29.30 328 LEU B O 1
ATOM 5651 N N . ASP B 1 329 ? -14.228 62.812 50.302 1.00 30.07 329 ASP B N 1
ATOM 5652 C CA . ASP B 1 329 ? -13.657 63.784 49.368 1.00 27.41 329 ASP B CA 1
ATOM 5653 C C . ASP B 1 329 ? -12.611 63.118 48.483 1.00 27.61 329 ASP B C 1
ATOM 5654 O O . ASP B 1 329 ? -11.514 62.802 48.945 1.00 31.64 329 ASP B O 1
ATOM 5659 N N . ILE B 1 330 ? -12.967 62.859 47.229 1.00 27.50 330 ILE B N 1
ATOM 5660 C CA . ILE B 1 330 ? -12.052 62.211 46.292 1.00 27.91 330 ILE B CA 1
ATOM 5661 C C . ILE B 1 330 ? -10.870 63.095 45.911 1.00 28.46 330 ILE B C 1
ATOM 5662 O O . ILE B 1 330 ? -9.766 62.598 45.706 1.00 28.86 330 ILE B O 1
ATOM 5667 N N . VAL B 1 331 ? -11.115 64.392 45.768 1.00 29.37 331 VAL B N 1
ATOM 5668 C CA . VAL B 1 331 ? -10.058 65.335 45.425 1.00 28.04 331 VAL B CA 1
ATOM 5669 C C . VAL B 1 331 ? -9.016 65.369 46.540 1.00 28.02 331 VAL B C 1
ATOM 5670 O O . VAL B 1 331 ? -7.816 65.260 46.280 1.00 28.16 331 VAL B O 1
ATOM 5674 N N . ALA B 1 332 ? -9.481 65.521 47.776 1.00 28.69 332 ALA B N 1
ATOM 5675 C CA . ALA B 1 332 ? -8.598 65.566 48.938 1.00 28.75 332 ALA B CA 1
ATOM 5676 C C . ALA B 1 332 ? -7.912 64.220 49.169 1.00 28.58 332 ALA B C 1
ATOM 5677 O O . ALA B 1 332 ? -6.842 64.154 49.774 1.00 28.16 332 ALA B O 1
ATOM 5679 N N . LEU B 1 333 ? -8.541 63.154 48.688 1.00 28.03 333 LEU B N 1
ATOM 5680 C CA . LEU B 1 333 ? -8.001 61.813 48.841 1.00 29.45 333 LEU B CA 1
ATOM 5681 C C . LEU B 1 333 ? -6.910 61.475 47.822 1.00 31.58 333 LEU B C 1
ATOM 5682 O O . LEU B 1 333 ? -5.992 60.708 48.123 1.00 32.71 333 LEU B O 1
ATOM 5687 N N . LYS B 1 334 ? -7.053 61.960 46.592 1.00 32.95 334 LYS B N 1
ATOM 5688 C CA . LYS B 1 334 ? -6.040 61.695 45.575 1.00 33.21 334 LYS B CA 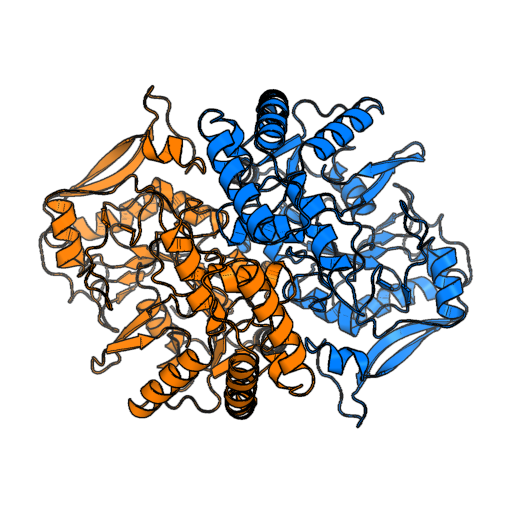1
ATOM 5689 C C . LYS B 1 334 ? -4.790 62.474 45.948 1.00 32.13 334 LYS B C 1
ATOM 5690 O O . LYS B 1 334 ? -3.664 62.050 45.674 1.00 28.80 334 LYS B O 1
ATOM 5696 N N . PHE B 1 335 ? -5.016 63.626 46.570 1.00 32.18 335 PHE B N 1
ATOM 5697 C CA . PHE B 1 335 ? -3.951 64.499 47.026 1.00 31.05 335 PHE B CA 1
ATOM 5698 C C . PHE B 1 335 ? -3.105 63.745 48.047 1.00 32.81 335 PHE B C 1
ATOM 5699 O O . PHE B 1 335 ? -1.900 63.598 47.869 1.00 32.50 335 PHE B O 1
ATOM 5707 N N . SER B 1 336 ? -3.744 63.270 49.112 1.00 35.64 336 SER B N 1
ATOM 5708 C CA . SER B 1 336 ? -3.043 62.522 50.154 1.00 37.36 336 SER B CA 1
ATOM 5709 C C . SER B 1 336 ? -2.367 61.272 49.583 1.00 36.30 336 SER B C 1
ATOM 5710 O O . SER B 1 336 ? -1.333 60.831 50.081 1.00 37.72 336 SER B O 1
ATOM 5713 N N . CYS B 1 337 ? -2.942 60.713 48.526 1.00 35.28 337 CYS B N 1
ATOM 5714 C CA . CYS B 1 337 ? -2.367 59.535 47.900 1.00 35.84 337 CYS B CA 1
ATOM 5715 C C . CYS B 1 337 ? -1.041 59.833 47.208 1.00 37.47 337 CYS B C 1
ATOM 5716 O O . CYS B 1 337 ? -0.153 58.983 47.180 1.00 39.22 337 CYS B O 1
ATOM 5719 N N . GLN B 1 338 ? -0.921 61.010 46.601 1.00 38.13 338 GLN B N 1
ATOM 5720 C CA . GLN B 1 338 ? 0.318 61.366 45.919 1.00 38.04 338 GLN B CA 1
ATOM 5721 C C . GLN B 1 338 ? 1.369 61.854 46.914 1.00 35.45 338 GLN B C 1
ATOM 5722 O O . GLN B 1 338 ? 2.554 61.554 46.767 1.00 38.11 338 GLN B O 1
ATOM 5728 N N . ILE B 1 339 ? 0.922 62.575 47.939 1.00 30.68 339 ILE B N 1
ATOM 5729 C CA . ILE B 1 339 ? 1.808 63.097 48.978 1.00 26.11 339 ILE B CA 1
ATOM 5730 C C . ILE B 1 339 ? 2.539 61.971 49.712 1.00 24.02 339 ILE B C 1
ATOM 5731 O O . ILE B 1 339 ? 3.731 62.084 50.008 1.00 21.37 339 ILE B O 1
ATOM 5736 N N . ASN B 1 340 ? 1.820 60.890 49.998 1.00 23.50 340 ASN B N 1
ATOM 5737 C CA . ASN B 1 340 ? 2.388 59.758 50.723 1.00 24.17 340 ASN B CA 1
ATOM 5738 C C . ASN B 1 340 ? 2.743 58.554 49.863 1.00 23.70 340 ASN B C 1
ATOM 5739 O O . ASN B 1 340 ? 3.527 57.702 50.284 1.00 24.97 340 ASN B O 1
ATOM 5744 N N . GLY B 1 341 ? 2.172 58.475 48.666 1.00 24.16 341 GLY B N 1
ATOM 5745 C CA . GLY B 1 341 ? 2.453 57.348 47.790 1.00 27.60 341 GLY B CA 1
ATOM 5746 C C . GLY B 1 341 ? 2.022 56.026 48.404 1.00 29.84 341 GLY B C 1
ATOM 5747 O O . GLY B 1 341 ? 2.793 55.066 48.445 1.00 30.84 341 GLY B O 1
ATOM 5748 N N . PHE B 1 342 ? 0.778 55.982 48.878 1.00 32.32 342 PHE B N 1
ATOM 5749 C CA . PHE B 1 342 ? 0.214 54.791 49.509 1.00 31.41 342 PHE B CA 1
ATOM 5750 C C . PHE B 1 342 ? 0.176 53.576 48.592 1.00 34.30 342 PHE B C 1
ATOM 5751 O O . PHE B 1 342 ? -0.160 53.681 47.404 1.00 33.77 342 PHE B O 1
ATOM 5759 N N . ALA B 1 343 ? 0.508 52.422 49.159 1.00 37.05 343 ALA B N 1
ATOM 5760 C CA . ALA B 1 343 ? 0.500 51.166 48.419 1.00 38.72 343 ALA B CA 1
ATOM 5761 C C . ALA B 1 343 ? -0.897 50.564 48.481 1.00 39.38 343 ALA B C 1
ATOM 5762 O O . ALA B 1 343 ? -1.396 50.011 47.493 1.00 37.98 343 ALA B O 1
ATOM 5764 N N . SER B 1 344 ? -1.527 50.709 49.644 1.00 40.72 344 SER B N 1
ATOM 5765 C CA . SER B 1 344 ? -2.866 50.187 49.888 1.00 40.16 344 SER B CA 1
ATOM 5766 C C . SER B 1 344 ? -3.673 51.186 50.710 1.00 38.60 344 SER B C 1
ATOM 5767 O O . SER B 1 344 ? -3.123 52.146 51.264 1.00 35.63 344 SER B O 1
ATOM 5770 N N . LEU B 1 345 ? -4.978 50.941 50.798 1.00 38.06 345 LEU B N 1
ATOM 5771 C CA . LEU B 1 345 ? -5.886 51.794 51.560 1.00 35.72 345 LEU B CA 1
ATOM 5772 C C . LEU B 1 345 ? -6.763 50.965 52.485 1.00 34.80 345 LEU B C 1
ATOM 5773 O O . LEU B 1 345 ? -7.079 49.806 52.197 1.00 34.57 345 LEU B O 1
ATOM 5778 N N . ASN B 1 346 ? -7.132 51.561 53.609 1.00 34.98 346 ASN B N 1
ATOM 5779 C CA . ASN B 1 346 ? -7.990 50.902 54.580 1.00 35.55 346 ASN B CA 1
ATOM 5780 C C . ASN B 1 346 ? -9.273 51.713 54.665 1.00 35.16 346 ASN B C 1
ATOM 5781 O O . ASN B 1 346 ? -9.323 52.739 55.350 1.00 32.81 346 ASN B O 1
ATOM 5786 N N . LEU B 1 347 ? -10.273 51.299 53.892 1.00 32.83 347 LEU B N 1
ATOM 5787 C CA . LEU B 1 347 ? -11.562 51.976 53.868 1.00 31.82 347 LEU B CA 1
ATOM 5788 C C . LEU B 1 347 ? -12.331 51.606 55.135 1.00 30.67 347 LEU B C 1
ATOM 5789 O O . LEU B 1 347 ? -12.887 50.511 55.244 1.00 30.54 347 LEU B O 1
ATOM 5794 N N . THR B 1 348 ? -12.328 52.519 56.098 1.00 29.53 348 THR B N 1
ATOM 5795 C CA . THR B 1 348 ? -13.003 52.308 57.371 1.00 31.30 348 THR B CA 1
ATOM 5796 C C . THR B 1 348 ? -14.434 52.837 57.398 1.00 32.64 348 THR B C 1
ATOM 5797 O O . THR B 1 348 ? -14.854 53.595 56.521 1.00 34.98 348 THR B O 1
ATOM 5801 N N . LYS B 1 349 ? -15.171 52.427 58.427 1.00 31.82 349 LYS B N 1
ATOM 5802 C CA . LYS B 1 349 ? -16.553 52.840 58.636 1.00 29.63 349 LYS B CA 1
ATOM 5803 C C . LYS B 1 349 ? -17.489 52.680 57.435 1.00 27.51 349 LYS B C 1
ATOM 5804 O O . LYS B 1 349 ? -18.331 53.538 57.174 1.00 27.26 349 LYS B O 1
ATOM 5810 N N . LEU B 1 350 ? -17.338 51.583 56.703 1.00 27.62 350 LEU B N 1
ATOM 5811 C CA . LEU B 1 350 ? -18.194 51.327 55.552 1.00 31.30 350 LEU B CA 1
ATOM 5812 C C . LEU B 1 350 ? -19.626 51.075 56.015 1.00 34.10 350 LEU B C 1
ATOM 5813 O O . LEU B 1 350 ? -20.586 51.427 55.326 1.00 38.44 350 LEU B O 1
ATOM 5818 N N . ASP B 1 351 ? -19.747 50.414 57.161 1.00 34.15 351 ASP B N 1
ATOM 5819 C CA . ASP B 1 351 ? -21.035 50.088 57.764 1.00 32.70 351 ASP B CA 1
ATOM 5820 C C . ASP B 1 351 ? -21.874 51.320 58.122 1.00 30.91 351 ASP B C 1
ATOM 5821 O O . ASP B 1 351 ? -23.091 51.228 58.278 1.00 34.06 351 ASP B O 1
ATOM 5826 N N . VAL B 1 352 ? -21.228 52.471 58.268 1.00 28.81 352 VAL B N 1
ATOM 5827 C CA . VAL B 1 352 ? -21.944 53.692 58.612 1.00 29.57 352 VAL B CA 1
ATOM 5828 C C . VAL B 1 352 ? -22.904 54.085 57.489 1.00 33.81 352 VAL B C 1
ATOM 5829 O O . VAL B 1 352 ? -23.944 54.706 57.733 1.00 36.76 352 VAL B O 1
ATOM 5833 N N . LEU B 1 353 ? -22.560 53.694 56.266 1.00 34.65 353 LEU B N 1
ATOM 5834 C CA . LEU B 1 353 ? -23.368 54.001 55.093 1.00 35.63 353 LEU B CA 1
ATOM 5835 C C . LEU B 1 353 ? -24.465 52.957 54.821 1.00 39.87 353 LEU B C 1
ATOM 5836 O O . LEU B 1 353 ? -25.109 52.990 53.765 1.00 42.59 353 LEU B O 1
ATOM 5841 N N . SER B 1 354 ? -24.683 52.052 55.773 1.00 41.61 354 SER B N 1
ATOM 5842 C CA . SER B 1 354 ? -25.685 50.995 55.621 1.00 43.59 354 SER B CA 1
ATOM 5843 C C . SER B 1 354 ? -27.137 51.492 55.617 1.00 46.49 354 SER B C 1
ATOM 5844 O O . SER B 1 354 ? -28.037 50.807 55.111 1.00 49.40 354 SER B O 1
ATOM 5847 N N . ASP B 1 355 ? -27.375 52.657 56.214 1.00 45.38 355 ASP B N 1
ATOM 5848 C CA . ASP B 1 355 ? -28.725 53.209 56.266 1.00 44.51 355 ASP B CA 1
ATOM 5849 C C . ASP B 1 355 ? -28.923 54.312 55.229 1.00 45.19 355 ASP B C 1
ATOM 5850 O O . ASP B 1 355 ? -29.922 55.031 55.243 1.00 47.62 355 ASP B O 1
ATOM 5855 N N . LEU B 1 356 ? -27.954 54.468 54.338 1.00 45.19 356 LEU B N 1
ATOM 5856 C CA . LEU B 1 356 ? -28.063 55.484 53.309 1.00 43.93 356 LEU B CA 1
ATOM 5857 C C . LEU B 1 356 ? -28.766 54.986 52.067 1.00 45.00 356 LEU B C 1
ATOM 5858 O O . LEU B 1 356 ? -28.473 53.908 51.547 1.00 45.06 356 LEU B O 1
ATOM 5863 N N . ASN B 1 357 ? -29.736 55.772 51.631 1.00 46.90 357 ASN B N 1
ATOM 5864 C CA . ASN B 1 357 ? -30.504 55.483 50.433 1.00 49.08 357 ASN B CA 1
ATOM 5865 C C . ASN B 1 357 ? -29.566 55.644 49.230 1.00 47.15 357 ASN B C 1
ATOM 5866 O O . ASN B 1 357 ? -29.397 54.718 48.432 1.00 45.21 357 ASN B O 1
ATOM 5871 N N . GLU B 1 358 ? -28.935 56.811 49.138 1.00 45.27 358 GLU B N 1
ATOM 5872 C CA . GLU B 1 358 ? -27.993 57.116 48.067 1.00 45.67 358 GLU B CA 1
ATOM 5873 C C . GLU B 1 358 ? -26.743 57.749 48.672 1.00 43.62 358 GLU B C 1
ATOM 5874 O O . GLU B 1 358 ? -26.834 58.612 49.552 1.00 42.50 358 GLU B O 1
ATOM 5880 N N . ILE B 1 359 ? -25.579 57.299 48.214 1.00 41.02 359 ILE B N 1
ATOM 5881 C CA . ILE B 1 359 ? -24.303 57.804 48.709 1.00 36.80 359 ILE B CA 1
ATOM 5882 C C . ILE B 1 359 ? -23.667 58.766 47.709 1.00 35.86 359 ILE B C 1
ATOM 5883 O O . ILE B 1 359 ? -23.783 58.582 46.497 1.00 34.22 359 ILE B O 1
ATOM 5888 N N . GLN B 1 360 ? -23.014 59.801 48.225 1.00 34.25 360 GLN B N 1
ATOM 5889 C CA . GLN B 1 360 ? -22.362 60.787 47.372 1.00 35.41 360 GLN B CA 1
ATOM 5890 C C . GLN B 1 360 ? -20.840 60.805 47.509 1.00 36.73 360 GLN B C 1
ATOM 5891 O O . GLN B 1 360 ? -20.298 60.455 48.563 1.00 38.58 360 GLN B O 1
ATOM 5897 N N . LEU B 1 361 ? -20.165 61.242 46.446 1.00 36.39 361 LEU B N 1
ATOM 5898 C CA . LEU B 1 361 ? -18.706 61.331 46.406 1.00 35.04 361 LEU B CA 1
ATOM 5899 C C . LEU B 1 361 ? -18.275 62.706 45.937 1.00 37.00 361 LEU B C 1
ATOM 5900 O O . LEU B 1 361 ? -18.845 63.238 44.988 1.00 39.46 361 LEU B O 1
ATOM 5905 N N . GLY B 1 362 ? -17.283 63.286 46.604 1.00 39.26 362 GLY B N 1
ATOM 5906 C CA . GLY B 1 362 ? -16.780 64.590 46.198 1.00 41.88 362 GLY B CA 1
ATOM 5907 C C . GLY B 1 362 ? -15.799 64.387 45.054 1.00 43.48 362 GLY B C 1
ATOM 5908 O O . GLY B 1 362 ? -14.585 64.429 45.252 1.00 45.92 362 GLY B O 1
ATOM 5909 N N . VAL B 1 363 ? -16.332 64.172 43.854 1.00 42.25 363 VAL B N 1
ATOM 5910 C CA . VAL B 1 363 ? -15.527 63.908 42.668 1.00 40.18 363 VAL B CA 1
ATOM 5911 C C . VAL B 1 363 ? -14.673 65.036 42.085 1.00 38.31 363 VAL B C 1
ATOM 5912 O O . VAL B 1 363 ? -13.602 64.764 41.531 1.00 38.45 363 VAL B O 1
ATOM 5916 N N . ALA B 1 364 ? -15.115 66.285 42.196 1.00 35.76 364 ALA B N 1
ATOM 5917 C CA . ALA B 1 364 ? -14.331 67.383 41.634 1.00 34.78 364 ALA B CA 1
ATOM 5918 C C . ALA B 1 364 ? -14.569 68.749 42.263 1.00 37.09 364 ALA B C 1
ATOM 5919 O O . ALA B 1 364 ? -15.528 68.950 43.005 1.00 37.24 364 ALA B O 1
ATOM 5921 N N . TYR B 1 365 ? -13.643 69.665 41.998 1.00 40.69 365 TYR B N 1
ATOM 5922 C CA . TYR B 1 365 ? -13.724 71.040 42.487 1.00 44.87 365 TYR B CA 1
ATOM 5923 C C . TYR B 1 365 ? -13.834 71.963 41.275 1.00 47.40 365 TYR B C 1
ATOM 5924 O O . TYR B 1 365 ? -13.259 71.682 40.216 1.00 47.29 365 TYR B O 1
ATOM 5933 N N . LYS B 1 366 ? -14.553 73.069 41.436 1.00 49.89 366 LYS B N 1
ATOM 5934 C CA . LYS B 1 366 ? -14.723 74.051 40.368 1.00 52.19 366 LYS B CA 1
ATOM 5935 C C . LYS B 1 366 ? -14.867 75.428 41.005 1.00 55.91 366 LYS B C 1
ATOM 5936 O O . LYS B 1 366 ? -15.556 75.577 42.021 1.00 56.95 366 LYS B O 1
ATOM 5942 N N . ARG B 1 367 ? -14.188 76.423 40.437 1.00 58.50 367 ARG B N 1
ATOM 5943 C CA . ARG B 1 367 ? -14.239 77.785 40.970 1.00 61.37 367 ARG B CA 1
ATOM 5944 C C . ARG B 1 367 ? -15.607 78.432 40.831 1.00 63.51 367 ARG B C 1
ATOM 5945 O O . ARG B 1 367 ? -16.517 77.879 40.194 1.00 61.46 367 ARG B O 1
ATOM 5953 N N . SER B 1 368 ? -15.753 79.589 41.474 1.00 66.32 368 SER B N 1
ATOM 5954 C CA . SER B 1 368 ? -16.991 80.354 41.417 1.00 67.08 368 SER B CA 1
ATOM 5955 C C . SER B 1 368 ? -17.276 80.610 39.941 1.00 67.75 368 SER B C 1
ATOM 5956 O O . SER B 1 368 ? -18.362 80.301 39.443 1.00 67.71 368 SER B O 1
ATOM 5959 N N . ASP B 1 369 ? -16.260 81.112 39.240 1.00 68.49 369 ASP B N 1
ATOM 5960 C CA . ASP B 1 369 ? -16.367 81.415 37.816 1.00 69.07 369 ASP B CA 1
ATOM 5961 C C . ASP B 1 369 ? -16.548 80.198 36.896 1.00 68.00 369 ASP B C 1
ATOM 5962 O O . ASP B 1 369 ? -16.991 80.341 35.750 1.00 67.81 369 ASP B O 1
ATOM 5967 N N . GLY B 1 370 ? -16.259 79.004 37.404 1.00 66.78 370 GLY B N 1
ATOM 5968 C CA . GLY B 1 370 ? -16.428 77.815 36.590 1.00 64.83 370 GLY B CA 1
ATOM 5969 C C . GLY B 1 370 ? -15.168 77.039 36.259 1.00 63.78 370 GLY B C 1
ATOM 5970 O O . GLY B 1 370 ? -15.247 75.831 36.011 1.00 63.13 370 GLY B O 1
ATOM 5971 N N . THR B 1 371 ? -14.018 77.708 36.207 1.00 61.42 371 THR B N 1
ATOM 5972 C CA . THR B 1 371 ? -12.768 77.016 35.898 1.00 59.43 371 THR B CA 1
ATOM 5973 C C . THR B 1 371 ? -12.487 75.906 36.917 1.00 58.30 371 THR B C 1
ATOM 5974 O O . THR B 1 371 ? -12.529 76.128 38.132 1.00 57.32 371 THR B O 1
ATOM 5978 N N . PRO B 1 372 ? -12.291 74.670 36.428 1.00 56.87 372 PRO B N 1
ATOM 5979 C CA . PRO B 1 372 ? -12.014 73.506 37.275 1.00 56.33 372 PRO B CA 1
ATOM 5980 C C . PRO B 1 372 ? -10.740 73.681 38.090 1.00 56.91 372 PRO B C 1
ATOM 5981 O O . PRO B 1 372 ? -9.760 74.247 37.602 1.00 57.68 372 PRO B O 1
ATOM 5985 N N . VAL B 1 373 ? -10.770 73.214 39.334 1.00 58.61 373 VAL B N 1
ATOM 5986 C CA . VAL B 1 373 ? -9.604 73.301 40.202 1.00 61.31 373 VAL B CA 1
ATOM 5987 C C . VAL B 1 373 ? -8.734 72.073 39.948 1.00 64.13 373 VAL B C 1
ATOM 5988 O O . VAL B 1 373 ? -9.215 70.938 39.986 1.00 64.96 373 VAL B O 1
ATOM 5992 N N . LYS B 1 374 ? -7.467 72.328 39.633 1.00 66.47 374 LYS B N 1
ATOM 5993 C CA . LYS B 1 374 ? -6.468 71.300 39.338 1.00 66.91 374 LYS B CA 1
ATOM 5994 C C . LYS B 1 374 ? -6.326 70.232 40.429 1.00 64.56 374 LYS B C 1
ATOM 5995 O O . LYS B 1 374 ? -6.875 69.131 40.313 1.00 63.03 374 LYS B O 1
ATOM 6001 N N . SER B 1 375 ? -5.565 70.553 41.467 1.00 60.56 375 SER B N 1
ATOM 6002 C CA . SER B 1 375 ? -5.356 69.634 42.575 1.00 57.08 375 SER B CA 1
ATOM 6003 C C . SER B 1 375 ? -5.797 70.355 43.834 1.00 52.78 375 SER B C 1
ATOM 6004 O O . SER B 1 375 ? -6.130 71.542 43.787 1.00 53.63 375 SER B O 1
ATOM 6007 N N . PHE B 1 376 ? -5.838 69.637 44.952 1.00 45.91 376 PHE B N 1
ATOM 6008 C CA . PHE B 1 376 ? -6.235 70.244 46.213 1.00 40.38 376 PHE B CA 1
ATOM 6009 C C . PHE B 1 376 ? -5.370 71.486 46.452 1.00 37.52 376 PHE B C 1
ATOM 6010 O O . PHE B 1 376 ? -4.151 71.390 46.563 1.00 37.13 376 PHE B O 1
ATOM 6018 N N . PRO B 1 377 ? -5.999 72.669 46.515 1.00 34.74 377 PRO B N 1
ATOM 6019 C CA . PRO B 1 377 ? -5.319 73.950 46.726 1.00 34.42 377 PRO B CA 1
ATOM 6020 C C . PRO B 1 377 ? -4.926 74.237 48.164 1.00 32.93 377 PRO B C 1
ATOM 6021 O O . PRO B 1 377 ? -5.611 73.826 49.099 1.00 34.94 377 PRO B O 1
ATOM 6025 N N . GLY B 1 378 ? -3.848 74.995 48.323 1.00 34.17 378 GLY B N 1
ATOM 6026 C CA . GLY B 1 378 ? -3.366 75.350 49.645 1.00 36.33 378 GLY B CA 1
ATOM 6027 C C . GLY B 1 378 ? -4.023 76.611 50.167 1.00 39.47 378 GLY B C 1
ATOM 6028 O O . GLY B 1 378 ? -4.120 76.813 51.382 1.00 39.74 378 GLY B O 1
ATOM 6029 N N . ASP B 1 379 ? -4.464 77.464 49.240 1.00 42.05 379 ASP B N 1
ATOM 6030 C CA . ASP B 1 379 ? -5.126 78.721 49.586 1.00 43.11 379 ASP B CA 1
ATOM 6031 C C . ASP B 1 379 ? -6.469 78.438 50.232 1.00 43.73 379 ASP B C 1
ATOM 6032 O O . ASP B 1 379 ? -7.372 77.887 49.597 1.00 43.91 379 ASP B O 1
ATOM 6037 N N . LEU B 1 380 ? -6.573 78.793 51.507 1.00 45.22 380 LEU B N 1
ATOM 6038 C CA . LEU B 1 380 ? -7.783 78.588 52.288 1.00 46.94 380 LEU B CA 1
ATOM 6039 C C . LEU B 1 380 ? -9.000 79.266 51.663 1.00 47.57 380 LEU B C 1
ATOM 6040 O O . LEU B 1 380 ? -10.097 78.709 51.676 1.00 46.78 380 LEU B O 1
ATOM 6045 N N . ARG B 1 381 ? -8.798 80.468 51.133 1.00 48.09 381 ARG B N 1
ATOM 6046 C CA . ARG B 1 381 ? -9.872 81.232 50.505 1.00 49.44 381 ARG B CA 1
ATOM 6047 C C . ARG B 1 381 ? -10.510 80.478 49.335 1.00 47.79 381 ARG B C 1
ATOM 6048 O O . ARG B 1 381 ? -11.730 80.351 49.266 1.00 48.83 381 ARG B O 1
ATOM 6056 N N . LEU B 1 382 ? -9.686 80.004 48.405 1.00 46.02 382 LEU B N 1
ATOM 6057 C CA . LEU B 1 382 ? -10.178 79.257 47.248 1.00 46.75 382 LEU B CA 1
ATOM 6058 C C . LEU B 1 382 ? -10.902 77.991 47.693 1.00 46.34 382 LEU B C 1
ATOM 6059 O O . LEU B 1 382 ? -11.807 77.495 47.016 1.00 42.98 382 LEU B O 1
ATOM 6064 N N . LEU B 1 383 ? -10.454 77.450 48.816 1.00 48.37 383 LEU B N 1
ATOM 6065 C CA . LEU B 1 383 ? -11.020 76.237 49.372 1.00 50.11 383 LEU B CA 1
ATOM 6066 C C . LEU B 1 383 ? -12.389 76.495 50.000 1.00 51.32 383 LEU B C 1
ATOM 6067 O O . LEU B 1 383 ? -13.187 75.571 50.176 1.00 52.15 383 LEU B O 1
ATOM 6072 N N . GLU B 1 384 ? -12.651 77.748 50.350 1.00 54.44 384 GLU B N 1
ATOM 6073 C CA . GLU B 1 384 ? -13.926 78.117 50.950 1.00 57.89 384 GLU B CA 1
ATOM 6074 C C . GLU B 1 384 ? -14.856 78.770 49.931 1.00 58.43 384 GLU B C 1
ATOM 6075 O O . GLU B 1 384 ? -16.035 79.005 50.213 1.00 59.68 384 GLU B O 1
ATOM 6081 N N . GLU B 1 385 ? -14.335 79.008 48.731 1.00 58.89 385 GLU B N 1
ATOM 6082 C CA . GLU B 1 385 ? -15.116 79.628 47.669 1.00 60.72 385 GLU B CA 1
ATOM 6083 C C . GLU B 1 385 ? -15.658 78.602 46.680 1.00 59.66 385 GLU B C 1
ATOM 6084 O O . GLU B 1 385 ? -16.835 78.641 46.311 1.00 60.75 385 GLU B O 1
ATOM 6090 N N . LEU B 1 386 ? -14.794 77.682 46.262 1.00 57.53 386 LEU B N 1
ATOM 6091 C CA . LEU B 1 386 ? -15.155 76.650 45.292 1.00 54.03 386 LEU B CA 1
ATOM 6092 C C . LEU B 1 386 ? -16.307 75.752 45.735 1.00 52.14 386 LEU B C 1
ATOM 6093 O O . LEU B 1 386 ? -16.720 75.771 46.898 1.00 50.80 386 LEU B O 1
ATOM 6098 N N . HIS B 1 387 ? -16.825 74.971 44.795 1.00 50.75 387 HIS B N 1
ATOM 6099 C CA . HIS B 1 387 ? -17.920 74.050 45.076 1.00 50.05 387 HIS B CA 1
ATOM 6100 C C . HIS B 1 387 ? -17.571 72.652 44.572 1.00 46.76 387 HIS B C 1
ATOM 6101 O O . HIS B 1 387 ? -16.791 72.497 43.630 1.00 47.14 387 HIS B O 1
ATOM 6108 N N . VAL B 1 388 ? -18.157 71.641 45.203 1.00 41.70 388 VAL B N 1
ATOM 6109 C CA . VAL B 1 388 ? -17.891 70.251 44.848 1.00 36.57 388 VAL B CA 1
ATOM 6110 C C . VAL B 1 388 ? -18.899 69.665 43.872 1.00 36.56 388 VAL B C 1
ATOM 6111 O O . VAL B 1 388 ? -20.093 69.959 43.950 1.00 35.68 388 VAL B O 1
ATOM 6115 N N . GLU B 1 389 ? -18.409 68.839 42.953 1.00 37.04 389 GLU B N 1
ATOM 6116 C CA . GLU B 1 389 ? -19.270 68.170 41.985 1.00 39.43 389 GLU B CA 1
ATOM 6117 C C . GLU B 1 389 ? -19.401 66.731 42.438 1.00 36.51 389 GLU B C 1
ATOM 6118 O O . GLU B 1 389 ? -18.444 65.955 42.367 1.00 34.79 389 GLU B O 1
ATOM 6124 N N . TYR B 1 390 ? -20.580 66.397 42.951 1.00 33.45 390 TYR B N 1
ATOM 6125 C CA . TYR B 1 390 ? -20.846 65.056 43.444 1.00 30.33 390 TYR B CA 1
ATOM 6126 C C . TYR B 1 390 ? -21.262 64.044 42.397 1.00 30.70 390 TYR B C 1
ATOM 6127 O O . TYR B 1 390 ? -21.697 64.388 41.295 1.00 31.48 390 TYR B O 1
ATOM 6136 N N . GLU B 1 391 ? -21.137 62.784 42.786 1.00 30.98 391 GLU B N 1
ATOM 6137 C CA . GLU B 1 391 ? -21.498 61.641 41.969 1.00 32.92 391 GLU B CA 1
ATOM 6138 C C . GLU B 1 391 ? -22.323 60.827 42.963 1.00 35.85 391 GLU B C 1
ATOM 6139 O O . GLU B 1 391 ? -21.937 60.709 44.130 1.00 38.28 391 GLU B O 1
ATOM 6145 N N . VAL B 1 392 ? -23.496 60.352 42.550 1.00 37.93 392 VAL B N 1
ATOM 6146 C CA . VAL B 1 392 ? -24.342 59.578 43.462 1.00 38.71 392 VAL B CA 1
ATOM 6147 C C . VAL B 1 392 ? -24.352 58.087 43.168 1.00 39.11 392 VAL B C 1
ATOM 6148 O O . VAL B 1 392 ? -24.662 57.656 42.054 1.00 41.27 392 VAL B O 1
ATOM 6152 N N . LEU B 1 393 ? -23.982 57.302 44.170 1.00 38.53 393 LEU B N 1
ATOM 6153 C CA . LEU B 1 393 ? -23.948 55.861 44.029 1.00 38.40 393 LEU B CA 1
ATOM 6154 C C . LEU B 1 393 ? -25.091 55.244 44.814 1.00 40.20 393 LEU B C 1
ATOM 6155 O O . LEU B 1 393 ? -25.460 55.730 45.885 1.00 37.11 393 LEU B O 1
ATOM 6160 N N . PRO B 1 394 ? -25.686 54.169 44.275 1.00 43.63 394 PRO B N 1
ATOM 6161 C CA . PRO B 1 394 ? -26.798 53.507 44.962 1.00 43.46 394 PRO B CA 1
ATOM 6162 C C . PRO B 1 394 ? -26.316 52.847 46.249 1.00 44.25 394 PRO B C 1
ATOM 6163 O O . PRO B 1 394 ? -25.357 52.066 46.242 1.00 45.06 394 PRO B O 1
ATOM 6167 N N . GLY B 1 395 ? -26.942 53.217 47.357 1.00 44.22 395 GLY B N 1
ATOM 6168 C CA . GLY B 1 395 ? -26.568 52.638 48.629 1.00 44.80 395 GLY B CA 1
ATOM 6169 C C . GLY B 1 395 ? -27.304 51.339 48.900 1.00 46.11 395 GLY B C 1
ATOM 6170 O O . GLY B 1 395 ? -28.405 51.116 48.390 1.00 46.66 395 GLY B O 1
ATOM 6171 N N . TRP B 1 396 ? -26.634 50.428 49.598 1.00 47.19 396 TRP B N 1
ATOM 6172 C CA . TRP B 1 396 ? -27.228 49.154 49.988 1.00 46.61 396 TRP B CA 1
ATOM 6173 C C . TRP B 1 396 ? -27.876 49.484 51.328 1.00 48.19 396 TRP B C 1
ATOM 6174 O O . TRP B 1 396 ? -27.386 50.355 52.051 1.00 51.74 396 TRP B O 1
ATOM 6185 N N . LYS B 1 397 ? -28.998 48.856 51.644 1.00 47.58 397 LYS B N 1
ATOM 6186 C CA . LYS B 1 397 ? -29.641 49.143 52.921 1.00 46.70 397 LYS B CA 1
ATOM 6187 C C . LYS B 1 397 ? -29.825 47.853 53.698 1.00 46.80 397 LYS B C 1
ATOM 6188 O O . LYS B 1 397 ? -30.943 47.373 53.900 1.00 48.12 397 LYS B O 1
ATOM 6194 N N . SER B 1 398 ? -28.698 47.282 54.104 1.00 45.99 398 SER B N 1
ATOM 6195 C CA . SER B 1 398 ? -28.675 46.036 54.855 1.00 47.07 398 SER B CA 1
ATOM 6196 C C . SER B 1 398 ? -27.511 46.018 55.841 1.00 47.44 398 SER B C 1
ATOM 6197 O O . SER B 1 398 ? -26.454 46.593 55.577 1.00 48.33 398 SER B O 1
ATOM 6200 N N . ASP B 1 399 ? -27.728 45.408 57.004 1.00 47.20 399 ASP B N 1
ATOM 6201 C CA . ASP B 1 399 ? -26.681 45.327 58.017 1.00 47.05 399 ASP B CA 1
ATOM 6202 C C . ASP B 1 399 ? -25.539 44.483 57.472 1.00 46.07 399 ASP B C 1
ATOM 6203 O O . ASP B 1 399 ? -25.763 43.399 56.923 1.00 44.69 399 ASP B O 1
ATOM 6208 N N . ILE B 1 400 ? -24.318 44.989 57.609 1.00 45.83 400 ILE B N 1
ATOM 6209 C CA . ILE B 1 400 ? -23.147 44.285 57.108 1.00 44.77 400 ILE B CA 1
ATOM 6210 C C . ILE B 1 400 ? -22.039 44.108 58.136 1.00 45.16 400 ILE B C 1
ATOM 6211 O O . ILE B 1 400 ? -20.974 43.580 57.806 1.00 42.87 400 ILE B O 1
ATOM 6216 N N . SER B 1 401 ? -22.275 44.555 59.366 1.00 45.36 401 SER B N 1
ATOM 6217 C CA . SER B 1 401 ? -21.265 44.443 60.412 1.00 48.11 401 SER B CA 1
ATOM 6218 C C . SER B 1 401 ? -20.920 43.005 60.810 1.00 49.19 401 SER B C 1
ATOM 6219 O O . SER B 1 401 ? -20.184 42.782 61.778 1.00 50.35 401 SER B O 1
ATOM 6222 N N . SER B 1 402 ? -21.416 42.040 60.036 1.00 50.35 402 SER B N 1
ATOM 6223 C CA . SER B 1 402 ? -21.153 40.625 60.289 1.00 49.88 402 SER B CA 1
ATOM 6224 C C . SER B 1 402 ? -20.479 39.938 59.096 1.00 49.55 402 SER B C 1
ATOM 6225 O O . SER B 1 402 ? -20.101 38.766 59.177 1.00 47.99 402 SER B O 1
ATOM 6228 N N . VAL B 1 403 ? -20.372 40.658 57.981 1.00 50.54 403 VAL B N 1
ATOM 6229 C CA . VAL B 1 403 ? -19.747 40.135 56.765 1.00 51.06 403 VAL B CA 1
ATOM 6230 C C . VAL B 1 403 ? -18.232 39.991 56.938 1.00 52.98 403 VAL B C 1
ATOM 6231 O O . VAL B 1 403 ? -17.535 40.965 57.241 1.00 51.42 403 VAL B O 1
ATOM 6235 N N . ARG B 1 404 ? -17.731 38.774 56.735 1.00 55.31 404 ARG B N 1
ATOM 6236 C CA . ARG B 1 404 ? -16.303 38.496 56.866 1.00 58.25 404 ARG B CA 1
ATOM 6237 C C . ARG B 1 404 ? -15.577 38.457 55.517 1.00 59.31 404 ARG B C 1
ATOM 6238 O O . ARG B 1 404 ? -14.447 38.943 55.399 1.00 59.90 404 ARG B O 1
ATOM 6246 N N . ASN B 1 405 ? -16.203 37.846 54.513 1.00 59.13 405 ASN B N 1
ATOM 6247 C CA . ASN B 1 405 ? -15.600 37.771 53.181 1.00 58.89 405 ASN B CA 1
ATOM 6248 C C . ASN B 1 405 ? -15.971 38.987 52.337 1.00 56.34 405 ASN B C 1
ATOM 6249 O O . ASN B 1 405 ? -16.864 39.758 52.701 1.00 56.46 405 ASN B O 1
ATOM 6254 N N . TYR B 1 406 ? -15.258 39.184 51.233 1.00 51.62 406 TYR B N 1
ATOM 6255 C CA . TYR B 1 406 ? -15.523 40.322 50.368 1.00 47.45 406 TYR B CA 1
ATOM 6256 C C . TYR B 1 406 ? -16.755 40.140 49.496 1.00 46.87 406 TYR B C 1
ATOM 6257 O O . TYR B 1 406 ? -17.644 40.990 49.495 1.00 46.48 406 TYR B O 1
ATOM 6266 N N . SER B 1 407 ? -16.775 39.064 48.716 1.00 46.73 407 SER B N 1
ATOM 6267 C CA . SER B 1 407 ? -17.901 38.787 47.827 1.00 47.35 407 SER B CA 1
ATOM 6268 C C . SER B 1 407 ? -19.251 38.608 48.534 1.00 46.76 407 SER B C 1
ATOM 6269 O O . SER B 1 407 ? -20.297 38.573 47.881 1.00 48.13 407 SER B O 1
ATOM 6272 N N . ASP B 1 408 ? -19.226 38.485 49.860 1.00 45.42 408 ASP B N 1
ATOM 6273 C CA . ASP B 1 408 ? -20.452 38.346 50.640 1.00 44.53 408 ASP B CA 1
ATOM 6274 C C . ASP B 1 408 ? -21.114 39.708 50.844 1.00 43.61 408 ASP B C 1
ATOM 6275 O O . ASP B 1 408 ? -22.259 39.796 51.300 1.00 44.80 408 ASP B O 1
ATOM 6280 N N . LEU B 1 409 ? -20.367 40.769 50.550 1.00 40.59 409 LEU B N 1
ATOM 6281 C CA . LEU B 1 409 ? -20.863 42.136 50.670 1.00 36.83 409 LEU B CA 1
ATOM 6282 C C . LEU B 1 409 ? -21.902 42.434 49.597 1.00 35.47 409 LEU B C 1
ATOM 6283 O O . LEU B 1 409 ? -21.836 41.895 48.487 1.00 34.88 409 LEU B O 1
ATOM 6288 N N . PRO B 1 410 ? -22.886 43.291 49.921 1.00 34.28 410 PRO B N 1
ATOM 6289 C CA . PRO B 1 410 ? -23.940 43.668 48.972 1.00 35.27 410 PRO B CA 1
ATOM 6290 C C . PRO B 1 410 ? -23.258 44.238 47.737 1.00 36.01 410 PRO B C 1
ATOM 6291 O O . PRO B 1 410 ? -22.238 44.921 47.858 1.00 35.07 410 PRO B O 1
ATOM 6295 N N . LYS B 1 411 ? -23.814 43.970 46.561 1.00 37.87 411 LYS B N 1
ATOM 6296 C CA . LYS B 1 411 ? -23.201 44.453 45.328 1.00 39.06 411 LYS B CA 1
ATOM 6297 C C . LYS B 1 411 ? -23.004 45.965 45.308 1.00 36.81 411 LYS B C 1
ATOM 6298 O O . LYS B 1 411 ? -21.988 46.452 44.814 1.00 37.03 411 LYS B O 1
ATOM 6304 N N . ALA B 1 412 ? -23.964 46.702 45.857 1.00 35.78 412 ALA B N 1
ATOM 6305 C CA . ALA B 1 412 ? -23.864 48.159 45.886 1.00 37.44 412 ALA B CA 1
ATOM 6306 C C . ALA B 1 412 ? -22.648 48.601 46.693 1.00 37.62 412 ALA B C 1
ATOM 6307 O O . ALA B 1 412 ? -22.006 49.605 46.371 1.00 36.80 412 ALA B O 1
ATOM 6309 N N . ALA B 1 413 ? -22.361 47.860 47.759 1.00 38.72 413 ALA B N 1
ATOM 6310 C CA . ALA B 1 413 ? -21.220 48.157 48.618 1.00 39.01 413 ALA B CA 1
ATOM 6311 C C . ALA B 1 413 ? -19.915 47.879 47.882 1.00 38.31 413 ALA B C 1
ATOM 6312 O O . ALA B 1 413 ? -18.998 48.700 47.914 1.00 37.86 413 ALA B O 1
ATOM 6314 N N . GLN B 1 414 ? -19.829 46.707 47.255 1.00 37.87 414 GLN B N 1
ATOM 6315 C CA . GLN B 1 414 ? -18.640 46.322 46.501 1.00 38.67 414 GLN B CA 1
ATOM 6316 C C . GLN B 1 414 ? -18.306 47.422 45.498 1.00 38.79 414 GLN B C 1
ATOM 6317 O O . GLN B 1 414 ? -17.180 47.918 45.455 1.00 40.36 414 GLN B O 1
ATOM 6323 N N . GLN B 1 415 ? -19.324 47.851 44.758 1.00 36.79 415 GLN B N 1
ATOM 6324 C CA . GLN B 1 415 ? -19.174 48.891 43.752 1.00 35.87 415 GLN B CA 1
ATOM 6325 C C . GLN B 1 415 ? -18.651 50.225 44.288 1.00 34.07 415 GLN B C 1
ATOM 6326 O O . GLN B 1 415 ? -17.956 50.954 43.576 1.00 33.99 415 GLN B O 1
ATOM 6332 N N . TYR B 1 416 ? -19.041 50.575 45.509 1.00 32.16 416 TYR B N 1
ATOM 6333 C CA . TYR B 1 416 ? -18.592 51.821 46.125 1.00 30.84 416 TYR B CA 1
ATOM 6334 C C . TYR B 1 416 ? -17.091 51.739 46.351 1.00 33.08 416 TYR B C 1
ATOM 6335 O O . TYR B 1 416 ? -16.355 52.679 46.051 1.00 34.08 416 TYR B O 1
ATOM 6344 N N . VAL B 1 417 ? -16.665 50.630 46.951 1.00 34.86 417 VAL B N 1
ATOM 6345 C CA . VAL B 1 417 ? -15.260 50.366 47.223 1.00 35.26 417 VAL B CA 1
ATOM 6346 C C . VAL B 1 417 ? -14.504 50.425 45.904 1.00 36.60 417 VAL B C 1
ATOM 6347 O O . VAL B 1 417 ? -13.563 51.201 45.758 1.00 38.83 417 VAL B O 1
ATOM 6351 N N . GLU B 1 418 ? -14.958 49.626 44.943 1.00 37.08 418 GLU B N 1
ATOM 6352 C CA . GLU B 1 418 ? -14.346 49.556 43.620 1.00 38.72 418 GLU B CA 1
ATOM 6353 C C . GLU B 1 418 ? -14.302 50.911 42.912 1.00 37.76 418 GLU B C 1
ATOM 6354 O O . GLU B 1 418 ? -13.434 51.146 42.066 1.00 38.22 418 GLU B O 1
ATOM 6360 N N . ARG B 1 419 ? -15.253 51.784 43.235 1.00 35.84 419 ARG B N 1
ATOM 6361 C CA . ARG B 1 419 ? -15.319 53.110 42.629 1.00 36.03 419 ARG B CA 1
ATOM 6362 C C . ARG B 1 419 ? -14.236 54.037 43.172 1.00 35.87 419 ARG B C 1
ATOM 6363 O O . ARG B 1 419 ? -13.678 54.863 42.440 1.00 35.35 419 ARG B O 1
ATOM 6371 N N . ILE B 1 420 ? -14.001 53.947 44.475 1.00 34.26 420 ILE B N 1
ATOM 6372 C CA . ILE B 1 420 ? -12.986 54.757 45.131 1.00 33.63 420 ILE B CA 1
ATOM 6373 C C . ILE B 1 420 ? -11.613 54.388 44.555 1.00 34.12 420 ILE B C 1
ATOM 6374 O O . ILE B 1 420 ? -10.763 55.258 44.349 1.00 30.86 420 ILE B O 1
ATOM 6379 N N . GLU B 1 421 ? -11.419 53.094 44.297 1.00 34.56 421 GLU B N 1
ATOM 6380 C CA . GLU B 1 421 ? -10.173 52.569 43.742 1.00 37.31 421 GLU B CA 1
ATOM 6381 C C . GLU B 1 421 ? -9.945 53.037 42.305 1.00 41.09 421 GLU B C 1
ATOM 6382 O O . GLU B 1 421 ? -8.810 53.279 41.888 1.00 42.56 421 GLU B O 1
ATOM 6388 N N . GLU B 1 422 ? -11.021 53.071 41.529 1.00 44.13 422 GLU B N 1
ATOM 6389 C CA . GLU B 1 422 ? -10.955 53.488 40.136 1.00 45.74 422 GLU B CA 1
ATOM 6390 C C . GLU B 1 422 ? -10.597 54.971 40.049 1.00 44.08 422 GLU B C 1
ATOM 6391 O O . GLU B 1 422 ? -9.809 55.390 39.196 1.00 44.13 422 GLU B O 1
ATOM 6397 N N . LEU B 1 423 ? -11.164 55.759 40.956 1.00 41.44 423 LEU B N 1
ATOM 6398 C CA . LEU B 1 423 ? -10.923 57.192 40.982 1.00 40.27 423 LEU B CA 1
ATOM 6399 C C . LEU B 1 423 ? -9.562 57.574 41.560 1.00 40.00 423 LEU B C 1
ATOM 6400 O O . LEU B 1 423 ? -8.890 58.470 41.044 1.00 40.71 423 LEU B O 1
ATOM 6405 N N . VAL B 1 424 ? -9.161 56.898 42.631 1.00 39.31 424 VAL B N 1
ATOM 6406 C CA . VAL B 1 424 ? -7.888 57.175 43.296 1.00 39.68 424 VAL B CA 1
ATOM 6407 C C . VAL B 1 424 ? -6.669 56.496 42.668 1.00 39.98 424 VAL B C 1
ATOM 6408 O O . VAL B 1 424 ? -5.566 57.058 42.667 1.00 40.40 424 VAL B O 1
ATOM 6412 N N . GLY B 1 425 ? -6.874 55.298 42.129 1.00 40.59 425 GLY B N 1
ATOM 6413 C CA . GLY B 1 425 ? -5.787 54.557 41.513 1.00 38.88 425 GLY B CA 1
ATOM 6414 C C . GLY B 1 425 ? -5.127 53.593 42.482 1.00 39.90 425 GLY B C 1
ATOM 6415 O O . GLY B 1 425 ? -4.462 52.640 42.064 1.00 42.03 425 GLY B O 1
ATOM 6416 N N . VAL B 1 426 ? -5.293 53.841 43.779 1.00 37.00 426 VAL B N 1
ATOM 6417 C CA . VAL B 1 426 ? -4.706 52.979 44.797 1.00 34.61 426 VAL B CA 1
ATOM 6418 C C . VAL B 1 426 ? -5.745 51.966 45.278 1.00 35.19 426 VAL B C 1
ATOM 6419 O O . VAL B 1 426 ? -6.854 52.343 45.661 1.00 34.76 426 VAL B O 1
ATOM 6423 N N . PRO B 1 427 ? -5.402 50.664 45.248 1.00 35.33 427 PRO B N 1
ATOM 6424 C CA . PRO B 1 427 ? -6.296 49.584 45.681 1.00 33.77 427 PRO B CA 1
ATOM 6425 C C . PRO B 1 427 ? -6.543 49.582 47.188 1.00 32.90 427 PRO B C 1
ATOM 6426 O O . PRO B 1 427 ? -5.748 50.119 47.962 1.00 32.91 427 PRO B O 1
ATOM 6430 N N . ILE B 1 428 ? -7.651 48.974 47.590 1.00 33.14 428 ILE B N 1
ATOM 6431 C CA . ILE B 1 428 ? -8.022 48.875 48.994 1.00 33.57 428 ILE B CA 1
ATOM 6432 C C . ILE B 1 428 ? -7.904 47.418 49.408 1.00 34.78 428 ILE B C 1
ATOM 6433 O O . ILE B 1 428 ? -8.542 46.544 48.819 1.00 36.20 428 ILE B O 1
ATOM 6438 N N . HIS B 1 429 ? -7.047 47.146 50.381 1.00 35.89 429 HIS B N 1
ATOM 6439 C CA . HIS B 1 429 ? -6.873 45.777 50.840 1.00 40.48 429 HIS B CA 1
ATOM 6440 C C . HIS B 1 429 ? -7.543 45.552 52.185 1.00 41.80 429 HIS B C 1
ATOM 6441 O O . HIS B 1 429 ? -7.607 44.425 52.673 1.00 43.56 429 HIS B O 1
ATOM 6448 N N . TYR B 1 430 ? -8.018 46.630 52.800 1.00 40.84 430 TYR B N 1
ATOM 6449 C CA . TYR B 1 430 ? -8.654 46.529 54.105 1.00 39.44 430 TYR B CA 1
ATOM 6450 C C . TYR B 1 430 ? -9.960 47.290 54.146 1.00 40.11 430 TYR B C 1
ATOM 6451 O O . TYR B 1 430 ? -10.026 48.453 53.736 1.00 41.66 430 TYR B O 1
ATOM 6460 N N . ILE B 1 431 ? -11.006 46.617 54.618 1.00 38.67 431 ILE B N 1
ATOM 6461 C CA . ILE B 1 431 ? -12.329 47.220 54.704 1.00 36.26 431 ILE B CA 1
ATOM 6462 C C . ILE B 1 431 ? -12.900 47.035 56.105 1.00 35.19 431 ILE B C 1
ATOM 6463 O O . ILE B 1 431 ? -13.223 45.919 56.514 1.00 35.36 431 ILE B O 1
ATOM 6468 N N . GLY B 1 432 ? -12.981 48.129 56.851 1.00 35.06 432 GLY B N 1
ATOM 6469 C CA . GLY B 1 432 ? -13.526 48.073 58.193 1.00 36.21 432 GLY B CA 1
ATOM 6470 C C . GLY B 1 432 ? -15.034 48.211 58.155 1.00 37.11 432 GLY B C 1
ATOM 6471 O O . GLY B 1 432 ? -15.563 49.098 57.474 1.00 38.93 432 GLY B O 1
ATOM 6472 N N . ILE B 1 433 ? -15.730 47.320 58.857 1.00 37.20 433 ILE B N 1
ATOM 6473 C CA . ILE B 1 433 ? -17.191 47.348 58.911 1.00 34.82 433 ILE B CA 1
ATOM 6474 C C . ILE B 1 433 ? -17.714 47.205 60.340 1.00 33.34 433 ILE B C 1
ATOM 6475 O O . ILE B 1 433 ? -18.733 46.550 60.576 1.00 33.39 433 ILE B O 1
ATOM 6480 N N . GLY B 1 434 ? -16.996 47.805 61.285 1.00 31.56 434 GLY B N 1
ATOM 6481 C CA . GLY B 1 434 ? -17.389 47.752 62.682 1.00 29.54 434 GLY B CA 1
ATOM 6482 C C . GLY B 1 434 ? -16.220 48.110 63.582 1.00 30.84 434 GLY B C 1
ATOM 6483 O O . GLY B 1 434 ? -15.070 47.981 63.162 1.00 31.17 434 GLY B O 1
ATOM 6484 N N . PRO B 1 435 ? -16.471 48.590 64.814 1.00 32.97 435 PRO B N 1
ATOM 6485 C CA . PRO B 1 435 ? -15.408 48.963 65.762 1.00 35.38 435 PRO B CA 1
ATOM 6486 C C . PRO B 1 435 ? -14.644 47.760 66.322 1.00 37.68 435 PRO B C 1
ATOM 6487 O O . PRO B 1 435 ? -13.616 47.916 66.986 1.00 38.31 435 PRO B O 1
ATOM 6491 N N . GLY B 1 436 ? -15.182 46.569 66.079 1.00 40.86 436 GLY B N 1
ATOM 6492 C CA . GLY B 1 436 ? -14.561 45.351 66.567 1.00 44.67 436 GLY B CA 1
ATOM 6493 C C . GLY B 1 436 ? -13.200 45.038 65.983 1.00 47.53 436 GLY B C 1
ATOM 6494 O O . GLY B 1 436 ? -12.878 45.426 64.861 1.00 47.53 436 GLY B O 1
ATOM 6495 N N . ARG B 1 437 ? -12.405 44.316 66.764 1.00 51.86 437 ARG B N 1
ATOM 6496 C CA . ARG B 1 437 ? -11.062 43.911 66.367 1.00 54.28 437 ARG B CA 1
ATOM 6497 C C . ARG B 1 437 ? -11.155 42.925 65.205 1.00 53.70 437 ARG B C 1
ATOM 6498 O O . ARG B 1 437 ? -10.292 42.902 64.330 1.00 53.46 437 ARG B O 1
ATOM 6506 N N . ASP B 1 438 ? -12.224 42.133 65.194 1.00 54.35 438 ASP B N 1
ATOM 6507 C CA . ASP B 1 438 ? -12.435 41.130 64.152 1.00 55.13 438 ASP B CA 1
ATOM 6508 C C . ASP B 1 438 ? -13.211 41.666 62.946 1.00 51.14 438 ASP B C 1
ATOM 6509 O O . ASP B 1 438 ? -13.236 41.040 61.883 1.00 49.08 438 ASP B O 1
ATOM 6514 N N . ALA B 1 439 ? -13.821 42.836 63.108 1.00 46.56 439 ALA B N 1
ATOM 6515 C CA . ALA B 1 439 ? -14.611 43.447 62.042 1.00 43.70 439 ALA B CA 1
ATOM 6516 C C . ALA B 1 439 ? -13.785 44.102 60.931 1.00 41.50 439 ALA B C 1
ATOM 6517 O O . ALA B 1 439 ? -13.784 45.325 60.790 1.00 41.05 439 ALA B O 1
ATOM 6519 N N . LEU B 1 440 ? -13.119 43.285 60.119 1.00 39.29 440 LEU B N 1
ATOM 6520 C CA . LEU B 1 440 ? -12.295 43.795 59.022 1.00 38.88 440 LEU B CA 1
ATOM 6521 C C . LEU B 1 440 ? -12.281 42.833 57.835 1.00 36.69 440 LEU B C 1
ATOM 6522 O O . LEU B 1 440 ? -11.887 41.673 57.962 1.00 37.51 440 LEU B O 1
ATOM 6527 N N . ILE B 1 441 ? -12.689 43.330 56.675 1.00 34.70 441 ILE B N 1
ATOM 6528 C CA . ILE B 1 441 ? -12.725 42.519 55.467 1.00 34.59 441 ILE B CA 1
ATOM 6529 C C . ILE B 1 441 ? -11.472 42.721 54.628 1.00 36.70 441 ILE B C 1
ATOM 6530 O O . ILE B 1 441 ? -11.161 43.833 54.203 1.00 36.37 441 ILE B O 1
ATOM 6535 N N . TYR B 1 442 ? -10.736 41.638 54.425 1.00 40.16 442 TYR B N 1
ATOM 6536 C CA . TYR B 1 442 ? -9.520 41.679 53.632 1.00 43.07 442 TYR B CA 1
ATOM 6537 C C . TYR B 1 442 ? -9.856 41.537 52.157 1.00 46.99 442 TYR B C 1
ATOM 6538 O O . TYR B 1 442 ? -10.765 40.786 51.784 1.00 47.95 442 TYR B O 1
ATOM 6547 N N . LYS B 1 443 ? -9.134 42.287 51.330 1.00 50.77 443 LYS B N 1
ATOM 6548 C CA . LYS B 1 443 ? -9.317 42.272 49.882 1.00 51.74 443 LYS B CA 1
ATOM 6549 C C . LYS B 1 443 ? -7.948 42.308 49.195 1.00 52.10 443 LYS B C 1
ATOM 6550 O O . LYS B 1 443 ? -7.840 41.820 48.048 1.00 53.86 443 LYS B O 1
#

GO terms:
  GO:0048046 apoplast (C, HDA)
  GO:0009507 chloroplast (C, HDA)
  GO:0009536 plastid (C, HDA)
  GO:0009570 chloroplast stroma (C, HDA)

Radius of gyration: 26.66 Å; Cα contacts (8 Å, |Δi|>4): 2041; chains: 2; bounding box: 83×66×63 Å

Organism: Arabidopsis thaliana (NCBI:txid3702)

Solvent-accessible surface area: 31194 Å² total; per-residue (Å²): 73,63,110,34,32,57,4,0,0,0,1,0,0,3,2,14,57,2,26,8,4,24,0,0,1,7,0,1,100,94,13,62,5,0,0,0,2,13,2,0,10,51,11,46,16,49,4,57,33,101,163,46,90,118,12,54,2,71,2,2,0,0,0,0,18,24,98,140,5,39,0,0,0,0,0,0,1,0,0,9,0,26,15,0,10,151,29,0,80,42,12,59,92,65,61,10,54,0,167,66,25,0,24,0,0,22,3,0,3,4,0,0,60,11,5,37,77,10,11,8,38,52,27,94,110,59,64,180,83,98,45,59,46,107,112,73,0,9,1,6,3,9,18,12,13,12,22,29,37,6,2,10,0,9,26,4,122,33,56,109,38,0,44,114,59,0,57,78,3,6,53,38,5,31,50,27,8,177,25,21,158,66,58,90,109,83,29,160,99,18,20,89,34,0,83,136,56,6,94,100,0,74,106,21,6,45,32,1,2,52,59,0,26,72,10,21,73,112,145,95,92,0,0,0,1,0,4,29,0,0,0,17,0,10,4,0,0,2,10,38,28,7,16,5,4,15,3,2,0,2,0,0,4,13,0,0,0,1,0,3,82,54,12,24,57,5,0,0,0,0,0,0,0,0,3,7,90,17,57,12,1,14,25,0,54,34,157,35,104,18,0,62,86,1,51,104,52,4,131,2,71,14,113,133,80,43,167,88,36,52,2,0,17,0,1,2,13,1,1,96,4,0,11,62,3,0,25,14,38,10,0,0,0,5,61,0,38,6,0,19,99,9,99,92,0,50,0,0,46,34,5,57,70,91,110,27,69,86,5,132,20,1,11,7,26,44,65,31,4,95,91,17,91,20,87,84,40,85,29,84,16,10,134,52,116,2,51,87,23,102,92,37,91,100,5,36,136,19,0,22,90,1,0,74,82,0,32,130,40,19,62,15,58,0,65,9,0,1,0,10,98,27,57,106,11,8,0,92,93,73,63,108,36,31,54,5,1,0,0,2,0,1,5,2,15,53,2,28,8,4,25,0,0,1,8,0,1,97,99,12,58,5,0,0,1,3,13,0,0,14,46,15,44,16,50,4,54,35,101,164,45,88,126,11,52,2,69,2,2,0,0,0,0,20,23,98,140,5,40,0,0,0,0,0,0,1,1,0,15,0,26,26,0,9,149,28,0,81,41,10,57,94,66,58,11,53,0,165,67,26,0,24,0,0,15,1,0,4,4,0,0,62,12,4,40,75,11,10,12,39,45,58,102,109,64,76,195,62,107,27,47,40,97,122,86,0,8,2,7,3,11,17,13,15,13,22,30,36,7,1,8,0,5,25,4,111,31,56,102,38,0,42,112,62,0,56,58,3,5,53,40,5,30,49,36,9,176,25,19,155,66,57,93,112,82,27,162,100,16,20,86,38,0,83,137,55,6,96,98,0,72,108,20,8,43,29,1,1,46,59,0,20,69,10,22,73,109,148,96,94,0,0,0,2,0,3,28,0,0,0,19,1,10,5,0,0,2,12,44,25,7,18,7,2,16,2,3,1,2,0,0,3,11,0,0,0,1,0,3,85,51,12,24,55,5,0,0,0,0,0,0,0,0,3,6,89,15,40,13,2,16,25,0,44,39,158,29,114,14,1,82,44,0,34,104,52,6,133,2,64,15,114,138,85,40,169,86,34,53,0,0,14,0,1,2,15,2,2,97,6,0,10,67,4,0,27,12,39,10,0,0,0,5,62,0,35,8,0,21,89,7,102,98,0,50,0,0,45,31,3,52,69,88,112,27,72,92,13,104,23,1,6,8,42,46,73,27,5,97,95,17,88,21,84,86,48,83,27,83,16,11,125,52,117,3,50,86,22,103,95,40,93,100,6,34,134,22,0,21,90,2,0,72,79,0,30,131,40,17,60,20,60,1,67,7,0,0,0,10,102,28,56,107,10,8,0,94,90

B-factor: mean 48.6, std 21.09, range [11.04, 100.0]

Nearest PDB structures (foldseek):
  1dj2-assembly1_B  TM=1.002E+00  e=1.138E-96  Arabidopsis thaliana
  1dj3-assembly1_B  TM=9.912E-01  e=6.971E-78  Triticum aestivum
  1cg3-assembly1_A-2  TM=9.693E-01  e=2.236E-53  Escherichia coli K-12
  1cg4-assembly1_A-2  TM=9.690E-01  e=5.985E-53  Escherichia coli K-12
  1cg1-assembly1_A-2  TM=9.688E-01  e=3.267E-51  Escherichia coli K-12

CATH classification: 3.40.440.10 (+2 more: 1.10.300.10, 3.90.170.10)

InterPro domains:
  IPR001114 Adenylosuccinate synthetase [MF_00011] (1-490)
  IPR001114 Adenylosuccinate synthetase [PF00709] (71-488)
  IPR001114 Adenylosuccinate synthetase [PTHR11846] (52-490)
  IPR001114 Adenylosuccinate synthetase [SM00788] (68-489)
  IPR001114 Adenylosuccinate synthetase [TIGR00184] (71-488)
  IPR001114 Adenylosuccinate synthetase [cd03108] (67-489)
  IPR018220 Adenylosuccinate synthase, GTP-binding site [PS01266] (75-82)
  IPR027417 P-loop containing nucleoside triphosphate hydrolase [SSF52540] (67-489)
  IPR033128 Adenylosuccinate synthase, active site [PS00513] (198-209)
  IPR042109 Adenylosuccinate synthetase, domain 1 [G3DSA:3.40.440.10] (71-324)
  IPR042110 Adenylosuccinate synthetase, domain 2 [G3DSA:1.10.300.10] (167-265)
  IPR042111 Adenylosuccinate synthetase, domain 3 [G3DSA:3.90.170.10] (331-490)